Protein 1YRZ (pdb70)

Solvent-accessible surface area: 38774 Å² total; per-residue (Å²): 201,0,112,2,15,16,5,42,0,1,2,0,8,1,4,6,29,79,31,48,74,34,0,21,0,0,0,0,1,4,3,0,6,33,0,0,7,0,14,10,0,77,6,0,62,44,35,112,36,24,12,17,3,0,70,93,75,63,8,3,90,1,113,34,4,45,31,5,0,0,0,20,5,6,8,2,12,75,51,126,35,22,11,5,0,0,0,0,8,1,79,62,22,71,58,58,109,33,69,1,60,0,49,3,0,37,3,119,80,9,112,10,126,15,46,76,40,38,115,15,22,37,56,2,5,7,3,6,9,17,30,5,116,88,55,117,17,20,1,0,1,0,32,46,19,114,141,216,74,70,72,39,28,18,0,0,14,0,28,40,7,24,88,99,105,102,101,24,54,43,97,82,73,61,10,17,135,22,19,112,45,84,57,2,24,3,0,15,13,43,85,42,117,61,63,24,5,0,0,2,0,0,13,12,22,67,44,97,1,0,0,1,1,0,30,9,146,43,20,60,10,127,23,57,35,5,53,7,63,20,8,0,9,0,54,56,19,117,81,31,54,2,10,2,0,0,10,2,3,9,8,73,3,70,80,39,32,26,0,0,0,0,0,0,0,45,35,2,113,69,97,50,0,2,2,0,9,0,0,0,0,0,40,2,64,56,41,191,75,20,13,2,26,2,42,37,10,0,13,17,4,32,107,120,1,66,25,8,117,36,105,116,70,83,50,171,178,110,105,73,67,32,68,6,100,58,80,130,51,63,81,19,18,6,5,4,2,25,39,41,60,103,63,9,11,14,18,131,81,73,101,17,36,0,43,0,54,1,29,70,32,10,83,22,30,91,15,5,2,0,0,0,15,3,4,31,26,25,88,8,22,2,16,0,43,0,57,6,133,6,117,28,126,56,10,23,0,0,1,0,1,2,2,7,4,72,5,2,0,0,0,4,0,14,71,55,106,151,75,21,6,0,0,12,0,11,18,4,98,60,37,105,133,72,86,40,24,118,59,19,58,78,14,33,104,137,70,4,0,37,0,16,2,81,4,88,107,38,64,5,36,1,52,7,35,20,78,67,57,88,132,75,79,91,4,24,69,99,6,46,1,11,12,0,0,1,16,47,46,189,88,38,14,21,1,0,1,0,2,0,0,1,0,2,4,82,55,56,97,70,26,47,0,11,0,12,38,3,41,24,93,111,159,0,112,2,15,16,5,42,0,1,2,0,9,1,4,6,28,78,30,47,74,34,0,21,0,0,0,0,0,4,2,0,7,33,0,0,8,0,13,10,0,77,6,0,52,44,36,110,36,23,12,18,3,0,69,92,76,63,7,4,86,1,113,34,5,44,32,5,0,0,0,22,6,6,8,2,13,74,51,124,35,22,12,5,0,0,0,0,8,1,78,62,21,72,57,60,107,35,68,2,61,0,48,3,0,36,4,118,83,9,112,10,124,16,46,76,39,40,114,15,22,37,57,2,4,6,3,5,10,18,29,5,114,88,55,116,17,18,1,0,1,0,31,46,18,114,142,214,74,73,71,38,30,18,0,0,13,0,27,41,7,22,88,100,104,101,102,24,56,44,98,81,73,61,10,17,135,22,19,112,45,84,58,2,24,2,0,16,12,42,86,40,116,62,63,24,4,0,1,2,0,0,12,11,22,67,46,98,2,0,0,0,1,0,28,9,150,43,21,60,10,127,23,93,45,4,101,60,70,20,7,0,10,0,53,66,58,72,98,31,55,2,10,2,0,0,9,2,3,9,9,73,3,72,81,38,31,27,0,0,0,0,0,0,0,47,30,2,56,31,95,51,0,3,2,0,9,0,0,0,0,0,39,1,65,56,42,192,94,19,13,2,70,2,42,79,46,18,46,49,4,36,108,115,2,64,25,9,119,36,104,111,69,84,52,171,178,111,105,71,68,32,68,6,102,58,80,129,52,65,78,18,18,6,6,4,2,25,38,43,61,102,63,8,12,14,18,132,84,74,101,17,36,0,43,0,54,1,30,69,34,10,84,23,31,89,15,4,2,0,0,0,17,3,4,31,25,28,84,7,22,2,16,0,44,0,56,6,133,6,118,27,124,57,10,24,0,0,1,0,1,1,2,6,4,74,6,2,1,0,0,4,0,14,71,56,105,152,75,20,6,0,0,11,0,11,17,4,97,60,37,104,136,71,86,39,23,118,60,18,59,78,13,34,105,137,69,5,1,37,0,14,1,51,4,27,42,0,9,5,35,1,41,8,35,20,80,68,58,88,132,72,78,90,5,23,70,69,8,31,1,9,12,0,0,1,17,44,46,188,86,38,15,20,1,0,2,0,1,0,0,1,1,2,4,81,54,57,95,70,26,48,0,11,0,12,38,3,41,24,95,110

B-factor: mean 22.46, std 7.88, range [2.22, 65.57]

Sequence (1044 aa):
RIQNPILPGFHPDPSIVRVGDDYYIATSTFEWFPGVRIHHSRDLKHWRFVSSPLTRTSQLDMKGNMNSGGIWAPCLSYHDGTFYLIYTDVKQWHGAFKDAHNYLVTAQNIEGPWSDPIYLNSSGFDPSLFHDDDGRKWLVNMIWDYRKGNHPFAGIILQEYSEAEQKLVGPVKNIYKGTDIQLTEGPHLYKKDGYYYLLVAEGGTEYEHAATLARSQSIDGPYETDPSYPLVTSTGQPELALQKAGHGSLVETQNGEWYLAHLCGRPLKGKYCTLGRETAIQKVNWTEDGWLRIEDGGNHPLREVTAPDLPEHPFEKEPELDDFDAPQLHHQWNTLRIPADPSWCSLEERPGHLRLRGMESLTSVHSQSLVARRQQSFHCEVETKLEYQPESFQHMAGLVIYYDTEDHVYLHVTWHEEKGKCLQIIQTKGGNYDELLASPIPLAEEKAVYLKGRIHRETMHLYFKQEGEAEWQPVGPTIDVTHMSDDSAKQVRFTGTFVGMATQDLSGTKKPADFDYFRYKERIQNPILPGFHPDPSIVRVGDDYYIATSTFEWFPGVRIHHSRDLKHWRFVSSPLTRTSQLDMKGNMNSGGIWAPCLSYHDGTFYLIYTDVKQWHGAFKDAHNYLVTAQNIEGPWSDPIYLNSSGFDPSLFHDDDGRKWLVNMIWDYRKGNHPFAGIILQEYSEAEQKLVGPVKNIYKGTDIQLTEGPHLYKKDGYYYLLVAEGGTEYEHAATLARSQSIDGPYETDPSYPLVTSTGQP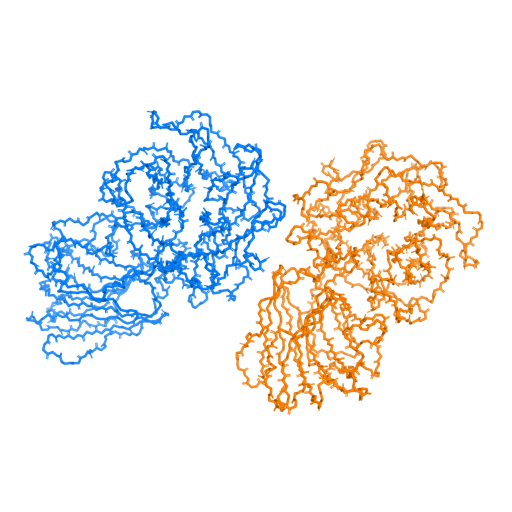ELALQKAGHGSLVETQNGEWYLAHLCGRPLKGKYCTLGRETAIQKVNWTEDGWLRIEDGGNHPLREVTAPDLPEHPFEKEPELDDFDAPQLHHQWNTLRIPADPSWCSLEERPGHLRLRGMESLTSVHSQSLVARRQQSFHCEVETKLEYQPESFQHMAGLVIYYDTEDHVYLHVTWHEEKGKCLQIIQTKGGNYDELLASPIPLAEEKAVYLKGRIHRETMHLYFKQEGEAEWQPVGPTIDVTHMSDDSAKQVRFTGTFVGMATQDLSGTKKPADFDYFRYKE

Foldseek 3Di:
DAFPPQFFFWFAQWAWEDDPQKIKTWGADAQWPPGIWMWIDRFNRAIDTDARQRFDVLAPFQFPAPFQFAWDRKHWYDDDQKIKIKTKGWRDDPALDTFIWIWIWMDSDPHHHIGGTQTEDGQADQWYWDQDPVRWIKIKWFGADSDDPDDGRQAIKMFTADPPVSYTDDDMARQGRDDPLAPWTNWDWDDDDQKIKIKIWGNDQFQSIFIWIWIANDPSDNIGTDPPDDQEACRPPLPDQWGSWTNWYWYAHPVRWIKIKTWTAGDDPSGFGQSFITIHMFTWDADPVGDIHGPVRDHYDDSDYDIDPGDDDHDDDDDQKDQLQDFDDDPQKIDGSDRDDCLAWGCPVDHSWTKGFAADDQLHSGDFRWIWGTQRDQWKKKKWKKDFQADAQLKWKAKKWDQGNQFIKGWIWYQDPVQGIFTWIWTHFRNRTDTQDPDTGHDDNPWIKMKMKTGHHQWIWIWIDTDVDDDIGTDGDIDGRSSRGQPNYPHGGGGHIIIGIGIHRNVPPRGMMIISMMGMGD/DAFPPQFFFWFAQWAWEDDPQKIKTWGADAQWPPGIWMWIDRFNRAIDTDARQRFDVLAPFQFPAPFQFAWDRKHWYDDDQKIKIKTKGWRDDPALDTFIWIWIWMDSDPHHHIGGTQTEDGQADQWYWDQDPVRWIKIKWFGADSDDPDDRRQAIKMFTADPPVSYTDDDMARQGRDDPLAPWTNWDWDDDDQKTKIKIWGNDQFQSIFIWIWIANDPSDNIGTDPPDDQEACRPPLPDQWGSWTNWYWYAHPVRWIKIKTWTAGDDPRGFGQSFITIHMFTWDADPVGDIHGPVRDHYDDSDYDIDPGDDDHDDDDDQKDQLQDFDDDPQKIDGSDRDDCLAWGCPVDHSWTKGFAADDQLHSGDFRWIWGTQRDQWKKKKWKKDFQADAQLKWKAKKWDQGNQFIKGWIWYQDPVQGIFTWIWTHFQNRTDTQDPDTHHDDNPWIKMKMKTGHHQWIWIWIDTDVDDDIGTDGDIDGRSSRGQPNYPHGGGGHIIIGIGIHRNVPPRGMMIISMMGMGD

Radius of gyration: 34.89 Å; Cα contacts (8 Å, |Δi|>4): 3072; chains: 2; bounding box: 74×73×111 Å

Structure (mmCIF, N/CA/C/O backbone):
data_1YRZ
#
_entry.id   1YRZ
#
_cell.length_a   54.063
_cell.length_b   125.817
_cell.length_c   97.131
_cell.angle_alpha   90.00
_cell.angle_beta   95.08
_cell.angle_gamma   90.00
#
_symmetry.space_group_name_H-M   'P 1 21 1'
#
loop_
_entity.id
_entity.type
_entity.pdbx_description
1 polymer 'xylan beta-1,4-xylosidase'
2 water water
#
loop_
_atom_site.group_PDB
_atom_site.id
_atom_site.type_symbol
_atom_site.label_atom_id
_atom_site.label_alt_id
_atom_site.label_comp_id
_atom_site.label_asym_id
_atom_site.label_entity_id
_atom_site.label_seq_id
_atom_site.pdbx_PDB_ins_code
_atom_site.Cartn_x
_atom_site.Cartn_y
_atom_site.Cartn_z
_atom_site.occupancy
_atom_site.B_iso_or_equiv
_atom_site.auth_seq_id
_atom_site.auth_comp_id
_atom_site.auth_asym_id
_atom_site.auth_atom_id
_atom_site.pdbx_PDB_model_num
ATOM 1 N N . ARG A 1 4 ? 17.758 13.516 29.750 1.00 36.21 1004 ARG A N 1
ATOM 2 C CA . ARG A 1 4 ? 17.364 13.663 28.322 1.00 34.83 1004 ARG A CA 1
ATOM 3 C C . ARG A 1 4 ? 17.249 15.128 27.925 1.00 30.78 1004 ARG A C 1
ATOM 4 O O . ARG A 1 4 ? 17.756 15.520 26.879 1.00 29.60 1004 ARG A O 1
ATOM 12 N N . ILE A 1 5 ? 16.577 15.938 28.742 1.00 26.64 1005 ILE A N 1
ATOM 13 C CA . ILE A 1 5 ? 16.463 17.359 28.424 1.00 21.57 1005 ILE A CA 1
ATOM 14 C C . ILE A 1 5 ? 17.822 18.010 28.666 1.00 21.23 1005 ILE A C 1
ATOM 15 O O . ILE A 1 5 ? 18.427 17.837 29.721 1.00 18.39 1005 ILE A O 1
ATOM 20 N N . GLN A 1 6 ? 18.303 18.757 27.683 1.00 21.55 1006 GLN A N 1
ATOM 21 C CA . GLN A 1 6 ? 19.587 19.423 27.813 1.00 24.10 1006 GLN A CA 1
ATOM 22 C C . GLN A 1 6 ? 19.421 20.931 27.987 1.00 22.90 1006 GLN A C 1
ATOM 23 O O . GLN A 1 6 ? 18.877 21.617 27.114 1.00 20.79 1006 GLN A O 1
ATOM 29 N N . ASN A 1 7 ? 19.887 21.443 29.122 1.00 19.12 1007 ASN A N 1
ATOM 30 C CA . ASN A 1 7 ? 19.797 22.870 29.401 1.00 18.52 1007 ASN A CA 1
ATOM 31 C C . ASN A 1 7 ? 21.030 23.613 28.890 1.00 19.10 1007 ASN A C 1
ATOM 32 O O . ASN A 1 7 ? 22.122 23.050 28.825 1.00 18.08 1007 ASN A O 1
ATOM 37 N N . PRO A 1 8 ? 20.867 24.892 28.520 1.00 17.87 1008 PRO A N 1
ATOM 38 C CA . PRO A 1 8 ? 19.586 25.601 28.572 1.00 18.94 1008 PRO A CA 1
ATOM 39 C C . PRO A 1 8 ? 18.680 25.205 27.408 1.00 19.19 1008 PRO A C 1
ATOM 40 O O . PRO A 1 8 ? 19.150 24.947 26.299 1.00 17.32 1008 PRO A O 1
ATOM 44 N N . ILE A 1 9 ? 17.381 25.149 27.679 1.00 17.40 1009 ILE A N 1
ATOM 45 C CA . ILE A 1 9 ? 16.396 24.791 26.672 1.00 18.83 1009 ILE A CA 1
ATOM 46 C C . ILE A 1 9 ? 16.174 25.933 25.679 1.00 17.22 1009 ILE A C 1
ATOM 47 O O . ILE A 1 9 ? 15.888 25.700 24.500 1.00 15.80 1009 ILE A O 1
ATOM 52 N N . LEU A 1 10 ? 16.301 27.168 26.157 1.00 14.82 1010 LEU A N 1
ATOM 53 C CA . LEU A 1 10 ? 16.171 28.337 25.293 1.00 13.81 1010 LEU A CA 1
ATOM 54 C C . LEU A 1 10 ? 17.478 29.118 25.454 1.00 13.96 1010 LEU A C 1
ATOM 55 O O . LEU A 1 10 ? 17.565 30.041 26.266 1.00 12.13 1010 LEU A O 1
ATOM 60 N N . PRO A 1 11 ? 18.516 28.733 24.690 1.00 14.41 1011 PRO A N 1
ATOM 61 C CA . PRO A 1 11 ? 19.838 29.371 24.717 1.00 14.07 1011 PRO A CA 1
ATOM 62 C C . PRO A 1 11 ? 19.799 30.802 24.191 1.00 14.47 1011 PRO A C 1
ATOM 63 O O . PRO A 1 11 ? 18.940 31.161 23.380 1.00 14.98 1011 PRO A O 1
ATOM 67 N N . GLY A 1 12 ? 20.731 31.622 24.651 1.00 12.77 1012 GLY A N 1
ATOM 68 C CA . GLY A 1 12 ? 20.743 33.006 24.230 1.00 12.27 1012 GLY A CA 1
ATOM 69 C C . GLY A 1 12 ? 19.747 33.781 25.071 1.00 14.27 1012 GLY A C 1
ATOM 70 O O . GLY A 1 12 ? 19.074 33.210 25.930 1.00 15.13 1012 GLY A O 1
ATOM 71 N N . PHE A 1 13 ? 19.654 35.082 24.809 1.00 14.05 1013 PHE A N 1
ATOM 72 C CA . PHE A 1 13 ? 18.772 36.010 25.520 1.00 13.90 1013 PHE A CA 1
ATOM 73 C C . PHE A 1 13 ? 17.298 35.566 25.639 1.00 15.32 1013 PHE A C 1
ATOM 74 O O . PHE A 1 13 ? 16.478 35.820 24.755 1.00 14.42 1013 PHE A O 1
ATOM 82 N N . HIS A 1 14 ? 16.986 34.894 26.748 1.00 13.92 1014 HIS A N 1
ATOM 83 C CA . HIS A 1 14 ? 15.640 34.399 27.053 1.00 14.29 1014 HIS A CA 1
ATOM 84 C C . HIS A 1 14 ? 15.442 34.357 28.567 1.00 12.50 1014 HIS A C 1
ATOM 85 O O . HIS A 1 14 ? 15.366 33.280 29.158 1.00 14.39 1014 HIS A O 1
ATOM 92 N N . PRO A 1 15 ? 15.339 35.530 29.211 1.00 10.57 1015 PRO A N 1
ATOM 93 C CA . PRO A 1 15 ? 15.155 35.636 30.663 1.00 11.04 1015 PRO A CA 1
ATOM 94 C C . PRO A 1 15 ? 13.714 35.499 31.148 1.00 12.68 1015 PRO A C 1
ATOM 95 O O . PRO A 1 15 ? 12.770 35.520 30.353 1.00 12.61 1015 PRO A O 1
ATOM 99 N N . ASP A 1 16 ? 13.572 35.370 32.465 1.00 12.84 1016 ASP A N 1
ATOM 100 C CA . ASP A 1 16 ? 12.276 35.289 33.136 1.00 15.62 1016 ASP A CA 1
ATOM 101 C C . ASP A 1 16 ? 11.236 34.403 32.459 1.00 14.80 1016 ASP A C 1
ATOM 102 O O . ASP A 1 16 ? 10.175 34.879 32.066 1.00 14.39 1016 ASP A O 1
ATOM 107 N N . PRO A 1 17 ? 11.513 33.099 32.340 1.00 13.72 1017 PRO A N 1
ATOM 108 C CA . PRO A 1 17 ? 10.543 32.218 31.693 1.00 14.16 1017 PRO A CA 1
ATOM 109 C C . PRO A 1 17 ? 9.213 32.080 32.439 1.00 14.42 1017 PRO A C 1
ATOM 110 O O . PRO A 1 17 ? 9.179 31.860 33.652 1.00 14.12 1017 PRO A O 1
ATOM 114 N N . SER A 1 18 ? 8.123 32.234 31.693 1.00 15.43 1018 SER A N 1
ATOM 115 C CA . SER A 1 18 ? 6.773 32.096 32.225 1.00 15.13 1018 SER A CA 1
ATOM 116 C C . SER A 1 18 ? 6.210 30.929 31.419 1.00 15.28 1018 SER A C 1
ATOM 117 O O . SER A 1 18 ? 5.888 31.076 30.247 1.00 15.12 1018 SER A O 1
ATOM 120 N N . ILE A 1 19 ? 6.118 29.766 32.048 1.00 15.55 1019 ILE A N 1
ATOM 121 C CA . ILE A 1 19 ? 5.641 28.567 31.375 1.00 15.88 1019 ILE A CA 1
ATOM 122 C C . ILE A 1 19 ? 4.175 28.258 31.681 1.00 16.31 1019 ILE A C 1
ATOM 123 O O . ILE A 1 19 ? 3.674 28.569 32.760 1.00 16.71 1019 ILE A O 1
ATOM 128 N N . VAL A 1 20 ? 3.495 27.650 30.716 1.00 17.96 1020 VAL A N 1
ATOM 129 C CA . VAL A 1 20 ? 2.087 27.285 30.866 1.00 20.69 1020 VAL A CA 1
ATOM 130 C C . VAL A 1 20 ? 1.729 26.132 29.940 1.00 18.54 1020 VAL A C 1
ATOM 131 O O . VAL A 1 20 ? 2.259 26.032 28.838 1.00 18.02 1020 VAL A O 1
ATOM 135 N N . ARG A 1 21 ? 0.835 25.260 30.397 1.00 18.40 1021 ARG A N 1
ATOM 136 C CA . ARG A 1 21 ? 0.391 24.139 29.578 1.00 19.31 1021 ARG A CA 1
ATOM 137 C C . ARG A 1 21 ? -1.076 24.299 29.204 1.00 19.83 1021 ARG A C 1
ATOM 138 O O . ARG A 1 21 ? -1.925 24.539 30.063 1.00 22.62 1021 ARG A O 1
ATOM 146 N N . VAL A 1 22 ? -1.358 24.179 27.913 1.00 19.87 1022 VAL A N 1
ATOM 147 C CA . VAL A 1 22 ? -2.721 24.264 27.401 1.00 20.35 1022 VAL A CA 1
ATOM 148 C C . VAL A 1 22 ? -2.940 22.939 26.673 1.00 19.93 1022 VAL A C 1
ATOM 149 O O . VAL A 1 22 ? -2.511 22.767 25.533 1.00 20.01 1022 VAL A O 1
ATOM 153 N N . GLY A 1 23 ? -3.586 21.996 27.349 1.00 20.91 1023 GLY A N 1
ATOM 154 C CA . GLY A 1 23 ? -3.811 20.693 26.751 1.00 22.99 1023 GLY A CA 1
ATOM 155 C C . GLY A 1 23 ? -2.492 19.950 26.610 1.00 23.31 1023 GLY A C 1
ATOM 156 O O . GLY A 1 23 ? -1.823 19.666 27.603 1.00 24.63 1023 GLY A O 1
ATOM 157 N N . ASP A 1 24 ? -2.110 19.641 25.376 1.00 24.71 1024 ASP A N 1
ATOM 158 C CA . ASP A 1 24 ? -0.861 18.934 25.119 1.00 25.71 1024 ASP A CA 1
ATOM 159 C C . ASP A 1 24 ? 0.242 19.886 24.655 1.00 25.80 1024 ASP A C 1
ATOM 160 O O . ASP A 1 24 ? 1.345 19.458 24.301 1.00 24.83 1024 ASP A O 1
ATOM 165 N N . ASP A 1 25 ? -0.056 21.179 24.659 1.00 24.22 1025 ASP A N 1
ATOM 166 C CA . ASP A 1 25 ? 0.924 22.168 24.234 1.00 22.97 1025 ASP A CA 1
ATOM 167 C C . ASP A 1 25 ? 1.494 22.939 25.417 1.00 21.65 1025 ASP A C 1
ATOM 168 O O . ASP A 1 25 ? 0.777 23.291 26.356 1.00 21.36 1025 ASP A O 1
ATOM 173 N N . TYR A 1 26 ? 2.796 23.188 25.354 1.00 20.61 1026 TYR A N 1
ATOM 174 C CA . TYR A 1 26 ? 3.509 23.920 26.394 1.00 19.57 1026 TYR A CA 1
ATOM 175 C C . TYR A 1 26 ? 4.063 25.197 25.779 1.00 17.27 1026 TYR A C 1
ATOM 176 O O . TYR A 1 26 ? 4.551 25.184 24.653 1.00 15.70 1026 TYR A O 1
ATOM 185 N N . TYR A 1 27 ? 3.988 26.297 26.520 1.00 16.61 1027 TYR A N 1
ATOM 186 C CA . TYR A 1 27 ? 4.502 27.575 26.031 1.00 17.37 1027 TYR A CA 1
ATOM 187 C C . TYR A 1 27 ? 5.337 28.264 27.105 1.00 16.34 1027 TYR A C 1
ATOM 188 O O . TYR A 1 27 ? 5.058 28.132 28.298 1.00 16.61 1027 TYR A O 1
ATOM 197 N N . ILE A 1 28 ? 6.364 28.990 26.671 1.00 14.42 1028 ILE A N 1
ATOM 198 C CA . ILE A 1 28 ? 7.215 29.742 27.584 1.00 13.61 1028 ILE A CA 1
ATOM 199 C C . ILE A 1 28 ? 7.398 31.150 27.041 1.00 11.98 1028 ILE A C 1
ATOM 200 O O . ILE A 1 28 ? 7.849 31.333 25.909 1.00 12.48 1028 ILE A O 1
ATOM 205 N N . ALA A 1 29 ? 7.040 32.145 27.846 1.00 12.66 1029 ALA A N 1
ATOM 206 C CA . ALA A 1 29 ? 7.201 33.532 27.443 1.00 12.82 1029 ALA A CA 1
ATOM 207 C C . ALA A 1 29 ? 8.428 34.075 28.174 1.00 13.17 1029 ALA A C 1
ATOM 208 O O . ALA A 1 29 ? 8.621 33.791 29.355 1.00 13.96 1029 ALA A O 1
ATOM 210 N N . THR A 1 30 ? 9.251 34.847 27.469 1.00 13.40 1030 THR A N 1
ATOM 211 C CA . THR A 1 30 ? 10.453 35.429 28.060 1.00 14.11 1030 THR A CA 1
ATOM 212 C C . THR A 1 30 ? 10.488 36.944 27.856 1.00 14.22 1030 THR A C 1
ATOM 213 O O . THR A 1 30 ? 9.828 37.468 26.954 1.00 14.48 1030 THR A O 1
ATOM 217 N N . SER A 1 31 ? 11.252 37.639 28.700 1.00 13.24 1031 SER A N 1
ATOM 218 C CA . SER A 1 31 ? 11.377 39.095 28.620 1.00 11.00 1031 SER A CA 1
ATOM 219 C C . SER A 1 31 ? 12.223 39.515 27.421 1.00 12.10 1031 SER A C 1
ATOM 220 O O . SER A 1 31 ? 13.116 38.782 26.992 1.00 13.22 1031 SER A O 1
ATOM 223 N N . THR A 1 32 ? 11.948 40.704 26.891 1.00 11.78 1032 THR A N 1
ATOM 224 C CA . THR A 1 32 ? 12.639 41.193 25.699 1.00 11.75 1032 THR A CA 1
ATOM 225 C C . THR A 1 32 ? 13.253 42.587 25.821 1.00 11.49 1032 THR A C 1
ATOM 226 O O . THR A 1 32 ? 13.995 43.025 24.939 1.00 12.38 1032 THR A O 1
ATOM 230 N N . PHE A 1 33 ? 12.933 43.278 26.908 1.00 9.91 1033 PHE A N 1
ATOM 231 C CA . PHE A 1 33 ? 13.465 44.608 27.174 1.00 10.85 1033 PHE A CA 1
ATOM 232 C C . PHE A 1 33 ? 13.328 45.599 26.014 1.00 11.36 1033 PHE A C 1
ATOM 233 O O . PHE A 1 33 ? 12.214 45.824 25.542 1.00 10.22 1033 PHE A O 1
ATOM 241 N N . GLU A 1 34 ? 14.421 46.202 25.550 1.00 10.37 1034 GLU A N 1
ATOM 242 C CA . GLU A 1 34 ? 14.304 47.168 24.459 1.00 12.09 1034 GLU A CA 1
ATOM 243 C C . GLU A 1 34 ? 14.169 46.573 23.057 1.00 12.55 1034 GLU A C 1
ATOM 244 O O . GLU A 1 34 ? 13.983 47.306 22.093 1.00 13.24 1034 GLU A O 1
ATOM 250 N N . TRP A 1 35 ? 14.261 45.252 22.935 1.00 11.80 1035 TRP A N 1
ATOM 251 C CA . TRP A 1 35 ? 14.152 44.632 21.617 1.00 12.46 1035 TRP A CA 1
ATOM 252 C C . TRP A 1 35 ? 12.706 44.412 21.154 1.00 12.08 1035 TRP A C 1
ATOM 253 O O . TRP A 1 35 ? 11.886 43.854 21.882 1.00 13.23 1035 TRP A O 1
ATOM 264 N N . PHE A 1 36 ? 12.429 44.832 19.921 1.00 12.88 1036 PHE A N 1
ATOM 265 C CA . PHE A 1 36 ? 11.100 44.741 19.316 1.00 13.67 1036 PHE A CA 1
ATOM 266 C C . PHE A 1 36 ? 11.043 43.631 18.257 1.00 13.52 1036 PHE A C 1
ATOM 267 O O . PHE A 1 36 ? 11.998 43.440 17.505 1.00 12.81 1036 PHE A O 1
ATOM 275 N N . PRO A 1 37 ? 9.927 42.878 18.183 1.00 14.58 1037 PRO A N 1
ATOM 276 C CA . PRO A 1 37 ? 8.688 42.930 18.969 1.00 15.10 1037 PRO A CA 1
ATOM 277 C C . PRO A 1 37 ? 8.866 42.463 20.415 1.00 16.56 1037 PRO A C 1
ATOM 278 O O . PRO A 1 37 ? 9.843 41.782 20.744 1.00 16.56 1037 PRO A O 1
ATOM 282 N N . GLY A 1 38 ? 7.903 42.816 21.264 1.00 16.73 1038 GLY A N 1
ATOM 283 C CA . GLY A 1 38 ? 7.968 42.463 22.672 1.00 14.54 1038 GLY A CA 1
ATOM 284 C C . GLY A 1 38 ? 7.394 41.118 23.084 1.00 16.29 1038 GLY A C 1
ATOM 285 O O . GLY A 1 38 ? 6.370 40.668 22.554 1.00 13.18 1038 GLY A O 1
ATOM 286 N N . VAL A 1 39 ? 8.065 40.502 24.061 1.00 14.23 1039 VAL A N 1
ATOM 287 C CA . VAL A 1 39 ? 7.710 39.198 24.610 1.00 14.24 1039 VAL A CA 1
ATOM 288 C C . VAL A 1 39 ? 7.914 38.107 23.572 1.00 16.94 1039 VAL A C 1
ATOM 289 O O . VAL A 1 39 ? 7.320 38.137 22.498 1.00 15.62 1039 VAL A O 1
ATOM 293 N N . ARG A 1 40 ? 8.776 37.149 23.897 1.00 16.75 1040 ARG A N 1
ATOM 294 C CA . ARG A 1 40 ? 9.064 36.054 22.987 1.00 19.49 1040 ARG A CA 1
ATOM 295 C C . ARG A 1 40 ? 8.414 34.792 23.536 1.00 17.94 1040 ARG A C 1
ATOM 296 O O . ARG A 1 40 ? 8.551 34.485 24.714 1.00 16.42 1040 ARG A O 1
ATOM 304 N N . ILE A 1 41 ? 7.684 34.075 22.687 1.00 16.04 1041 ILE A N 1
ATOM 305 C CA . ILE A 1 41 ? 7.012 32.853 23.124 1.00 15.60 1041 ILE A CA 1
ATOM 306 C C . ILE A 1 41 ? 7.480 31.642 22.324 1.00 15.09 1041 ILE A C 1
ATOM 307 O O . ILE A 1 41 ? 7.480 31.655 21.090 1.00 13.17 1041 ILE A O 1
ATOM 312 N N . HIS A 1 42 ? 7.881 30.602 23.050 1.00 14.83 1042 HIS A N 1
ATOM 313 C CA . HIS A 1 42 ? 8.349 29.360 22.455 1.00 15.02 1042 HIS A CA 1
ATOM 314 C C . HIS A 1 42 ? 7.373 28.238 22.797 1.00 15.33 1042 HIS A C 1
ATOM 315 O O . HIS A 1 42 ? 6.683 28.298 23.809 1.00 14.33 1042 HIS A O 1
ATOM 322 N N . HIS A 1 43 ? 7.335 27.213 21.951 1.00 17.27 1043 HIS A N 1
ATOM 323 C CA . HIS A 1 43 ? 6.406 26.102 22.123 1.00 18.53 1043 HIS A CA 1
ATOM 324 C C . HIS A 1 43 ? 7.068 24.733 22.121 1.00 17.49 1043 HIS A C 1
ATOM 325 O O . HIS A 1 43 ? 8.073 24.512 21.446 1.00 17.99 1043 HIS A O 1
ATOM 332 N N . SER A 1 44 ? 6.489 23.815 22.886 1.00 18.85 1044 SER A N 1
ATOM 333 C CA . SER A 1 44 ? 6.995 22.451 22.969 1.00 19.29 1044 SER A CA 1
ATOM 334 C C . SER A 1 44 ? 5.867 21.476 23.274 1.00 20.17 1044 SER A C 1
ATOM 335 O O . SER A 1 44 ? 4.832 21.850 23.830 1.00 20.35 1044 SER A O 1
ATOM 338 N N . ARG A 1 45 ? 6.082 20.217 22.919 1.00 21.84 1045 ARG A N 1
ATOM 339 C CA . ARG A 1 45 ? 5.091 19.186 23.168 1.00 24.22 1045 ARG A CA 1
ATOM 340 C C . ARG A 1 45 ? 5.686 18.083 24.046 1.00 22.18 1045 ARG A C 1
ATOM 341 O O . ARG A 1 45 ? 4.964 17.229 24.555 1.00 20.66 1045 ARG A O 1
ATOM 349 N N . ASP A 1 46 ? 7.003 18.122 24.240 1.00 20.88 1046 ASP A N 1
ATOM 350 C CA . ASP A 1 46 ? 7.686 17.122 25.061 1.00 21.42 1046 ASP A CA 1
ATOM 351 C C . ASP A 1 46 ? 8.638 17.730 26.099 1.00 21.17 1046 ASP A C 1
ATOM 352 O O . ASP A 1 46 ? 9.257 17.000 26.873 1.00 20.29 1046 ASP A O 1
ATOM 357 N N . LEU A 1 47 ? 8.745 19.057 26.103 1.00 19.80 1047 LEU A N 1
ATOM 358 C CA . LEU A 1 47 ? 9.620 19.800 27.017 1.00 20.59 1047 LEU A CA 1
ATOM 359 C C . LEU A 1 47 ? 11.100 19.641 26.689 1.00 21.02 1047 LEU A C 1
ATOM 36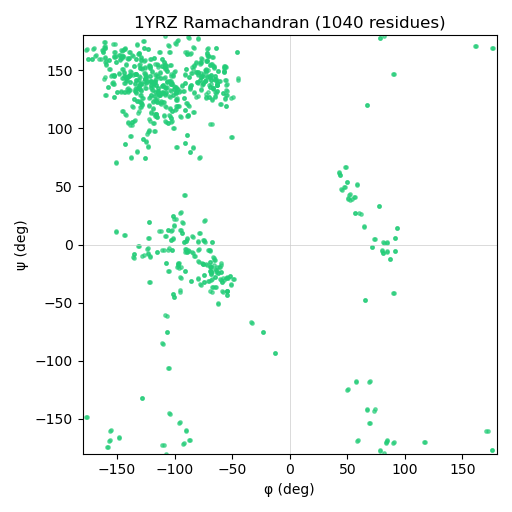0 O O . LEU A 1 47 ? 11.955 20.243 27.338 1.00 20.64 1047 LEU A O 1
ATOM 365 N N . LYS A 1 48 ? 11.400 18.845 25.672 1.00 23.32 1048 LYS A N 1
ATOM 366 C CA . LYS A 1 48 ? 12.780 18.620 25.269 1.00 24.65 1048 LYS A CA 1
ATOM 367 C C . LYS A 1 48 ? 13.104 19.458 24.039 1.00 23.38 1048 LYS A C 1
ATOM 368 O O . LYS A 1 48 ? 14.166 20.069 23.953 1.00 22.56 1048 LYS A O 1
ATOM 374 N N . HIS A 1 49 ? 12.173 19.496 23.094 1.00 21.18 1049 HIS A N 1
ATOM 375 C CA . HIS A 1 49 ? 12.367 20.253 21.868 1.00 20.23 1049 HIS A CA 1
ATOM 376 C C . HIS A 1 49 ? 11.490 21.489 21.887 1.00 19.79 1049 HIS A C 1
ATOM 377 O O . HIS A 1 49 ? 10.310 21.419 22.239 1.00 18.95 1049 HIS A O 1
ATOM 384 N N . TRP A 1 50 ? 12.074 22.619 21.503 1.00 20.05 1050 TRP A N 1
ATOM 385 C CA . TRP A 1 50 ? 11.359 23.888 21.501 1.00 19.03 1050 TRP A CA 1
ATOM 386 C C . TRP A 1 50 ? 11.481 24.642 20.192 1.00 19.38 1050 TRP A C 1
ATOM 387 O O . TRP A 1 50 ? 12.469 24.515 19.473 1.00 20.68 1050 TRP A O 1
ATOM 398 N N . ARG A 1 51 ? 10.462 25.438 19.894 1.00 20.65 1051 ARG A N 1
ATOM 399 C CA . ARG A 1 51 ? 10.458 26.247 18.686 1.00 20.32 1051 ARG A CA 1
ATOM 400 C C . ARG A 1 51 ? 9.808 27.585 19.008 1.00 19.58 1051 ARG A C 1
ATOM 401 O O . ARG A 1 51 ? 9.014 27.685 19.941 1.00 17.97 1051 ARG A O 1
ATOM 409 N N . PHE A 1 52 ? 10.155 28.609 18.236 1.00 19.53 1052 PHE A N 1
ATOM 410 C CA . PHE A 1 52 ? 9.568 29.928 18.413 1.00 20.39 1052 PHE A CA 1
ATOM 411 C C . PHE A 1 52 ? 8.154 29.848 17.836 1.00 21.05 1052 PHE A C 1
ATOM 412 O O . PHE A 1 52 ? 7.949 29.229 16.792 1.00 21.79 1052 PHE A O 1
ATOM 420 N N . VAL A 1 53 ? 7.179 30.456 18.502 1.00 20.96 1053 VAL A N 1
ATOM 421 C CA . VAL A 1 53 ? 5.831 30.444 17.962 1.00 21.75 1053 VAL A CA 1
ATOM 422 C C . VAL A 1 53 ? 5.284 31.842 17.739 1.00 20.71 1053 VAL A C 1
ATOM 423 O O . VAL A 1 53 ? 4.514 32.055 16.808 1.00 19.99 1053 VAL A O 1
ATOM 427 N N . SER A 1 54 ? 5.679 32.800 18.574 1.00 19.95 1054 SER A N 1
ATOM 428 C CA . SER A 1 54 ? 5.182 34.162 18.389 1.00 19.41 1054 SER A CA 1
ATOM 429 C C . SER A 1 54 ? 5.740 35.208 19.337 1.00 18.82 1054 SER A C 1
ATOM 430 O O . SER A 1 54 ? 6.380 34.898 20.342 1.00 17.33 1054 SER A O 1
ATOM 433 N N . SER A 1 55 ? 5.478 36.459 18.985 1.00 18.29 1055 SER A N 1
ATOM 434 C CA . SER A 1 55 ? 5.868 37.612 19.783 1.00 20.62 1055 SER A CA 1
ATOM 435 C C . SER A 1 55 ? 4.613 38.488 19.718 1.00 19.03 1055 SER A C 1
ATOM 436 O O . SER A 1 55 ? 4.344 39.131 18.707 1.00 19.29 1055 SER A O 1
ATOM 439 N N . PRO A 1 56 ? 3.825 38.499 20.798 1.00 18.49 1056 PRO A N 1
ATOM 440 C CA . PRO A 1 56 ? 2.569 39.248 20.945 1.00 20.11 1056 PRO A CA 1
ATOM 441 C C . PRO A 1 56 ? 2.534 40.750 20.698 1.00 19.20 1056 PRO A C 1
ATOM 442 O O . PRO A 1 56 ? 1.607 41.246 20.060 1.00 19.18 1056 PRO A O 1
ATOM 446 N N . LEU A 1 57 ? 3.529 41.470 21.205 1.00 17.06 1057 LEU A N 1
ATOM 447 C CA . LEU A 1 57 ? 3.555 42.922 21.082 1.00 15.67 1057 LEU A CA 1
ATOM 448 C C . LEU A 1 57 ? 4.245 43.397 19.808 1.00 16.83 1057 LEU A C 1
ATOM 449 O O . LEU A 1 57 ? 5.467 43.573 19.759 1.00 15.56 1057 LEU A O 1
ATOM 454 N N . THR A 1 58 ? 3.435 43.623 18.775 1.00 15.59 1058 THR A N 1
ATOM 455 C CA . THR A 1 58 ? 3.940 44.036 17.476 1.00 15.28 1058 THR A CA 1
ATOM 456 C C . THR A 1 58 ? 3.514 45.433 17.035 1.00 15.83 1058 THR A C 1
ATOM 457 O O . THR A 1 58 ? 3.991 45.925 16.016 1.00 16.47 1058 THR A O 1
ATOM 461 N N . ARG A 1 59 ? 2.631 46.068 17.799 1.00 15.51 1059 ARG A N 1
ATOM 462 C CA . ARG A 1 59 ? 2.153 47.406 17.457 1.00 17.35 1059 ARG A CA 1
ATOM 463 C C . ARG A 1 59 ? 2.551 48.429 18.514 1.00 17.70 1059 ARG A C 1
ATOM 464 O O . ARG A 1 59 ? 2.623 48.113 19.703 1.00 17.92 1059 ARG A O 1
ATOM 472 N N . THR A 1 60 ? 2.800 49.660 18.078 1.00 18.15 1060 THR A N 1
ATOM 473 C CA . THR A 1 60 ? 3.164 50.717 19.006 1.00 19.92 1060 THR A CA 1
ATOM 474 C C . THR A 1 60 ? 1.997 51.009 19.943 1.00 19.22 1060 THR A C 1
ATOM 475 O O . THR A 1 60 ? 2.191 51.550 21.029 1.00 18.54 1060 THR A O 1
ATOM 479 N N . SER A 1 61 ? 0.786 50.642 19.528 1.00 19.53 1061 SER A N 1
ATOM 480 C CA . SER A 1 61 ? -0.391 50.849 20.371 1.00 19.57 1061 SER A CA 1
ATOM 481 C C . SER A 1 61 ? -0.292 49.903 21.571 1.00 19.40 1061 SER A C 1
ATOM 482 O O . SER A 1 61 ? -0.887 50.142 22.619 1.00 19.38 1061 SER A O 1
ATOM 485 N N . GLN A 1 62 ? 0.467 48.825 21.408 1.00 19.84 1062 GLN A N 1
ATOM 486 C CA . GLN A 1 62 ? 0.664 47.857 22.484 1.00 17.36 1062 GLN A CA 1
ATOM 487 C C . GLN A 1 62 ? 1.953 48.176 23.238 1.00 18.53 1062 GLN A C 1
ATOM 488 O O . GLN A 1 62 ? 2.012 48.089 24.468 1.00 16.08 1062 GLN A O 1
ATOM 494 N N . LEU A 1 63 ? 2.987 48.541 22.482 1.00 17.27 1063 LEU A N 1
ATOM 495 C CA . LEU A 1 63 ? 4.292 48.819 23.060 1.00 16.96 1063 LEU A CA 1
ATOM 496 C C . LEU A 1 63 ? 5.019 49.951 22.340 1.00 16.94 1063 LEU A C 1
ATOM 497 O O . LEU A 1 63 ? 5.383 49.833 21.170 1.00 16.10 1063 LEU A O 1
ATOM 502 N N . ASP A 1 64 ? 5.223 51.051 23.058 1.00 16.71 1064 ASP A N 1
ATOM 503 C CA . ASP A 1 64 ? 5.896 52.222 22.517 1.00 16.75 1064 ASP A CA 1
ATOM 504 C C . ASP A 1 64 ? 7.183 52.442 23.312 1.00 16.15 1064 ASP A C 1
ATOM 505 O O . ASP A 1 64 ? 7.159 53.038 24.387 1.00 14.55 1064 ASP A O 1
ATOM 510 N N . MET A 1 65 ? 8.307 51.970 22.774 1.00 15.61 1065 MET A N 1
ATOM 511 C CA . MET A 1 65 ? 9.586 52.078 23.479 1.00 16.38 1065 MET A CA 1
ATOM 512 C C . MET A 1 65 ? 10.601 53.079 22.935 1.00 17.25 1065 MET A C 1
ATOM 513 O O . MET A 1 65 ? 11.742 53.123 23.398 1.00 15.89 1065 MET A O 1
ATOM 518 N N . LYS A 1 66 ? 10.207 53.885 21.959 1.00 19.98 1066 LYS A N 1
ATOM 519 C CA . LYS A 1 66 ? 11.141 54.866 21.423 1.00 20.75 1066 LYS A CA 1
ATOM 520 C C . LYS A 1 66 ? 11.632 55.720 22.591 1.00 20.07 1066 LYS A C 1
ATOM 521 O O . LYS A 1 66 ? 10.830 56.273 23.340 1.00 17.19 1066 LYS A O 1
ATOM 527 N N . GLY A 1 67 ? 12.948 55.805 22.767 1.00 18.45 1067 GLY A N 1
ATOM 528 C CA . GLY A 1 67 ? 13.486 56.600 23.858 1.00 17.80 1067 GLY A CA 1
ATOM 529 C C . GLY A 1 67 ? 13.730 55.859 25.165 1.00 16.95 1067 GLY A C 1
ATOM 530 O O . GLY A 1 67 ? 14.264 56.435 26.110 1.00 17.98 1067 GLY A O 1
ATOM 531 N N . ASN A 1 68 ? 13.337 54.591 25.235 1.00 15.44 1068 ASN A N 1
ATOM 532 C CA . ASN A 1 68 ? 13.546 53.790 26.443 1.00 13.92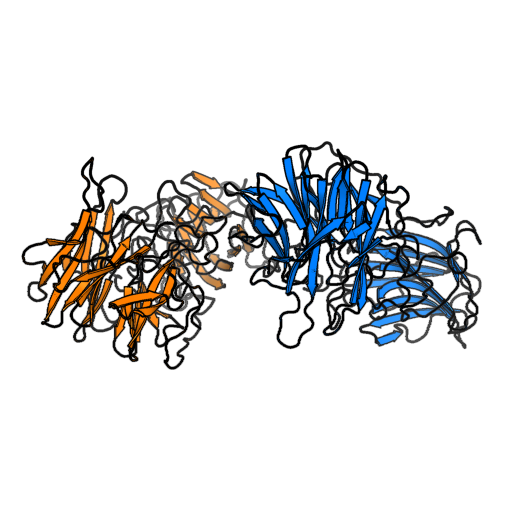 1068 ASN A CA 1
ATOM 533 C C . ASN A 1 68 ? 15.043 53.565 26.669 1.00 14.48 1068 ASN A C 1
ATOM 534 O O . ASN A 1 68 ? 15.772 53.216 25.735 1.00 14.19 1068 ASN A O 1
ATOM 539 N N . MET A 1 69 ? 15.507 53.755 27.901 1.00 13.94 1069 MET A N 1
ATOM 540 C CA . MET A 1 69 ? 16.924 53.537 28.185 1.00 15.92 1069 MET A CA 1
ATOM 541 C C . MET A 1 69 ? 17.253 52.053 28.030 1.00 14.89 1069 MET A C 1
ATOM 542 O O . MET A 1 69 ? 16.356 51.207 28.031 1.00 14.10 1069 MET A O 1
ATOM 547 N N . ASN A 1 70 ? 18.534 51.739 27.867 1.00 13.58 1070 ASN A N 1
ATOM 548 C CA . ASN A 1 70 ? 18.955 50.352 27.724 1.00 12.61 1070 ASN A CA 1
ATOM 549 C C . ASN A 1 70 ? 18.464 49.546 28.917 1.00 12.53 1070 ASN A C 1
ATOM 550 O O . ASN A 1 70 ? 18.479 50.033 30.043 1.00 12.58 1070 ASN A O 1
ATOM 555 N N . SER A 1 71 ? 18.045 48.313 28.654 1.00 11.74 1071 SER A N 1
ATOM 556 C CA . SER A 1 71 ? 17.534 47.403 29.677 1.00 13.03 1071 SER A CA 1
ATOM 557 C C . SER A 1 71 ? 16.239 47.849 30.347 1.00 13.65 1071 SER A C 1
ATOM 558 O O . SER A 1 71 ? 15.855 47.339 31.413 1.00 11.85 1071 SER A O 1
ATOM 561 N N . GLY A 1 72 ? 15.576 48.814 29.718 1.00 13.46 1072 GLY A N 1
ATOM 562 C CA . GLY A 1 72 ? 14.287 49.257 30.205 1.00 12.81 1072 GLY A CA 1
ATOM 563 C C . GLY A 1 72 ? 13.328 48.428 29.366 1.00 12.42 1072 GLY A C 1
ATOM 564 O O . GLY A 1 72 ? 13.691 47.334 28.932 1.00 13.37 1072 GLY A O 1
ATOM 565 N N . GLY A 1 73 ? 12.120 48.924 29.124 1.00 14.01 1073 GLY A N 1
ATOM 566 C CA . GLY A 1 73 ? 11.185 48.179 28.300 1.00 11.44 1073 GLY A CA 1
ATOM 567 C C . GLY A 1 73 ? 10.580 46.951 28.963 1.00 13.31 1073 GLY A C 1
ATOM 568 O O . GLY A 1 73 ? 10.304 46.953 30.163 1.00 12.24 1073 GLY A O 1
ATOM 569 N N . ILE A 1 74 ? 10.385 45.899 28.170 1.00 12.39 1074 ILE A N 1
ATOM 570 C CA . ILE A 1 74 ? 9.769 44.657 28.634 1.00 13.52 1074 ILE A CA 1
ATOM 571 C C . ILE A 1 74 ? 10.564 43.824 29.634 1.00 14.04 1074 ILE A C 1
ATOM 572 O O . ILE A 1 74 ? 11.519 43.127 29.275 1.00 13.59 1074 ILE A O 1
ATOM 577 N N . TRP A 1 75 ? 10.153 43.892 30.896 1.00 14.80 1075 TRP A N 1
ATOM 578 C CA . TRP A 1 75 ? 10.796 43.107 31.940 1.00 13.21 1075 TRP A CA 1
ATOM 579 C C . TRP A 1 75 ? 10.067 41.763 32.025 1.00 13.41 1075 TRP A C 1
ATOM 580 O O . TRP A 1 75 ? 9.399 41.370 31.073 1.00 13.86 1075 TRP A O 1
ATOM 591 N N . ALA A 1 76 ? 10.191 41.054 33.143 1.00 12.78 1076 ALA A N 1
ATOM 592 C CA . ALA A 1 76 ? 9.544 39.748 33.285 1.00 10.85 1076 ALA A CA 1
ATOM 593 C C . ALA A 1 76 ? 8.056 39.774 32.927 1.00 11.49 1076 ALA A C 1
ATOM 594 O O . ALA A 1 76 ? 7.298 40.582 33.461 1.00 12.57 1076 ALA A O 1
ATOM 596 N N . PRO A 1 77 ? 7.623 38.887 32.016 1.00 12.43 1077 PRO A N 1
ATOM 597 C CA . PRO A 1 77 ? 6.218 38.819 31.606 1.00 14.73 1077 PRO A CA 1
ATOM 598 C C . PRO A 1 77 ? 5.516 37.603 32.233 1.00 16.64 1077 PRO A C 1
ATOM 599 O O . PRO A 1 77 ? 6.160 36.740 32.841 1.00 14.85 1077 PRO A O 1
ATOM 603 N N . CYS A 1 78 ? 4.197 37.540 32.080 1.00 17.58 1078 CYS A N 1
ATOM 604 C CA . CYS A 1 78 ? 3.426 36.413 32.594 1.00 19.81 1078 CYS A CA 1
ATOM 605 C C . CYS A 1 78 ? 2.405 35.958 31.555 1.00 20.36 1078 CYS A C 1
ATOM 606 O O . CYS A 1 78 ? 1.526 36.725 31.160 1.00 19.08 1078 CYS A O 1
ATOM 609 N N . LEU A 1 79 ? 2.535 34.715 31.106 1.00 19.38 1079 LEU A N 1
ATOM 610 C CA . LEU A 1 79 ? 1.601 34.162 30.133 1.00 19.35 1079 LEU A CA 1
ATOM 611 C C . LEU A 1 79 ? 0.728 33.121 30.822 1.00 18.71 1079 LEU A C 1
ATOM 612 O O . LEU A 1 79 ? 1.242 32.171 31.399 1.00 18.49 1079 LEU A O 1
ATOM 617 N N . SER A 1 80 ? -0.588 33.308 30.776 1.00 18.84 1080 SER A N 1
ATOM 618 C CA . SER A 1 80 ? -1.508 32.353 31.392 1.00 17.89 1080 SER A CA 1
ATOM 619 C C . SER A 1 80 ? -2.625 32.017 30.408 1.00 19.76 1080 SER A C 1
ATOM 620 O O . SER A 1 80 ? -2.723 32.615 29.333 1.00 19.19 1080 SER A O 1
ATOM 623 N N . TYR A 1 81 ? -3.455 31.050 30.772 1.00 20.55 1081 TYR A N 1
ATOM 624 C CA . TYR A 1 81 ? -4.557 30.629 29.918 1.00 23.14 1081 TYR A CA 1
ATOM 625 C C . TYR A 1 81 ? -5.746 30.264 30.787 1.00 23.95 1081 TYR A C 1
ATOM 626 O O . TYR A 1 81 ? -5.585 29.636 31.830 1.00 24.44 1081 TYR A O 1
ATOM 635 N N . HIS A 1 82 ? -6.939 30.655 30.357 1.00 24.89 1082 HIS A N 1
ATOM 636 C CA . HIS A 1 82 ? -8.137 30.333 31.112 1.00 26.83 1082 HIS A CA 1
ATOM 637 C C . HIS A 1 82 ? -9.378 30.430 30.238 1.00 27.53 1082 HIS A C 1
ATOM 638 O O . HIS A 1 82 ? -9.600 31.432 29.562 1.00 25.20 1082 HIS A O 1
ATOM 645 N N . ASP A 1 83 ? -10.182 29.376 30.255 1.00 30.08 1083 ASP A N 1
ATOM 646 C CA . ASP A 1 83 ? -11.414 29.325 29.475 1.00 33.43 1083 ASP A CA 1
ATOM 647 C C . ASP A 1 83 ? -11.290 29.845 28.047 1.00 32.26 1083 ASP A C 1
ATOM 648 O O . ASP A 1 83 ? -11.964 30.802 27.667 1.00 33.73 1083 ASP A O 1
ATOM 653 N N . GLY A 1 84 ? -10.420 29.216 27.263 1.00 29.99 1084 GLY A N 1
ATOM 654 C CA . GLY A 1 84 ? -10.255 29.604 25.872 1.00 25.82 1084 GLY A CA 1
ATOM 655 C C . GLY A 1 84 ? -9.535 30.896 25.547 1.00 24.74 1084 GLY A C 1
ATOM 656 O O . GLY A 1 84 ? -9.465 31.287 24.380 1.00 23.62 1084 GLY A O 1
ATOM 657 N N . THR A 1 85 ? -8.991 31.573 26.550 1.00 24.33 1085 THR A N 1
ATOM 658 C CA . THR A 1 85 ? -8.289 32.812 26.266 1.00 25.93 1085 THR A CA 1
ATOM 659 C C . THR A 1 85 ? -6.917 32.910 26.928 1.00 23.16 1085 THR A C 1
ATOM 660 O O . THR A 1 85 ? -6.746 32.569 28.097 1.00 21.18 1085 THR A O 1
ATOM 664 N N . PHE A 1 86 ? -5.938 33.357 26.144 1.00 22.54 1086 PHE A N 1
ATOM 665 C CA . PHE A 1 86 ? -4.568 33.531 26.613 1.00 20.42 1086 PHE A CA 1
ATOM 666 C C . PHE A 1 86 ? -4.451 34.920 27.224 1.00 20.31 1086 PHE A C 1
ATOM 667 O O . PHE A 1 86 ? -4.931 35.892 26.651 1.00 18.28 1086 PHE A O 1
ATOM 675 N N . TYR A 1 87 ? -3.827 35.001 28.394 1.00 20.71 1087 TYR A N 1
ATOM 676 C CA . TYR A 1 87 ? -3.626 36.274 29.070 1.00 20.68 1087 TYR A CA 1
ATOM 677 C C . TYR A 1 87 ? -2.133 36.583 29.164 1.00 20.09 1087 TYR A C 1
ATOM 678 O O . TYR A 1 87 ? -1.357 35.774 29.672 1.00 19.37 1087 TYR A O 1
ATOM 687 N N . LEU A 1 88 ? -1.731 37.747 28.665 1.00 18.24 1088 LEU A N 1
ATOM 688 C CA . LEU A 1 88 ? -0.330 38.150 28.730 1.00 16.48 1088 LEU A CA 1
ATOM 689 C C . LEU A 1 88 ? -0.193 39.429 29.543 1.00 17.32 1088 LEU A C 1
ATOM 690 O O . LEU A 1 88 ? -0.748 40.476 29.185 1.00 16.44 1088 LEU A O 1
ATOM 695 N N . ILE A 1 89 ? 0.529 39.337 30.654 1.00 16.42 1089 ILE A N 1
ATOM 696 C CA . ILE A 1 89 ? 0.749 40.499 31.501 1.00 17.93 1089 ILE A CA 1
ATOM 697 C C . ILE A 1 89 ? 2.179 40.929 31.217 1.00 17.51 1089 ILE A C 1
ATOM 698 O O . ILE A 1 89 ? 3.090 40.094 31.187 1.00 17.44 1089 ILE A O 1
ATOM 703 N N . TYR A 1 90 ? 2.382 42.220 30.993 1.00 16.96 1090 TYR A N 1
ATOM 704 C CA . TYR A 1 90 ? 3.721 42.705 30.722 1.00 17.85 1090 TYR A CA 1
ATOM 705 C C . TYR A 1 90 ? 3.982 44.070 31.337 1.00 18.02 1090 TYR A C 1
ATOM 706 O O . TYR A 1 90 ? 3.066 44.748 31.811 1.00 17.10 1090 TYR A O 1
ATOM 715 N N . THR A 1 91 ? 5.247 44.462 31.322 1.00 15.51 1091 THR A N 1
ATOM 716 C CA . THR A 1 91 ? 5.665 45.712 31.919 1.00 13.42 1091 THR A CA 1
ATOM 717 C C . THR A 1 91 ? 6.537 46.535 30.987 1.00 12.26 1091 THR A C 1
ATOM 718 O O . THR A 1 91 ? 7.461 46.006 30.373 1.00 12.00 1091 THR A O 1
ATOM 722 N N . ASP A 1 92 ? 6.241 47.825 30.888 1.00 11.83 1092 ASP A N 1
ATOM 723 C CA . ASP A 1 92 ? 7.057 48.734 30.089 1.00 12.18 1092 ASP A CA 1
ATOM 724 C C . ASP A 1 92 ? 7.791 49.600 31.108 1.00 12.20 1092 ASP A C 1
ATOM 725 O O . ASP A 1 92 ? 7.192 50.465 31.758 1.00 11.73 1092 ASP A O 1
ATOM 730 N N . VAL A 1 93 ? 9.085 49.344 31.265 1.00 12.56 1093 VAL A N 1
ATOM 731 C CA . VAL A 1 93 ? 9.906 50.085 32.218 1.00 10.35 1093 VAL A CA 1
ATOM 732 C C . VAL A 1 93 ? 10.495 51.331 31.570 1.00 11.90 1093 VAL A C 1
ATOM 733 O O . VAL A 1 93 ? 11.237 51.247 30.588 1.00 12.20 1093 VAL A O 1
ATOM 737 N N . LYS A 1 94 ? 10.153 52.484 32.137 1.00 12.72 1094 LYS A N 1
ATOM 738 C CA . LYS A 1 94 ? 10.606 53.773 31.637 1.00 13.93 1094 LYS A CA 1
ATOM 739 C C . LYS A 1 94 ? 11.846 54.313 32.336 1.00 14.54 1094 LYS A C 1
ATOM 740 O O . LYS A 1 94 ? 12.615 55.075 31.746 1.00 13.95 1094 LYS A O 1
ATOM 746 N N . GLN A 1 95 ? 12.030 53.931 33.594 1.00 15.50 1095 GLN A N 1
ATOM 747 C CA . GLN A 1 95 ? 13.183 54.374 34.376 1.00 16.79 1095 GLN A CA 1
ATOM 748 C C . GLN A 1 95 ? 13.490 53.326 35.435 1.00 15.83 1095 GLN A C 1
ATOM 749 O O . GLN A 1 95 ? 12.603 52.927 36.192 1.00 16.26 1095 GLN A O 1
ATOM 755 N N . TRP A 1 96 ? 14.735 52.862 35.494 1.00 16.18 1096 TRP A N 1
ATOM 756 C CA . TRP A 1 96 ? 15.073 51.861 36.496 1.00 17.89 1096 TRP A CA 1
ATOM 757 C C . TRP A 1 96 ? 16.389 52.090 37.230 1.00 19.98 1096 TRP A C 1
ATOM 758 O O . TRP A 1 96 ? 16.675 51.414 38.221 1.00 17.96 1096 TRP A O 1
ATOM 769 N N . HIS A 1 97 ? 17.196 53.030 36.755 1.00 20.59 1097 HIS A N 1
ATOM 770 C CA . HIS A 1 97 ? 18.432 53.331 37.466 1.00 23.76 1097 HIS A CA 1
ATOM 771 C C . HIS A 1 97 ? 18.048 54.331 38.551 1.00 25.40 1097 HIS A C 1
ATOM 772 O O . HIS A 1 97 ? 17.069 55.068 38.409 1.00 26.44 1097 HIS A O 1
ATOM 779 N N . GLY A 1 98 ? 18.791 54.347 39.647 1.00 24.69 1098 GLY A N 1
ATOM 780 C CA . GLY A 1 98 ? 18.467 55.288 40.700 1.00 24.53 1098 GLY A CA 1
ATOM 781 C C . GLY A 1 98 ? 17.494 54.752 41.725 1.00 22.63 1098 GLY A C 1
ATOM 782 O O . GLY A 1 98 ? 17.156 53.571 41.722 1.00 23.24 1098 GLY A O 1
ATOM 783 N N . ALA A 1 99 ? 17.024 55.639 42.592 1.00 20.85 1099 ALA A N 1
ATOM 784 C CA . ALA A 1 99 ? 16.115 55.265 43.671 1.00 20.77 1099 ALA A CA 1
ATOM 785 C C . ALA A 1 99 ? 14.713 54.829 43.253 1.00 19.57 1099 ALA A C 1
ATOM 786 O O . ALA A 1 99 ? 14.062 54.070 43.974 1.00 17.43 1099 ALA A O 1
ATOM 788 N N . PHE A 1 100 ? 14.249 55.295 42.097 1.00 17.72 1100 PHE A N 1
ATOM 789 C CA . PHE A 1 100 ? 12.902 54.958 41.652 1.00 18.94 1100 PHE A CA 1
ATOM 790 C C . PHE A 1 100 ? 12.801 53.919 40.550 1.00 19.38 1100 PHE A C 1
ATOM 791 O O . PHE A 1 100 ? 13.779 53.589 39.878 1.00 20.78 1100 PHE A O 1
ATOM 799 N N . LYS A 1 101 ? 11.584 53.413 40.383 1.00 18.31 1101 LYS A N 1
ATOM 800 C CA . LYS A 1 101 ? 11.263 52.441 39.360 1.00 17.71 1101 LYS A CA 1
ATOM 801 C C . LYS A 1 101 ? 9.962 52.915 38.721 1.00 17.30 1101 LYS A C 1
ATOM 802 O O . LYS A 1 101 ? 8.901 52.854 39.340 1.00 17.42 1101 LYS A O 1
ATOM 808 N N . ASP A 1 102 ? 10.056 53.428 37.502 1.00 16.57 1102 ASP A N 1
ATOM 809 C CA . ASP A 1 102 ? 8.877 53.883 36.773 1.00 17.00 1102 ASP A CA 1
ATOM 810 C C . ASP A 1 102 ? 8.570 52.763 35.793 1.00 15.14 1102 ASP A C 1
ATOM 811 O O . ASP A 1 102 ? 9.219 52.632 34.757 1.00 15.31 1102 ASP A O 1
ATOM 816 N N . ALA A 1 103 ? 7.588 51.945 36.153 1.00 14.36 1103 ALA A N 1
ATOM 817 C CA . ALA A 1 103 ? 7.197 50.798 35.351 1.00 14.58 1103 ALA A CA 1
ATOM 818 C C . ALA A 1 103 ? 5.682 50.664 35.322 1.00 14.78 1103 ALA A C 1
ATOM 819 O O . ALA A 1 103 ? 5.017 50.735 36.363 1.00 16.08 1103 ALA A O 1
ATOM 821 N N . HIS A 1 104 ? 5.144 50.461 34.126 1.00 15.00 1104 HIS A N 1
ATOM 822 C CA . HIS A 1 104 ? 3.708 50.336 33.932 1.00 13.60 1104 HIS A CA 1
ATOM 823 C C . HIS A 1 104 ? 3.335 48.936 33.469 1.00 14.31 1104 HIS A C 1
ATOM 824 O O . HIS A 1 104 ? 3.919 48.406 32.528 1.00 13.75 1104 HIS A O 1
ATOM 831 N N . ASN A 1 105 ? 2.360 48.340 34.145 1.00 15.37 1105 ASN A N 1
ATOM 832 C CA . ASN A 1 105 ? 1.922 46.988 33.829 1.00 15.61 1105 ASN A CA 1
ATOM 833 C C . ASN A 1 105 ? 0.647 46.968 32.989 1.00 16.91 1105 ASN A C 1
ATOM 834 O O . ASN A 1 105 ? -0.299 47.711 33.263 1.00 15.45 1105 ASN A O 1
ATOM 839 N N . TYR A 1 106 ? 0.641 46.111 31.967 1.00 17.09 1106 TYR A N 1
ATOM 840 C CA . TYR A 1 106 ? -0.483 45.987 31.039 1.00 17.39 1106 TYR A CA 1
ATOM 841 C C . TYR A 1 106 ? -0.919 44.544 30.820 1.00 17.63 1106 TYR A C 1
ATOM 842 O O . TYR A 1 106 ? -0.193 43.604 31.137 1.00 15.29 1106 TYR A O 1
ATOM 851 N N . LEU A 1 107 ? -2.112 44.390 30.257 1.00 19.32 1107 LEU A N 1
ATOM 852 C CA . LEU A 1 107 ? -2.681 43.084 29.942 1.00 19.68 1107 LEU A CA 1
ATOM 853 C C . LEU A 1 107 ? -3.248 43.085 28.523 1.00 18.98 1107 LEU A C 1
ATOM 854 O O . LEU A 1 107 ? -3.961 44.015 28.137 1.00 17.24 1107 LEU A O 1
ATOM 859 N N . VAL A 1 108 ? -2.899 42.062 27.746 1.00 17.70 1108 VAL A N 1
ATOM 860 C CA . VAL A 1 108 ? -3.422 41.896 26.391 1.00 18.75 1108 VAL A CA 1
ATOM 861 C C . VAL A 1 108 ? -3.901 40.451 26.327 1.00 19.48 1108 VAL A C 1
ATOM 862 O O . VAL A 1 108 ? -3.422 39.603 27.085 1.00 18.32 1108 VAL A O 1
ATOM 866 N N . THR A 1 109 ? -4.857 40.174 25.444 1.00 19.55 1109 THR A N 1
ATOM 867 C CA . THR A 1 109 ? -5.413 38.829 25.323 1.00 20.56 1109 THR A CA 1
ATOM 868 C C . THR A 1 109 ? -5.474 38.329 23.888 1.00 20.67 1109 THR A C 1
ATOM 869 O O . THR A 1 109 ? -5.359 39.103 22.938 1.00 19.96 1109 THR A O 1
ATOM 873 N N . ALA A 1 110 ? -5.659 37.020 23.750 1.00 21.42 1110 ALA A N 1
ATOM 874 C CA . ALA A 1 110 ? -5.757 36.369 22.448 1.00 23.39 1110 ALA A CA 1
ATOM 875 C C . ALA A 1 110 ? -6.436 35.008 22.609 1.00 24.42 1110 ALA A C 1
ATOM 876 O O . ALA A 1 110 ? -6.441 34.435 23.698 1.00 24.60 1110 ALA A O 1
ATOM 878 N N . GLN A 1 111 ? -7.012 34.502 21.523 1.00 26.58 1111 GLN A N 1
ATOM 879 C CA . GLN A 1 111 ? -7.683 33.211 21.547 1.00 28.62 1111 GLN A CA 1
ATOM 880 C C . GLN A 1 111 ? -6.712 32.175 21.013 1.00 27.51 1111 GLN A C 1
ATOM 881 O O . GLN A 1 111 ? -6.884 30.978 21.227 1.00 27.12 1111 GLN A O 1
ATOM 887 N N . ASN A 1 112 ? -5.698 32.651 20.301 1.00 27.00 1112 ASN A N 1
ATOM 888 C CA . ASN A 1 112 ? -4.666 31.789 19.734 1.00 27.16 1112 ASN A CA 1
ATOM 889 C C . ASN A 1 112 ? -3.305 32.368 20.114 1.00 25.44 1112 ASN A C 1
ATOM 890 O O . ASN A 1 112 ? -3.098 33.581 20.044 1.00 20.80 1112 ASN A O 1
ATOM 895 N N . ILE A 1 113 ? -2.382 31.494 20.505 1.00 24.22 1113 ILE A N 1
ATOM 896 C CA . ILE A 1 113 ? -1.049 31.920 20.922 1.00 24.30 1113 ILE A CA 1
ATOM 897 C C . ILE A 1 113 ? -0.387 32.841 19.900 1.00 26.11 1113 ILE A C 1
ATOM 898 O O . ILE A 1 113 ? 0.366 33.749 20.261 1.00 22.53 1113 ILE A O 1
ATOM 903 N N . GLU A 1 114 ? -0.664 32.611 18.622 1.00 29.91 1114 GLU A N 1
ATOM 904 C CA . GLU A 1 114 ? -0.102 33.455 17.582 1.00 35.56 1114 GLU A CA 1
ATOM 905 C C . GLU A 1 114 ? -1.203 34.363 17.062 1.00 37.85 1114 GLU A C 1
ATOM 906 O O . GLU A 1 114 ? -0.928 35.425 16.504 1.00 36.76 1114 GLU A O 1
ATOM 912 N N . GLY A 1 115 ? -2.449 33.928 17.259 1.00 39.12 1115 GLY A N 1
ATOM 913 C CA . GLY A 1 115 ? -3.611 34.683 16.813 1.00 38.34 1115 GLY A CA 1
ATOM 914 C C . GLY A 1 115 ? -3.479 36.144 17.168 1.00 37.21 1115 GLY A C 1
ATOM 915 O O . GLY A 1 115 ? -2.633 36.494 17.992 1.00 40.01 1115 GLY A O 1
ATOM 916 N N . PRO A 1 116 ? -4.304 37.027 16.580 1.00 33.66 1116 PRO A N 1
ATOM 917 C CA . PRO A 1 116 ? -4.188 38.448 16.905 1.00 28.46 1116 PRO A CA 1
ATOM 918 C C . PRO A 1 116 ? -4.283 38.738 18.397 1.00 25.08 1116 PRO A C 1
ATOM 919 O O . PRO A 1 116 ? -5.094 38.138 19.115 1.00 20.61 1116 PRO A O 1
ATOM 923 N N . TRP A 1 117 ? -3.425 39.644 18.857 1.00 20.76 1117 TRP A N 1
ATOM 924 C CA . TRP A 1 117 ? -3.410 40.049 20.252 1.00 20.75 1117 TRP A CA 1
ATOM 925 C C . TRP A 1 117 ? -4.072 41.419 20.370 1.00 19.90 1117 TRP A C 1
ATOM 926 O O . TRP A 1 117 ? -3.893 42.287 19.517 1.00 21.17 1117 TRP A O 1
ATOM 937 N N . SER A 1 118 ? -4.843 41.598 21.433 1.00 20.51 1118 SER A N 1
ATOM 938 C CA . SER A 1 118 ? -5.564 42.841 21.680 1.00 20.61 1118 SER A CA 1
ATOM 939 C C . SER A 1 118 ? -4.662 43.999 22.079 1.00 21.69 1118 SER A C 1
ATOM 940 O O . SER A 1 118 ? -3.472 43.817 22.361 1.00 20.47 1118 SER A O 1
ATOM 943 N N . ASP A 1 119 ? -5.241 45.196 22.090 1.00 20.62 1119 ASP A N 1
ATOM 944 C CA . ASP A 1 119 ? -4.518 46.372 22.536 1.00 22.09 1119 ASP A CA 1
ATOM 945 C C . ASP A 1 119 ? -4.561 46.225 24.053 1.00 21.42 1119 ASP A C 1
ATOM 946 O O . ASP A 1 119 ? -5.441 45.551 24.594 1.00 20.15 1119 ASP A O 1
ATOM 951 N N . PRO A 1 120 ? -3.616 46.851 24.762 1.00 21.08 1120 PRO A N 1
ATOM 952 C CA . PRO A 1 120 ? -3.551 46.756 26.218 1.00 20.85 1120 PRO A CA 1
ATOM 953 C C . PRO A 1 120 ? -4.597 47.398 27.112 1.00 21.11 1120 PRO A C 1
ATOM 954 O O . PRO A 1 120 ? -5.257 48.374 26.758 1.00 19.28 1120 PRO A O 1
ATOM 958 N N . ILE A 1 121 ? -4.719 46.801 28.291 1.00 22.03 1121 ILE A N 1
ATOM 959 C CA . ILE A 1 121 ? -5.578 47.270 29.358 1.00 21.82 1121 ILE A CA 1
ATOM 960 C C . ILE A 1 121 ? -4.536 47.613 30.429 1.00 21.96 1121 ILE A C 1
ATOM 961 O O . ILE A 1 121 ? -3.708 46.770 30.784 1.00 20.47 1121 ILE A O 1
ATOM 966 N N . TYR A 1 122 ? -4.547 48.850 30.914 1.00 19.60 1122 TYR A N 1
ATOM 967 C CA . TYR A 1 122 ? -3.595 49.263 31.933 1.00 20.38 1122 TYR A CA 1
ATOM 968 C C . TYR A 1 122 ? -3.978 48.708 33.304 1.00 20.22 1122 TYR A C 1
ATOM 969 O O . TYR A 1 122 ? -5.145 48.718 33.678 1.00 21.22 1122 TYR A O 1
ATOM 978 N N . LEU A 1 123 ? -2.992 48.224 34.055 1.00 19.17 1123 LEU A N 1
ATOM 979 C CA . LEU A 1 123 ? -3.257 47.654 35.372 1.00 19.52 1123 LEU A CA 1
ATOM 980 C C . LEU A 1 123 ? -2.807 48.553 36.525 1.00 19.25 1123 LEU A C 1
ATOM 981 O O . LEU A 1 123 ? -3.638 49.179 37.185 1.00 19.37 1123 LEU A O 1
ATOM 986 N N . ASN A 1 124 ? -1.498 48.609 36.772 1.00 18.12 1124 ASN A N 1
ATOM 987 C CA . ASN A 1 124 ? -0.950 49.441 37.844 1.00 17.35 1124 ASN A CA 1
ATOM 988 C C . ASN A 1 124 ? 0.526 49.747 37.568 1.00 17.10 1124 ASN A C 1
ATOM 989 O O . ASN A 1 124 ? 1.044 49.391 36.505 1.00 16.96 1124 ASN A O 1
ATOM 994 N N . SER A 1 125 ? 1.195 50.404 38.515 1.00 16.11 1125 SER A N 1
ATOM 995 C CA . SER A 1 125 ? 2.610 50.762 38.356 1.00 17.43 1125 SER A CA 1
ATOM 996 C C . SER A 1 125 ? 3.401 50.661 39.656 1.00 17.33 1125 SER A C 1
ATOM 997 O O . SER A 1 125 ? 4.559 51.080 39.711 1.00 18.32 1125 SER A O 1
ATOM 1000 N N . SER A 1 126 ? 2.781 50.112 40.696 1.00 17.30 1126 SER A N 1
ATOM 1001 C CA . SER A 1 126 ? 3.409 50.001 42.011 1.00 16.72 1126 SER A CA 1
ATOM 1002 C C . SER A 1 126 ? 4.705 49.190 42.069 1.00 18.06 1126 SER A C 1
ATOM 1003 O O . SER A 1 126 ? 5.475 49.299 43.028 1.00 17.90 1126 SER A O 1
ATOM 1006 N N . GLY A 1 127 ? 4.944 48.381 41.045 1.00 17.36 1127 GLY A N 1
ATOM 1007 C CA . GLY A 1 127 ? 6.148 47.573 41.008 1.00 16.30 1127 GLY A CA 1
ATOM 1008 C C . GLY A 1 127 ? 6.127 46.685 39.785 1.00 16.52 1127 GLY A C 1
ATOM 1009 O O . GLY A 1 127 ? 5.098 46.569 39.119 1.00 17.63 1127 GLY A O 1
ATOM 1010 N N . PHE A 1 128 ? 7.257 46.054 39.484 1.00 16.61 1128 PHE A N 1
ATOM 1011 C CA . PHE A 1 128 ? 7.355 45.185 38.321 1.00 15.96 1128 PHE A CA 1
ATOM 1012 C C . PHE A 1 128 ? 7.035 43.737 38.655 1.00 15.49 1128 PHE A C 1
ATOM 1013 O O . PHE A 1 128 ? 6.569 43.437 39.757 1.00 16.43 1128 PHE A O 1
ATOM 1021 N N . ASP A 1 129 ? 7.282 42.849 37.693 1.00 15.16 1129 ASP A N 1
ATOM 1022 C CA . ASP A 1 129 ? 7.022 41.422 37.843 1.00 15.92 1129 ASP A CA 1
ATOM 1023 C C . ASP A 1 129 ? 5.554 41.108 38.156 1.00 16.61 1129 ASP A C 1
ATOM 1024 O O . ASP A 1 129 ? 5.245 40.386 39.107 1.00 16.73 1129 ASP A O 1
ATOM 1029 N N . PRO A 1 130 ? 4.626 41.651 37.353 1.00 15.99 1130 PRO A N 1
ATOM 1030 C CA . PRO A 1 130 ? 3.200 41.398 37.579 1.00 15.27 1130 PRO A CA 1
ATOM 1031 C C . PRO A 1 130 ? 2.809 39.994 37.117 1.00 15.38 1130 PRO A C 1
ATOM 1032 O O . PRO A 1 130 ? 3.362 39.467 36.152 1.00 12.68 1130 PRO A O 1
ATOM 1036 N N . SER A 1 131 ? 1.850 39.390 37.812 1.00 16.31 1131 SER A N 1
ATOM 1037 C CA . SER A 1 131 ? 1.400 38.047 37.465 1.00 17.28 1131 SER A CA 1
ATOM 1038 C C . SER A 1 131 ? -0.097 37.890 37.749 1.00 17.40 1131 SER A C 1
ATOM 1039 O O . SER A 1 131 ? -0.572 38.249 38.829 1.00 16.08 1131 SER A O 1
ATOM 1042 N N . LEU A 1 132 ? -0.829 37.351 36.779 1.00 18.12 1132 LEU A N 1
ATOM 1043 C CA . LEU A 1 132 ? -2.272 37.153 36.909 1.00 17.93 1132 LEU A CA 1
ATOM 1044 C C . LEU A 1 132 ? -2.614 35.718 37.306 1.00 18.87 1132 LEU A C 1
ATOM 1045 O O . LEU A 1 132 ? -2.223 34.768 36.633 1.00 18.44 1132 LEU A O 1
ATOM 1050 N N . PHE A 1 133 ? -3.359 35.576 38.396 1.00 19.68 1133 PHE A N 1
ATOM 1051 C CA . PHE A 1 133 ? -3.760 34.270 38.906 1.00 21.15 1133 PHE A CA 1
ATOM 1052 C C . PHE A 1 133 ? -5.261 34.054 38.703 1.00 21.84 1133 PHE A C 1
ATOM 1053 O O . PHE A 1 133 ? -6.068 34.927 39.026 1.00 21.85 1133 PHE A O 1
ATOM 1061 N N . HIS A 1 134 ? -5.627 32.896 38.158 1.00 21.73 1134 HIS A N 1
ATOM 1062 C CA . HIS A 1 134 ? -7.034 32.562 37.930 1.00 22.59 1134 HIS A CA 1
ATOM 1063 C C . HIS A 1 134 ? -7.451 31.532 38.973 1.00 22.90 1134 HIS A C 1
ATOM 1064 O O . HIS A 1 134 ? -7.090 30.358 38.868 1.00 22.39 1134 HIS A O 1
ATOM 1071 N N . ASP A 1 135 ? -8.202 31.965 39.982 1.00 22.92 1135 ASP A N 1
ATOM 1072 C CA . ASP A 1 135 ? -8.627 31.049 41.040 1.00 24.31 1135 ASP A CA 1
ATOM 1073 C C . ASP A 1 135 ? -9.773 30.161 40.553 1.00 25.55 1135 ASP A C 1
ATOM 1074 O O . ASP A 1 135 ? -10.451 30.501 39.586 1.00 23.97 1135 ASP A O 1
ATOM 1079 N N . ASP A 1 136 ? -9.988 29.027 41.218 1.00 27.90 1136 ASP A N 1
ATOM 1080 C CA . ASP A 1 136 ? -11.048 28.104 40.813 1.00 31.35 1136 ASP A CA 1
ATOM 1081 C C . ASP A 1 136 ? -12.464 28.574 41.136 1.00 31.51 1136 ASP A C 1
ATOM 1082 O O . ASP A 1 136 ? -13.430 27.860 40.873 1.00 33.28 1136 ASP A O 1
ATOM 1087 N N . ASP A 1 137 ? -12.593 29.769 41.702 1.00 31.33 1137 ASP A N 1
ATOM 1088 C CA . ASP A 1 137 ? -13.909 30.310 42.026 1.00 29.27 1137 ASP A CA 1
ATOM 1089 C C . ASP A 1 137 ? -14.314 31.356 40.991 1.00 28.55 1137 ASP A C 1
ATOM 1090 O O . ASP A 1 137 ? -15.269 32.104 41.191 1.00 29.19 1137 ASP A O 1
ATOM 1095 N N . GLY A 1 138 ? -13.573 31.408 39.891 1.00 27.70 1138 GLY A N 1
ATOM 1096 C CA . GLY A 1 138 ? -13.876 32.359 38.837 1.00 27.20 1138 GLY A CA 1
ATOM 1097 C C . GLY A 1 138 ? -13.248 33.731 39.007 1.00 27.90 1138 GLY A C 1
ATOM 1098 O O . GLY A 1 138 ? -13.253 34.531 38.075 1.00 28.92 1138 GLY A O 1
ATOM 1099 N N . ARG A 1 139 ? -12.708 34.015 40.188 1.00 27.58 1139 ARG A N 1
ATOM 1100 C CA . ARG A 1 139 ? -12.088 35.312 40.429 1.00 27.72 1139 ARG A CA 1
ATOM 1101 C C . ARG A 1 139 ? -10.647 35.348 39.926 1.00 27.27 1139 ARG A C 1
ATOM 1102 O O . ARG A 1 139 ? -9.983 34.314 39.828 1.00 25.16 1139 ARG A O 1
ATOM 1110 N N . LYS A 1 140 ? -10.174 36.546 39.593 1.00 26.45 1140 LYS A N 1
ATOM 1111 C CA . LYS A 1 140 ? -8.817 36.712 39.086 1.00 24.54 1140 LYS A CA 1
ATOM 1112 C C . LYS A 1 140 ? -8.055 37.702 39.952 1.00 23.04 1140 LYS A C 1
ATOM 1113 O O . LYS A 1 140 ? -8.604 38.719 40.385 1.00 20.99 1140 LYS A O 1
ATOM 1119 N N . TRP A 1 141 ? -6.787 37.391 40.208 1.00 21.48 1141 TRP A N 1
ATOM 1120 C CA . TRP A 1 141 ? -5.953 38.229 41.053 1.00 20.51 1141 TRP A CA 1
ATOM 1121 C C . TRP A 1 141 ? -4.602 38.572 40.438 1.00 21.20 1141 TRP A C 1
ATOM 1122 O O . TRP A 1 141 ? -3.987 37.753 39.747 1.00 19.85 1141 TRP A O 1
ATOM 1133 N N . LEU A 1 142 ? -4.140 39.789 40.712 1.00 19.38 1142 LEU A N 1
ATOM 1134 C CA . LEU A 1 142 ? -2.852 40.236 40.216 1.00 19.39 1142 LEU A CA 1
ATOM 1135 C C . LEU A 1 142 ? -1.891 40.421 41.373 1.00 18.66 1142 LEU A C 1
ATOM 1136 O O . LEU A 1 142 ? -2.222 41.079 42.365 1.00 19.40 1142 LEU A O 1
ATOM 1141 N N . VAL A 1 143 ? -0.712 39.822 41.255 1.00 17.51 1143 VAL A N 1
ATOM 1142 C CA . VAL A 1 143 ? 0.321 39.985 42.259 1.00 17.64 1143 VAL A CA 1
ATOM 1143 C C . VAL A 1 143 ? 1.517 40.604 41.544 1.00 18.20 1143 VAL A C 1
ATOM 1144 O O . VAL A 1 143 ? 1.722 40.385 40.349 1.00 18.98 1143 VAL A O 1
ATOM 1148 N N . ASN A 1 144 ? 2.281 41.407 42.270 1.00 16.81 1144 ASN A N 1
ATOM 1149 C CA . ASN A 1 144 ? 3.492 42.017 41.730 1.00 16.09 1144 ASN A CA 1
ATOM 1150 C C . ASN A 1 144 ? 4.319 42.476 42.924 1.00 17.75 1144 ASN A C 1
ATOM 1151 O O . ASN A 1 144 ? 3.822 42.497 44.052 1.00 17.50 1144 ASN A O 1
ATOM 1156 N N . MET A 1 145 ? 5.593 42.789 42.706 1.00 18.01 1145 MET A N 1
ATOM 1157 C CA . MET A 1 145 ? 6.412 43.265 43.811 1.00 17.28 1145 MET A CA 1
ATOM 1158 C C . MET A 1 145 ? 6.100 44.748 43.973 1.00 18.63 1145 MET A C 1
ATOM 1159 O O . MET A 1 145 ? 5.631 45.392 43.036 1.00 17.57 1145 MET A O 1
ATOM 1164 N N . ILE A 1 146 ? 6.329 45.282 45.167 1.00 18.89 1146 ILE A N 1
ATOM 1165 C CA . ILE A 1 146 ? 6.095 46.698 45.405 1.00 20.89 1146 ILE A CA 1
ATOM 1166 C C . ILE A 1 146 ? 7.445 47.332 45.683 1.00 19.19 1146 ILE A C 1
ATOM 1167 O O . ILE A 1 146 ? 8.226 46.815 46.478 1.00 15.97 1146 ILE A O 1
ATOM 1172 N N . TRP A 1 147 ? 7.707 48.449 45.015 1.00 17.83 1147 TRP A N 1
ATOM 1173 C CA . TRP A 1 147 ? 8.972 49.149 45.147 1.00 18.80 1147 TRP A CA 1
ATOM 1174 C C . TRP A 1 147 ? 8.914 50.331 46.106 1.00 19.16 1147 TRP A C 1
ATOM 1175 O O . TRP A 1 147 ? 8.087 51.232 45.945 1.00 20.29 1147 TRP A O 1
ATOM 1186 N N . ASP A 1 148 ? 9.797 50.312 47.102 1.00 18.55 1148 ASP A N 1
ATOM 1187 C CA . ASP A 1 148 ? 9.880 51.389 48.084 1.00 19.02 1148 ASP A CA 1
ATOM 1188 C C . ASP A 1 148 ? 11.175 52.161 47.825 1.00 19.92 1148 ASP A C 1
ATOM 1189 O O . ASP A 1 148 ? 12.272 51.657 48.061 1.00 19.47 1148 ASP A O 1
ATOM 1194 N N . TYR A 1 149 ? 11.031 53.390 47.348 1.00 19.88 1149 TYR A N 1
ATOM 1195 C CA . TYR A 1 149 ? 12.158 54.252 47.009 1.00 20.21 1149 TYR A CA 1
ATOM 1196 C C . TYR A 1 149 ? 12.743 55.031 48.186 1.00 21.03 1149 TYR A C 1
ATOM 1197 O O . TYR A 1 149 ? 13.770 55.694 48.034 1.00 19.04 1149 TYR A O 1
ATOM 1206 N N . ARG A 1 150 ? 12.096 54.961 49.346 1.00 20.73 1150 ARG A N 1
ATOM 1207 C CA . ARG A 1 150 ? 12.544 55.729 50.503 1.00 21.61 1150 ARG A CA 1
ATOM 1208 C C . ARG A 1 150 ? 13.921 55.402 51.080 1.00 23.51 1150 ARG A C 1
ATOM 1209 O O . ARG A 1 150 ? 14.340 54.248 51.159 1.00 21.96 1150 ARG A O 1
ATOM 1217 N N . LYS A 1 151 ? 14.602 56.466 51.487 1.00 25.46 1151 LYS A N 1
ATOM 1218 C CA . LYS A 1 151 ? 15.957 56.436 52.024 1.00 30.50 1151 LYS A CA 1
ATOM 1219 C C . LYS A 1 151 ? 16.438 55.231 52.835 1.00 33.38 1151 LYS A C 1
ATOM 1220 O O . LYS A 1 151 ? 17.325 54.499 52.390 1.00 37.04 1151 LYS A O 1
ATOM 1226 N N . GLY A 1 152 ? 15.877 55.017 54.016 1.00 34.56 1152 GLY A N 1
ATOM 1227 C CA . GLY A 1 152 ? 16.352 53.909 54.828 1.00 36.33 1152 GLY A CA 1
ATOM 1228 C C . GLY A 1 152 ? 15.631 52.578 54.749 1.00 37.02 1152 GLY A C 1
ATOM 1229 O O . GLY A 1 152 ? 15.648 51.817 55.719 1.00 37.83 1152 GLY A O 1
ATOM 1230 N N . ASN A 1 153 ? 15.014 52.271 53.611 1.00 34.60 1153 ASN A N 1
ATOM 1231 C CA . ASN A 1 153 ? 14.298 51.005 53.489 1.00 31.68 1153 ASN A CA 1
ATOM 1232 C C . ASN A 1 153 ? 14.789 50.138 52.343 1.00 29.55 1153 ASN A C 1
ATOM 1233 O O . ASN A 1 153 ? 15.341 50.637 51.366 1.00 28.27 1153 ASN A O 1
ATOM 1238 N N . HIS A 1 154 ? 14.593 48.831 52.474 1.00 27.10 1154 HIS A N 1
ATOM 1239 C CA . HIS A 1 154 ? 14.979 47.914 51.414 1.00 26.85 1154 HIS A CA 1
ATOM 1240 C C . HIS A 1 154 ? 13.928 48.178 50.338 1.00 24.46 1154 HIS A C 1
ATOM 1241 O O . HIS A 1 154 ? 12.730 48.146 50.618 1.00 23.10 1154 HIS A O 1
ATOM 1248 N N . PRO A 1 155 ? 14.360 48.472 49.100 1.00 23.80 1155 PRO A N 1
ATOM 1249 C CA . PRO A 1 155 ? 13.426 48.747 48.000 1.00 22.17 1155 PRO A CA 1
ATOM 1250 C C . PRO A 1 155 ? 12.437 47.633 47.651 1.00 20.55 1155 PRO A C 1
ATOM 1251 O O . PRO A 1 155 ? 11.319 47.912 47.220 1.00 18.30 1155 PRO A O 1
ATOM 1255 N N . PHE A 1 156 ? 12.843 46.379 47.827 1.00 20.33 1156 PHE A N 1
ATOM 1256 C CA . PHE A 1 156 ? 11.956 45.252 47.544 1.00 19.67 1156 PHE A CA 1
ATOM 1257 C C . PHE A 1 156 ? 11.103 45.045 48.794 1.00 20.85 1156 PHE A C 1
ATOM 1258 O O . PHE A 1 156 ? 11.415 44.212 49.647 1.00 21.98 1156 PHE A O 1
ATOM 1266 N N . ALA A 1 157 ? 10.022 45.815 48.883 1.00 20.56 1157 ALA A N 1
ATOM 1267 C CA . ALA A 1 157 ? 9.131 45.795 50.038 1.00 19.89 1157 ALA A CA 1
ATOM 1268 C C . ALA A 1 157 ? 8.127 44.652 50.122 1.00 19.63 1157 ALA A C 1
ATOM 1269 O O . ALA A 1 157 ? 7.226 44.685 50.960 1.00 20.09 1157 ALA A O 1
ATOM 1271 N N . GLY A 1 158 ? 8.269 43.649 49.261 1.00 18.86 1158 GLY A N 1
ATOM 1272 C CA . GLY A 1 158 ? 7.364 42.514 49.318 1.00 18.62 1158 GLY A CA 1
ATOM 1273 C C . GLY A 1 158 ? 6.478 42.258 48.117 1.00 17.93 1158 GLY A C 1
ATOM 1274 O O . GLY A 1 158 ? 6.641 42.860 47.050 1.00 17.06 1158 GLY A O 1
ATOM 1275 N N . ILE A 1 159 ? 5.528 41.349 48.310 1.00 16.72 1159 ILE A N 1
ATOM 1276 C CA . ILE A 1 159 ? 4.584 40.960 47.273 1.00 17.36 1159 ILE A CA 1
ATOM 1277 C C . ILE A 1 159 ? 3.207 41.517 47.595 1.00 18.63 1159 ILE A C 1
ATOM 1278 O O . ILE A 1 159 ? 2.690 41.347 48.704 1.00 19.05 1159 ILE A O 1
ATOM 1283 N N . ILE A 1 160 ? 2.614 42.177 46.612 1.00 18.33 1160 ILE A N 1
ATOM 1284 C CA . ILE A 1 160 ? 1.310 42.787 46.788 1.00 21.68 1160 ILE A CA 1
ATOM 1285 C C . ILE A 1 160 ? 0.241 42.017 46.030 1.00 20.50 1160 ILE A C 1
ATOM 1286 O O . ILE A 1 160 ? 0.535 41.359 45.030 1.00 16.91 1160 ILE A O 1
ATOM 1291 N N . LEU A 1 161 ? -0.997 42.107 46.518 1.00 19.09 1161 LEU A N 1
ATOM 1292 C CA . LEU A 1 161 ? -2.133 41.414 45.922 1.00 17.76 1161 LEU A CA 1
ATOM 1293 C C . LEU A 1 161 ? -3.360 42.313 45.756 1.00 18.71 1161 LEU A C 1
ATOM 1294 O O . LEU A 1 161 ? -3.723 43.056 46.661 1.00 19.03 1161 LEU A O 1
ATOM 1299 N N . GLN A 1 162 ? -3.990 42.245 44.591 1.00 19.74 1162 GLN A N 1
ATOM 1300 C CA . GLN A 1 162 ? -5.200 43.015 44.332 1.00 21.65 1162 GLN A CA 1
ATOM 1301 C C . GLN A 1 162 ? -6.023 42.281 43.284 1.00 22.22 1162 GLN A C 1
ATOM 1302 O O . GLN A 1 162 ? -5.482 41.758 42.308 1.00 21.93 1162 GLN A O 1
ATOM 1308 N N . GLU A 1 163 ? -7.333 42.238 43.492 1.00 22.48 1163 GLU A N 1
ATOM 1309 C CA . GLU A 1 163 ? -8.214 41.543 42.563 1.00 22.81 1163 GLU A CA 1
ATOM 1310 C C . GLU A 1 163 ? -8.377 42.273 41.241 1.00 22.57 1163 GLU A C 1
ATOM 1311 O O . GLU A 1 163 ? -8.376 43.506 41.187 1.00 23.41 1163 GLU A O 1
ATOM 1317 N N . TYR A 1 164 ? -8.496 41.497 40.171 1.00 21.34 1164 TYR A N 1
ATOM 1318 C CA . TYR A 1 164 ? -8.684 42.048 38.837 1.00 22.35 1164 TYR A CA 1
ATOM 1319 C C . TYR A 1 164 ? -10.094 41.734 38.362 1.00 23.12 1164 TYR A C 1
ATOM 1320 O O . TYR A 1 164 ? -10.541 40.588 38.441 1.00 23.90 1164 TYR A O 1
ATOM 1329 N N . SER A 1 165 ? -10.789 42.754 37.874 1.00 25.59 1165 SER A N 1
ATOM 1330 C CA . SER A 1 165 ? -12.149 42.592 37.369 1.00 27.09 1165 SER A CA 1
ATOM 1331 C C . SER A 1 165 ? -12.130 42.594 35.852 1.00 28.68 1165 SER A C 1
ATOM 1332 O O . SER A 1 165 ? -11.892 43.630 35.227 1.00 28.16 1165 SER A O 1
ATOM 1335 N N . GLU A 1 166 ? -12.366 41.431 35.257 1.00 31.54 1166 GLU A N 1
ATOM 1336 C CA . GLU A 1 166 ? -12.369 41.325 33.806 1.00 35.73 1166 GLU A CA 1
ATOM 1337 C C . GLU A 1 166 ? -13.562 42.093 33.248 1.00 36.31 1166 GLU A C 1
ATOM 1338 O O . GLU A 1 166 ? -13.515 42.623 32.140 1.00 36.40 1166 GLU A O 1
ATOM 1344 N N . ALA A 1 167 ? -14.627 42.153 34.036 1.00 37.15 1167 ALA A N 1
ATOM 1345 C CA . ALA A 1 167 ? -15.841 42.856 33.651 1.00 38.75 1167 ALA A CA 1
ATOM 1346 C C . ALA A 1 167 ? -15.555 44.339 33.460 1.00 39.11 1167 ALA A C 1
ATOM 1347 O O . ALA A 1 167 ? -15.894 44.928 32.433 1.00 40.40 1167 ALA A O 1
ATOM 1349 N N . GLU A 1 168 ? -14.928 44.937 34.467 1.00 39.23 1168 GLU A N 1
ATOM 1350 C CA . GLU A 1 168 ? -14.601 46.355 34.440 1.00 36.79 1168 GLU A CA 1
ATOM 1351 C C . GLU A 1 168 ? -13.227 46.637 33.843 1.00 34.67 1168 GLU A C 1
ATOM 1352 O O . GLU A 1 168 ? -12.835 47.794 33.688 1.00 32.08 1168 GLU A O 1
ATOM 1358 N N . GLN A 1 169 ? -12.502 45.575 33.508 1.00 31.98 1169 GLN A N 1
ATOM 1359 C CA . GLN A 1 169 ? -11.170 45.691 32.925 1.00 29.33 1169 GLN A CA 1
ATOM 1360 C C . GLN A 1 169 ? -10.269 46.636 33.715 1.00 27.16 1169 GLN A C 1
ATOM 1361 O O . GLN A 1 169 ? -9.691 47.576 33.165 1.00 24.00 1169 GLN A O 1
ATOM 1367 N N . LYS A 1 170 ? -10.157 46.376 35.012 1.00 25.62 1170 LYS A N 1
ATOM 1368 C CA . LYS A 1 170 ? -9.322 47.180 35.894 1.00 25.55 1170 LYS A CA 1
ATOM 1369 C C . LYS A 1 170 ? -9.183 46.468 37.225 1.00 22.89 1170 LYS A C 1
ATOM 1370 O O . LYS A 1 170 ? -9.963 45.568 37.539 1.00 22.75 1170 LYS A O 1
ATOM 1376 N N . LEU A 1 171 ? -8.188 46.871 38.006 1.00 22.76 1171 LEU A N 1
ATOM 1377 C CA . LEU A 1 171 ? -7.981 46.283 39.319 1.00 22.31 1171 LEU A CA 1
ATOM 1378 C C . LEU A 1 171 ? -9.044 46.889 40.230 1.00 24.18 1171 LEU A C 1
ATOM 1379 O O . LEU A 1 171 ? -9.407 48.053 40.079 1.00 24.08 1171 LEU A O 1
ATOM 1384 N N . VAL A 1 172 ? -9.543 46.104 41.173 1.00 25.09 1172 VAL A N 1
ATOM 1385 C CA . VAL A 1 172 ? -10.584 46.584 42.071 1.00 26.35 1172 VAL A CA 1
ATOM 1386 C C . VAL A 1 172 ? -10.348 46.081 43.490 1.00 25.76 1172 VAL A C 1
ATOM 1387 O O . VAL A 1 172 ? -9.625 45.112 43.702 1.00 25.33 1172 VAL A O 1
ATOM 1391 N N . GLY A 1 173 ? -10.954 46.757 44.459 1.00 25.65 1173 GLY A N 1
ATOM 1392 C CA . GLY A 1 173 ? -10.827 46.347 45.843 1.00 25.55 1173 GLY A CA 1
ATOM 1393 C C . GLY A 1 173 ? -9.533 46.739 46.527 1.00 26.47 1173 GLY A C 1
ATOM 1394 O O . GLY A 1 173 ? -8.677 47.397 45.934 1.00 26.55 1173 GLY A O 1
ATOM 1395 N N . PRO A 1 174 ? -9.365 46.334 47.792 1.00 25.73 1174 PRO A N 1
ATOM 1396 C CA . PRO A 1 174 ? -8.175 46.633 48.587 1.00 26.09 1174 PRO A CA 1
ATOM 1397 C C . PRO A 1 174 ? -6.916 45.928 48.089 1.00 26.70 1174 PRO A C 1
ATOM 1398 O O . PRO A 1 174 ? -6.984 44.893 47.424 1.00 25.51 1174 PRO A O 1
ATOM 1402 N N . VAL A 1 175 ? -5.769 46.513 48.412 1.00 26.08 1175 VAL A N 1
ATOM 1403 C CA . VAL A 1 175 ? -4.479 45.958 48.037 1.00 25.74 1175 VAL A CA 1
ATOM 1404 C C . VAL A 1 175 ? -3.862 45.478 49.340 1.00 26.46 1175 VAL A C 1
ATOM 1405 O O . VAL A 1 175 ? -3.954 46.167 50.355 1.00 25.85 1175 VAL A O 1
ATOM 1409 N N . LYS A 1 176 ? -3.247 44.300 49.323 1.00 26.55 1176 LYS A N 1
ATOM 1410 C CA . LYS A 1 176 ? -2.629 43.771 50.533 1.00 26.64 1176 LYS A CA 1
ATOM 1411 C C . LYS A 1 176 ? -1.230 43.241 50.263 1.00 24.63 1176 LYS A C 1
ATOM 1412 O O . LYS A 1 176 ? -0.976 42.631 49.225 1.00 23.78 1176 LYS A O 1
ATOM 1418 N N . ASN A 1 177 ? -0.325 43.472 51.204 1.00 22.61 1177 ASN A N 1
ATOM 1419 C CA . ASN A 1 177 ? 1.029 42.963 51.082 1.00 22.77 1177 ASN A CA 1
ATOM 1420 C C . ASN A 1 177 ? 0.923 41.582 51.724 1.00 23.80 1177 ASN A C 1
ATOM 1421 O O . ASN A 1 177 ? 0.724 41.472 52.936 1.00 24.78 1177 ASN A O 1
ATOM 1426 N N . ILE A 1 178 ? 1.053 40.532 50.918 1.00 22.16 1178 ILE A N 1
ATOM 1427 C CA . ILE A 1 178 ? 0.899 39.175 51.427 1.00 21.41 1178 ILE A CA 1
ATOM 1428 C C . ILE A 1 178 ? 2.162 38.404 51.803 1.00 21.53 1178 ILE A C 1
ATOM 1429 O O . ILE A 1 178 ? 2.082 37.390 52.500 1.00 20.90 1178 ILE A O 1
ATOM 1434 N N . TYR A 1 179 ? 3.321 38.873 51.358 1.00 20.18 1179 TYR A N 1
ATOM 1435 C CA . TYR A 1 179 ? 4.563 38.166 51.647 1.00 21.13 1179 TYR A CA 1
ATOM 1436 C C . TYR A 1 179 ? 5.763 39.102 51.544 1.00 20.63 1179 TYR A C 1
ATOM 1437 O O . TYR A 1 179 ? 5.871 39.880 50.598 1.00 19.19 1179 TYR A O 1
ATOM 1446 N N . LYS A 1 180 ? 6.667 39.014 52.514 1.00 20.97 1180 LYS A N 1
ATOM 1447 C CA . LYS A 1 180 ? 7.850 39.867 52.534 1.00 21.01 1180 LYS A CA 1
ATOM 1448 C C . LYS A 1 180 ? 9.136 39.178 52.081 1.00 21.80 1180 LYS A C 1
ATOM 1449 O O . LYS A 1 180 ? 10.187 39.818 51.984 1.00 21.74 1180 LYS A O 1
ATOM 1455 N N . GLY A 1 181 ? 9.060 37.879 51.811 1.00 20.87 1181 GLY A N 1
ATOM 1456 C CA . GLY A 1 181 ? 10.237 37.153 51.364 1.00 21.43 1181 GLY A CA 1
ATOM 1457 C C . GLY A 1 181 ? 11.140 36.689 52.492 1.00 21.69 1181 GLY A C 1
ATOM 1458 O O . GLY A 1 181 ? 10.780 36.798 53.666 1.00 20.10 1181 GLY A O 1
ATOM 1459 N N . THR A 1 182 ? 12.320 36.183 52.138 1.00 20.60 1182 THR A N 1
ATOM 1460 C CA . THR A 1 182 ? 13.269 35.682 53.130 1.00 21.84 1182 THR A CA 1
ATOM 1461 C C . THR A 1 182 ? 14.500 36.569 53.278 1.00 23.06 1182 THR A C 1
ATOM 1462 O O . THR A 1 182 ? 14.572 37.661 52.711 1.00 22.22 1182 THR A O 1
ATOM 1466 N N . ASP A 1 183 ? 15.472 36.082 54.044 1.00 23.64 1183 ASP A N 1
ATOM 1467 C CA . ASP A 1 183 ? 16.702 36.827 54.266 1.00 24.79 1183 ASP A CA 1
ATOM 1468 C C . ASP A 1 183 ? 17.562 36.903 53.010 1.00 23.54 1183 ASP A C 1
ATOM 1469 O O . ASP A 1 183 ? 18.590 37.576 52.997 1.00 22.67 1183 ASP A O 1
ATOM 1474 N N . ILE A 1 184 ? 17.145 36.217 51.950 1.00 22.51 1184 ILE A N 1
ATOM 1475 C CA . ILE A 1 184 ? 17.883 36.276 50.688 1.00 22.14 1184 ILE A CA 1
ATOM 1476 C C . ILE A 1 184 ? 17.565 37.643 50.074 1.00 21.85 1184 ILE A C 1
ATOM 1477 O O . ILE A 1 184 ? 18.357 38.204 49.313 1.00 21.82 1184 ILE A O 1
ATOM 1482 N N . GLN A 1 185 ? 16.393 38.164 50.434 1.00 21.22 1185 GLN A N 1
ATOM 1483 C CA . GLN A 1 185 ? 15.903 39.470 49.986 1.00 22.07 1185 GLN A CA 1
ATOM 1484 C C . GLN A 1 185 ? 15.747 39.686 48.480 1.00 19.81 1185 GLN A C 1
ATOM 1485 O O . GLN A 1 185 ? 15.826 38.740 47.696 1.00 19.76 1185 GLN A O 1
ATOM 1491 N N . LEU A 1 186 ? 15.530 40.942 48.088 1.00 17.84 1186 LEU A N 1
ATOM 1492 C CA . LEU A 1 186 ? 15.298 41.300 46.689 1.00 18.31 1186 LEU A CA 1
ATOM 1493 C C . LEU A 1 186 ? 14.185 40.403 46.143 1.00 18.44 1186 LEU A C 1
ATOM 1494 O O . LEU A 1 186 ? 14.265 39.892 45.027 1.00 19.56 1186 LEU A O 1
ATOM 1499 N N . THR A 1 187 ? 13.148 40.223 46.954 1.00 17.93 1187 THR A N 1
ATOM 1500 C CA . THR A 1 187 ? 12.009 39.379 46.611 1.00 18.98 1187 THR A CA 1
ATOM 1501 C C . THR A 1 187 ? 11.192 39.953 45.454 1.00 18.14 1187 THR A C 1
ATOM 1502 O O . THR A 1 187 ? 10.742 41.096 45.508 1.00 17.05 1187 THR A O 1
ATOM 1506 N N . GLU A 1 188 ? 11.007 39.149 44.409 1.00 17.61 1188 GLU A N 1
ATOM 1507 C CA . GLU A 1 188 ? 10.247 39.580 43.237 1.00 18.25 1188 GLU A CA 1
ATOM 1508 C C . GLU A 1 188 ? 9.691 38.361 42.500 1.00 17.15 1188 GLU A C 1
ATOM 1509 O O . GLU A 1 188 ? 9.589 37.286 43.077 1.00 17.09 1188 GLU A O 1
ATOM 1515 N N . GLY A 1 189 ? 9.329 38.536 41.231 1.00 16.98 1189 GLY A N 1
ATOM 1516 C CA . GLY A 1 189 ? 8.793 37.435 40.436 1.00 15.89 1189 GLY A CA 1
ATOM 1517 C C . GLY A 1 189 ? 7.731 36.554 41.083 1.00 15.13 1189 GLY A C 1
ATOM 1518 O O . GLY A 1 189 ? 7.817 35.326 40.988 1.00 14.55 1189 GLY A O 1
ATOM 1519 N N . PRO A 1 190 ? 6.704 37.139 41.723 1.00 14.86 1190 PRO A N 1
ATOM 1520 C CA . PRO A 1 190 ? 5.647 36.355 42.374 1.00 15.19 1190 PRO A CA 1
ATOM 1521 C C . PRO A 1 190 ? 4.725 35.600 41.421 1.00 17.00 1190 PRO A C 1
ATOM 1522 O O . PRO A 1 190 ? 4.286 36.142 40.404 1.00 15.95 1190 PRO A O 1
ATOM 1526 N N . HIS A 1 191 ? 4.442 34.346 41.761 1.00 15.92 1191 HIS A N 1
ATOM 1527 C CA . HIS A 1 191 ? 3.547 33.504 40.978 1.00 17.90 1191 HIS A CA 1
ATOM 1528 C C . HIS A 1 191 ? 2.695 32.679 41.937 1.00 18.16 1191 HIS A C 1
ATOM 1529 O O . HIS A 1 191 ? 3.213 32.069 42.867 1.00 16.89 1191 HIS A O 1
ATOM 1536 N N . LEU A 1 192 ? 1.388 32.660 41.694 1.00 18.31 1192 LEU A N 1
ATOM 1537 C CA . LEU A 1 192 ? 0.463 31.923 42.539 1.00 18.59 1192 LEU A CA 1
ATOM 1538 C C . LEU A 1 192 ? 0.026 30.621 41.887 1.00 18.69 1192 LEU A C 1
ATOM 1539 O O . LEU A 1 192 ? -0.233 30.575 40.678 1.00 17.26 1192 LEU A O 1
ATOM 1544 N N . TYR A 1 193 ? -0.050 29.568 42.698 1.00 18.26 1193 TYR A N 1
ATOM 1545 C CA . TYR A 1 193 ? -0.476 28.241 42.250 1.00 19.98 1193 TYR A CA 1
ATOM 1546 C C . TYR A 1 193 ? -1.359 27.664 43.349 1.00 21.84 1193 TYR A C 1
ATOM 1547 O O . TYR A 1 193 ? -1.123 27.902 44.534 1.00 23.38 1193 TYR A O 1
ATOM 1556 N N . LYS A 1 194 ? -2.380 26.912 42.968 1.00 22.58 1194 LYS A N 1
ATOM 1557 C CA . LYS A 1 194 ? -3.246 26.311 43.967 1.00 23.84 1194 LYS A CA 1
ATOM 1558 C C . LYS A 1 194 ? -3.103 24.797 43.874 1.00 23.36 1194 LYS A C 1
ATOM 1559 O O . LYS A 1 194 ? -3.316 24.212 42.813 1.00 21.93 1194 LYS A O 1
ATOM 1565 N N . LYS A 1 195 ? -2.720 24.168 44.982 1.00 22.96 1195 LYS A N 1
ATOM 1566 C CA . LYS A 1 195 ? -2.548 22.724 45.000 1.00 22.62 1195 LYS A CA 1
ATOM 1567 C C . LYS A 1 195 ? -2.813 22.103 46.361 1.00 21.88 1195 LYS A C 1
ATOM 1568 O O . LYS A 1 195 ? -2.310 22.566 47.389 1.00 20.07 1195 LYS A O 1
ATOM 1574 N N . ASP A 1 196 ? -3.615 21.044 46.349 1.00 21.83 1196 ASP A N 1
ATOM 1575 C CA . ASP A 1 196 ? -3.960 20.298 47.552 1.00 22.43 1196 ASP A CA 1
ATOM 1576 C C . ASP A 1 196 ? -4.385 21.170 48.728 1.00 23.49 1196 ASP A C 1
ATOM 1577 O O . ASP A 1 196 ? -3.883 21.021 49.838 1.00 23.86 1196 ASP A O 1
ATOM 1582 N N . GLY A 1 197 ? -5.311 22.086 48.478 1.00 23.81 1197 GLY A N 1
ATOM 1583 C CA . GLY A 1 197 ? -5.794 22.946 49.541 1.00 26.69 1197 GLY A CA 1
ATOM 1584 C C . GLY A 1 197 ? -4.933 24.145 49.899 1.00 28.93 1197 GLY A C 1
ATOM 1585 O O . GLY A 1 197 ? -5.350 24.987 50.699 1.00 29.55 1197 GLY A O 1
ATOM 1586 N N . TYR A 1 198 ? -3.738 24.232 49.323 1.00 28.15 1198 TYR A N 1
ATOM 1587 C CA . TYR A 1 198 ? -2.836 25.348 49.602 1.00 27.92 1198 TYR A CA 1
ATOM 1588 C C . TYR A 1 198 ? -2.688 26.311 48.438 1.00 26.33 1198 TYR A C 1
ATOM 1589 O O . TYR A 1 198 ? -2.837 25.936 47.273 1.00 26.32 1198 TYR A O 1
ATOM 1598 N N . TYR A 1 199 ? -2.385 27.556 48.784 1.00 25.06 1199 TYR A N 1
ATOM 1599 C CA . TYR A 1 199 ? -2.104 28.595 47.814 1.00 23.21 1199 TYR A CA 1
ATOM 1600 C C . TYR A 1 199 ? -0.584 28.641 47.908 1.00 23.12 1199 TYR A C 1
ATOM 1601 O O . TYR A 1 199 ? -0.035 28.961 48.966 1.00 20.52 1199 TYR A O 1
ATOM 1610 N N . TYR A 1 200 ? 0.091 28.278 46.824 1.00 22.04 1200 TYR A N 1
ATOM 1611 C CA . TYR A 1 200 ? 1.543 28.289 46.800 1.00 21.06 1200 TYR A CA 1
ATOM 1612 C C . TYR A 1 200 ? 2.034 29.559 46.119 1.00 19.97 1200 TYR A C 1
ATOM 1613 O O . TYR A 1 200 ? 1.565 29.919 45.038 1.00 18.49 1200 TYR A O 1
ATOM 1622 N N . LEU A 1 201 ? 2.972 30.240 46.766 1.00 18.53 1201 LEU A N 1
ATOM 1623 C CA . LEU A 1 201 ? 3.529 31.467 46.222 1.00 17.79 1201 LEU A CA 1
ATOM 1624 C C . LEU A 1 201 ? 5.001 31.263 45.918 1.00 17.63 1201 LEU A C 1
ATOM 1625 O O . LEU A 1 201 ? 5.818 31.123 46.831 1.00 17.57 1201 LEU A O 1
ATOM 1630 N N . LEU A 1 202 ? 5.323 31.222 44.629 1.00 16.81 1202 LEU A N 1
ATOM 1631 C CA . LEU A 1 202 ? 6.696 31.062 44.175 1.00 16.80 1202 LEU A CA 1
ATOM 1632 C C . LEU A 1 202 ? 7.232 32.471 43.951 1.00 17.71 1202 LEU A C 1
ATOM 1633 O O . LEU A 1 202 ? 6.548 33.330 43.387 1.00 14.31 1202 LEU A O 1
ATOM 1638 N N . VAL A 1 203 ? 8.460 32.708 44.381 1.00 16.16 1203 VAL A N 1
ATOM 1639 C CA . VAL A 1 203 ? 9.029 34.031 44.239 1.00 19.43 1203 VAL A CA 1
ATOM 1640 C C . VAL A 1 203 ? 10.508 33.927 43.857 1.00 17.73 1203 VAL A C 1
ATOM 1641 O O . VAL A 1 203 ? 11.123 32.867 44.020 1.00 15.55 1203 VAL A O 1
ATOM 1645 N N . ALA A 1 204 ? 11.054 35.010 43.307 1.00 15.59 1204 ALA A N 1
ATOM 1646 C CA . ALA A 1 204 ? 12.466 35.061 42.939 1.00 14.92 1204 ALA A CA 1
ATOM 1647 C C . ALA A 1 204 ? 13.134 35.897 44.024 1.00 14.88 1204 ALA A C 1
ATOM 1648 O O . ALA A 1 204 ? 12.517 36.812 44.562 1.00 14.66 1204 ALA A O 1
ATOM 1650 N N . GLU A 1 205 ? 14.384 35.586 44.353 1.00 14.61 1205 GLU A N 1
ATOM 1651 C CA . GLU A 1 205 ? 15.090 36.342 45.381 1.00 15.61 1205 GLU A CA 1
ATOM 1652 C C . GLU A 1 205 ? 16.588 36.446 45.093 1.00 15.38 1205 GLU A C 1
ATOM 1653 O O . GLU A 1 205 ? 17.111 35.757 44.218 1.00 14.74 1205 GLU A O 1
ATOM 1659 N N . GLY A 1 206 ? 17.262 37.326 45.830 1.00 16.41 1206 GLY A N 1
ATOM 1660 C CA . GLY A 1 206 ? 18.699 37.492 45.689 1.00 17.26 1206 GLY A CA 1
ATOM 1661 C C . GLY A 1 206 ? 19.221 38.330 44.537 1.00 17.76 1206 GLY A C 1
ATOM 1662 O O . GLY A 1 206 ? 20.423 38.580 44.460 1.00 17.32 1206 GLY A O 1
ATOM 1663 N N . GLY A 1 207 ? 18.337 38.784 43.653 1.00 15.04 1207 GLY A N 1
ATOM 1664 C CA . GLY A 1 207 ? 18.797 39.566 42.515 1.00 14.83 1207 GLY A CA 1
ATOM 1665 C C . GLY A 1 207 ? 19.095 38.614 41.373 1.00 14.13 1207 GLY A C 1
ATOM 1666 O O . GLY A 1 207 ? 19.536 37.482 41.608 1.00 12.41 1207 GLY A O 1
ATOM 1667 N N . THR A 1 208 ? 18.873 39.058 40.139 1.00 12.84 1208 THR A N 1
ATOM 1668 C CA . THR A 1 208 ? 19.083 38.194 38.985 1.00 13.70 1208 THR A CA 1
ATOM 1669 C C . THR A 1 208 ? 20.537 37.926 38.602 1.00 15.96 1208 THR A C 1
ATOM 1670 O O . THR A 1 208 ? 20.825 37.525 37.474 1.00 18.59 1208 THR A O 1
ATOM 1674 N N . GLU A 1 209 ? 21.455 38.129 39.541 1.00 16.77 1209 GLU A N 1
ATOM 1675 C CA . GLU A 1 209 ? 22.856 37.869 39.258 1.00 16.87 1209 GLU A CA 1
ATOM 1676 C C . GLU A 1 209 ? 23.289 36.561 39.923 1.00 16.51 1209 GLU A C 1
ATOM 1677 O O . GLU A 1 209 ? 22.490 35.631 40.028 1.00 14.95 1209 GLU A O 1
ATOM 1683 N N . TYR A 1 210 ? 24.533 36.483 40.384 1.00 16.98 1210 TYR A N 1
ATOM 1684 C CA . TYR A 1 210 ? 25.048 35.246 40.974 1.00 16.04 1210 TYR A CA 1
ATOM 1685 C C . TYR A 1 210 ? 24.453 34.737 42.285 1.00 16.82 1210 TYR A C 1
ATOM 1686 O O . TYR A 1 210 ? 24.704 33.593 42.680 1.00 14.23 1210 TYR A O 1
ATOM 1695 N N . GLU A 1 211 ? 23.656 35.568 42.950 1.00 17.94 1211 GLU A N 1
ATOM 1696 C CA . GLU A 1 211 ? 23.016 35.173 44.205 1.00 20.63 1211 GLU A CA 1
ATOM 1697 C C . GLU A 1 211 ? 21.530 34.900 43.980 1.00 18.25 1211 GLU A C 1
ATOM 1698 O O . GLU A 1 211 ? 20.763 34.773 44.927 1.00 16.14 1211 GLU A O 1
ATOM 1704 N N . HIS A 1 212 ? 21.139 34.811 42.713 1.00 17.79 1212 HIS A N 1
ATOM 1705 C CA . HIS A 1 212 ? 19.748 34.552 42.343 1.00 17.00 1212 HIS A CA 1
ATOM 1706 C C . HIS A 1 212 ? 19.227 33.254 42.956 1.00 17.62 1212 HIS A C 1
ATOM 1707 O O . HIS A 1 212 ? 19.994 32.315 43.200 1.00 15.72 1212 HIS A O 1
ATOM 1714 N N . ALA A 1 213 ? 17.918 33.205 43.189 1.00 16.08 1213 ALA A N 1
ATOM 1715 C CA . ALA A 1 213 ? 17.284 32.019 43.753 1.00 16.57 1213 ALA A CA 1
ATOM 1716 C C . ALA A 1 213 ? 15.777 32.026 43.526 1.00 16.06 1213 ALA A C 1
ATOM 1717 O O . ALA A 1 213 ? 15.193 33.038 43.131 1.00 16.54 1213 ALA A O 1
ATOM 1719 N N . ALA A 1 214 ? 15.162 30.877 43.773 1.00 16.08 1214 ALA A N 1
ATOM 1720 C CA . ALA A 1 214 ? 13.718 30.720 43.667 1.00 15.83 1214 ALA A CA 1
ATOM 1721 C C . ALA A 1 214 ? 13.298 30.105 44.999 1.00 15.99 1214 ALA A C 1
ATOM 1722 O O . ALA A 1 214 ? 13.849 29.089 45.409 1.00 14.89 1214 ALA A O 1
ATOM 1724 N N . THR A 1 215 ? 12.347 30.728 45.685 1.00 17.07 1215 THR A N 1
ATOM 1725 C CA . THR A 1 215 ? 11.886 30.203 46.966 1.00 20.30 1215 THR A CA 1
ATOM 1726 C C . THR A 1 215 ? 10.373 30.016 46.941 1.00 19.95 1215 THR A C 1
ATOM 1727 O O . THR A 1 215 ? 9.649 30.821 46.352 1.00 17.59 1215 THR A O 1
ATOM 1731 N N . LEU A 1 216 ? 9.907 28.950 47.583 1.00 19.53 1216 LEU A N 1
ATOM 1732 C CA . LEU A 1 216 ? 8.483 28.632 47.621 1.00 21.90 1216 LEU A CA 1
ATOM 1733 C C . LEU A 1 216 ? 7.911 28.874 49.010 1.00 21.84 1216 LEU A C 1
ATOM 1734 O O . LEU A 1 216 ? 8.574 28.614 50.019 1.00 21.25 1216 LEU A O 1
ATOM 1739 N N . ALA A 1 217 ? 6.674 29.363 49.044 1.00 18.70 1217 ALA A N 1
ATOM 1740 C CA . ALA A 1 217 ? 5.958 29.635 50.288 1.00 17.86 1217 ALA A CA 1
ATOM 1741 C C . ALA A 1 217 ? 4.519 29.159 50.068 1.00 17.73 1217 ALA A C 1
ATOM 1742 O O . ALA A 1 217 ? 4.123 28.907 48.932 1.00 16.62 1217 ALA A O 1
ATOM 1744 N N . ARG A 1 218 ? 3.741 29.029 51.140 1.00 18.42 1218 ARG A N 1
ATOM 1745 C CA . ARG A 1 218 ? 2.358 28.577 51.002 1.00 18.33 1218 ARG A CA 1
ATOM 1746 C C . ARG A 1 218 ? 1.463 29.111 52.116 1.00 19.04 1218 ARG A C 1
ATOM 1747 O O . ARG A 1 218 ? 1.937 29.536 53.170 1.00 18.99 1218 ARG A O 1
ATOM 1755 N N . SER A 1 219 ? 0.160 29.076 51.869 1.00 19.57 1219 SER A N 1
ATOM 1756 C CA . SER A 1 219 ? -0.824 29.535 52.835 1.00 21.82 1219 SER A CA 1
ATOM 1757 C C . SER A 1 219 ? -2.179 28.937 52.504 1.00 22.70 1219 SER A C 1
ATOM 1758 O O . SER A 1 219 ? -2.449 28.591 51.352 1.00 22.54 1219 SER A O 1
ATOM 1761 N N . GLN A 1 220 ? -3.027 28.808 53.518 1.00 23.59 1220 GLN A N 1
ATOM 1762 C CA . GLN A 1 220 ? -4.361 28.273 53.308 1.00 24.99 1220 GLN A CA 1
ATOM 1763 C C . GLN A 1 220 ? -5.279 29.337 52.717 1.00 25.43 1220 GLN A C 1
ATOM 1764 O O . GLN A 1 220 ? -6.354 29.023 52.211 1.00 24.84 1220 GLN A O 1
ATOM 1770 N N . SER A 1 221 ? -4.853 30.595 52.781 1.00 25.65 1221 SER A N 1
ATOM 1771 C CA . SER A 1 221 ? -5.642 31.688 52.217 1.00 27.80 1221 SER A CA 1
ATOM 1772 C C . SER A 1 221 ? -4.783 32.466 51.214 1.00 26.24 1221 SER A C 1
ATOM 1773 O O . SER A 1 221 ? -3.574 32.611 51.399 1.00 25.24 1221 SER A O 1
ATOM 1776 N N . ILE A 1 222 ? -5.414 32.964 50.156 1.00 24.81 1222 ILE A N 1
ATOM 1777 C CA . ILE A 1 222 ? -4.695 33.686 49.112 1.00 24.41 1222 ILE A CA 1
ATOM 1778 C C . ILE A 1 222 ? -3.982 34.933 49.611 1.00 25.61 1222 ILE A C 1
ATOM 1779 O O . ILE A 1 222 ? -2.946 35.313 49.067 1.00 25.74 1222 ILE A O 1
ATOM 1784 N N . ASP A 1 223 ? -4.518 35.563 50.651 1.00 25.84 1223 ASP A N 1
ATOM 1785 C CA . ASP A 1 223 ? -3.898 36.772 51.176 1.00 27.67 1223 ASP A CA 1
ATOM 1786 C C . ASP A 1 223 ? -2.954 36.521 52.347 1.00 27.99 1223 ASP A C 1
ATOM 1787 O O . ASP A 1 223 ? -2.542 37.457 53.031 1.00 28.28 1223 ASP A O 1
ATOM 1792 N N . GLY A 1 224 ? -2.605 35.256 52.573 1.00 27.75 1224 GLY A N 1
ATOM 1793 C CA . GLY A 1 224 ? -1.680 34.926 53.645 1.00 29.08 1224 GLY A CA 1
ATOM 1794 C C . GLY A 1 224 ? -2.269 34.768 55.035 1.00 30.68 1224 GLY A C 1
ATOM 1795 O O . GLY A 1 224 ? -3.487 34.711 55.195 1.00 30.38 1224 GLY A O 1
ATOM 1796 N N . PRO A 1 225 ? -1.421 34.697 56.073 1.00 31.06 1225 PRO A N 1
ATOM 1797 C CA . PRO A 1 225 ? 0.042 34.762 56.008 1.00 31.58 1225 PRO A CA 1
ATOM 1798 C C . PRO A 1 225 ? 0.687 33.547 55.340 1.00 29.82 1225 PRO A C 1
ATOM 1799 O O . PRO A 1 225 ? 0.199 32.421 55.460 1.00 29.06 1225 PRO A O 1
ATOM 1803 N N . TYR A 1 226 ? 1.785 33.792 54.634 1.00 27.07 1226 TYR A N 1
ATOM 1804 C CA . TYR A 1 226 ? 2.503 32.732 53.943 1.00 26.37 1226 TYR A CA 1
ATOM 1805 C C . TYR A 1 226 ? 3.690 32.218 54.732 1.00 27.36 1226 TYR A C 1
ATOM 1806 O O . TYR A 1 226 ? 4.485 32.986 55.273 1.00 26.76 1226 TYR A O 1
ATOM 1815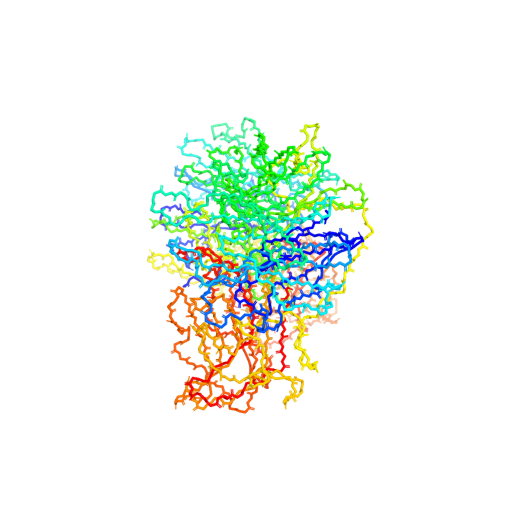 N N . GLU A 1 227 ? 3.793 30.899 54.787 1.00 27.16 1227 GLU A N 1
ATOM 1816 C CA . GLU A 1 227 ? 4.879 30.229 55.469 1.00 27.54 1227 GLU A CA 1
ATOM 1817 C C . GLU A 1 227 ? 5.876 29.843 54.380 1.00 25.91 1227 GLU A C 1
ATOM 1818 O O . GLU A 1 227 ? 5.490 29.349 53.323 1.00 22.63 1227 GLU A O 1
ATOM 1824 N N . THR A 1 228 ? 7.155 30.078 54.631 1.00 24.42 1228 THR A N 1
ATOM 1825 C CA . THR A 1 228 ? 8.180 29.745 53.656 1.00 25.24 1228 THR A CA 1
ATOM 1826 C C . THR A 1 228 ? 8.727 28.327 53.856 1.00 23.25 1228 THR A C 1
ATOM 1827 O O . THR A 1 228 ? 8.800 27.831 54.982 1.00 20.62 1228 THR A O 1
ATOM 1831 N N . ASP A 1 229 ? 9.084 27.674 52.752 1.00 20.63 1229 ASP A N 1
ATOM 1832 C CA . ASP A 1 229 ? 9.647 26.325 52.799 1.00 20.25 1229 ASP A CA 1
ATOM 1833 C C . ASP A 1 229 ? 10.866 26.368 53.714 1.00 21.34 1229 ASP A C 1
ATOM 1834 O O . ASP A 1 229 ? 11.824 27.089 53.438 1.00 20.54 1229 ASP A O 1
ATOM 1839 N N . PRO A 1 230 ? 10.847 25.600 54.817 1.00 21.14 1230 PRO A N 1
ATOM 1840 C CA . PRO A 1 230 ? 11.986 25.594 55.740 1.00 22.07 1230 PRO A CA 1
ATOM 1841 C C . PRO A 1 230 ? 13.311 25.296 55.036 1.00 21.39 1230 PRO A C 1
ATOM 1842 O O . PRO A 1 230 ? 14.370 25.751 55.461 1.00 20.28 1230 PRO A O 1
ATOM 1846 N N . SER A 1 231 ? 13.239 24.538 53.949 1.00 21.61 1231 SER A N 1
ATOM 1847 C CA . SER A 1 231 ? 14.432 24.160 53.203 1.00 22.47 1231 SER A CA 1
ATOM 1848 C C . SER A 1 231 ? 14.769 25.116 52.061 1.00 21.96 1231 SER A C 1
ATOM 1849 O O . SER A 1 231 ? 15.531 24.758 51.163 1.00 23.02 1231 SER A O 1
ATOM 1852 N N . TYR A 1 232 ? 14.216 26.326 52.093 1.00 20.94 1232 TYR A N 1
ATOM 1853 C CA . TYR A 1 232 ? 14.464 27.297 51.026 1.00 20.36 1232 TYR A CA 1
ATOM 1854 C C . TYR A 1 232 ? 15.963 27.552 50.830 1.00 19.69 1232 TYR A C 1
ATOM 1855 O O . TYR A 1 232 ? 16.751 27.424 51.765 1.00 19.72 1232 TYR A O 1
ATOM 1864 N N . PRO A 1 233 ? 16.374 27.928 49.608 1.00 18.22 1233 PRO A N 1
ATOM 1865 C CA . PRO A 1 233 ? 15.539 28.123 48.415 1.00 17.26 1233 PRO A CA 1
ATOM 1866 C C . PRO A 1 233 ? 15.330 26.837 47.622 1.00 18.17 1233 PRO A C 1
ATOM 1867 O O . PRO A 1 233 ? 16.059 25.865 47.808 1.00 17.92 1233 PRO A O 1
ATOM 1871 N N . LEU A 1 234 ? 14.333 26.846 46.738 1.00 17.97 1234 LEU A N 1
ATOM 1872 C CA . LEU A 1 234 ? 14.025 25.695 45.889 1.00 17.69 1234 LEU A CA 1
ATOM 1873 C C . LEU A 1 234 ? 15.155 25.469 44.888 1.00 17.93 1234 LEU A C 1
ATOM 1874 O O . LEU A 1 234 ? 15.532 24.333 44.610 1.00 18.05 1234 LEU A O 1
ATOM 1879 N N . VAL A 1 235 ? 15.683 26.554 44.326 1.00 17.87 1235 VAL A N 1
ATOM 1880 C CA . VAL A 1 235 ? 16.797 26.446 43.387 1.00 19.44 1235 VAL A CA 1
ATOM 1881 C C . VAL A 1 235 ? 17.685 27.675 43.505 1.00 16.39 1235 VAL A C 1
ATOM 1882 O O . VAL A 1 235 ? 17.200 28.770 43.791 1.00 16.56 1235 VAL A O 1
ATOM 1886 N N . THR A 1 236 ? 18.981 27.484 43.285 1.00 15.32 1236 THR A N 1
ATOM 1887 C CA . THR A 1 236 ? 19.967 28.566 43.353 1.00 15.48 1236 THR A CA 1
ATOM 1888 C C . THR A 1 236 ? 21.342 28.040 42.939 1.00 16.48 1236 THR A C 1
ATOM 1889 O O . THR A 1 236 ? 21.580 26.839 42.969 1.00 17.33 1236 THR A O 1
ATOM 1893 N N . SER A 1 237 ? 22.237 28.941 42.544 1.00 18.15 1237 SER A N 1
ATOM 1894 C CA . SER A 1 237 ? 23.595 28.556 42.147 1.00 20.88 1237 SER A CA 1
ATOM 1895 C C . SER A 1 237 ? 24.622 29.309 42.996 1.00 23.10 1237 SER A C 1
ATOM 1896 O O . SER A 1 237 ? 25.830 29.088 42.866 1.00 21.88 1237 SER A O 1
ATOM 1899 N N . THR A 1 238 ? 24.120 30.192 43.857 1.00 27.28 1238 THR A N 1
ATOM 1900 C CA . THR A 1 238 ? 24.929 31.063 44.710 1.00 34.88 1238 THR A CA 1
ATOM 1901 C C . THR A 1 238 ? 26.424 30.808 44.886 1.00 35.64 1238 THR A C 1
ATOM 1902 O O . THR A 1 238 ? 27.230 31.301 44.097 1.00 41.43 1238 THR A O 1
ATOM 1906 N N . GLY A 1 239 ? 26.806 30.062 45.914 1.00 35.93 1239 GLY A N 1
ATOM 1907 C CA . GLY A 1 239 ? 28.225 29.835 46.144 1.00 31.56 1239 GLY A CA 1
ATOM 1908 C C . GLY A 1 239 ? 28.800 28.594 45.493 1.00 28.79 1239 GLY A C 1
ATOM 1909 O O . GLY A 1 239 ? 29.605 27.893 46.097 1.00 28.03 1239 GLY A O 1
ATOM 1910 N N . GLN A 1 240 ? 28.415 28.337 44.248 1.00 26.02 1240 GLN A N 1
ATOM 1911 C CA . GLN A 1 240 ? 28.883 27.151 43.544 1.00 23.71 1240 GLN A CA 1
ATOM 1912 C C . GLN A 1 240 ? 29.374 27.449 42.133 1.00 23.54 1240 GLN A C 1
ATOM 1913 O O . GLN A 1 240 ? 28.664 27.221 41.153 1.00 22.18 1240 GLN A O 1
ATOM 1919 N N . PRO A 1 241 ? 30.609 27.951 42.013 1.00 23.77 1241 PRO A N 1
ATOM 1920 C CA . PRO A 1 241 ? 31.202 28.286 40.715 1.00 23.14 1241 PRO A CA 1
ATOM 1921 C C . PRO A 1 241 ? 31.296 27.094 39.770 1.00 21.98 1241 PRO A C 1
ATOM 1922 O O . PRO A 1 241 ? 31.354 27.271 38.555 1.00 20.10 1241 PRO A O 1
ATOM 1926 N N . GLU A 1 242 ? 31.318 25.883 40.327 1.00 20.84 1242 GLU A N 1
ATOM 1927 C CA . GLU A 1 242 ? 31.425 24.673 39.512 1.00 22.17 1242 GLU A CA 1
ATOM 1928 C C . GLU A 1 242 ? 30.187 24.394 38.663 1.00 20.23 1242 GLU A C 1
ATOM 1929 O O . GLU A 1 242 ? 30.267 23.699 37.657 1.00 20.34 1242 GLU A O 1
ATOM 1935 N N . LEU A 1 243 ? 29.041 24.924 39.067 1.00 18.36 1243 LEU A N 1
ATOM 1936 C CA . LEU A 1 243 ? 27.812 24.691 38.312 1.00 17.12 1243 LEU A CA 1
ATOM 1937 C C . LEU A 1 243 ? 27.857 25.273 36.904 1.00 16.72 1243 LEU A C 1
ATOM 1938 O O . LEU A 1 243 ? 28.240 26.424 36.706 1.00 17.11 1243 LEU A O 1
ATOM 1943 N N . ALA A 1 244 ? 27.466 24.466 35.926 1.00 17.41 1244 ALA A N 1
ATOM 1944 C CA . ALA A 1 244 ? 27.431 24.913 34.541 1.00 18.12 1244 ALA A CA 1
ATOM 1945 C C . ALA A 1 244 ? 26.397 26.031 34.427 1.00 18.34 1244 ALA A C 1
ATOM 1946 O O . ALA A 1 244 ? 26.588 26.996 33.689 1.00 19.81 1244 ALA A O 1
ATOM 1948 N N . LEU A 1 245 ? 25.304 25.896 35.171 1.00 16.89 1245 LEU A N 1
ATOM 1949 C CA . LEU A 1 245 ? 24.237 26.894 35.140 1.00 17.80 1245 LEU A CA 1
ATOM 1950 C C . LEU A 1 245 ? 24.265 27.763 36.388 1.00 16.19 1245 LEU A C 1
ATOM 1951 O O . LEU A 1 245 ? 23.977 27.296 37.489 1.00 15.07 1245 LEU A O 1
ATOM 1956 N N . GLN A 1 246 ? 24.617 29.031 36.203 1.00 15.88 1246 GLN A N 1
ATOM 1957 C CA . GLN A 1 246 ? 24.696 29.990 37.297 1.00 15.40 1246 GLN A CA 1
ATOM 1958 C C . GLN A 1 246 ? 23.431 30.835 37.313 1.00 14.79 1246 GLN A C 1
ATOM 1959 O O . GLN A 1 246 ? 22.600 30.721 36.415 1.00 15.05 1246 GLN A O 1
ATOM 1965 N N . LYS A 1 247 ? 23.283 31.668 38.340 1.00 13.36 1247 LYS A N 1
ATOM 1966 C CA . LYS A 1 247 ? 22.141 32.582 38.444 1.00 13.28 1247 LYS A CA 1
ATOM 1967 C C . LYS A 1 247 ? 20.756 31.927 38.404 1.00 14.84 1247 LYS A C 1
ATOM 1968 O O . LYS A 1 247 ? 19.782 32.568 37.984 1.00 12.94 1247 LYS A O 1
ATOM 1974 N N . ALA A 1 248 ? 20.652 30.670 38.834 1.00 15.45 1248 ALA A N 1
ATOM 1975 C CA . ALA A 1 248 ? 19.359 29.985 38.814 1.00 16.48 1248 ALA A CA 1
ATOM 1976 C C . ALA A 1 248 ? 18.320 30.709 39.680 1.00 16.81 1248 ALA A C 1
ATOM 1977 O O . ALA A 1 248 ? 18.506 30.882 40.884 1.00 15.90 1248 ALA A O 1
ATOM 1979 N N . GLY A 1 249 ? 17.223 31.124 39.050 1.00 17.21 1249 GLY A N 1
ATOM 1980 C CA . GLY A 1 249 ? 16.170 31.828 39.760 1.00 14.83 1249 GLY A CA 1
ATOM 1981 C C . GLY A 1 249 ? 15.064 32.304 38.829 1.00 14.96 1249 GLY A C 1
ATOM 1982 O O . GLY A 1 249 ? 15.102 32.050 37.627 1.00 13.05 1249 GLY A O 1
ATOM 1983 N N . HIS A 1 250 ? 14.094 33.017 39.394 1.00 14.06 1250 HIS A N 1
ATOM 1984 C CA . HIS A 1 250 ? 12.938 33.536 38.658 1.00 15.92 1250 HIS A CA 1
ATOM 1985 C C . HIS A 1 250 ? 12.301 32.461 37.790 1.00 15.43 1250 HIS A C 1
ATOM 1986 O O . HIS A 1 250 ? 12.339 32.535 36.568 1.00 16.15 1250 HIS A O 1
ATOM 1993 N N . GLY A 1 251 ? 11.725 31.452 38.426 1.00 16.80 1251 GLY A N 1
ATOM 1994 C CA . GLY A 1 251 ? 11.094 30.396 37.662 1.00 17.99 1251 GLY A CA 1
ATOM 1995 C C . GLY A 1 251 ? 9.577 30.436 37.723 1.00 17.83 1251 GLY A C 1
ATOM 1996 O O . GLY A 1 251 ? 8.983 31.318 38.342 1.00 18.16 1251 GLY A O 1
ATOM 1997 N N . SER A 1 252 ? 8.954 29.485 37.040 1.00 17.26 1252 SER A N 1
ATOM 1998 C CA . SER A 1 252 ? 7.507 29.338 37.034 1.00 17.70 1252 SER A CA 1
ATOM 1999 C C . SER A 1 252 ? 7.292 27.835 36.958 1.00 17.09 1252 SER A C 1
ATOM 2000 O O . SER A 1 252 ? 8.131 27.115 36.419 1.00 17.26 1252 SER A O 1
ATOM 2003 N N . LEU A 1 253 ? 6.179 27.363 37.510 1.00 17.51 1253 LEU A N 1
ATOM 2004 C CA . LEU A 1 253 ? 5.883 25.935 37.560 1.00 16.28 1253 LEU A CA 1
ATOM 2005 C C . LEU A 1 253 ? 4.808 25.455 36.600 1.00 18.40 1253 LEU A C 1
ATOM 2006 O O . LEU A 1 253 ? 3.878 26.188 36.280 1.00 16.62 1253 LEU A O 1
ATOM 2011 N N . VAL A 1 254 ? 4.940 24.208 36.157 1.00 18.30 1254 VAL A N 1
ATOM 2012 C CA . VAL A 1 254 ? 3.966 23.604 35.263 1.00 19.46 1254 VAL A CA 1
ATOM 2013 C C . VAL A 1 254 ? 3.825 22.129 35.621 1.00 20.42 1254 VAL A C 1
ATOM 2014 O O . VAL A 1 254 ? 4.796 21.479 36.038 1.00 18.61 1254 VAL A O 1
ATOM 2018 N N . GLU A 1 255 ? 2.608 21.614 35.485 1.00 20.35 1255 GLU A N 1
ATOM 2019 C CA . GLU A 1 255 ? 2.324 20.211 35.771 1.00 22.94 1255 GLU A CA 1
ATOM 2020 C C . GLU A 1 255 ? 1.928 19.565 34.453 1.00 22.70 1255 GLU A C 1
ATOM 2021 O O . GLU A 1 255 ? 1.099 20.102 33.717 1.00 24.63 1255 GLU A O 1
ATOM 2027 N N . THR A 1 256 ? 2.529 18.424 34.144 1.00 22.52 1256 THR A N 1
ATOM 2028 C CA . THR A 1 256 ? 2.230 17.740 32.892 1.00 22.93 1256 THR A CA 1
ATOM 2029 C C . THR A 1 256 ? 0.932 16.958 33.000 1.00 22.51 1256 THR A C 1
ATOM 2030 O O . THR A 1 256 ? 0.311 16.910 34.060 1.00 21.32 1256 THR A O 1
ATOM 2034 N N . GLN A 1 257 ? 0.543 16.337 31.893 1.00 24.41 1257 GLN A N 1
ATOM 2035 C CA . GLN A 1 257 ? -0.670 15.536 31.845 1.00 27.34 1257 GLN A CA 1
ATOM 2036 C C . GLN A 1 257 ? -0.559 14.331 32.786 1.00 29.07 1257 GLN A C 1
ATOM 2037 O O . GLN A 1 257 ? -1.571 13.795 33.232 1.00 31.71 1257 GLN A O 1
ATOM 2043 N N . ASN A 1 258 ? 0.671 13.916 33.088 1.00 29.51 1258 ASN A N 1
ATOM 2044 C CA . ASN A 1 258 ? 0.910 12.767 33.963 1.00 29.84 1258 ASN A CA 1
ATOM 2045 C C . ASN A 1 258 ? 1.025 13.125 35.438 1.00 28.40 1258 ASN A C 1
ATOM 2046 O O . ASN A 1 258 ? 1.122 12.241 36.287 1.00 28.12 1258 ASN A O 1
ATOM 2051 N N . GLY A 1 259 ? 1.022 14.415 35.749 1.00 27.23 1259 GLY A N 1
ATOM 2052 C CA . GLY A 1 259 ? 1.157 14.815 37.136 1.00 25.32 1259 GLY A CA 1
ATOM 2053 C C . GLY A 1 259 ? 2.612 15.079 37.491 1.00 24.72 1259 GLY A C 1
ATOM 2054 O O . GLY A 1 259 ? 2.970 15.165 38.664 1.00 23.59 1259 GLY A O 1
ATOM 2055 N N . GLU A 1 260 ? 3.458 15.197 36.473 1.00 24.18 1260 GLU A N 1
ATOM 2056 C CA . GLU A 1 260 ? 4.875 15.482 36.688 1.00 24.48 1260 GLU A CA 1
ATOM 2057 C C . GLU A 1 260 ? 5.000 16.997 36.801 1.00 24.15 1260 GLU A C 1
ATOM 2058 O O . GLU A 1 260 ? 4.240 17.732 36.173 1.00 25.25 1260 GLU A O 1
ATOM 2064 N N . TRP A 1 261 ? 5.948 17.467 37.602 1.00 22.40 1261 TRP A N 1
ATOM 2065 C CA . TRP A 1 261 ? 6.144 18.904 37.762 1.00 20.35 1261 TRP A CA 1
ATOM 2066 C C . TRP A 1 261 ? 7.522 19.354 37.304 1.00 18.89 1261 TRP A C 1
ATOM 2067 O O . TRP A 1 261 ? 8.528 18.680 37.554 1.00 16.56 1261 TRP A O 1
ATOM 2078 N N . TYR A 1 262 ? 7.552 20.505 36.638 1.00 18.16 1262 TYR A N 1
ATOM 2079 C CA . TYR A 1 262 ? 8.788 21.079 36.133 1.00 17.44 1262 TYR A CA 1
ATOM 2080 C C . TYR A 1 262 ? 8.885 22.560 36.468 1.00 18.60 1262 TYR A C 1
ATOM 2081 O O . TYR A 1 262 ? 7.877 23.270 36.522 1.00 16.89 1262 TYR A O 1
ATOM 2090 N N . LEU A 1 263 ? 10.114 23.011 36.695 1.00 18.38 1263 LEU A N 1
ATOM 2091 C CA . LEU A 1 263 ? 10.386 24.401 37.015 1.00 16.89 1263 LEU A CA 1
ATOM 2092 C C . LEU A 1 263 ? 11.243 25.031 35.932 1.00 15.91 1263 LEU A C 1
ATOM 2093 O O . LEU A 1 263 ? 12.413 24.674 35.784 1.00 14.25 1263 LEU A O 1
ATOM 2098 N N . ALA A 1 264 ? 10.657 25.952 35.171 1.00 14.11 1264 ALA A N 1
ATOM 2099 C CA . ALA A 1 264 ? 11.393 26.667 34.137 1.00 13.78 1264 ALA A CA 1
ATOM 2100 C C . ALA A 1 264 ? 11.997 27.844 34.894 1.00 13.68 1264 ALA A C 1
ATOM 2101 O O . ALA A 1 264 ? 11.316 28.477 35.696 1.00 14.52 1264 ALA A O 1
ATOM 2103 N N . HIS A 1 265 ? 13.273 28.127 34.663 1.00 14.12 1265 HIS A N 1
ATOM 2104 C CA . HIS A 1 265 ? 13.936 29.225 35.361 1.00 13.02 1265 HIS A CA 1
ATOM 2105 C C . HIS A 1 265 ? 15.048 29.787 34.490 1.00 12.26 1265 HIS A C 1
ATOM 2106 O O . HIS A 1 265 ? 15.476 29.140 33.541 1.00 12.76 1265 HIS A O 1
ATOM 2113 N N . LEU A 1 266 ? 15.509 30.992 34.805 1.00 11.60 1266 LEU A N 1
ATOM 2114 C CA . LEU A 1 266 ? 16.584 31.587 34.020 1.00 10.61 1266 LEU A CA 1
ATOM 2115 C C . LEU A 1 266 ? 17.926 31.171 34.617 1.00 12.94 1266 LEU A C 1
ATOM 2116 O O . LEU A 1 266 ? 17.997 30.666 35.743 1.00 12.50 1266 LEU A O 1
ATOM 2121 N N . CYS A 1 267 ? 18.986 31.352 33.844 1.00 13.80 1267 CYS A N 1
ATOM 2122 C CA . CYS A 1 267 ? 20.324 31.013 34.300 1.00 15.64 1267 CYS A CA 1
ATOM 2123 C C . CYS A 1 267 ? 21.327 31.756 33.431 1.00 15.32 1267 CYS A C 1
ATOM 2124 O O . CYS A 1 267 ? 20.949 32.423 32.464 1.00 14.06 1267 CYS A O 1
ATOM 2127 N N . GLY A 1 268 ? 22.601 31.651 33.797 1.00 15.32 1268 GLY A N 1
ATOM 2128 C CA . GLY A 1 268 ? 23.658 32.296 33.043 1.00 13.68 1268 GLY A CA 1
ATOM 2129 C C . GLY A 1 268 ? 24.847 31.355 32.912 1.00 15.14 1268 GLY A C 1
ATOM 2130 O O . GLY A 1 268 ? 25.085 30.522 33.790 1.00 11.87 1268 GLY A O 1
ATOM 2131 N N . ARG A 1 269 ? 25.571 31.472 31.802 1.00 12.64 1269 ARG A N 1
ATOM 2132 C CA . ARG A 1 269 ? 26.751 30.651 31.548 1.00 15.42 1269 ARG A CA 1
ATOM 2133 C C . ARG A 1 269 ? 27.874 31.642 31.287 1.00 15.38 1269 ARG A C 1
ATOM 2134 O O . ARG A 1 269 ? 28.103 32.044 30.151 1.00 16.61 1269 ARG A O 1
ATOM 2142 N N . PRO A 1 270 ? 28.577 32.060 32.354 1.00 17.35 1270 PRO A N 1
ATOM 2143 C CA . PRO A 1 270 ? 29.682 33.020 32.291 1.00 18.25 1270 PRO A CA 1
ATOM 2144 C C . PRO A 1 270 ? 30.973 32.561 31.636 1.00 19.11 1270 PRO A C 1
ATOM 2145 O O . PRO A 1 270 ? 31.368 31.400 31.735 1.00 19.58 1270 PRO A O 1
ATOM 2149 N N . LEU A 1 271 ? 31.616 33.500 30.954 1.00 19.43 1271 LEU A N 1
ATOM 2150 C CA . LEU A 1 271 ? 32.900 33.257 30.318 1.00 21.25 1271 LEU A CA 1
ATOM 2151 C C . LEU A 1 271 ? 33.901 34.028 31.172 1.00 22.24 1271 LEU A C 1
ATOM 2152 O O . LEU A 1 271 ? 33.546 35.035 31.786 1.00 21.19 1271 LEU A O 1
ATOM 2157 N N . LYS A 1 272 ? 35.141 33.551 31.219 1.00 25.38 1272 LYS A N 1
ATOM 2158 C CA . LYS A 1 272 ? 36.189 34.198 32.004 1.00 28.04 1272 LYS A CA 1
ATOM 2159 C C . LYS A 1 272 ? 35.735 34.466 33.430 1.00 28.44 1272 LYS A C 1
ATOM 2160 O O . LYS A 1 272 ? 36.023 35.521 34.000 1.00 30.90 1272 LYS A O 1
ATOM 2166 N N . GLY A 1 273 ? 35.006 33.511 33.995 1.00 26.58 1273 GLY A N 1
ATOM 2167 C CA . GLY A 1 273 ? 34.539 33.653 35.358 1.00 25.47 1273 GLY A CA 1
ATOM 2168 C C . GLY A 1 273 ? 33.200 34.323 35.616 1.00 24.64 1273 GLY A C 1
ATOM 2169 O O . GLY A 1 273 ? 32.439 33.841 36.454 1.00 22.54 1273 GLY A O 1
ATOM 2170 N N . LYS A 1 274 ? 32.888 35.415 34.921 1.00 23.06 1274 LYS A N 1
ATOM 2171 C CA . LYS A 1 274 ? 31.622 36.095 35.196 1.00 23.37 1274 LYS A CA 1
ATOM 2172 C C . LYS A 1 274 ? 30.944 36.854 34.054 1.00 21.37 1274 LYS A C 1
ATOM 2173 O O . LYS A 1 274 ? 29.994 37.597 34.306 1.00 19.74 1274 LYS A O 1
ATOM 2179 N N . TYR A 1 275 ? 31.398 36.670 32.818 1.00 19.83 1275 TYR A N 1
ATOM 2180 C CA . TYR A 1 275 ? 30.807 37.405 31.698 1.00 20.23 1275 TYR A CA 1
ATOM 2181 C C . TYR A 1 275 ? 29.858 36.601 30.832 1.00 18.19 1275 TYR A C 1
ATOM 2182 O O . TYR A 1 275 ? 30.279 35.772 30.030 1.00 17.16 1275 TYR A O 1
ATOM 2191 N N . CYS A 1 276 ? 28.569 36.870 30.991 1.00 17.75 1276 CYS A N 1
ATOM 2192 C CA . CYS A 1 276 ? 27.548 36.173 30.226 1.00 16.26 1276 CYS A CA 1
ATOM 2193 C C . CYS A 1 276 ? 27.223 36.901 28.928 1.00 14.36 1276 CYS A C 1
ATOM 2194 O O . CYS A 1 276 ? 26.311 37.730 28.862 1.00 14.10 1276 CYS A O 1
ATOM 2197 N N . THR A 1 277 ? 27.986 36.578 27.894 1.00 15.52 1277 THR A N 1
ATOM 2198 C CA . THR A 1 277 ? 27.807 37.184 26.583 1.00 14.69 1277 THR A CA 1
ATOM 2199 C C . THR A 1 277 ? 26.453 36.797 25.984 1.00 14.17 1277 THR A C 1
ATOM 2200 O O . THR A 1 277 ? 25.875 37.546 25.203 1.00 15.87 1277 THR A O 1
ATOM 2204 N N . LEU A 1 278 ? 25.944 35.630 26.365 1.00 14.67 1278 LEU A N 1
ATOM 2205 C CA . LEU A 1 278 ? 24.659 35.165 25.852 1.00 15.66 1278 LEU A CA 1
ATOM 2206 C C . LEU A 1 278 ? 23.475 35.638 26.704 1.00 15.09 1278 LEU A C 1
ATOM 2207 O O . LEU A 1 278 ? 22.329 35.256 26.453 1.00 15.48 1278 LEU A O 1
ATOM 2212 N N . GLY A 1 279 ? 23.757 36.475 27.699 1.00 13.58 1279 GLY A N 1
ATOM 2213 C CA . GLY A 1 279 ? 22.712 36.984 28.574 1.00 13.38 1279 GLY A CA 1
ATOM 2214 C C . GLY A 1 279 ? 22.137 35.901 29.461 1.00 14.45 1279 GLY A C 1
ATOM 2215 O O . GLY A 1 279 ? 22.817 34.929 29.770 1.00 16.86 1279 GLY A O 1
ATOM 2216 N N . ARG A 1 280 ? 20.889 36.065 29.886 1.00 14.10 1280 ARG A N 1
ATOM 2217 C CA . ARG A 1 280 ? 20.237 35.062 30.722 1.00 13.74 1280 ARG A CA 1
ATOM 2218 C C . ARG A 1 280 ? 19.419 34.154 29.819 1.00 15.09 1280 ARG A C 1
ATOM 2219 O O . ARG A 1 280 ? 18.658 34.621 28.967 1.00 16.33 1280 ARG A O 1
ATOM 2227 N N . GLU A 1 281 ? 19.577 32.855 30.023 1.00 15.29 1281 GLU A N 1
ATOM 2228 C CA . GLU A 1 281 ? 18.908 31.849 29.215 1.00 16.03 1281 GLU A CA 1
ATOM 2229 C C . GLU A 1 281 ? 17.880 31.057 30.020 1.00 15.59 1281 GLU A C 1
ATOM 2230 O O . GLU A 1 281 ? 17.866 31.107 31.249 1.00 14.24 1281 GLU A O 1
ATOM 2236 N N . THR A 1 282 ? 17.022 30.322 29.322 1.00 14.55 1282 THR A N 1
ATOM 2237 C CA . THR A 1 282 ? 16.000 29.524 29.990 1.00 14.06 1282 THR A CA 1
ATOM 2238 C C . THR A 1 282 ? 16.390 28.060 30.129 1.00 11.65 1282 THR A C 1
ATOM 2239 O O . THR A 1 282 ? 16.807 27.423 29.166 1.00 11.23 1282 THR A O 1
ATOM 2243 N N . ALA A 1 283 ? 16.246 27.543 31.342 1.00 11.90 1283 ALA A N 1
ATOM 2244 C CA . ALA A 1 283 ? 16.534 26.150 31.646 1.00 11.78 1283 ALA A CA 1
ATOM 2245 C C . ALA A 1 283 ? 15.285 25.583 32.324 1.00 13.16 1283 ALA A C 1
ATOM 2246 O O . ALA A 1 283 ? 14.372 26.326 32.691 1.00 12.71 1283 ALA A O 1
ATOM 2248 N N . ILE A 1 284 ? 15.234 24.270 32.485 1.00 13.92 1284 ILE A N 1
ATOM 2249 C CA . ILE A 1 284 ? 14.084 23.664 33.130 1.00 16.17 1284 ILE A CA 1
ATOM 2250 C C . ILE A 1 284 ? 14.559 22.516 34.000 1.00 15.98 1284 ILE A C 1
ATOM 2251 O O . ILE A 1 284 ? 15.501 21.801 33.643 1.00 16.17 1284 ILE A O 1
ATOM 2256 N N . GLN A 1 285 ? 13.911 22.352 35.148 1.00 16.24 1285 GLN A N 1
ATOM 2257 C CA . GLN A 1 285 ? 14.273 21.297 36.087 1.00 17.09 1285 GLN A CA 1
ATOM 2258 C C . GLN A 1 285 ? 13.045 20.474 36.405 1.00 17.09 1285 GLN A C 1
ATOM 2259 O O . GLN A 1 285 ? 11.923 20.975 36.345 1.00 16.32 1285 GLN A O 1
ATOM 2265 N N . LYS A 1 286 ? 13.258 19.207 36.740 1.00 17.10 1286 LYS A N 1
ATOM 2266 C CA . LYS A 1 286 ? 12.146 18.358 37.132 1.00 18.61 1286 LYS A CA 1
ATOM 2267 C C . LYS A 1 286 ? 12.090 18.509 38.646 1.00 18.17 1286 LYS A C 1
ATOM 2268 O O . LYS A 1 286 ? 13.118 18.435 39.323 1.00 17.56 1286 LYS A O 1
ATOM 2274 N N . VAL A 1 287 ? 10.901 18.745 39.180 1.00 18.21 1287 VAL A N 1
ATOM 2275 C CA . VAL A 1 287 ? 10.766 18.911 40.617 1.00 18.89 1287 VAL A CA 1
ATOM 2276 C C . VAL A 1 287 ? 9.719 17.945 41.154 1.00 19.36 1287 VAL A C 1
ATOM 2277 O O . VAL A 1 287 ? 8.720 17.673 40.489 1.00 18.88 1287 VAL A O 1
ATOM 2281 N N . ASN A 1 288 ? 9.966 17.408 42.345 1.00 18.56 1288 ASN A N 1
ATOM 2282 C CA . ASN A 1 288 ? 9.043 16.461 42.957 1.00 19.58 1288 ASN A CA 1
ATOM 2283 C C . ASN A 1 288 ? 8.457 17.037 44.235 1.00 20.16 1288 ASN A C 1
ATOM 2284 O O . ASN A 1 288 ? 9.134 17.761 44.965 1.00 18.93 1288 ASN A O 1
ATOM 2289 N N . TRP A 1 289 ? 7.198 16.716 44.504 1.00 19.47 1289 TRP A N 1
ATOM 2290 C CA . TRP A 1 289 ? 6.564 17.171 45.731 1.00 21.59 1289 TRP A CA 1
ATOM 2291 C C . TRP A 1 289 ? 7.021 16.255 46.862 1.00 21.17 1289 TRP A C 1
ATOM 2292 O O . TRP A 1 289 ? 7.133 15.046 46.681 1.00 21.67 1289 TRP A O 1
ATOM 2303 N N . THR A 1 290 ? 7.287 16.838 48.024 1.00 22.15 1290 THR A N 1
ATOM 2304 C CA . THR A 1 290 ? 7.753 16.079 49.181 1.00 23.25 1290 THR A CA 1
ATOM 2305 C C . THR A 1 290 ? 6.599 15.597 50.049 1.00 24.57 1290 THR A C 1
ATOM 2306 O O . THR A 1 290 ? 5.472 16.062 49.912 1.00 23.74 1290 THR A O 1
ATOM 2310 N N . GLU A 1 291 ? 6.897 14.665 50.948 1.00 24.80 1291 GLU A N 1
ATOM 2311 C CA . GLU A 1 291 ? 5.898 14.122 51.851 1.00 26.85 1291 GLU A CA 1
ATOM 2312 C C . GLU A 1 291 ? 5.237 15.227 52.666 1.00 28.46 1291 GLU A C 1
ATOM 2313 O O . GLU A 1 291 ? 4.066 15.119 53.036 1.00 29.60 1291 GLU A O 1
ATOM 2319 N N . ASP A 1 292 ? 5.978 16.297 52.942 1.00 28.20 1292 ASP A N 1
ATOM 2320 C CA . ASP A 1 292 ? 5.418 17.394 53.722 1.00 28.02 1292 ASP A CA 1
ATOM 2321 C C . ASP A 1 292 ? 4.922 18.600 52.915 1.00 25.52 1292 ASP A C 1
ATOM 2322 O O . ASP A 1 292 ? 4.815 19.710 53.440 1.00 23.90 1292 ASP A O 1
ATOM 2327 N N . GLY A 1 293 ? 4.623 18.380 51.638 1.00 22.07 1293 GLY A N 1
ATOM 2328 C CA . GLY A 1 293 ? 4.072 19.445 50.815 1.00 21.49 1293 GLY A CA 1
ATOM 2329 C C . GLY A 1 293 ? 4.936 20.559 50.247 1.00 20.42 1293 GLY A C 1
ATOM 2330 O O . GLY A 1 293 ? 4.461 21.692 50.108 1.00 19.08 1293 GLY A O 1
ATOM 2331 N N . TRP A 1 294 ? 6.188 20.257 49.919 1.00 19.58 1294 TRP A N 1
ATOM 2332 C CA . TRP A 1 294 ? 7.076 21.251 49.329 1.00 18.97 1294 TRP A CA 1
ATOM 2333 C C . TRP A 1 294 ? 7.646 20.669 48.041 1.00 18.43 1294 TRP A C 1
ATOM 2334 O O . TRP A 1 294 ? 7.381 19.516 47.707 1.00 17.75 1294 TRP A O 1
ATOM 2345 N N . LEU A 1 295 ? 8.411 21.470 47.309 1.00 18.79 1295 LEU A N 1
ATOM 2346 C CA . LEU A 1 295 ? 9.015 21.005 46.067 1.00 17.31 1295 LEU A CA 1
ATOM 2347 C C . LEU A 1 295 ? 10.524 20.894 46.219 1.00 18.48 1295 LEU A C 1
ATOM 2348 O O . LEU A 1 295 ? 11.131 21.605 47.022 1.00 16.66 1295 LEU A O 1
ATOM 2353 N N . ARG A 1 296 ? 11.126 20.009 45.432 1.00 19.21 1296 ARG A N 1
ATOM 2354 C CA . ARG A 1 296 ? 12.566 19.809 45.476 1.00 21.26 1296 ARG A CA 1
ATOM 2355 C C . ARG A 1 296 ? 13.065 19.322 44.123 1.00 20.31 1296 ARG A C 1
ATOM 2356 O O . ARG A 1 296 ? 12.365 18.589 43.424 1.00 20.30 1296 ARG A O 1
ATOM 2364 N N . ILE A 1 297 ? 14.271 19.737 43.750 1.00 19.43 1297 ILE A N 1
ATOM 2365 C CA . ILE A 1 297 ? 14.848 19.314 42.480 1.00 17.48 1297 ILE A CA 1
ATOM 2366 C C . ILE A 1 297 ? 14.882 17.793 42.510 1.00 18.18 1297 ILE A C 1
ATOM 2367 O O . ILE A 1 297 ? 15.025 17.195 43.580 1.00 17.95 1297 ILE A O 1
ATOM 2372 N N . GLU A 1 298 ? 14.756 17.175 41.342 1.00 18.96 1298 GLU A N 1
ATOM 2373 C CA . GLU A 1 298 ? 14.724 15.719 41.220 1.00 19.71 1298 GLU A CA 1
ATOM 2374 C C . GLU A 1 298 ? 15.848 14.908 41.873 1.00 21.77 1298 GLU A C 1
ATOM 2375 O O . GLU A 1 298 ? 15.636 13.746 42.226 1.00 22.05 1298 GLU A O 1
ATOM 2381 N N . ASP A 1 299 ? 17.036 15.486 42.032 1.00 20.89 1299 ASP A N 1
ATOM 2382 C CA . ASP A 1 299 ? 18.122 14.728 42.645 1.00 22.53 1299 ASP A CA 1
ATOM 2383 C C . ASP A 1 299 ? 18.225 14.955 44.149 1.00 22.75 1299 ASP A C 1
ATOM 2384 O O . ASP A 1 299 ? 19.191 14.528 44.784 1.00 23.22 1299 ASP A O 1
ATOM 2389 N N . GLY A 1 300 ? 17.221 15.621 44.713 1.00 22.87 1300 GLY A N 1
ATOM 2390 C CA . GLY A 1 300 ? 17.207 15.881 46.140 1.00 22.08 1300 GLY A CA 1
ATOM 2391 C C . GLY A 1 300 ? 17.984 17.122 46.521 1.00 22.12 1300 GLY A C 1
ATOM 2392 O O . GLY A 1 300 ? 17.969 17.544 47.680 1.00 22.97 1300 GLY A O 1
ATOM 2393 N N . GLY A 1 301 ? 18.660 17.713 45.540 1.00 19.52 1301 GLY A N 1
ATOM 2394 C CA . GLY A 1 301 ? 19.449 18.903 45.788 1.00 17.43 1301 GLY A CA 1
ATOM 2395 C C . GLY A 1 301 ? 18.713 20.229 45.690 1.00 19.65 1301 GLY A C 1
ATOM 2396 O O . GLY A 1 301 ? 17.484 20.281 45.596 1.00 17.11 1301 GLY A O 1
ATOM 2397 N N . ASN A 1 302 ? 19.500 21.302 45.685 1.00 18.02 1302 ASN A N 1
ATOM 2398 C CA . ASN A 1 302 ? 19.010 22.671 45.638 1.00 22.64 1302 ASN A CA 1
ATOM 2399 C C . ASN A 1 302 ? 19.577 23.426 44.424 1.00 20.04 1302 ASN A C 1
ATOM 2400 O O . ASN A 1 302 ? 19.361 24.631 44.267 1.00 20.39 1302 ASN A O 1
ATOM 2405 N N . HIS A 1 303 ? 20.303 22.714 43.572 1.00 19.78 1303 HIS A N 1
ATOM 2406 C CA . HIS A 1 303 ? 20.937 23.327 42.408 1.00 18.78 1303 HIS A CA 1
ATOM 2407 C C . HIS A 1 303 ? 20.338 22.923 41.070 1.00 17.40 1303 HIS A C 1
ATOM 2408 O O . HIS A 1 303 ? 19.674 21.894 40.950 1.00 14.60 1303 HIS A O 1
ATOM 2415 N N . PRO A 1 304 ? 20.582 23.734 40.033 1.00 17.23 1304 PRO A N 1
ATOM 2416 C CA . PRO A 1 304 ? 20.056 23.419 38.707 1.00 16.45 1304 PRO A CA 1
ATOM 2417 C C . PRO A 1 304 ? 20.921 22.343 38.062 1.00 16.66 1304 PRO A C 1
ATOM 2418 O O . PRO A 1 304 ? 22.147 22.347 38.215 1.00 16.59 1304 PRO A O 1
ATOM 2422 N N . LEU A 1 305 ? 20.288 21.416 37.354 1.00 16.37 1305 LEU A N 1
ATOM 2423 C CA . LEU A 1 305 ? 21.028 20.363 36.667 1.00 18.21 1305 LEU A CA 1
ATOM 2424 C C . LEU A 1 305 ? 21.108 20.743 35.191 1.00 20.42 1305 LEU A C 1
ATOM 2425 O O . LEU A 1 305 ? 20.177 21.348 34.649 1.00 18.23 1305 LEU A O 1
ATOM 2430 N N . ARG A 1 306 ? 22.215 20.397 34.541 1.00 20.87 1306 ARG A N 1
ATOM 2431 C CA . ARG A 1 306 ? 22.378 20.710 33.129 1.00 24.29 1306 ARG A CA 1
ATOM 2432 C C . ARG A 1 306 ? 21.580 19.731 32.273 1.00 22.76 1306 ARG A C 1
ATOM 2433 O O . ARG A 1 306 ? 21.070 20.090 31.213 1.00 21.58 1306 ARG A O 1
ATOM 2441 N N . GLU A 1 307 ? 21.496 18.488 32.733 1.00 21.60 1307 GLU A N 1
ATOM 2442 C CA . GLU A 1 307 ? 20.743 17.458 32.034 1.00 22.34 1307 GLU A CA 1
ATOM 2443 C C . GLU A 1 307 ? 19.632 17.028 32.975 1.00 20.81 1307 GLU A C 1
ATOM 2444 O O . GLU A 1 307 ? 19.883 16.683 34.130 1.00 17.76 1307 GLU A O 1
ATOM 2450 N N . VAL A 1 308 ? 18.404 17.051 32.467 1.00 19.28 1308 VAL A N 1
ATOM 2451 C CA . VAL A 1 308 ? 17.225 16.739 33.261 1.00 20.30 1308 VAL A CA 1
ATOM 2452 C C . VAL A 1 308 ? 16.364 15.626 32.676 1.00 20.83 1308 VAL A C 1
ATOM 2453 O O . VAL A 1 308 ? 16.219 15.508 31.461 1.00 20.42 1308 VAL A O 1
ATOM 2457 N N . THR A 1 309 ? 15.788 14.811 33.552 1.00 22.31 1309 THR A N 1
ATOM 2458 C CA . THR A 1 309 ? 14.946 13.714 33.112 1.00 22.96 1309 THR A CA 1
ATOM 2459 C C . THR A 1 309 ? 13.706 14.282 32.421 1.00 22.19 1309 THR A C 1
ATOM 2460 O O . THR A 1 309 ? 13.004 15.133 32.970 1.00 19.98 1309 THR A O 1
ATOM 2464 N N . ALA A 1 310 ? 13.454 13.815 31.203 1.00 22.13 1310 ALA A N 1
ATOM 2465 C CA . ALA A 1 310 ? 12.317 14.278 30.419 1.00 22.87 1310 ALA A CA 1
ATOM 2466 C C . ALA A 1 310 ? 10.997 13.662 30.869 1.00 23.74 1310 ALA A C 1
ATOM 2467 O O . ALA A 1 310 ? 10.969 12.582 31.464 1.00 23.74 1310 ALA A O 1
ATOM 2469 N N . PRO A 1 311 ? 9.879 14.345 30.588 1.00 23.43 1311 PRO A N 1
ATOM 2470 C CA . PRO A 1 311 ? 8.569 13.824 30.982 1.00 24.15 1311 PRO A CA 1
ATOM 2471 C C . PRO A 1 311 ? 8.183 12.638 30.103 1.00 25.91 1311 PRO A C 1
ATOM 2472 O O . PRO A 1 311 ? 8.692 12.486 28.992 1.00 24.18 1311 PRO A O 1
ATOM 2476 N N . ASP A 1 312 ? 7.282 11.803 30.603 1.00 27.69 1312 ASP A N 1
ATOM 2477 C CA . ASP A 1 312 ? 6.839 10.639 29.854 1.00 30.66 1312 ASP A CA 1
ATOM 2478 C C . ASP A 1 312 ? 5.830 11.042 28.780 1.00 29.87 1312 ASP A C 1
ATOM 2479 O O . ASP A 1 312 ? 4.626 10.822 28.920 1.00 30.47 1312 ASP A O 1
ATOM 2484 N N . LEU A 1 313 ? 6.339 11.642 27.709 1.00 28.61 1313 LEU A N 1
ATOM 2485 C CA . LEU A 1 313 ? 5.513 12.096 26.595 1.00 28.40 1313 LEU A CA 1
ATOM 2486 C C . LEU A 1 313 ? 6.179 11.694 25.289 1.00 28.51 1313 LEU A C 1
ATOM 2487 O O . LEU A 1 313 ? 7.396 11.528 25.233 1.00 29.49 1313 LEU A O 1
ATOM 2492 N N . PRO A 1 314 ? 5.391 11.527 24.218 1.00 28.99 1314 PRO A N 1
ATOM 2493 C CA . PRO A 1 314 ? 6.002 11.145 22.943 1.00 29.90 1314 PRO A CA 1
ATOM 2494 C C . PRO A 1 314 ? 6.944 12.242 22.458 1.00 30.34 1314 PRO A C 1
ATOM 2495 O O . PRO A 1 314 ? 6.625 13.428 22.548 1.00 29.30 1314 PRO A O 1
ATOM 2499 N N . GLU A 1 315 ? 8.108 11.848 21.956 1.00 31.30 1315 GLU A N 1
ATOM 2500 C CA . GLU A 1 315 ? 9.075 12.825 21.482 1.00 33.66 1315 GLU A CA 1
ATOM 2501 C C . GLU A 1 315 ? 8.482 13.587 20.306 1.00 31.55 1315 GLU A C 1
ATOM 2502 O O . GLU A 1 315 ? 7.847 12.998 19.436 1.00 30.79 1315 GLU A O 1
ATOM 2508 N N . HIS A 1 316 ? 8.681 14.900 20.291 1.00 30.17 1316 HIS A N 1
ATOM 2509 C CA . HIS A 1 316 ? 8.138 15.732 19.225 1.00 28.73 1316 HIS A CA 1
ATOM 2510 C C . HIS A 1 316 ? 9.137 16.789 18.762 1.00 27.65 1316 HIS A C 1
ATOM 2511 O O . HIS A 1 316 ? 9.008 17.972 19.096 1.00 25.86 1316 HIS A O 1
ATOM 2518 N N . PRO A 1 317 ? 10.155 16.377 17.993 1.00 26.87 1317 PRO A N 1
ATOM 2519 C CA . PRO A 1 317 ? 11.149 17.340 17.508 1.00 26.97 1317 PRO A CA 1
ATOM 2520 C C . PRO A 1 317 ? 10.555 18.238 16.425 1.00 26.52 1317 PRO A C 1
ATOM 2521 O O . PRO A 1 317 ? 9.511 17.921 15.851 1.00 25.75 1317 PRO A O 1
ATOM 2525 N N . PHE A 1 318 ? 11.220 19.357 16.160 1.00 25.67 1318 PHE A N 1
ATOM 2526 C CA . PHE A 1 318 ? 10.774 20.316 15.153 1.00 26.06 1318 PHE A CA 1
ATOM 2527 C C . PHE A 1 318 ? 11.816 20.442 14.046 1.00 27.91 1318 PHE A C 1
ATOM 2528 O O . PHE A 1 318 ? 12.980 20.098 14.234 1.00 26.92 1318 PHE A O 1
ATOM 2536 N N . GLU A 1 319 ? 11.390 20.943 12.894 1.00 30.45 1319 GLU A N 1
ATOM 2537 C CA . GLU A 1 319 ? 12.287 21.133 11.764 1.00 33.91 1319 GLU A CA 1
ATOM 2538 C C . GLU A 1 319 ? 13.295 22.212 12.142 1.00 34.02 1319 GLU A C 1
ATOM 2539 O O . GLU A 1 319 ? 12.921 23.241 12.706 1.00 33.25 1319 GLU A O 1
ATOM 2545 N N . LYS A 1 320 ? 14.571 21.977 11.847 1.00 35.14 1320 LYS A N 1
ATOM 2546 C CA . LYS A 1 320 ? 15.607 22.952 12.172 1.00 35.68 1320 LYS A CA 1
ATOM 2547 C C . LYS A 1 320 ? 15.487 24.212 11.327 1.00 33.17 1320 LYS A C 1
ATOM 2548 O O . LYS A 1 320 ? 15.171 24.152 10.145 1.00 30.62 1320 LYS A O 1
ATOM 2554 N N . GLU A 1 321 ? 15.735 25.357 11.955 1.00 33.31 1321 GLU A N 1
ATOM 2555 C CA . GLU A 1 321 ? 15.654 26.647 11.278 1.00 33.73 1321 GLU A CA 1
ATOM 2556 C C . GLU A 1 321 ? 16.787 26.762 10.268 1.00 29.84 1321 GLU A C 1
ATOM 2557 O O . GLU A 1 321 ? 17.887 26.282 10.514 1.00 26.33 1321 GLU A O 1
ATOM 2563 N N . PRO A 1 322 ? 16.525 27.396 9.114 1.00 28.20 1322 PRO A N 1
ATOM 2564 C CA . PRO A 1 322 ? 17.55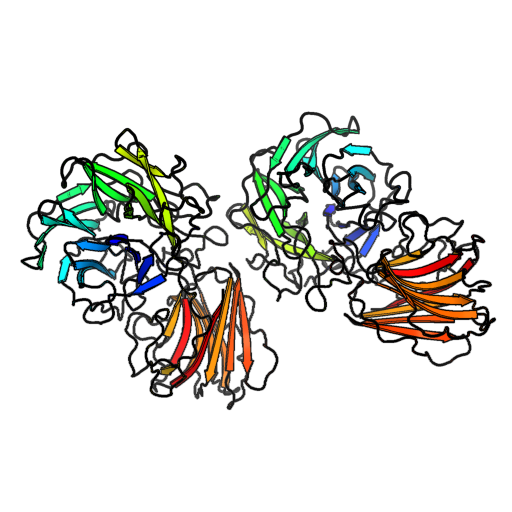5 27.554 8.085 1.00 26.79 1322 PRO A CA 1
ATOM 2565 C C . PRO A 1 322 ? 18.744 28.380 8.569 1.00 25.22 1322 PRO A C 1
ATOM 2566 O O . PRO A 1 322 ? 18.611 29.269 9.402 1.00 21.83 1322 PRO A O 1
ATOM 2570 N N . GLU A 1 323 ? 19.908 28.069 8.027 1.00 24.43 1323 GLU A N 1
ATOM 2571 C CA . GLU A 1 323 ? 21.148 28.744 8.373 1.00 24.75 1323 GLU A CA 1
ATOM 2572 C C . GLU A 1 323 ? 21.255 30.079 7.633 1.00 22.73 1323 GLU A C 1
ATOM 2573 O O . GLU A 1 323 ? 21.850 31.040 8.131 1.00 20.59 1323 GLU A O 1
ATOM 2579 N N . LEU A 1 324 ? 20.647 30.138 6.454 1.00 20.71 1324 LEU A N 1
ATOM 2580 C CA . LEU A 1 324 ? 20.700 31.334 5.620 1.00 21.28 1324 LEU A CA 1
ATOM 2581 C C . LEU A 1 324 ? 19.342 31.992 5.406 1.00 20.31 1324 LEU A C 1
ATOM 2582 O O . LEU A 1 324 ? 18.326 31.308 5.283 1.00 18.90 1324 LEU A O 1
ATOM 2587 N N . ASP A 1 325 ? 19.334 33.322 5.384 1.00 19.54 1325 ASP A N 1
ATOM 2588 C CA . ASP A 1 325 ? 18.120 34.084 5.105 1.00 19.70 1325 ASP A CA 1
ATOM 2589 C C . ASP A 1 325 ? 18.470 34.835 3.826 1.00 20.82 1325 ASP A C 1
ATOM 2590 O O . ASP A 1 325 ? 19.336 35.711 3.835 1.00 19.07 1325 ASP A O 1
ATOM 2595 N N . ASP A 1 326 ? 17.807 34.479 2.729 1.00 22.65 1326 ASP A N 1
ATOM 2596 C CA . ASP A 1 326 ? 18.071 35.102 1.438 1.00 25.32 1326 ASP A CA 1
ATOM 2597 C C . ASP A 1 326 ? 17.168 36.309 1.189 1.00 24.15 1326 ASP A C 1
ATOM 2598 O O . ASP A 1 326 ? 17.233 36.928 0.128 1.00 24.46 1326 ASP A O 1
ATOM 2603 N N . PHE A 1 327 ? 16.338 36.633 2.179 1.00 23.40 1327 PHE A N 1
ATOM 2604 C CA . PHE A 1 327 ? 15.416 37.768 2.112 1.00 23.20 1327 PHE A CA 1
ATOM 2605 C C . PHE A 1 327 ? 14.476 37.756 0.913 1.00 26.40 1327 PHE A C 1
ATOM 2606 O O . PHE A 1 327 ? 14.215 38.798 0.309 1.00 26.50 1327 PHE A O 1
ATOM 2614 N N . ASP A 1 328 ? 13.951 36.582 0.579 1.00 29.77 1328 ASP A N 1
ATOM 2615 C CA . ASP A 1 328 ? 13.034 36.459 -0.546 1.00 33.95 1328 ASP A CA 1
ATOM 2616 C C . ASP A 1 328 ? 11.578 36.624 -0.123 1.00 34.30 1328 ASP A C 1
ATOM 2617 O O . ASP A 1 328 ? 10.723 36.963 -0.940 1.00 37.45 1328 ASP A O 1
ATOM 2622 N N . ALA A 1 329 ? 11.296 36.382 1.151 1.00 33.67 1329 ALA A N 1
ATOM 2623 C CA . ALA A 1 329 ? 9.937 36.522 1.665 1.00 32.70 1329 ALA A CA 1
ATOM 2624 C C . ALA A 1 329 ? 9.626 37.996 1.934 1.00 30.99 1329 ALA A C 1
ATOM 2625 O O . ALA A 1 329 ? 10.509 38.766 2.318 1.00 28.51 1329 ALA A O 1
ATOM 2627 N N . PRO A 1 330 ? 8.362 38.405 1.732 1.00 30.68 1330 PRO A N 1
ATOM 2628 C CA . PRO A 1 330 ? 7.936 39.789 1.951 1.00 31.40 1330 PRO A CA 1
ATOM 2629 C C . PRO A 1 330 ? 7.953 40.220 3.421 1.00 30.87 1330 PRO A C 1
ATOM 2630 O O . PRO A 1 330 ? 7.964 41.412 3.720 1.00 31.30 1330 PRO A O 1
ATOM 2634 N N . GLN A 1 331 ? 7.942 39.251 4.331 1.00 31.75 1331 GLN A N 1
ATOM 2635 C CA . GLN A 1 331 ? 7.982 39.542 5.767 1.00 31.98 1331 GLN A CA 1
ATOM 2636 C C . GLN A 1 331 ? 9.302 39.073 6.374 1.00 27.37 1331 GLN A C 1
ATOM 2637 O O . GLN A 1 331 ? 9.832 38.032 5.990 1.00 25.47 1331 GLN A O 1
ATOM 2643 N N . LEU A 1 332 ? 9.826 39.839 7.325 1.00 25.01 1332 LEU A N 1
ATOM 2644 C CA . LEU A 1 332 ? 11.077 39.483 7.995 1.00 21.86 1332 LEU A CA 1
ATOM 2645 C C . LEU A 1 332 ? 10.924 38.181 8.758 1.00 21.44 1332 LEU A C 1
ATOM 2646 O O . LEU A 1 332 ? 9.905 37.951 9.402 1.00 20.99 1332 LEU A O 1
ATOM 2651 N N . HIS A 1 333 ? 11.944 37.334 8.690 1.00 23.37 1333 HIS A N 1
ATOM 2652 C CA . HIS A 1 333 ? 11.940 36.068 9.407 1.00 23.68 1333 HIS A CA 1
ATOM 2653 C C . HIS A 1 333 ? 11.747 36.407 10.885 1.00 22.59 1333 HIS A C 1
ATOM 2654 O O . HIS A 1 333 ? 12.213 37.442 11.350 1.00 19.94 1333 HIS A O 1
ATOM 2661 N N . HIS A 1 334 ? 11.088 35.519 11.622 1.00 22.97 1334 HIS A N 1
ATOM 2662 C CA . HIS A 1 334 ? 10.796 35.747 13.033 1.00 24.30 1334 HIS A CA 1
ATOM 2663 C C . HIS A 1 334 ? 11.996 35.924 13.962 1.00 23.32 1334 HIS A C 1
ATOM 2664 O O . HIS A 1 334 ? 11.854 36.471 15.054 1.00 21.56 1334 HIS A O 1
ATOM 2671 N N . GLN A 1 335 ? 13.177 35.483 13.543 1.00 22.92 1335 GLN A N 1
ATOM 2672 C CA . GLN A 1 335 ? 14.352 35.624 14.398 1.00 23.29 1335 GLN A CA 1
ATOM 2673 C C . GLN A 1 335 ? 14.878 37.057 14.438 1.00 19.42 1335 GLN A C 1
ATOM 2674 O O . GLN A 1 335 ? 15.637 37.414 15.335 1.00 15.41 1335 GLN A O 1
ATOM 2680 N N . TRP A 1 336 ? 14.465 37.877 13.474 1.00 16.52 1336 TRP A N 1
ATOM 2681 C CA . TRP A 1 336 ? 14.914 39.263 13.410 1.00 14.34 1336 TRP A CA 1
ATOM 2682 C C . TRP A 1 336 ? 14.159 40.183 14.366 1.00 15.09 1336 TRP A C 1
ATOM 2683 O O . TRP A 1 336 ? 12.944 40.066 14.535 1.00 12.74 1336 TRP A O 1
ATOM 2694 N N . ASN A 1 337 ? 14.899 41.093 14.994 1.00 12.25 1337 ASN A N 1
ATOM 2695 C CA . ASN A 1 337 ? 14.330 42.069 15.919 1.00 13.35 1337 ASN A CA 1
ATOM 2696 C C . ASN A 1 337 ? 14.911 43.436 15.581 1.00 12.79 1337 ASN A C 1
ATOM 2697 O O . ASN A 1 337 ? 15.963 43.542 14.938 1.00 11.89 1337 ASN A O 1
ATOM 2702 N N . THR A 1 338 ? 14.225 44.484 16.016 1.00 12.47 1338 THR A N 1
ATOM 2703 C CA . THR A 1 338 ? 14.701 45.841 15.800 1.00 10.24 1338 THR A CA 1
ATOM 2704 C C . THR A 1 338 ? 14.805 46.459 17.182 1.00 10.57 1338 THR A C 1
ATOM 2705 O O . THR A 1 338 ? 14.317 45.884 18.157 1.00 11.36 1338 THR A O 1
ATOM 2709 N N . LEU A 1 339 ? 15.452 47.615 17.275 1.00 11.42 1339 LEU A N 1
ATOM 2710 C CA . LEU A 1 339 ? 15.600 48.281 18.557 1.00 13.00 1339 LEU A CA 1
ATOM 2711 C C . LEU A 1 339 ? 14.483 49.264 18.858 1.00 13.30 1339 LEU A C 1
ATOM 2712 O O . LEU A 1 339 ? 14.317 50.263 18.154 1.00 13.22 1339 LEU A O 1
ATOM 2717 N N . ARG A 1 340 ? 13.717 48.952 19.901 1.00 13.91 1340 ARG A N 1
ATOM 2718 C CA . ARG A 1 340 ? 12.642 49.802 20.399 1.00 15.30 1340 ARG A CA 1
ATOM 2719 C C . ARG A 1 340 ? 11.426 50.045 19.515 1.00 15.85 1340 ARG A C 1
ATOM 2720 O O . ARG A 1 340 ? 10.292 49.932 19.983 1.00 14.69 1340 ARG A O 1
ATOM 2728 N N . ILE A 1 341 ? 11.654 50.374 18.249 1.00 16.10 1341 ILE A N 1
ATOM 2729 C CA . ILE A 1 341 ? 10.556 50.661 17.335 1.00 15.81 1341 ILE A CA 1
ATOM 2730 C C . ILE A 1 341 ? 10.334 49.572 16.291 1.00 16.86 1341 ILE A C 1
ATOM 2731 O O . ILE A 1 341 ? 11.247 48.822 15.949 1.00 15.57 1341 ILE A O 1
ATOM 2736 N N . PRO A 1 342 ? 9.102 49.466 15.774 1.00 16.21 1342 PRO A N 1
ATOM 2737 C CA . PRO A 1 342 ? 8.823 48.447 14.759 1.00 16.02 1342 PRO A CA 1
ATOM 2738 C C . PRO A 1 342 ? 9.495 48.814 13.440 1.00 16.71 1342 PRO A C 1
ATOM 2739 O O . PRO A 1 342 ? 9.702 49.992 13.144 1.00 16.34 1342 PRO A O 1
ATOM 2743 N N . ALA A 1 343 ? 9.858 47.810 12.652 1.00 15.99 1343 ALA A N 1
ATOM 2744 C CA . ALA A 1 343 ? 10.465 48.082 11.358 1.00 17.21 1343 ALA A CA 1
ATOM 2745 C C . ALA A 1 343 ? 9.370 48.764 10.543 1.00 18.69 1343 ALA A C 1
ATOM 2746 O O . ALA A 1 343 ? 8.199 48.407 10.654 1.00 17.69 1343 ALA A O 1
ATOM 2748 N N . ASP A 1 344 ? 9.751 49.749 9.739 1.00 20.22 1344 ASP A N 1
ATOM 2749 C CA . ASP A 1 344 ? 8.799 50.485 8.920 1.00 21.92 1344 ASP A CA 1
ATOM 2750 C C . ASP A 1 344 ? 9.347 50.565 7.499 1.00 22.02 1344 ASP A C 1
ATOM 2751 O O . ASP A 1 344 ? 10.548 50.743 7.305 1.00 20.46 1344 ASP A O 1
ATOM 2756 N N . PRO A 1 345 ? 8.475 50.439 6.487 1.00 23.79 1345 PRO A N 1
ATOM 2757 C CA . PRO A 1 345 ? 8.883 50.494 5.077 1.00 23.36 1345 PRO A CA 1
ATOM 2758 C C . PRO A 1 345 ? 9.782 51.675 4.727 1.00 22.71 1345 PRO A C 1
ATOM 2759 O O . PRO A 1 345 ? 10.605 51.587 3.819 1.00 23.99 1345 PRO A O 1
ATOM 2763 N N . SER A 1 346 ? 9.628 52.779 5.446 1.00 21.42 1346 SER A N 1
ATOM 2764 C CA . SER A 1 346 ? 10.434 53.967 5.190 1.00 21.61 1346 SER A CA 1
ATOM 2765 C C . SER A 1 346 ? 11.932 53.748 5.408 1.00 20.20 1346 SER A C 1
ATOM 2766 O O . SER A 1 346 ? 12.750 54.458 4.827 1.00 19.57 1346 SER A O 1
ATOM 2769 N N . TRP A 1 347 ? 12.299 52.776 6.240 1.00 18.41 1347 TRP A N 1
ATOM 2770 C CA . TRP A 1 347 ? 13.721 52.525 6.487 1.00 18.79 1347 TRP A CA 1
ATOM 2771 C C . TRP A 1 347 ? 14.120 51.057 6.461 1.00 18.88 1347 TRP A C 1
ATOM 2772 O O . TRP A 1 347 ? 15.309 50.730 6.504 1.00 20.43 1347 TRP A O 1
ATOM 2783 N N . CYS A 1 348 ? 13.130 50.176 6.383 1.00 18.52 1348 CYS A N 1
ATOM 2784 C CA . CYS A 1 348 ? 13.371 48.740 6.356 1.00 18.71 1348 CYS A CA 1
ATOM 2785 C C . CYS A 1 348 ? 12.390 48.120 5.369 1.00 19.46 1348 CYS A C 1
ATOM 2786 O O . CYS A 1 348 ? 11.203 47.976 5.668 1.00 18.83 1348 CYS A O 1
ATOM 2789 N N . SER A 1 349 ? 12.886 47.747 4.195 1.00 20.20 1349 SER A N 1
ATOM 2790 C CA . SER A 1 349 ? 12.014 47.188 3.168 1.00 21.50 1349 SER A CA 1
ATOM 2791 C C . SER A 1 349 ? 12.514 45.939 2.461 1.00 20.52 1349 SER A C 1
ATOM 2792 O O . SER A 1 349 ? 13.686 45.837 2.093 1.00 19.05 1349 SER A O 1
ATOM 2795 N N . LEU A 1 350 ? 11.597 44.999 2.262 1.00 21.48 1350 LEU A N 1
ATOM 2796 C CA . LEU A 1 350 ? 11.878 43.750 1.567 1.00 23.12 1350 LEU A CA 1
ATOM 2797 C C . LEU A 1 350 ? 11.179 43.753 0.205 1.00 26.59 1350 LEU A C 1
ATOM 2798 O O . LEU A 1 350 ? 11.353 42.829 -0.592 1.00 27.88 1350 LEU A O 1
ATOM 2803 N N . GLU A 1 351 ? 10.390 44.790 -0.062 1.00 30.50 1351 GLU A N 1
ATOM 2804 C CA . GLU A 1 351 ? 9.667 44.876 -1.327 1.00 33.88 1351 GLU A CA 1
ATOM 2805 C C . GLU A 1 351 ? 10.202 45.909 -2.316 1.00 33.48 1351 GLU A C 1
ATOM 2806 O O . GLU A 1 351 ? 9.873 45.861 -3.500 1.00 34.25 1351 GLU A O 1
ATOM 2812 N N . GLU A 1 352 ? 11.027 46.836 -1.843 1.00 31.89 1352 GLU A N 1
ATOM 2813 C CA . GLU A 1 352 ? 11.587 47.858 -2.722 1.00 30.96 1352 GLU A CA 1
ATOM 2814 C C . GLU A 1 352 ? 12.535 47.192 -3.721 1.00 30.58 1352 GLU A C 1
ATOM 2815 O O . GLU A 1 352 ? 12.618 47.589 -4.887 1.00 29.53 1352 GLU A O 1
ATOM 2821 N N . ARG A 1 353 ? 13.251 46.180 -3.244 1.00 27.21 1353 ARG A N 1
ATOM 2822 C CA . ARG A 1 353 ? 14.183 45.428 -4.070 1.00 26.67 1353 ARG A CA 1
ATOM 2823 C C . ARG A 1 353 ? 14.086 43.973 -3.622 1.00 26.50 1353 ARG A C 1
ATOM 2824 O O . ARG A 1 353 ? 14.837 43.520 -2.755 1.00 23.09 1353 ARG A O 1
ATOM 2832 N N . PRO A 1 354 ? 13.134 43.227 -4.195 1.00 26.41 1354 PRO A N 1
ATOM 2833 C CA . PRO A 1 354 ? 12.924 41.816 -3.861 1.00 27.09 1354 PRO A CA 1
ATOM 2834 C C . PRO A 1 354 ? 14.217 41.008 -3.781 1.00 26.34 1354 PRO A C 1
ATOM 2835 O O . PRO A 1 354 ? 15.143 41.214 -4.569 1.00 25.18 1354 PRO A O 1
ATOM 2839 N N . GLY A 1 355 ? 14.268 40.093 -2.818 1.00 25.51 1355 GLY A N 1
ATOM 2840 C CA . GLY A 1 355 ? 15.445 39.264 -2.635 1.00 25.14 1355 GLY A CA 1
ATOM 2841 C C . GLY A 1 355 ? 16.529 39.964 -1.839 1.00 24.67 1355 GLY A C 1
ATOM 2842 O O . GLY A 1 355 ? 17.603 39.404 -1.618 1.00 24.63 1355 GLY A O 1
ATOM 2843 N N . HIS A 1 356 ? 16.247 41.190 -1.403 1.00 22.15 1356 HIS A N 1
ATOM 2844 C CA . HIS A 1 356 ? 17.214 41.968 -0.640 1.00 19.91 1356 HIS A CA 1
ATOM 2845 C C . HIS A 1 356 ? 16.556 42.723 0.508 1.00 19.79 1356 HIS A C 1
ATOM 2846 O O . HIS A 1 356 ? 15.418 43.170 0.392 1.00 17.49 1356 HIS A O 1
ATOM 2853 N N . LEU A 1 357 ? 17.273 42.860 1.621 1.00 17.08 1357 LEU A N 1
ATOM 2854 C CA . LEU A 1 357 ? 16.749 43.638 2.737 1.00 16.67 1357 LEU A CA 1
ATOM 2855 C C . LEU A 1 357 ? 17.330 45.034 2.564 1.00 15.61 1357 LEU A C 1
ATOM 2856 O O . LEU A 1 357 ? 18.538 45.235 2.712 1.00 16.44 1357 LEU A O 1
ATOM 2861 N N . ARG A 1 358 ? 16.483 45.996 2.225 1.00 15.48 1358 ARG A N 1
ATOM 2862 C CA . ARG A 1 358 ? 16.958 47.360 2.051 1.00 17.60 1358 ARG A CA 1
ATOM 2863 C C . ARG A 1 358 ? 16.722 48.174 3.316 1.00 17.09 1358 ARG A C 1
ATOM 2864 O O . ARG A 1 358 ? 15.587 48.330 3.769 1.00 17.29 1358 ARG A O 1
ATOM 2872 N N . LEU A 1 359 ? 17.807 48.669 3.895 1.00 16.71 1359 LEU A N 1
ATOM 2873 C CA . LEU A 1 359 ? 17.726 49.489 5.097 1.00 16.91 1359 LEU A CA 1
ATOM 2874 C C . LEU A 1 359 ? 18.197 50.894 4.738 1.00 17.12 1359 LEU A C 1
ATOM 2875 O O . LEU A 1 359 ? 19.199 51.059 4.046 1.00 17.88 1359 LEU A O 1
ATOM 2880 N N . ARG A 1 360 ? 17.463 51.904 5.186 1.00 16.58 1360 ARG A N 1
ATOM 2881 C CA . ARG A 1 360 ? 17.853 53.280 4.906 1.00 16.93 1360 ARG A CA 1
ATOM 2882 C C . ARG A 1 360 ? 18.435 53.856 6.183 1.00 15.50 1360 ARG A C 1
ATOM 2883 O O . ARG A 1 360 ? 17.818 53.784 7.244 1.00 14.28 1360 ARG A O 1
ATOM 2891 N N . GLY A 1 361 ? 19.633 54.413 6.069 1.00 15.19 1361 GLY A N 1
ATOM 2892 C CA . GLY A 1 361 ? 20.323 54.958 7.222 1.00 15.13 1361 GLY A CA 1
ATOM 2893 C C . GLY A 1 361 ? 19.616 55.999 8.067 1.00 14.97 1361 GLY A C 1
ATOM 2894 O O . GLY A 1 361 ? 19.027 56.947 7.547 1.00 14.30 1361 GLY A O 1
ATOM 2895 N N . MET A 1 362 ? 19.664 55.801 9.384 1.00 14.59 1362 MET A N 1
ATOM 2896 C CA . MET A 1 362 ? 19.085 56.753 10.322 1.00 13.09 1362 MET A CA 1
ATOM 2897 C C . MET A 1 362 ? 20.146 57.101 11.376 1.00 13.99 1362 MET A C 1
ATOM 2898 O O . MET A 1 362 ? 21.294 57.374 11.014 1.00 14.72 1362 MET A O 1
ATOM 2903 N N . GLU A 1 363 ? 19.790 57.060 12.657 1.00 12.71 1363 GLU A N 1
ATOM 2904 C CA . GLU A 1 363 ? 20.711 57.444 13.738 1.00 13.84 1363 GLU A CA 1
ATOM 2905 C C . GLU A 1 363 ? 21.877 56.508 14.077 1.00 13.81 1363 GLU A C 1
ATOM 2906 O O . GLU A 1 363 ? 21.902 55.345 13.676 1.00 14.13 1363 GLU A O 1
ATOM 2912 N N . SER A 1 364 ? 22.844 57.036 14.825 1.00 13.21 1364 SER A N 1
ATOM 2913 C CA . SER A 1 364 ? 24.039 56.285 15.217 1.00 12.79 1364 SER A CA 1
ATOM 2914 C C . SER A 1 364 ? 23.737 55.092 16.114 1.00 12.83 1364 SER A C 1
ATOM 2915 O O . SER A 1 364 ? 22.628 54.946 16.627 1.00 11.53 1364 SER A O 1
ATOM 2918 N N . LEU A 1 365 ? 24.752 54.257 16.313 1.00 12.27 1365 LEU A N 1
ATOM 2919 C CA . LEU A 1 365 ? 24.640 53.077 17.160 1.00 12.45 1365 LEU A CA 1
ATOM 2920 C C . LEU A 1 365 ? 24.529 53.453 18.631 1.00 13.32 1365 LEU A C 1
ATOM 2921 O O . LEU A 1 365 ? 24.339 52.587 19.481 1.00 13.80 1365 LEU A O 1
ATOM 2926 N N . THR A 1 366 ? 24.644 54.743 18.936 1.00 12.73 1366 THR A N 1
ATOM 2927 C CA . THR A 1 366 ? 24.553 55.193 20.324 1.00 15.19 1366 THR A CA 1
ATOM 2928 C C . THR A 1 366 ? 23.199 55.822 20.637 1.00 14.87 1366 THR A C 1
ATOM 2929 O O . THR A 1 366 ? 22.976 56.309 21.742 1.00 14.27 1366 THR A O 1
ATOM 2933 N N . SER A 1 367 ? 22.289 55.794 19.670 1.00 13.69 1367 SER A N 1
ATOM 2934 C CA . SER A 1 367 ? 20.975 56.389 19.876 1.00 14.26 1367 SER A CA 1
ATOM 2935 C C . SER A 1 367 ? 19.933 55.426 20.422 1.00 13.99 1367 SER A C 1
ATOM 2936 O O . SER A 1 367 ? 19.840 54.279 20.001 1.00 14.40 1367 SER A O 1
ATOM 2939 N N . VAL A 1 368 ? 19.133 55.931 21.351 1.00 13.56 1368 VAL A N 1
ATOM 2940 C CA . VAL A 1 368 ? 18.078 55.155 21.980 1.00 14.78 1368 VAL A CA 1
ATOM 2941 C C . VAL A 1 368 ? 16.723 55.500 21.342 1.00 14.64 1368 VAL A C 1
ATOM 2942 O O . VAL A 1 368 ? 15.657 55.183 21.874 1.00 14.03 1368 VAL A O 1
ATOM 2946 N N . HIS A 1 369 ? 16.766 56.135 20.177 1.00 14.91 1369 HIS A N 1
ATOM 2947 C CA . HIS A 1 369 ? 15.533 56.486 19.496 1.00 14.98 1369 HIS A CA 1
ATOM 2948 C C . HIS A 1 369 ? 15.277 55.693 18.222 1.00 14.17 1369 HIS A C 1
ATOM 2949 O O . HIS A 1 369 ? 14.609 54.666 18.271 1.00 14.11 1369 HIS A O 1
ATOM 2956 N N . SER A 1 370 ? 15.827 56.143 17.096 1.00 14.40 1370 SER A N 1
ATOM 2957 C CA . SER A 1 370 ? 15.596 55.471 15.820 1.00 13.83 1370 SER A CA 1
ATOM 2958 C C . SER A 1 370 ? 16.845 55.008 15.078 1.00 12.12 1370 SER A C 1
ATOM 2959 O O . SER A 1 370 ? 17.473 55.788 14.359 1.00 12.28 1370 SER A O 1
ATOM 2962 N N . GLN A 1 371 ? 17.192 53.736 15.255 1.00 11.84 1371 GLN A N 1
ATOM 2963 C CA . GLN A 1 371 ? 18.347 53.139 14.585 1.00 12.88 1371 GLN A CA 1
ATOM 2964 C C . GLN A 1 371 ? 17.893 52.163 13.506 1.00 10.26 1371 GLN A C 1
ATOM 2965 O O . GLN A 1 371 ? 17.005 51.347 13.739 1.00 11.07 1371 GLN A O 1
ATOM 2971 N N . SER A 1 372 ? 18.513 52.232 12.335 1.00 11.91 1372 SER A N 1
ATOM 2972 C CA . SER A 1 372 ? 18.183 51.295 11.267 1.00 14.67 1372 SER A CA 1
ATOM 2973 C C . SER A 1 372 ? 19.069 50.083 11.509 1.00 13.92 1372 SER A C 1
ATOM 2974 O O . SER A 1 372 ? 20.111 49.920 10.871 1.00 15.03 1372 SER A O 1
ATOM 2977 N N . LEU A 1 373 ? 18.650 49.248 12.453 1.00 14.08 1373 LEU A N 1
ATOM 2978 C CA . LEU A 1 373 ? 19.386 48.053 12.827 1.00 14.31 1373 LEU A CA 1
ATOM 2979 C C . LEU A 1 373 ? 18.433 46.866 12.940 1.00 14.64 1373 LEU A C 1
ATOM 2980 O O . LEU A 1 373 ? 17.370 46.969 13.549 1.00 13.57 1373 LEU A O 1
ATOM 2985 N N . VAL A 1 374 ? 18.818 45.751 12.324 1.00 13.75 1374 VAL A N 1
ATOM 2986 C CA . VAL A 1 374 ? 18.030 44.527 12.344 1.00 13.60 1374 VAL A CA 1
ATOM 2987 C C . VAL A 1 374 ? 18.965 43.398 12.767 1.00 14.72 1374 VAL A C 1
ATOM 2988 O O . VAL A 1 374 ? 19.939 43.097 12.074 1.00 13.92 1374 VAL A O 1
ATOM 2992 N N . ALA A 1 375 ? 18.657 42.760 13.891 1.00 13.54 1375 ALA A N 1
ATOM 2993 C CA . ALA A 1 375 ? 19.526 41.706 14.400 1.00 14.68 1375 ALA A CA 1
ATOM 2994 C C . ALA A 1 375 ? 18.802 40.557 15.085 1.00 14.58 1375 ALA A C 1
ATOM 2995 O O . ALA A 1 375 ? 17.614 40.639 15.397 1.00 14.65 1375 ALA A O 1
ATOM 2997 N N . ARG A 1 376 ? 19.540 39.481 15.319 1.00 15.73 1376 ARG A N 1
ATOM 2998 C CA . ARG A 1 376 ? 18.990 38.300 15.975 1.00 15.90 1376 ARG A CA 1
ATOM 2999 C C . ARG A 1 376 ? 19.890 37.896 17.138 1.00 15.03 1376 ARG A C 1
ATOM 3000 O O . ARG A 1 376 ? 21.052 38.300 17.210 1.00 14.24 1376 ARG A O 1
ATOM 3008 N N . ARG A 1 377 ? 19.347 37.098 18.048 1.00 15.29 1377 ARG A N 1
ATOM 3009 C CA . ARG A 1 377 ? 20.082 36.654 19.226 1.00 13.69 1377 ARG A CA 1
ATOM 3010 C C . ARG A 1 377 ? 21.207 35.670 18.928 1.00 13.46 1377 ARG A C 1
ATOM 3011 O O . ARG A 1 377 ? 21.043 34.755 18.123 1.00 12.28 1377 ARG A O 1
ATOM 3019 N N . GLN A 1 378 ? 22.353 35.861 19.577 1.00 13.80 1378 GLN A N 1
ATOM 3020 C CA . GLN A 1 378 ? 23.452 34.914 19.440 1.00 12.93 1378 GLN A CA 1
ATOM 3021 C C . GLN A 1 378 ? 22.994 33.815 20.403 1.00 13.90 1378 GLN A C 1
ATOM 3022 O O . GLN A 1 378 ? 22.682 34.106 21.560 1.00 14.56 1378 GLN A O 1
ATOM 3028 N N . GLN A 1 379 ? 22.945 32.568 19.953 1.00 14.14 1379 GLN A N 1
ATOM 3029 C CA . GLN A 1 379 ? 22.465 31.503 20.828 1.00 14.76 1379 GLN A CA 1
ATOM 3030 C C . GLN A 1 379 ? 23.437 30.345 21.065 1.00 16.49 1379 GLN A C 1
ATOM 3031 O O . GLN A 1 379 ? 23.043 29.262 21.497 1.00 15.49 1379 GLN A O 1
ATOM 3037 N N . SER A 1 380 ? 24.715 30.596 20.795 1.00 15.65 1380 SER A N 1
ATOM 3038 C CA . SER A 1 380 ? 25.771 29.608 21.016 1.00 15.48 1380 SER A CA 1
ATOM 3039 C C . SER A 1 380 ? 27.074 30.374 21.176 1.00 15.30 1380 SER A C 1
ATOM 3040 O O . SER A 1 380 ? 27.220 31.466 20.620 1.00 12.11 1380 SER A O 1
ATOM 3043 N N . PHE A 1 381 ? 28.012 29.810 21.934 1.00 14.77 1381 PHE A N 1
ATOM 3044 C CA . PHE A 1 381 ? 29.309 30.456 22.130 1.00 16.47 1381 PHE A CA 1
ATOM 3045 C C . PHE A 1 381 ? 30.177 30.291 20.887 1.00 17.69 1381 PHE A C 1
ATOM 3046 O O . PHE A 1 381 ? 31.178 30.987 20.719 1.00 18.79 1381 PHE A O 1
ATOM 3054 N N . HIS A 1 382 ? 29.796 29.362 20.019 1.00 17.78 1382 HIS A N 1
ATOM 3055 C CA . HIS A 1 382 ? 30.556 29.122 18.800 1.00 18.49 1382 HIS A CA 1
ATOM 3056 C C . HIS A 1 382 ? 29.660 29.318 17.595 1.00 18.33 1382 HIS A C 1
ATOM 3057 O O . HIS A 1 382 ? 28.795 28.490 17.313 1.00 18.48 1382 HIS A O 1
ATOM 3064 N N . CYS A 1 383 ? 29.876 30.409 16.873 1.00 17.85 1383 CYS A N 1
ATOM 3065 C CA . CYS A 1 383 ? 29.048 30.681 15.713 1.00 18.91 1383 CYS A CA 1
ATOM 3066 C C . CYS A 1 383 ? 29.748 31.514 14.657 1.00 19.12 1383 CYS A C 1
ATOM 3067 O O . CYS A 1 383 ? 30.796 32.117 14.894 1.00 18.44 1383 CYS A O 1
ATOM 3070 N N . GLU A 1 384 ? 29.142 31.532 13.479 1.00 20.24 1384 GLU A N 1
ATOM 3071 C CA . GLU A 1 384 ? 29.660 32.271 12.345 1.00 20.72 1384 GLU A CA 1
ATOM 3072 C C . GLU A 1 384 ? 28.532 33.127 11.790 1.00 19.81 1384 GLU A C 1
ATOM 3073 O O . GLU A 1 384 ? 27.391 32.679 11.690 1.00 17.57 1384 GLU A O 1
ATOM 3079 N N . VAL A 1 385 ? 28.864 34.361 11.433 1.00 19.27 1385 VAL A N 1
ATOM 3080 C CA . VAL A 1 385 ? 27.896 35.291 10.884 1.00 20.52 1385 VAL A CA 1
ATOM 3081 C C . VAL A 1 385 ? 28.459 35.898 9.603 1.00 19.81 1385 VAL A C 1
ATOM 3082 O O . VAL A 1 385 ? 29.640 36.235 9.534 1.00 18.13 1385 VAL A O 1
ATOM 3086 N N . GLU A 1 386 ? 27.614 36.031 8.586 1.00 17.80 1386 GLU A N 1
ATOM 3087 C CA . GLU A 1 386 ? 28.065 36.562 7.309 1.00 18.03 1386 GLU A CA 1
ATOM 3088 C C . GLU A 1 386 ? 26.952 37.248 6.536 1.00 17.15 1386 GLU A C 1
ATOM 3089 O O . GLU A 1 386 ? 25.799 36.822 6.579 1.00 17.13 1386 GLU A O 1
ATOM 3095 N N . THR A 1 387 ? 27.303 38.313 5.825 1.00 16.86 1387 THR A N 1
ATOM 3096 C CA . THR A 1 387 ? 26.326 39.022 5.016 1.00 16.85 1387 THR A CA 1
ATOM 3097 C C . THR A 1 387 ? 27.025 39.588 3.783 1.00 18.09 1387 THR A C 1
ATOM 3098 O O . THR A 1 387 ? 28.249 39.718 3.759 1.00 19.03 1387 THR A O 1
ATOM 3102 N N . LYS A 1 388 ? 26.242 39.891 2.754 1.00 17.74 1388 LYS A N 1
ATOM 3103 C CA . LYS A 1 388 ? 26.758 40.453 1.511 1.00 18.76 1388 LYS A CA 1
ATOM 3104 C C . LYS A 1 388 ? 26.077 41.810 1.374 1.00 18.28 1388 LYS A C 1
ATOM 3105 O O . LYS A 1 388 ? 24.851 41.893 1.357 1.00 17.72 1388 LYS A O 1
ATOM 3111 N N . LEU A 1 389 ? 26.877 42.865 1.268 1.00 17.06 1389 LEU A N 1
ATOM 3112 C CA . LEU A 1 389 ? 26.356 44.224 1.203 1.00 18.33 1389 LEU A CA 1
ATOM 3113 C C . LEU A 1 389 ? 26.680 45.051 -0.038 1.00 19.37 1389 LEU A C 1
ATOM 3114 O O . LEU A 1 389 ? 27.797 45.018 -0.551 1.00 18.37 1389 LEU A O 1
ATOM 3119 N N . GLU A 1 390 ? 25.685 45.802 -0.499 1.00 19.99 1390 GLU A N 1
ATOM 3120 C CA . GLU A 1 390 ? 25.846 46.704 -1.631 1.00 22.96 1390 GLU A CA 1
ATOM 3121 C C . GLU A 1 390 ? 25.511 48.081 -1.060 1.00 21.91 1390 GLU A C 1
ATOM 3122 O O . GLU A 1 390 ? 24.375 48.346 -0.664 1.00 20.55 1390 GLU A O 1
ATOM 3128 N N . TYR A 1 391 ? 26.522 48.941 -0.994 1.00 20.37 1391 TYR A N 1
ATOM 3129 C CA . TYR A 1 391 ? 26.374 50.278 -0.426 1.00 20.07 1391 TYR A CA 1
ATOM 3130 C C . TYR A 1 391 ? 27.255 51.238 -1.215 1.00 20.70 1391 TYR A C 1
ATOM 3131 O O . TYR A 1 391 ? 28.359 50.872 -1.627 1.00 18.91 1391 TYR A O 1
ATOM 3140 N N . GLN A 1 392 ? 26.771 52.460 -1.420 1.00 22.11 1392 GLN A N 1
ATOM 3141 C CA . GLN A 1 392 ? 27.530 53.472 -2.147 1.00 23.96 1392 GLN A CA 1
ATOM 3142 C C . GLN A 1 392 ? 27.659 54.742 -1.302 1.00 22.83 1392 GLN A C 1
ATOM 3143 O O . GLN A 1 392 ? 27.006 55.751 -1.571 1.00 20.96 1392 GLN A O 1
ATOM 3149 N N . PRO A 1 393 ? 28.513 54.704 -0.267 1.00 22.00 1393 PRO A N 1
ATOM 3150 C CA . PRO A 1 393 ? 28.722 55.854 0.615 1.00 21.75 1393 PRO A CA 1
ATOM 3151 C C . PRO A 1 393 ? 29.347 57.029 -0.130 1.00 23.61 1393 PRO A C 1
ATOM 3152 O O . PRO A 1 393 ? 30.168 56.839 -1.029 1.00 22.25 1393 PRO A O 1
ATOM 3156 N N . GLU A 1 394 ? 28.954 58.241 0.248 1.00 24.71 1394 GLU A N 1
ATOM 3157 C CA . GLU A 1 394 ? 29.474 59.447 -0.387 1.00 27.27 1394 GLU A CA 1
ATOM 3158 C C . GLU A 1 394 ? 30.112 60.374 0.637 1.00 26.71 1394 GLU A C 1
ATOM 3159 O O . GLU A 1 394 ? 30.739 61.370 0.279 1.00 27.75 1394 GLU A O 1
ATOM 3165 N N . SER A 1 395 ? 29.952 60.036 1.911 1.00 24.93 1395 SER A N 1
ATOM 3166 C CA . SER A 1 395 ? 30.488 60.840 3.003 1.00 22.60 1395 SER A CA 1
ATOM 3167 C C . SER A 1 395 ? 30.881 59.943 4.170 1.00 20.97 1395 SER A C 1
ATOM 3168 O O . SER A 1 395 ? 30.460 58.788 4.234 1.00 18.95 1395 SER A O 1
ATOM 3171 N N . PHE A 1 396 ? 31.688 60.467 5.088 1.00 19.92 1396 PHE A N 1
ATOM 3172 C CA . PHE A 1 396 ? 32.088 59.685 6.256 1.00 18.58 1396 PHE A CA 1
ATOM 3173 C C . PHE A 1 396 ? 30.855 59.509 7.139 1.00 17.59 1396 PHE A C 1
ATOM 3174 O O . PHE A 1 396 ? 30.836 58.671 8.038 1.00 16.49 1396 PHE A O 1
ATOM 3182 N N . GLN A 1 397 ? 29.820 60.305 6.872 1.00 17.49 1397 GLN A N 1
ATOM 3183 C CA . GLN A 1 397 ? 28.577 60.216 7.637 1.00 19.65 1397 GLN A CA 1
ATOM 3184 C C . GLN A 1 397 ? 27.710 59.048 7.160 1.00 20.04 1397 GLN A C 1
ATOM 3185 O O . GLN A 1 397 ? 26.601 58.846 7.652 1.00 19.63 1397 GLN A O 1
ATOM 3191 N N . HIS A 1 398 ? 28.229 58.283 6.205 1.00 19.38 1398 HIS A N 1
ATOM 3192 C CA . HIS A 1 398 ? 27.526 57.132 5.650 1.00 20.02 1398 HIS A CA 1
ATOM 3193 C C . HIS A 1 398 ? 28.257 55.853 6.046 1.00 20.12 1398 HIS A C 1
ATOM 3194 O O . HIS A 1 398 ? 29.436 55.697 5.731 1.00 19.94 1398 HIS A O 1
ATOM 3201 N N . MET A 1 399 ? 27.559 54.953 6.737 1.00 16.71 1399 MET A N 1
ATOM 3202 C CA . MET A 1 399 ? 28.130 53.678 7.170 1.00 15.93 1399 MET A CA 1
ATOM 3203 C C . MET A 1 399 ? 27.086 52.570 7.051 1.00 15.57 1399 MET A C 1
ATOM 3204 O O . MET A 1 399 ? 25.905 52.798 7.306 1.00 15.40 1399 MET A O 1
ATOM 3209 N N . ALA A 1 400 ? 27.525 51.369 6.678 1.00 15.18 1400 ALA A N 1
ATOM 3210 C CA . ALA A 1 400 ? 26.630 50.217 6.571 1.00 15.13 1400 ALA A CA 1
ATOM 3211 C C . ALA A 1 400 ? 27.463 48.959 6.775 1.00 15.23 1400 ALA A C 1
ATOM 3212 O O . ALA A 1 400 ? 28.594 48.876 6.292 1.00 14.84 1400 ALA A O 1
ATOM 3214 N N . GLY A 1 401 ? 26.922 47.979 7.492 1.00 14.72 1401 GLY A N 1
ATOM 3215 C CA . GLY A 1 401 ? 27.699 46.774 7.707 1.00 13.23 1401 GLY A CA 1
ATOM 3216 C C . GLY A 1 401 ? 27.175 45.755 8.697 1.00 16.10 1401 GLY A C 1
ATOM 3217 O O . GLY A 1 401 ? 25.988 45.727 9.047 1.00 14.19 1401 GLY A O 1
ATOM 3218 N N . LEU A 1 402 ? 28.102 44.916 9.146 1.00 15.80 1402 LEU A N 1
ATOM 3219 C CA . LEU A 1 402 ? 27.843 43.828 10.079 1.00 14.56 1402 LEU A CA 1
ATOM 3220 C C . LEU A 1 402 ? 28.049 44.280 11.523 1.00 15.95 1402 LEU A C 1
ATOM 3221 O O . LEU A 1 402 ? 29.115 44.789 11.879 1.00 14.59 1402 LEU A O 1
ATOM 3226 N N . VAL A 1 403 ? 27.035 44.076 12.359 1.00 15.68 1403 VAL A N 1
ATOM 3227 C CA . VAL A 1 403 ? 27.130 44.491 13.754 1.00 16.30 1403 VAL A CA 1
ATOM 3228 C C . VAL A 1 403 ? 26.968 43.364 14.765 1.00 15.88 1403 VAL A C 1
ATOM 3229 O O . VAL A 1 403 ? 26.150 42.464 14.579 1.00 14.21 1403 VAL A O 1
ATOM 3233 N N . ILE A 1 404 ? 27.770 43.432 15.828 1.00 16.15 1404 ILE A N 1
ATOM 3234 C CA . ILE A 1 404 ? 27.722 42.496 16.956 1.00 16.00 1404 ILE A CA 1
ATOM 3235 C C . ILE A 1 404 ? 27.329 43.532 17.998 1.00 14.91 1404 ILE A C 1
ATOM 3236 O O . ILE A 1 404 ? 28.119 44.416 18.330 1.00 17.02 1404 ILE A O 1
ATOM 3241 N N . TYR A 1 405 ? 26.115 43.422 18.516 1.00 13.94 1405 TYR A N 1
ATOM 3242 C CA . TYR A 1 405 ? 25.586 44.464 19.388 1.00 13.27 1405 TYR A CA 1
ATOM 3243 C C . TYR A 1 405 ? 24.996 44.047 20.726 1.00 12.78 1405 TYR A C 1
ATOM 3244 O O . TYR A 1 405 ? 24.221 43.100 20.799 1.00 13.91 1405 TYR A O 1
ATOM 3253 N N . TYR A 1 406 ? 25.376 44.746 21.791 1.00 13.00 1406 TYR A N 1
ATOM 3254 C CA . TYR A 1 406 ? 24.783 44.473 23.097 1.00 13.82 1406 TYR A CA 1
ATOM 3255 C C . TYR A 1 406 ? 23.882 45.689 23.356 1.00 13.53 1406 TYR A C 1
ATOM 3256 O O . TYR A 1 406 ? 22.676 45.556 23.514 1.00 12.52 1406 TYR A O 1
ATOM 3265 N N . ASP A 1 407 ? 24.480 46.875 23.411 1.00 14.74 1407 ASP A N 1
ATOM 3266 C CA . ASP A 1 407 ? 23.715 48.109 23.583 1.00 14.77 1407 ASP A CA 1
ATOM 3267 C C . ASP A 1 407 ? 24.516 49.289 23.046 1.00 14.95 1407 ASP A C 1
ATOM 3268 O O . ASP A 1 407 ? 25.526 49.104 22.363 1.00 15.90 1407 ASP A O 1
ATOM 3273 N N . THR A 1 408 ? 24.066 50.500 23.347 1.00 15.48 1408 THR A N 1
ATOM 3274 C CA . THR A 1 408 ? 24.740 51.703 22.864 1.00 16.39 1408 THR A CA 1
ATOM 3275 C C . THR A 1 408 ? 26.140 51.893 23.438 1.00 17.30 1408 THR A C 1
ATOM 3276 O O . THR A 1 408 ? 26.935 52.653 22.890 1.00 16.61 1408 THR A O 1
ATOM 3280 N N . GLU A 1 409 ? 26.436 51.199 24.535 1.00 16.17 1409 GLU A N 1
ATOM 3281 C CA . GLU A 1 409 ? 27.736 51.318 25.197 1.00 17.74 1409 GLU A CA 1
ATOM 3282 C C . GLU A 1 409 ? 28.736 50.239 24.795 1.00 16.92 1409 GLU A C 1
ATOM 3283 O O . GLU A 1 409 ? 29.947 50.406 24.971 1.00 16.74 1409 GLU A O 1
ATOM 3289 N N . ASP A 1 410 ? 28.233 49.132 24.260 1.00 16.03 1410 ASP A N 1
ATOM 3290 C CA . ASP A 1 410 ? 29.101 48.035 23.863 1.00 14.61 1410 ASP A CA 1
ATOM 3291 C C . ASP A 1 410 ? 28.653 47.358 22.578 1.00 14.57 1410 ASP A C 1
ATOM 3292 O O . ASP A 1 410 ? 27.610 46.706 22.533 1.00 13.89 1410 ASP A O 1
ATOM 3297 N N . HIS A 1 411 ? 29.454 47.530 21.534 1.00 13.22 1411 HIS A N 1
ATOM 3298 C CA . HIS A 1 411 ? 29.177 46.924 20.240 1.00 14.16 1411 HIS A CA 1
ATOM 3299 C C . HIS A 1 411 ? 30.401 46.944 19.334 1.00 13.27 1411 HIS A C 1
ATOM 3300 O O . HIS A 1 411 ? 31.343 47.711 19.558 1.00 13.01 1411 HIS A O 1
ATOM 3307 N N . VAL A 1 412 ? 30.384 46.075 18.328 1.00 14.93 1412 VAL A N 1
ATOM 3308 C CA . VAL A 1 412 ? 31.457 45.964 17.344 1.00 15.39 1412 VAL A CA 1
ATOM 3309 C C . VAL A 1 412 ? 30.783 46.116 15.982 1.00 16.40 1412 VAL A C 1
ATOM 3310 O O . VAL A 1 412 ? 29.753 45.487 15.713 1.00 14.10 1412 VAL A O 1
ATOM 3314 N N . TYR A 1 413 ? 31.380 46.925 15.110 1.00 15.03 1413 TYR A N 1
ATOM 3315 C CA . TYR A 1 413 ? 30.769 47.201 13.814 1.00 15.03 1413 TYR A CA 1
ATOM 3316 C C . TYR A 1 413 ? 31.728 47.192 12.617 1.00 14.90 1413 TYR A C 1
ATOM 3317 O O . TYR A 1 413 ? 32.498 48.129 12.436 1.00 15.88 1413 TYR A O 1
ATOM 3326 N N . LEU A 1 414 ? 31.677 46.135 11.808 1.00 13.62 1414 LEU A N 1
ATOM 3327 C CA . LEU A 1 414 ? 32.513 46.032 10.609 1.00 15.17 1414 LEU A CA 1
ATOM 3328 C C . LEU A 1 414 ? 31.682 46.702 9.513 1.00 15.21 1414 LEU A C 1
ATOM 3329 O O . LEU A 1 414 ? 30.657 46.168 9.093 1.00 15.30 1414 LEU A O 1
ATOM 3334 N N . HIS A 1 415 ? 32.118 47.871 9.050 1.00 16.11 1415 HIS A N 1
ATOM 3335 C CA . HIS A 1 415 ? 31.324 48.602 8.069 1.00 17.21 1415 HIS A CA 1
ATOM 3336 C C . HIS A 1 415 ? 32.028 49.231 6.873 1.00 17.53 1415 HIS A C 1
ATOM 3337 O O . HIS A 1 415 ? 33.244 49.444 6.866 1.00 18.19 1415 HIS A O 1
ATOM 3344 N N . VAL A 1 416 ? 31.215 49.544 5.870 1.00 16.85 1416 VAL A N 1
ATOM 3345 C CA . VAL A 1 416 ? 31.664 50.191 4.647 1.00 17.33 1416 VAL A CA 1
ATOM 3346 C C . VAL A 1 416 ? 31.313 51.670 4.790 1.00 19.25 1416 VAL A C 1
ATOM 3347 O O . VAL A 1 416 ? 30.203 52.015 5.205 1.00 19.08 1416 VAL A O 1
ATOM 3351 N N . THR A 1 417 ? 32.258 52.544 4.464 1.00 18.47 1417 THR A N 1
ATOM 3352 C CA . THR A 1 417 ? 32.015 53.970 4.559 1.00 17.80 1417 THR A CA 1
ATOM 3353 C C . THR A 1 417 ? 32.816 54.683 3.470 1.00 18.29 1417 THR A C 1
ATOM 3354 O O . THR A 1 417 ? 33.299 54.052 2.532 1.00 17.39 1417 THR A O 1
ATOM 3358 N N . TRP A 1 418 ? 32.947 55.995 3.589 1.00 18.72 1418 TRP A N 1
ATOM 3359 C CA . TRP A 1 418 ? 33.671 56.782 2.594 1.00 20.92 1418 TRP A CA 1
ATOM 3360 C C . TRP A 1 418 ? 34.739 57.610 3.291 1.00 21.40 1418 TRP A C 1
ATOM 3361 O O . TRP A 1 418 ? 34.507 58.137 4.382 1.00 20.06 1418 TRP A O 1
ATOM 3372 N N . HIS A 1 419 ? 35.901 57.715 2.655 1.00 23.52 1419 HIS A N 1
ATOM 3373 C CA . HIS A 1 419 ? 37.035 58.466 3.189 1.00 26.48 1419 HIS A CA 1
ATOM 3374 C C . HIS A 1 419 ? 37.463 59.488 2.134 1.00 27.27 1419 HIS A C 1
ATOM 3375 O O . HIS A 1 419 ? 37.505 59.176 0.945 1.00 27.61 1419 HIS A O 1
ATOM 3382 N N . GLU A 1 420 ? 37.788 60.700 2.567 1.00 29.01 1420 GLU A N 1
ATOM 3383 C CA . GLU A 1 420 ? 38.174 61.758 1.639 1.00 32.64 1420 GLU A CA 1
ATOM 3384 C C . GLU A 1 420 ? 39.329 61.395 0.716 1.00 35.71 1420 GLU A C 1
ATOM 3385 O O . GLU A 1 420 ? 39.413 61.899 -0.404 1.00 36.01 1420 GLU A O 1
ATOM 3391 N N . GLU A 1 421 ? 40.212 60.518 1.178 1.00 39.52 1421 GLU A N 1
ATOM 3392 C CA . GLU A 1 421 ? 41.358 60.115 0.376 1.00 43.68 1421 GLU A CA 1
ATOM 3393 C C . GLU A 1 421 ? 41.160 58.764 -0.304 1.00 42.24 1421 GLU A C 1
ATOM 3394 O O . GLU A 1 421 ? 41.446 58.607 -1.489 1.00 42.27 1421 GLU A O 1
ATOM 3400 N N . LYS A 1 422 ? 40.650 57.797 0.448 1.00 40.39 1422 LYS A N 1
ATOM 3401 C CA . LYS A 1 422 ? 40.460 56.449 -0.072 1.00 38.45 1422 LYS A CA 1
ATOM 3402 C C . LYS A 1 422 ? 39.131 56.144 -0.754 1.00 35.29 1422 LYS A C 1
ATOM 3403 O O . LYS A 1 422 ? 38.967 55.069 -1.332 1.00 36.62 1422 LYS A O 1
ATOM 3409 N N . GLY A 1 423 ? 38.189 57.081 -0.713 1.00 32.14 1423 GLY A N 1
ATOM 3410 C CA . GLY A 1 423 ? 36.898 56.820 -1.326 1.00 27.35 1423 GLY A CA 1
ATOM 3411 C C . GLY A 1 423 ? 36.225 55.720 -0.522 1.00 25.63 1423 GLY A C 1
ATOM 3412 O O . GLY A 1 423 ? 36.355 55.691 0.704 1.00 24.77 1423 GLY A O 1
ATOM 3413 N N . LYS A 1 424 ? 35.521 54.816 -1.198 1.00 24.80 1424 LYS A N 1
ATOM 3414 C CA . LYS A 1 424 ? 34.842 53.709 -0.528 1.00 25.17 1424 LYS A CA 1
ATOM 3415 C C . LYS A 1 424 ? 35.866 52.902 0.260 1.00 24.23 1424 LYS A C 1
ATOM 3416 O O . LYS A 1 424 ? 36.911 52.528 -0.270 1.00 24.58 1424 LYS A O 1
ATOM 3422 N N . CYS A 1 425 ? 35.570 52.628 1.525 1.00 22.20 1425 CYS A N 1
ATOM 3423 C CA . CYS A 1 425 ? 36.511 51.888 2.353 1.00 21.62 1425 CYS A CA 1
ATOM 3424 C C . CYS A 1 425 ? 35.849 51.107 3.481 1.00 21.02 1425 CYS A C 1
ATOM 3425 O O . CYS A 1 425 ? 34.650 51.247 3.738 1.00 18.63 1425 CYS A O 1
ATOM 3428 N N . LEU A 1 426 ? 36.661 50.298 4.155 1.00 19.75 1426 LEU A N 1
ATOM 3429 C CA . LEU A 1 426 ? 36.208 49.434 5.236 1.00 19.43 1426 LEU A CA 1
ATOM 3430 C C . LEU A 1 426 ? 36.848 49.827 6.561 1.00 20.01 1426 LEU A C 1
ATOM 3431 O O . LEU A 1 426 ? 38.048 50.100 6.623 1.00 20.68 1426 LEU A O 1
ATOM 3436 N N . GLN A 1 427 ? 36.048 49.837 7.624 1.00 18.82 1427 GLN A N 1
ATOM 3437 C CA . GLN A 1 427 ? 36.544 50.201 8.948 1.00 19.46 1427 GLN A CA 1
ATOM 3438 C C . GLN A 1 427 ? 35.822 49.400 10.028 1.00 19.80 1427 GLN A C 1
ATOM 3439 O O . GLN A 1 427 ? 34.746 48.840 9.793 1.00 17.26 1427 GLN A O 1
ATOM 3445 N N . ILE A 1 428 ? 36.429 49.331 11.206 1.00 18.79 1428 ILE A N 1
ATOM 3446 C CA . ILE A 1 428 ? 35.826 48.623 12.324 1.00 19.92 1428 ILE A CA 1
ATOM 3447 C C . ILE A 1 428 ? 35.658 49.578 13.489 1.00 20.32 1428 ILE A C 1
ATOM 3448 O O . ILE A 1 428 ? 36.629 50.154 13.980 1.00 19.21 1428 ILE A O 1
ATOM 3453 N N . ILE A 1 429 ? 34.420 49.763 13.919 1.00 19.45 1429 ILE A N 1
ATOM 3454 C CA . ILE A 1 429 ? 34.169 50.612 15.067 1.00 19.67 1429 ILE A CA 1
ATOM 3455 C C . ILE A 1 429 ? 33.901 49.703 16.252 1.00 17.70 1429 ILE A C 1
ATOM 3456 O O . ILE A 1 429 ? 33.231 48.678 16.120 1.00 17.11 1429 ILE A O 1
ATOM 3461 N N . GLN A 1 430 ? 34.462 50.055 17.400 1.00 17.61 1430 GLN A N 1
ATOM 3462 C CA . GLN A 1 430 ? 34.205 49.304 18.614 1.00 18.13 1430 GLN A CA 1
ATOM 3463 C C . GLN A 1 430 ? 33.944 50.303 19.719 1.00 18.79 1430 GLN A C 1
ATOM 3464 O O . GLN A 1 430 ? 34.750 51.207 19.959 1.00 17.92 1430 GLN A O 1
ATOM 3470 N N . THR A 1 431 ? 32.798 50.159 20.373 1.00 17.35 1431 THR A N 1
ATOM 3471 C CA . THR A 1 431 ? 32.455 51.024 21.483 1.00 16.95 1431 THR A CA 1
ATOM 3472 C C . THR A 1 431 ? 32.503 50.095 22.684 1.00 18.84 1431 THR A C 1
ATOM 3473 O O . THR A 1 431 ? 31.829 49.060 22.716 1.00 17.82 1431 THR A O 1
ATOM 3477 N N . LYS A 1 432 ? 33.323 50.461 23.661 1.00 19.26 1432 LYS A N 1
ATOM 3478 C CA . LYS A 1 432 ? 33.505 49.642 24.847 1.00 21.65 1432 LYS A CA 1
ATOM 3479 C C . LYS A 1 432 ? 33.329 50.531 26.072 1.00 21.17 1432 LYS A C 1
ATOM 3480 O O . LYS A 1 432 ? 34.016 51.541 26.221 1.00 19.95 1432 LYS A O 1
ATOM 3486 N N . GLY A 1 433 ? 32.392 50.165 26.941 1.00 20.33 1433 GLY A N 1
ATOM 3487 C CA . GLY A 1 433 ? 32.145 50.970 28.122 1.00 20.45 1433 GLY A CA 1
ATOM 3488 C C . GLY A 1 433 ? 31.729 52.386 27.749 1.00 20.97 1433 GLY A C 1
ATOM 3489 O O . GLY A 1 433 ? 31.947 53.333 28.511 1.00 20.41 1433 GLY A O 1
ATOM 3490 N N . GLY A 1 434 ? 31.128 52.538 26.572 1.00 19.18 1434 GLY A N 1
ATOM 3491 C CA . GLY A 1 434 ? 30.699 53.855 26.132 1.00 18.46 1434 GLY A CA 1
ATOM 3492 C C . GLY A 1 434 ? 31.805 54.654 25.459 1.00 19.47 1434 GLY A C 1
ATOM 3493 O O . GLY A 1 434 ? 31.600 55.800 25.061 1.00 18.56 1434 GLY A O 1
ATOM 3494 N N . ASN A 1 435 ? 32.982 54.051 25.329 1.00 19.70 1435 ASN A N 1
ATOM 3495 C CA . ASN A 1 435 ? 34.110 54.726 24.697 1.00 19.53 1435 ASN A CA 1
ATOM 3496 C C . ASN A 1 435 ? 34.260 54.316 23.241 1.00 17.64 1435 ASN A C 1
ATOM 3497 O O . ASN A 1 435 ? 34.474 53.149 22.928 1.00 16.64 1435 ASN A O 1
ATOM 3502 N N . TYR A 1 436 ? 34.147 55.298 22.358 1.00 17.76 1436 TYR A N 1
ATOM 3503 C CA . TYR A 1 436 ? 34.265 55.085 20.924 1.00 19.24 1436 TYR A CA 1
ATOM 3504 C C . TYR A 1 436 ? 35.703 54.822 20.504 1.00 20.53 1436 TYR A C 1
ATOM 3505 O O . TYR A 1 436 ? 36.632 55.434 21.024 1.00 21.25 1436 TYR A O 1
ATOM 3514 N N . ASP A 1 437 ? 35.878 53.911 19.553 1.00 21.74 1437 ASP A N 1
ATOM 3515 C CA . ASP A 1 437 ? 37.203 53.591 19.055 1.00 22.20 1437 ASP A CA 1
ATOM 3516 C C . ASP A 1 437 ? 37.117 52.999 17.653 1.00 22.24 1437 ASP A C 1
ATOM 3517 O O . ASP A 1 437 ? 36.064 52.515 17.234 1.00 20.35 1437 ASP A O 1
ATOM 3522 N N . GLU A 1 438 ? 38.232 53.065 16.930 1.00 20.52 1438 GLU A N 1
ATOM 3523 C CA . GLU A 1 438 ? 38.337 52.526 15.584 1.00 21.23 1438 GLU A CA 1
ATOM 3524 C C . GLU A 1 438 ? 39.484 51.523 15.663 1.00 21.60 1438 GLU A C 1
ATOM 3525 O O . GLU A 1 438 ? 40.581 51.873 16.100 1.00 20.39 1438 GLU A O 1
ATOM 3531 N N . LEU A 1 439 ? 39.236 50.283 15.249 1.00 20.97 1439 LEU A N 1
ATOM 3532 C CA . LEU A 1 439 ? 40.263 49.254 15.344 1.00 23.03 1439 LEU A CA 1
ATOM 3533 C C . LEU A 1 439 ? 41.302 49.210 14.225 1.00 23.95 1439 LEU A C 1
ATOM 3534 O O . LEU A 1 439 ? 42.291 48.486 14.331 1.00 25.06 1439 LEU A O 1
ATOM 3539 N N . LEU A 1 440 ? 41.083 49.975 13.160 1.00 23.60 1440 LEU A N 1
ATOM 3540 C CA . LEU A 1 440 ? 42.038 50.030 12.058 1.00 25.65 1440 LEU A CA 1
ATOM 3541 C C . LEU A 1 440 ? 42.638 51.435 12.018 1.00 26.64 1440 LEU A C 1
ATOM 3542 O O . LEU A 1 440 ? 41.909 52.428 12.023 1.00 26.12 1440 LEU A O 1
ATOM 3547 N N . ALA A 1 441 ? 43.966 51.513 11.988 1.00 26.87 1441 ALA A N 1
ATOM 3548 C CA . ALA A 1 441 ? 44.658 52.796 11.949 1.00 27.29 1441 ALA A CA 1
ATOM 3549 C C . ALA A 1 441 ? 44.137 53.609 10.770 1.00 27.87 1441 ALA A C 1
ATOM 3550 O O . ALA A 1 441 ? 43.938 54.817 10.874 1.00 25.51 1441 ALA A O 1
ATOM 3552 N N . SER A 1 442 ? 43.915 52.930 9.651 1.00 29.06 1442 SER A N 1
ATOM 3553 C CA . SER A 1 442 ? 43.400 53.570 8.445 1.00 31.18 1442 SER A CA 1
ATOM 3554 C C . SER A 1 442 ? 42.423 52.615 7.777 1.00 29.80 1442 SER A C 1
ATOM 3555 O O . SER A 1 442 ? 42.645 51.405 7.759 1.00 29.09 1442 SER A O 1
ATOM 3558 N N . PRO A 1 443 ? 41.322 53.143 7.230 1.00 27.98 1443 PRO A N 1
ATOM 3559 C CA . PRO A 1 443 ? 40.364 52.254 6.575 1.00 28.01 1443 PRO A CA 1
ATOM 3560 C C . PRO A 1 443 ? 40.959 51.615 5.330 1.00 27.30 1443 PRO A C 1
ATOM 3561 O O . PRO A 1 443 ? 41.841 52.184 4.687 1.00 26.41 1443 PRO A O 1
ATOM 3565 N N . ILE A 1 444 ? 40.467 50.428 5.003 1.00 26.67 1444 ILE A N 1
ATOM 3566 C CA . ILE A 1 444 ? 40.929 49.685 3.840 1.00 25.98 1444 ILE A CA 1
ATOM 3567 C C . ILE A 1 444 ? 40.100 50.069 2.622 1.00 26.35 1444 ILE A C 1
ATOM 3568 O O . ILE A 1 444 ? 38.878 49.927 2.620 1.00 25.62 1444 ILE A O 1
ATOM 3573 N N . PRO A 1 445 ? 40.754 50.571 1.565 1.00 27.44 1445 PRO A N 1
ATOM 3574 C CA . PRO A 1 445 ? 40.026 50.963 0.358 1.00 26.31 1445 PRO A CA 1
ATOM 3575 C C . PRO A 1 445 ? 39.291 49.798 -0.299 1.00 24.92 1445 PRO A C 1
ATOM 3576 O O . PRO A 1 445 ? 39.799 48.680 -0.351 1.00 23.42 1445 PRO A O 1
ATOM 3580 N N . LEU A 1 446 ? 38.088 50.071 -0.794 1.00 23.28 1446 LEU A N 1
ATOM 3581 C CA . LEU A 1 446 ? 37.279 49.052 -1.447 1.00 24.25 1446 LEU A CA 1
ATOM 3582 C C . LEU A 1 446 ? 36.957 49.482 -2.872 1.00 25.47 1446 LEU A C 1
ATOM 3583 O O . LEU A 1 446 ? 36.931 50.677 -3.174 1.00 25.66 1446 LEU A O 1
ATOM 3588 N N . ALA A 1 447 ? 36.717 48.505 -3.742 1.00 26.17 1447 ALA A N 1
ATOM 3589 C CA . ALA A 1 447 ? 36.383 48.784 -5.131 1.00 29.50 1447 ALA A CA 1
ATOM 3590 C C . ALA A 1 447 ? 34.987 49.388 -5.163 1.00 31.41 1447 ALA A C 1
ATOM 3591 O O . ALA A 1 447 ? 34.032 48.820 -4.625 1.00 30.35 1447 ALA A O 1
ATOM 3593 N N . GLU A 1 448 ? 34.882 50.539 -5.810 1.00 34.18 1448 GLU A N 1
ATOM 3594 C CA . GLU A 1 448 ? 33.628 51.270 -5.905 1.00 38.78 1448 GLU A CA 1
ATOM 3595 C C . GLU A 1 448 ? 32.446 50.482 -6.462 1.00 38.73 1448 GLU A C 1
ATOM 3596 O O . GLU A 1 448 ? 31.328 50.611 -5.968 1.00 39.75 1448 GLU A O 1
ATOM 3602 N N . GLU A 1 449 ? 32.683 49.666 -7.480 1.00 38.06 1449 GLU A N 1
ATOM 3603 C CA . GLU A 1 449 ? 31.597 48.913 -8.093 1.00 39.32 1449 GLU A CA 1
ATOM 3604 C C . GLU A 1 449 ? 31.450 47.444 -7.707 1.00 36.73 1449 GLU A C 1
ATOM 3605 O O . GLU A 1 449 ? 30.880 46.659 -8.468 1.00 37.45 1449 GLU A O 1
ATOM 3611 N N . LYS A 1 450 ? 31.940 47.065 -6.533 1.00 33.18 1450 LYS A N 1
ATOM 3612 C CA . LYS A 1 450 ? 31.826 45.674 -6.106 1.00 29.30 1450 LYS A CA 1
ATOM 3613 C C . LYS A 1 450 ? 31.075 45.518 -4.790 1.00 27.73 1450 LYS A C 1
ATOM 3614 O O . LYS A 1 450 ? 31.164 46.368 -3.905 1.00 26.44 1450 LYS A O 1
ATOM 3620 N N . ALA A 1 451 ? 30.322 44.429 -4.676 1.00 25.60 1451 ALA A N 1
ATOM 3621 C CA . ALA A 1 451 ? 29.588 44.147 -3.452 1.00 23.95 1451 ALA A CA 1
ATOM 3622 C C . ALA A 1 451 ? 30.644 43.737 -2.430 1.00 24.21 1451 ALA A C 1
ATOM 3623 O O . ALA A 1 451 ? 31.745 43.326 -2.804 1.00 22.95 1451 ALA A O 1
ATOM 3625 N N . VAL A 1 452 ? 30.320 43.854 -1.147 1.00 22.34 1452 VAL A N 1
ATOM 3626 C CA . VAL A 1 452 ? 31.274 43.494 -0.109 1.00 21.40 1452 VAL A CA 1
ATOM 3627 C C . VAL A 1 452 ? 30.732 42.387 0.785 1.00 19.86 1452 VAL A C 1
ATOM 3628 O O . VAL A 1 452 ? 29.575 42.423 1.204 1.00 17.74 1452 VAL A O 1
ATOM 3632 N N . TYR A 1 453 ? 31.580 41.406 1.070 1.00 18.03 1453 TYR A N 1
ATOM 3633 C CA . TYR A 1 453 ? 31.214 40.289 1.930 1.00 18.89 1453 TYR A CA 1
ATOM 3634 C C . TYR A 1 453 ? 31.825 40.549 3.300 1.00 19.00 1453 TYR A C 1
ATOM 3635 O O . TYR A 1 453 ? 33.014 40.831 3.410 1.00 21.85 1453 TYR A O 1
ATOM 3644 N N . LEU A 1 454 ? 31.001 40.460 4.337 1.00 18.74 1454 LEU A N 1
ATOM 3645 C CA . LEU A 1 454 ? 31.442 40.698 5.705 1.00 19.44 1454 LEU A CA 1
ATOM 3646 C C . LEU A 1 454 ? 31.177 39.437 6.514 1.00 19.87 1454 LEU A C 1
ATOM 3647 O O . LEU A 1 454 ? 30.112 38.828 6.397 1.00 18.95 1454 LEU A O 1
ATOM 3652 N N . LYS A 1 455 ? 32.133 39.055 7.350 1.00 19.46 1455 LYS A N 1
ATOM 3653 C CA . LYS A 1 455 ? 31.990 37.833 8.125 1.00 20.77 1455 LYS A CA 1
ATOM 3654 C C . LYS A 1 455 ? 32.592 37.946 9.519 1.00 18.96 1455 LYS A C 1
ATOM 3655 O O . LYS A 1 455 ? 33.576 38.652 9.726 1.00 17.99 1455 LYS A O 1
ATOM 3661 N N . GLY A 1 456 ? 31.990 37.238 10.468 1.00 17.76 1456 GLY A N 1
ATOM 3662 C CA . GLY A 1 456 ? 32.487 37.235 11.826 1.00 16.32 1456 GLY A CA 1
ATOM 3663 C C . GLY A 1 456 ? 32.409 35.822 12.376 1.00 17.72 1456 GLY A C 1
ATOM 3664 O O . GLY A 1 456 ? 31.446 35.102 12.108 1.00 17.21 1456 GLY A O 1
ATOM 3665 N N . ARG A 1 457 ? 33.426 35.416 13.126 1.00 19.31 1457 ARG A N 1
ATOM 3666 C CA . ARG A 1 457 ? 33.452 34.086 13.727 1.00 21.99 1457 ARG A CA 1
ATOM 3667 C C . ARG A 1 457 ? 33.738 34.251 15.213 1.00 20.18 1457 ARG A C 1
ATOM 3668 O O . ARG A 1 457 ? 34.767 34.811 15.596 1.00 18.90 1457 ARG A O 1
ATOM 3676 N N . ILE A 1 458 ? 32.817 33.769 16.041 1.00 19.41 1458 ILE A N 1
ATOM 3677 C CA . ILE A 1 458 ? 32.938 33.880 17.490 1.00 18.67 1458 ILE A CA 1
ATOM 3678 C C . ILE A 1 458 ? 33.171 32.531 18.158 1.00 19.28 1458 ILE A C 1
ATOM 3679 O O . ILE A 1 458 ? 32.536 31.542 17.816 1.00 17.89 1458 ILE A O 1
ATOM 3684 N N . HIS A 1 459 ? 34.097 32.509 19.112 1.00 20.72 1459 HIS A N 1
ATOM 3685 C CA . HIS A 1 459 ? 34.416 31.305 19.868 1.00 21.52 1459 HIS A CA 1
ATOM 3686 C C . HIS A 1 459 ? 34.592 31.710 21.317 1.00 21.18 1459 HIS A C 1
ATOM 3687 O O . HIS A 1 459 ? 35.680 32.108 21.735 1.00 21.03 1459 HIS A O 1
ATOM 3694 N N . ARG A 1 460 ? 33.510 31.618 22.079 1.00 21.40 1460 ARG A N 1
ATOM 3695 C CA . ARG A 1 460 ? 33.525 31.986 23.487 1.00 22.13 1460 ARG A CA 1
ATOM 3696 C C . ARG A 1 460 ? 33.960 33.436 23.704 1.00 22.44 1460 ARG A C 1
ATOM 3697 O O . ARG A 1 460 ? 33.311 34.361 23.224 1.00 21.08 1460 ARG A O 1
ATOM 3705 N N . GLU A 1 461 ? 35.066 33.631 24.413 1.00 22.44 1461 GLU A N 1
ATOM 3706 C CA . GLU A 1 461 ? 35.563 34.967 24.732 1.00 24.35 1461 GLU A CA 1
ATOM 3707 C C . GLU A 1 461 ? 36.115 35.824 23.589 1.00 22.60 1461 GLU A C 1
ATOM 3708 O O . GLU A 1 461 ? 36.224 37.041 23.734 1.00 22.74 1461 GLU A O 1
ATOM 3714 N N . THR A 1 462 ? 36.472 35.218 22.464 1.00 21.71 1462 THR A N 1
ATOM 3715 C CA . THR A 1 462 ? 37.047 35.996 21.366 1.00 23.46 1462 THR A CA 1
ATOM 3716 C C . THR A 1 462 ? 36.411 35.790 19.989 1.00 22.26 1462 THR A C 1
ATOM 3717 O O . THR A 1 462 ? 35.768 34.775 19.728 1.00 22.13 1462 THR A O 1
ATOM 3721 N N . MET A 1 463 ? 36.609 36.769 19.108 1.00 20.65 1463 MET A N 1
ATOM 3722 C CA . MET A 1 463 ? 36.080 36.692 17.754 1.00 20.12 1463 MET A CA 1
ATOM 3723 C C . MET A 1 463 ? 37.042 37.365 16.782 1.00 19.76 1463 MET A C 1
ATOM 3724 O O . MET A 1 463 ? 37.911 38.142 17.178 1.00 19.32 1463 MET A O 1
ATOM 3729 N N . HIS A 1 464 ? 36.896 37.045 15.506 1.00 20.48 1464 HIS A N 1
ATOM 3730 C CA . HIS A 1 464 ? 37.717 37.672 14.488 1.00 21.75 1464 HIS A CA 1
ATOM 3731 C C . HIS A 1 464 ? 36.823 37.983 13.295 1.00 19.77 1464 HIS A C 1
ATOM 3732 O O . HIS A 1 464 ? 35.886 37.238 12.999 1.00 17.91 1464 HIS A O 1
ATOM 3739 N N . LEU A 1 465 ? 37.125 39.085 12.617 1.00 18.62 1465 LEU A N 1
ATOM 3740 C CA . LEU A 1 465 ? 36.361 39.522 11.462 1.00 17.77 1465 LEU A CA 1
ATOM 3741 C C . LEU A 1 465 ? 37.097 39.225 10.158 1.00 18.77 1465 LEU A C 1
ATOM 3742 O O . LEU A 1 465 ? 38.324 39.142 10.130 1.00 16.44 1465 LEU A O 1
ATOM 3747 N N . TYR A 1 466 ? 36.332 39.077 9.079 1.00 18.42 1466 TYR A N 1
ATOM 3748 C CA . TYR A 1 466 ? 36.882 38.791 7.762 1.00 18.82 1466 TYR A CA 1
ATOM 3749 C C . TYR A 1 466 ? 36.045 39.504 6.713 1.00 21.09 1466 TYR A C 1
ATOM 3750 O O . TYR A 1 466 ? 34.909 39.909 6.980 1.00 19.83 1466 TYR A O 1
ATOM 3759 N N . PHE A 1 467 ? 36.609 39.648 5.517 1.00 20.94 1467 PHE A N 1
ATOM 3760 C CA . PHE A 1 467 ? 35.909 40.280 4.413 1.00 20.95 1467 PHE A CA 1
ATOM 3761 C C . PHE A 1 467 ? 36.554 39.896 3.084 1.00 20.95 1467 PHE A C 1
ATOM 3762 O O . PHE A 1 467 ? 37.643 39.323 3.042 1.00 20.21 1467 PHE A O 1
ATOM 3770 N N . LYS A 1 468 ? 35.860 40.226 2.005 1.00 21.88 1468 LYS A N 1
ATOM 3771 C CA . LYS A 1 468 ? 36.341 40.001 0.653 1.00 22.51 1468 LYS A CA 1
ATOM 3772 C C . LYS A 1 468 ? 35.359 40.706 -0.261 1.00 23.32 1468 LYS A C 1
ATOM 3773 O O . LYS A 1 468 ? 34.230 40.997 0.142 1.00 22.50 1468 LYS A O 1
ATOM 3779 N N . GLN A 1 469 ? 35.791 41.002 -1.480 1.00 24.38 1469 GLN A N 1
ATOM 3780 C CA . GLN A 1 469 ? 34.929 41.667 -2.447 1.00 27.50 1469 GLN A CA 1
ATOM 3781 C C . GLN A 1 469 ? 34.549 40.671 -3.540 1.00 30.02 1469 GLN A C 1
ATOM 3782 O O . GLN A 1 469 ? 35.249 39.680 -3.753 1.00 28.45 1469 GLN A O 1
ATOM 3788 N N . GLU A 1 470 ? 33.441 40.942 -4.221 1.00 32.52 1470 GLU A N 1
ATOM 3789 C CA . GLU A 1 470 ? 32.905 40.074 -5.269 1.00 39.29 1470 GLU A CA 1
ATOM 3790 C C . GLU A 1 470 ? 33.809 39.092 -6.022 1.00 41.12 1470 GLU A C 1
ATOM 3791 O O . GLU A 1 470 ? 33.754 37.884 -5.776 1.00 45.58 1470 GLU A O 1
ATOM 3797 N N . GLY A 1 471 ? 34.624 39.591 -6.943 1.00 41.01 1471 GLY A N 1
ATOM 3798 C CA . GLY A 1 471 ? 35.474 38.700 -7.719 1.00 36.49 1471 GLY A CA 1
ATOM 3799 C C . GLY A 1 471 ? 36.588 37.977 -6.982 1.00 35.11 1471 GLY A C 1
ATOM 3800 O O . GLY A 1 471 ? 37.361 37.234 -7.591 1.00 34.13 1471 GLY A O 1
ATOM 3801 N N . GLU A 1 472 ? 36.675 38.170 -5.673 1.00 32.90 1472 GLU A N 1
ATOM 3802 C CA . GLU A 1 472 ? 37.733 37.536 -4.895 1.00 33.17 1472 GLU A CA 1
ATOM 3803 C C . GLU A 1 472 ? 37.406 36.117 -4.438 1.00 33.26 1472 GLU A C 1
ATOM 3804 O O . GLU A 1 472 ? 36.297 35.826 -3.986 1.00 34.23 1472 GLU A O 1
ATOM 3810 N N . ALA A 1 473 ? 38.394 35.237 -4.555 1.00 33.18 1473 ALA A N 1
ATOM 3811 C CA . ALA A 1 473 ? 38.228 33.836 -4.195 1.00 34.66 1473 ALA A CA 1
ATOM 3812 C C . ALA A 1 473 ? 38.450 33.504 -2.724 1.00 34.46 1473 ALA A C 1
ATOM 3813 O O . ALA A 1 473 ? 37.828 32.586 -2.200 1.00 37.02 1473 ALA A O 1
ATOM 3815 N N . GLU A 1 474 ? 39.330 34.247 -2.060 1.00 35.17 1474 GLU A N 1
ATOM 3816 C CA . GLU A 1 474 ? 39.640 33.990 -0.654 1.00 34.01 1474 GLU A CA 1
ATOM 3817 C C . GLU A 1 474 ? 39.186 35.089 0.307 1.00 32.24 1474 GLU A C 1
ATOM 3818 O O . GLU A 1 474 ? 39.164 36.271 -0.041 1.00 29.32 1474 GLU A O 1
ATOM 3824 N N . TRP A 1 475 ? 38.828 34.684 1.521 1.00 29.29 1475 TRP A N 1
ATOM 3825 C CA . TRP A 1 475 ? 38.422 35.624 2.553 1.00 28.58 1475 TRP A CA 1
ATOM 3826 C C . TRP A 1 475 ? 39.695 36.213 3.138 1.00 28.90 1475 TRP A C 1
ATOM 3827 O O . TRP A 1 475 ? 40.726 35.542 3.198 1.00 28.50 1475 TRP A O 1
ATOM 3838 N N . GLN A 1 476 ? 39.617 37.464 3.574 1.00 28.87 1476 GLN A N 1
ATOM 3839 C CA . GLN A 1 476 ? 40.759 38.143 4.171 1.00 30.35 1476 GLN A CA 1
ATOM 3840 C C . GLN A 1 476 ? 40.430 38.541 5.599 1.00 28.66 1476 GLN A C 1
ATOM 3841 O O . GLN A 1 476 ? 39.356 39.083 5.866 1.00 26.98 1476 GLN A O 1
ATOM 3847 N N . PRO A 1 477 ? 41.342 38.265 6.541 1.00 27.51 1477 PRO A N 1
ATOM 3848 C CA . PRO A 1 477 ? 41.074 38.641 7.931 1.00 26.43 1477 PRO A CA 1
ATOM 3849 C C . PRO A 1 477 ? 41.206 40.158 8.049 1.00 25.69 1477 PRO A C 1
ATOM 3850 O O . PRO A 1 477 ? 41.976 40.775 7.317 1.00 24.47 1477 PRO A O 1
ATOM 3854 N N . VAL A 1 478 ? 40.448 40.765 8.951 1.00 23.80 1478 VAL A N 1
ATOM 3855 C CA . VAL A 1 478 ? 40.526 42.210 9.122 1.00 22.87 1478 VAL A CA 1
ATOM 3856 C C . VAL A 1 478 ? 40.425 42.579 10.598 1.00 23.64 1478 VAL A C 1
ATOM 3857 O O . VAL A 1 478 ? 39.582 42.052 11.330 1.00 22.93 1478 VAL A O 1
ATOM 3861 N N . GLY A 1 479 ? 41.311 43.468 11.036 1.00 22.23 1479 GLY A N 1
ATOM 3862 C CA . GLY A 1 479 ? 41.320 43.879 12.425 1.00 23.00 1479 GLY A CA 1
ATOM 3863 C C . GLY A 1 479 ? 41.988 42.833 13.299 1.00 22.61 1479 GLY A C 1
ATOM 3864 O O . GLY A 1 479 ? 42.407 41.787 12.805 1.00 22.27 1479 GLY A O 1
ATOM 3865 N N . PRO A 1 480 ? 42.114 43.087 14.609 1.00 22.47 1480 PRO A N 1
ATOM 3866 C CA . PRO A 1 480 ? 42.745 42.131 15.525 1.00 23.29 1480 PRO A CA 1
ATOM 3867 C C . PRO A 1 480 ? 41.714 41.146 16.061 1.00 25.23 1480 PRO A C 1
ATOM 3868 O O . PRO A 1 480 ? 40.528 41.238 15.731 1.00 24.48 1480 PRO A O 1
ATOM 3872 N N . THR A 1 481 ? 42.162 40.198 16.878 1.00 26.42 1481 THR A N 1
ATOM 3873 C CA . THR A 1 481 ? 41.224 39.264 17.483 1.00 28.15 1481 THR A CA 1
ATOM 3874 C C . THR A 1 481 ? 40.555 40.142 18.532 1.00 26.78 1481 THR A C 1
ATOM 3875 O O . THR A 1 481 ? 41.214 40.966 19.174 1.00 24.88 1481 THR A O 1
ATOM 3879 N N . ILE A 1 482 ? 39.250 39.984 18.701 1.00 24.41 1482 ILE A N 1
ATOM 3880 C CA . ILE A 1 482 ? 38.522 40.826 19.637 1.00 23.49 1482 ILE A CA 1
ATOM 3881 C C . ILE A 1 482 ? 37.902 40.069 20.796 1.00 21.60 1482 ILE A C 1
ATOM 3882 O O . ILE A 1 482 ? 37.237 39.049 20.595 1.00 18.85 1482 ILE A O 1
ATOM 3887 N N . ASP A 1 483 ? 38.136 40.573 22.005 1.00 20.63 1483 ASP A N 1
ATOM 3888 C CA . ASP A 1 483 ? 37.578 39.983 23.213 1.00 21.52 1483 ASP A CA 1
ATOM 3889 C C . ASP A 1 483 ? 36.170 40.560 23.316 1.00 21.46 1483 ASP A C 1
ATOM 3890 O O . ASP A 1 483 ? 35.991 41.759 23.512 1.00 21.77 1483 ASP A O 1
ATOM 3895 N N . VAL A 1 484 ? 35.180 39.689 23.186 1.00 20.99 1484 VAL A N 1
ATOM 3896 C CA . VAL A 1 484 ? 33.776 40.078 23.195 1.00 21.25 1484 VAL A CA 1
ATOM 3897 C C . VAL A 1 484 ? 33.089 40.092 24.561 1.00 19.76 1484 VAL A C 1
ATOM 3898 O O . VAL A 1 484 ? 31.893 40.393 24.654 1.00 15.66 1484 VAL A O 1
ATOM 3902 N N . THR A 1 485 ? 33.830 39.804 25.629 1.00 16.70 1485 THR A N 1
ATOM 3903 C CA . THR A 1 485 ? 33.208 39.789 26.946 1.00 15.38 1485 THR A CA 1
ATOM 3904 C C . THR A 1 485 ? 32.696 41.147 27.411 1.00 14.01 1485 THR A C 1
ATOM 3905 O O . THR A 1 485 ? 31.941 41.212 28.380 1.00 15.00 1485 THR A O 1
ATOM 3909 N N . HIS A 1 486 ? 33.090 42.231 26.738 1.00 12.95 1486 HIS A N 1
ATOM 3910 C CA . HIS A 1 486 ? 32.588 43.543 27.137 1.00 13.76 1486 HIS A CA 1
ATOM 3911 C C . HIS A 1 486 ? 31.113 43.665 26.727 1.00 14.03 1486 HIS A C 1
ATOM 3912 O O . HIS A 1 486 ? 30.391 44.535 27.210 1.00 14.49 1486 HIS A O 1
ATOM 3919 N N . MET A 1 487 ? 30.676 42.788 25.830 1.00 14.18 1487 MET A N 1
ATOM 3920 C CA . MET A 1 487 ? 29.278 42.761 25.410 1.00 13.86 1487 MET A CA 1
ATOM 3921 C C . MET A 1 487 ? 28.647 41.632 26.225 1.00 14.14 1487 MET A C 1
ATOM 3922 O O . MET A 1 487 ? 28.572 40.493 25.768 1.00 13.22 1487 MET A O 1
ATOM 3927 N N . SER A 1 488 ? 28.236 41.949 27.453 1.00 13.80 1488 SER A N 1
ATOM 3928 C CA . SER A 1 488 ? 27.624 40.957 28.331 1.00 14.67 1488 SER A CA 1
ATOM 3929 C C . SER A 1 488 ? 26.825 41.621 29.445 1.00 12.52 1488 SER A C 1
ATOM 3930 O O . SER A 1 488 ? 26.898 42.830 29.636 1.00 12.19 1488 SER A O 1
ATOM 3933 N N . ASP A 1 489 ? 26.069 40.817 30.186 1.00 12.71 1489 ASP A N 1
ATOM 3934 C CA . ASP A 1 489 ? 25.246 41.322 31.295 1.00 14.14 1489 ASP A CA 1
ATOM 3935 C C . ASP A 1 489 ? 26.066 41.819 32.483 1.00 15.02 1489 ASP A C 1
ATOM 3936 O O . ASP A 1 489 ? 25.590 42.628 33.279 1.00 16.97 1489 ASP A O 1
ATOM 3941 N N . ASP A 1 490 ? 27.296 41.332 32.592 1.00 16.42 1490 ASP A N 1
ATOM 3942 C CA . ASP A 1 490 ? 28.133 41.612 33.754 1.00 19.03 1490 ASP A CA 1
ATOM 3943 C C . ASP A 1 490 ? 29.302 42.593 33.672 1.00 20.07 1490 ASP A C 1
ATOM 3944 O O . ASP A 1 490 ? 29.928 42.874 34.696 1.00 20.46 1490 ASP A O 1
ATOM 3949 N N . SER A 1 491 ? 29.591 43.120 32.488 1.00 20.27 1491 SER A N 1
ATOM 3950 C CA . SER A 1 491 ? 30.734 44.012 32.321 1.00 21.38 1491 SER A CA 1
ATOM 3951 C C . SER A 1 491 ? 30.551 45.511 32.572 1.00 22.57 1491 SER A C 1
ATOM 3952 O O . SER A 1 491 ? 31.536 46.259 32.548 1.00 21.75 1491 SER A O 1
ATOM 3955 N N . ALA A 1 492 ? 29.323 45.959 32.817 1.00 20.79 1492 ALA A N 1
ATOM 3956 C CA . ALA A 1 492 ? 29.085 47.383 33.047 1.00 20.98 1492 ALA A CA 1
ATOM 3957 C C . ALA A 1 492 ? 29.033 47.731 34.532 1.00 21.46 1492 ALA A C 1
ATOM 3958 O O . ALA A 1 492 ? 29.107 46.850 35.392 1.00 18.11 1492 ALA A O 1
ATOM 3960 N N . LYS A 1 493 ? 28.907 49.022 34.826 1.00 22.42 1493 LYS A N 1
ATOM 3961 C CA . LYS A 1 493 ? 28.859 49.495 36.204 1.00 24.90 1493 LYS A CA 1
ATOM 3962 C C . LYS A 1 493 ? 27.699 48.849 36.941 1.00 24.95 1493 LYS A C 1
ATOM 3963 O O . LYS A 1 493 ? 27.809 48.481 38.108 1.00 24.06 1493 LYS A O 1
ATOM 3969 N N . GLN A 1 494 ? 26.576 48.723 36.246 1.00 24.28 1494 GLN A N 1
ATOM 3970 C CA . GLN A 1 494 ? 25.387 48.108 36.808 1.00 22.69 1494 GLN A CA 1
ATOM 3971 C C . GLN A 1 494 ? 25.002 46.920 35.933 1.00 19.93 1494 GLN A C 1
ATOM 3972 O O . GLN A 1 494 ? 25.417 46.828 34.785 1.00 19.11 1494 GLN A O 1
ATOM 3978 N N . VAL A 1 495 ? 24.219 46.009 36.493 1.00 18.72 1495 VAL A N 1
ATOM 3979 C CA . VAL A 1 495 ? 23.753 44.828 35.774 1.00 19.02 1495 VAL A CA 1
ATOM 3980 C C . VAL A 1 495 ? 23.016 45.260 34.518 1.00 14.38 1495 VAL A C 1
ATOM 3981 O O . VAL A 1 495 ? 22.461 46.357 34.474 1.00 13.56 1495 VAL A O 1
ATOM 3985 N N . ARG A 1 496 ? 23.012 44.393 33.511 1.00 15.78 1496 ARG A N 1
ATOM 3986 C CA . ARG A 1 496 ? 22.311 44.638 32.254 1.00 16.56 1496 ARG A CA 1
ATOM 3987 C C . ARG A 1 496 ? 21.457 43.396 32.046 1.00 15.96 1496 ARG A C 1
ATOM 3988 O O . ARG A 1 496 ? 21.834 42.310 32.482 1.00 15.76 1496 ARG A O 1
ATOM 3996 N N . PHE A 1 497 ? 20.337 43.543 31.346 1.00 16.39 1497 PHE A N 1
ATOM 3997 C CA . PHE A 1 497 ? 19.401 42.438 31.190 1.00 14.06 1497 PHE A CA 1
ATOM 3998 C C . PHE A 1 497 ? 19.154 41.791 29.832 1.00 14.98 1497 PHE A C 1
ATOM 3999 O O . PHE A 1 497 ? 18.211 41.003 29.697 1.00 14.77 1497 PHE A O 1
ATOM 4007 N N . THR A 1 498 ? 19.972 42.082 28.831 1.00 14.89 1498 THR A N 1
ATOM 4008 C CA . THR A 1 498 ? 19.713 41.493 27.531 1.00 14.45 1498 THR A CA 1
ATOM 4009 C C . THR A 1 498 ? 20.633 40.361 27.097 1.00 15.41 1498 THR A C 1
ATOM 4010 O O . THR A 1 498 ? 20.524 39.240 27.602 1.00 13.99 1498 THR A O 1
ATOM 4014 N N . GLY A 1 499 ? 21.522 40.652 26.152 1.00 14.69 1499 GLY A N 1
ATOM 4015 C CA . GLY A 1 499 ? 22.424 39.636 25.637 1.00 14.74 1499 GLY A CA 1
ATOM 4016 C C . GLY A 1 499 ? 22.972 40.093 24.298 1.00 15.14 1499 GLY A C 1
ATOM 4017 O O . GLY A 1 499 ? 22.506 41.086 23.736 1.00 13.73 1499 GLY A O 1
ATOM 4018 N N . THR A 1 500 ? 23.961 39.378 23.775 1.00 13.56 1500 THR A N 1
ATOM 4019 C CA . THR A 1 500 ? 24.557 39.769 22.505 1.00 13.73 1500 THR A CA 1
ATOM 4020 C C . THR A 1 500 ? 23.698 39.402 21.300 1.00 12.88 1500 THR A C 1
ATOM 4021 O O . THR A 1 500 ? 23.163 38.296 21.215 1.00 12.62 1500 THR A O 1
ATOM 4025 N N . PHE A 1 501 ? 23.552 40.363 20.391 1.00 13.34 1501 PHE A N 1
ATOM 4026 C CA . PHE A 1 501 ? 22.784 40.190 19.160 1.00 14.03 1501 PHE A CA 1
ATOM 4027 C C . PHE A 1 501 ? 23.750 40.334 17.996 1.00 14.10 1501 PHE A C 1
ATOM 4028 O O . PHE A 1 501 ? 24.784 40.986 18.117 1.00 14.11 1501 PHE A O 1
ATOM 4036 N N . VAL A 1 502 ? 23.408 39.731 16.867 1.00 15.05 1502 VAL A N 1
ATOM 4037 C CA . VAL A 1 502 ? 24.240 39.820 15.678 1.00 16.08 1502 VAL A CA 1
ATOM 4038 C C . VAL A 1 502 ? 23.332 40.196 14.509 1.00 16.53 1502 VAL A C 1
ATOM 4039 O O . VAL A 1 502 ? 22.233 39.652 14.371 1.00 13.53 1502 VAL A O 1
ATOM 4043 N N . GLY A 1 503 ? 23.774 41.137 13.678 1.00 15.48 1503 GLY A N 1
ATOM 4044 C CA . GLY A 1 503 ? 22.931 41.532 12.570 1.00 14.12 1503 GLY A CA 1
ATOM 4045 C C . GLY A 1 503 ? 23.483 42.542 11.588 1.00 15.06 1503 GLY A C 1
ATOM 4046 O O . GLY A 1 503 ? 24.691 42.617 11.341 1.00 13.18 1503 GLY A O 1
ATOM 4047 N N . MET A 1 504 ? 22.570 43.332 11.036 1.00 13.69 1504 MET A N 1
ATOM 4048 C CA . MET A 1 504 ? 22.898 44.332 10.031 1.00 14.24 1504 MET A CA 1
ATOM 4049 C C . MET A 1 504 ? 22.488 45.718 10.506 1.00 14.59 1504 MET A C 1
ATOM 4050 O O . MET A 1 504 ? 21.550 45.863 11.285 1.00 15.41 1504 MET A O 1
ATOM 4055 N N . ALA A 1 505 ? 23.194 46.739 10.036 1.00 14.85 1505 ALA A N 1
ATOM 4056 C CA . ALA A 1 505 ? 22.856 48.106 10.404 1.00 15.00 1505 ALA A CA 1
ATOM 4057 C C . ALA A 1 505 ? 23.447 49.086 9.420 1.00 15.34 1505 ALA A C 1
ATOM 4058 O O . ALA A 1 505 ? 24.359 48.763 8.662 1.00 15.37 1505 ALA A O 1
ATOM 4060 N N . THR A 1 506 ? 22.903 50.291 9.424 1.00 14.63 1506 THR A N 1
ATOM 4061 C CA . THR A 1 506 ? 23.401 51.341 8.563 1.00 15.39 1506 THR A CA 1
ATOM 4062 C C . THR A 1 506 ? 22.913 52.651 9.115 1.00 14.87 1506 THR A C 1
ATOM 4063 O O . THR A 1 506 ? 21.809 52.744 9.652 1.00 15.19 1506 THR A O 1
ATOM 4067 N N . GLN A 1 507 ? 23.758 53.660 9.032 1.00 15.76 1507 GLN A N 1
ATOM 4068 C CA . GLN A 1 507 ? 23.347 54.962 9.480 1.00 16.92 1507 GLN A CA 1
ATOM 4069 C C . GLN A 1 507 ? 23.752 55.994 8.456 1.00 17.21 1507 GLN A C 1
ATOM 4070 O O . GLN A 1 507 ? 24.746 55.836 7.738 1.00 15.11 1507 GLN A O 1
ATOM 4076 N N . ASP A 1 508 ? 22.921 57.019 8.340 1.00 16.59 1508 ASP A N 1
ATOM 4077 C CA . ASP A 1 508 ? 23.175 58.112 7.420 1.00 15.69 1508 ASP A CA 1
ATOM 4078 C C . ASP A 1 508 ? 23.056 59.325 8.319 1.00 15.12 1508 ASP A C 1
ATOM 4079 O O . ASP A 1 508 ? 21.970 59.862 8.516 1.00 14.29 1508 ASP A O 1
ATOM 4084 N N . LEU A 1 509 ? 24.188 59.726 8.879 1.00 15.14 1509 LEU A N 1
ATOM 4085 C CA . LEU A 1 509 ? 24.249 60.848 9.794 1.00 16.51 1509 LEU A CA 1
ATOM 4086 C C . LEU A 1 509 ? 24.139 62.191 9.088 1.00 17.01 1509 LEU A C 1
ATOM 4087 O O . LEU A 1 509 ? 24.243 63.241 9.725 1.00 17.57 1509 LEU A O 1
ATOM 4092 N N . SER A 1 510 ? 23.926 62.162 7.774 1.00 17.97 1510 SER A N 1
ATOM 4093 C CA . SER A 1 510 ? 23.772 63.401 7.019 1.00 18.32 1510 SER A CA 1
ATOM 4094 C C . SER A 1 510 ? 22.273 63.648 6.869 1.00 18.49 1510 SER A C 1
ATOM 4095 O O . SER A 1 510 ? 21.835 64.760 6.552 1.00 19.12 1510 SER A O 1
ATOM 4098 N N . GLY A 1 511 ? 21.495 62.591 7.099 1.00 18.32 1511 GLY A N 1
ATOM 4099 C CA . GLY A 1 511 ? 20.046 62.672 7.016 1.00 18.01 1511 GLY A CA 1
ATOM 4100 C C . GLY A 1 511 ? 19.413 62.351 5.673 1.00 19.72 1511 GLY A C 1
ATOM 4101 O O . GLY A 1 511 ? 18.200 62.489 5.524 1.00 19.79 1511 GLY A O 1
ATOM 4102 N N . THR A 1 512 ? 20.208 61.907 4.700 1.00 18.73 1512 THR A N 1
ATOM 4103 C CA . THR A 1 512 ? 19.678 61.612 3.368 1.00 19.04 1512 THR A CA 1
ATOM 4104 C C . THR A 1 512 ? 19.064 60.227 3.166 1.00 19.48 1512 THR A C 1
ATOM 4105 O O . THR A 1 512 ? 18.725 59.849 2.039 1.00 17.63 1512 THR A O 1
ATOM 4109 N N . LYS A 1 513 ? 18.919 59.469 4.247 1.00 19.13 1513 LYS A N 1
ATOM 4110 C CA . LYS A 1 513 ? 18.305 58.143 4.162 1.00 20.84 1513 LYS A CA 1
ATOM 4111 C C . LYS A 1 513 ? 18.943 57.243 3.103 1.00 19.83 1513 LYS A C 1
ATOM 4112 O O . LYS A 1 513 ? 18.243 56.504 2.415 1.00 18.06 1513 LYS A O 1
ATOM 4118 N N . LYS A 1 514 ? 20.264 57.313 2.968 1.00 19.90 1514 LYS A N 1
ATOM 4119 C CA . LYS A 1 514 ? 20.986 56.492 1.998 1.00 22.21 1514 LYS A CA 1
ATOM 4120 C C . LYS A 1 514 ? 20.656 55.009 2.215 1.00 20.96 1514 LYS A C 1
ATOM 4121 O O . LYS A 1 514 ? 20.750 54.501 3.327 1.00 20.87 1514 LYS A O 1
ATOM 4127 N N . PRO A 1 515 ? 20.255 54.300 1.148 1.00 21.40 1515 PRO A N 1
ATOM 4128 C CA . PRO A 1 515 ? 19.920 52.879 1.276 1.00 19.71 1515 PRO A CA 1
ATOM 4129 C C . PRO A 1 515 ? 21.129 51.950 1.259 1.00 19.62 1515 PRO A C 1
ATOM 4130 O O . PRO A 1 515 ? 22.146 52.239 0.626 1.00 18.43 1515 PRO A O 1
ATOM 4134 N N . ALA A 1 516 ? 21.001 50.838 1.975 1.00 17.71 1516 ALA A N 1
ATOM 4135 C CA . ALA A 1 516 ? 22.036 49.819 2.049 1.00 18.05 1516 ALA A CA 1
ATOM 4136 C C . ALA A 1 516 ? 21.302 48.511 1.768 1.00 18.56 1516 ALA A C 1
ATOM 4137 O O . ALA A 1 516 ? 20.335 48.182 2.458 1.00 15.94 1516 ALA A O 1
ATOM 4139 N N . ASP A 1 517 ? 21.749 47.776 0.752 1.00 18.49 1517 ASP A N 1
ATOM 4140 C CA . ASP A 1 517 ? 21.105 46.517 0.407 1.00 19.45 1517 ASP A CA 1
ATOM 4141 C C . ASP A 1 517 ? 21.893 45.298 0.851 1.00 19.04 1517 ASP A C 1
ATOM 4142 O O . ASP A 1 517 ? 23.016 45.072 0.399 1.00 17.71 1517 ASP A O 1
ATOM 4147 N N . PHE A 1 518 ? 21.289 44.517 1.741 1.00 17.39 1518 PHE A N 1
ATOM 4148 C CA . PHE A 1 518 ? 21.905 43.288 2.228 1.00 18.32 1518 PHE A CA 1
ATOM 4149 C C . PHE A 1 518 ? 21.273 42.146 1.442 1.00 18.88 1518 PHE A C 1
ATOM 4150 O O . PHE A 1 518 ? 20.067 41.906 1.540 1.00 17.11 1518 PHE A O 1
ATOM 4158 N N . ASP A 1 519 ? 22.089 41.457 0.653 1.00 20.87 1519 ASP A N 1
ATOM 4159 C CA . ASP A 1 519 ? 21.606 40.371 -0.187 1.00 23.21 1519 ASP A CA 1
ATOM 4160 C C . ASP A 1 519 ? 21.193 39.136 0.602 1.00 22.37 1519 ASP A C 1
ATOM 4161 O O . ASP A 1 519 ? 20.281 38.413 0.208 1.00 23.61 1519 ASP A O 1
ATOM 4166 N N . TYR A 1 520 ? 21.857 38.896 1.724 1.00 19.37 1520 TYR A N 1
ATOM 4167 C CA . TYR A 1 520 ? 21.517 37.756 2.559 1.00 18.54 1520 TYR A CA 1
ATOM 4168 C C . TYR A 1 520 ? 22.260 37.862 3.876 1.00 16.81 1520 TYR A C 1
ATOM 4169 O O . TYR A 1 520 ? 23.144 38.703 4.037 1.00 18.13 1520 TYR A O 1
ATOM 4178 N N . PHE A 1 521 ? 21.876 37.017 4.823 1.00 16.52 1521 PHE A N 1
ATOM 4179 C CA . PHE A 1 521 ? 22.533 36.972 6.118 1.00 15.84 1521 PHE A CA 1
ATOM 4180 C C . PHE A 1 521 ? 22.560 35.523 6.568 1.00 16.98 1521 PHE A C 1
ATOM 4181 O O . PHE A 1 521 ? 21.536 34.835 6.535 1.00 15.02 1521 PHE A O 1
ATOM 4189 N N . ARG A 1 522 ? 23.729 35.059 6.994 1.00 16.91 1522 ARG A N 1
ATOM 4190 C CA . ARG A 1 522 ? 23.856 33.684 7.448 1.00 18.91 1522 ARG A CA 1
ATOM 4191 C C . ARG A 1 522 ? 24.271 33.639 8.915 1.00 17.38 1522 ARG A C 1
ATOM 4192 O O . ARG A 1 522 ? 25.109 34.425 9.358 1.00 19.07 1522 ARG A O 1
ATOM 4200 N N . TYR A 1 523 ? 23.648 32.739 9.667 1.00 16.87 1523 TYR A N 1
ATOM 4201 C CA . TYR A 1 523 ? 23.958 32.536 11.079 1.00 16.11 1523 TYR A CA 1
ATOM 4202 C C . TYR A 1 523 ? 24.114 31.028 11.260 1.00 17.13 1523 TYR A C 1
ATOM 4203 O O . TYR A 1 523 ? 23.155 30.270 11.117 1.00 15.91 1523 TYR A O 1
ATOM 4212 N N . LYS A 1 524 ? 25.335 30.592 11.557 1.00 17.40 1524 LYS A N 1
ATOM 4213 C CA . LYS A 1 524 ? 25.614 29.174 11.718 1.00 17.75 1524 LYS A CA 1
ATOM 4214 C C . LYS A 1 524 ? 26.338 28.898 13.018 1.00 17.98 1524 LYS A C 1
ATOM 4215 O O . LYS A 1 524 ? 27.347 29.538 13.322 1.00 18.73 1524 LYS A O 1
ATOM 4221 N N . GLU A 1 525 ? 25.828 27.950 13.792 1.00 17.86 1525 GLU A N 1
ATOM 4222 C CA . GLU A 1 525 ? 26.472 27.618 15.050 1.00 19.19 1525 GLU A CA 1
ATOM 4223 C C . GLU A 1 525 ? 27.416 26.447 14.786 1.00 21.37 1525 GLU A C 1
ATOM 4224 O O . GLU A 1 525 ? 27.105 25.638 13.886 1.00 19.82 1525 GLU A O 1
ATOM 4230 N N . ARG B 1 4 ? 24.090 39.864 67.562 1.00 36.87 2004 ARG B N 1
ATOM 4231 C CA . ARG B 1 4 ? 25.418 39.718 68.228 1.00 37.66 2004 ARG B CA 1
ATOM 4232 C C . ARG B 1 4 ? 25.937 38.296 68.051 1.00 34.06 2004 ARG B C 1
ATOM 4233 O O . ARG B 1 4 ? 26.623 37.989 67.080 1.00 34.64 2004 ARG B O 1
ATOM 4241 N N . ILE B 1 5 ? 25.601 37.431 68.997 1.00 30.52 2005 ILE B N 1
ATOM 4242 C CA . ILE B 1 5 ? 26.015 36.033 68.952 1.00 28.23 2005 ILE B CA 1
ATOM 4243 C C . ILE B 1 5 ? 25.249 35.314 67.849 1.00 27.40 2005 ILE B C 1
ATOM 4244 O O . ILE B 1 5 ? 24.027 35.426 67.755 1.00 26.93 2005 ILE B O 1
ATOM 4249 N N . GLN B 1 6 ? 25.964 34.575 67.016 1.00 28.59 2006 GLN B N 1
ATOM 4250 C CA . GLN B 1 6 ? 25.326 33.851 65.932 1.00 30.83 2006 GLN B CA 1
ATOM 4251 C C . GLN B 1 6 ? 25.310 32.351 66.201 1.00 28.03 2006 GLN B C 1
ATOM 4252 O O . GLN B 1 6 ? 26.361 31.725 66.350 1.00 26.98 2006 GLN B O 1
ATOM 4258 N N . ASN B 1 7 ? 24.110 31.782 66.279 1.00 25.23 2007 ASN B N 1
ATOM 4259 C CA . ASN B 1 7 ? 23.966 30.348 66.525 1.00 23.81 2007 ASN B CA 1
ATOM 4260 C C . ASN B 1 7 ? 23.936 29.563 65.217 1.00 21.83 2007 ASN B C 1
ATOM 4261 O O . ASN B 1 7 ? 23.509 30.076 64.189 1.00 21.24 2007 ASN B O 1
ATOM 4266 N N . PRO B 1 8 ? 24.397 28.303 65.242 1.00 22.30 2008 PRO B N 1
ATOM 4267 C CA . PRO B 1 8 ? 24.931 27.647 66.438 1.00 21.94 2008 PRO B CA 1
ATOM 4268 C C . PRO B 1 8 ? 26.349 28.119 66.741 1.00 21.99 2008 PRO B C 1
ATOM 4269 O O . PRO B 1 8 ? 27.133 28.393 65.832 1.00 19.91 2008 PRO B O 1
ATOM 4273 N N . ILE B 1 9 ? 26.660 28.224 68.025 1.00 20.46 2009 ILE B N 1
ATOM 4274 C CA . ILE B 1 9 ? 27.973 28.656 68.472 1.00 21.66 2009 ILE B CA 1
ATOM 4275 C C . ILE B 1 9 ? 29.015 27.546 68.280 1.00 21.40 2009 ILE B C 1
ATOM 4276 O O . ILE B 1 9 ? 30.191 27.819 68.028 1.00 21.01 2009 ILE B O 1
ATOM 4281 N N . LEU B 1 10 ? 28.579 26.296 68.405 1.00 18.86 2010 LEU B N 1
ATOM 4282 C CA . LEU B 1 10 ? 29.466 25.159 68.190 1.00 17.89 2010 LEU B CA 1
ATOM 4283 C C . LEU B 1 10 ? 28.801 24.317 67.100 1.00 18.18 2010 LEU B C 1
ATOM 4284 O O . LEU B 1 10 ? 28.073 23.365 67.390 1.00 16.73 2010 LEU B O 1
ATOM 4289 N N . PRO B 1 11 ? 29.023 24.685 65.826 1.00 17.42 2011 PRO B N 1
ATOM 4290 C CA . PRO B 1 11 ? 28.460 23.986 64.667 1.00 17.26 2011 PRO B CA 1
ATOM 4291 C C . PRO B 1 11 ? 29.012 22.571 64.519 1.00 17.12 2011 PRO B C 1
ATOM 4292 O O . PRO B 1 11 ? 30.123 22.275 64.954 1.00 17.46 2011 PRO B O 1
ATOM 4296 N N . GLY B 1 12 ? 28.233 21.697 63.894 1.00 17.65 2012 GLY B N 1
ATOM 4297 C CA . GLY B 1 12 ? 28.668 20.326 63.742 1.00 17.20 2012 GLY B CA 1
ATOM 4298 C C . GLY B 1 12 ? 28.368 19.571 65.026 1.00 17.57 2012 GLY B C 1
ATOM 4299 O O . GLY B 1 12 ? 27.843 20.142 65.983 1.00 17.28 2012 GLY B O 1
ATOM 4300 N N . PHE B 1 13 ? 28.718 18.291 65.038 1.00 17.86 2013 PHE B N 1
ATOM 4301 C CA . PHE B 1 13 ? 28.504 17.379 66.163 1.00 15.53 2013 PHE B CA 1
ATOM 4302 C C . PHE B 1 13 ? 29.006 17.884 67.531 1.00 16.25 2013 PHE B C 1
ATOM 4303 O O . PHE B 1 13 ? 30.166 17.683 67.896 1.00 15.28 2013 PHE B O 1
ATOM 4311 N N . HIS B 1 14 ? 28.107 18.536 68.273 1.00 15.20 2014 HIS B N 1
ATOM 4312 C CA . HIS B 1 14 ? 28.390 19.087 69.608 1.00 15.66 2014 HIS B CA 1
ATOM 4313 C C . HIS B 1 14 ? 27.102 19.100 70.431 1.00 15.47 2014 HIS B C 1
ATOM 4314 O O . HIS B 1 14 ? 26.541 20.163 70.706 1.00 14.23 2014 HIS B O 1
ATOM 4321 N N . PRO B 1 15 ? 26.618 17.916 70.837 1.00 15.49 2015 PRO B N 1
ATOM 4322 C CA . PRO B 1 15 ? 25.387 17.787 71.625 1.00 16.21 2015 PRO B CA 1
ATOM 4323 C C . PRO B 1 15 ? 25.559 17.971 73.135 1.00 15.38 2015 PRO B C 1
ATOM 4324 O O . PRO B 1 15 ? 26.677 18.027 73.649 1.00 16.01 2015 PRO B O 1
ATOM 4328 N N . ASP B 1 16 ? 24.425 18.064 73.824 1.00 15.14 2016 ASP B N 1
ATOM 4329 C CA . ASP B 1 16 ? 24.376 18.179 75.280 1.00 15.89 2016 ASP B CA 1
ATOM 4330 C C . ASP B 1 16 ? 25.392 19.128 75.904 1.00 15.96 2016 ASP B C 1
ATOM 4331 O O . ASP B 1 16 ? 26.223 18.708 76.711 1.00 16.82 2016 ASP B O 1
ATOM 4336 N N . PRO B 1 17 ? 25.329 20.421 75.561 1.00 15.25 2017 PRO B N 1
ATOM 4337 C CA . PRO B 1 17 ? 26.285 21.372 76.133 1.00 15.97 2017 PRO B CA 1
ATOM 4338 C C . PRO B 1 17 ? 26.172 21.557 77.649 1.00 15.51 2017 PRO B C 1
ATOM 4339 O O . PRO B 1 17 ? 25.084 21.764 78.187 1.00 16.72 2017 PRO B O 1
ATOM 4343 N N . SER B 1 18 ? 27.314 21.465 78.322 1.00 13.97 2018 SER B N 1
ATOM 4344 C CA . SER B 1 18 ? 27.408 21.649 79.763 1.00 14.38 2018 SER B CA 1
ATOM 4345 C C . SER B 1 18 ? 28.321 22.861 79.899 1.00 14.72 2018 SER B C 1
ATOM 4346 O O . SER B 1 18 ? 29.525 22.761 79.699 1.00 14.98 2018 SER B O 1
ATOM 4349 N N . ILE B 1 19 ? 27.738 24.009 80.219 1.00 15.58 2019 ILE B N 1
ATOM 4350 C CA . ILE B 1 19 ? 28.500 25.247 80.326 1.00 18.57 2019 ILE B CA 1
ATOM 4351 C C . ILE B 1 19 ? 28.836 25.623 81.768 1.00 20.29 2019 ILE B C 1
ATOM 4352 O O . ILE B 1 19 ? 28.079 25.323 82.692 1.00 18.80 2019 ILE B O 1
ATOM 4357 N N . VAL B 1 20 ? 29.982 26.278 81.949 1.00 21.68 2020 VAL B N 1
ATOM 4358 C CA . VAL B 1 20 ? 30.432 26.706 83.270 1.00 24.05 2020 VAL B CA 1
ATOM 4359 C C . VAL B 1 20 ? 31.367 27.901 83.163 1.00 22.94 2020 VAL B C 1
ATOM 4360 O O . VAL B 1 20 ? 32.124 28.022 82.201 1.00 23.77 2020 VAL B O 1
ATOM 4364 N N . ARG B 1 21 ? 31.300 28.792 84.144 1.00 23.12 2021 ARG B N 1
ATOM 4365 C CA . ARG B 1 21 ? 32.176 29.952 84.161 1.00 22.61 2021 ARG B CA 1
ATOM 4366 C C . ARG B 1 21 ? 33.146 29.866 85.326 1.00 22.89 2021 ARG B C 1
ATOM 4367 O O . ARG B 1 21 ? 32.741 29.636 86.466 1.00 23.47 2021 ARG B O 1
ATOM 4375 N N . VAL B 1 22 ? 34.428 30.030 85.027 1.00 24.09 2022 VAL B N 1
ATOM 4376 C CA . VAL B 1 22 ? 35.476 30.030 86.041 1.00 23.88 2022 VAL B CA 1
ATOM 4377 C C . VAL B 1 22 ? 36.168 31.389 85.889 1.00 24.69 2022 VAL B C 1
ATOM 4378 O O . VAL B 1 22 ? 37.015 31.572 85.011 1.00 25.16 2022 VAL B O 1
ATOM 4382 N N . GLY B 1 23 ? 35.783 32.346 86.728 1.00 24.12 2023 GLY B N 1
ATOM 4383 C CA . GLY B 1 23 ? 36.359 33.677 86.638 1.00 23.77 2023 GLY B CA 1
ATOM 4384 C C . GLY B 1 23 ? 35.891 34.366 85.367 1.00 22.93 2023 GLY B C 1
ATOM 4385 O O . GLY B 1 23 ? 34.694 34.593 85.180 1.00 22.20 2023 GLY B O 1
ATOM 4386 N N . ASP B 1 24 ? 36.828 34.690 84.482 1.00 23.55 2024 ASP B N 1
ATOM 4387 C CA . ASP B 1 24 ? 36.493 35.347 83.221 1.00 23.67 2024 ASP B CA 1
ATOM 4388 C C . ASP B 1 24 ? 36.491 34.354 82.059 1.00 22.74 2024 ASP B C 1
ATOM 4389 O O . ASP B 1 24 ? 36.332 34.740 80.899 1.00 23.49 2024 ASP B O 1
ATOM 4394 N N . ASP B 1 25 ? 36.670 33.076 82.370 1.00 21.60 2025 ASP B N 1
ATOM 4395 C CA . ASP B 1 25 ? 36.684 32.052 81.329 1.00 21.77 2025 ASP B CA 1
ATOM 4396 C C . ASP B 1 25 ? 35.414 31.222 81.341 1.00 21.12 2025 ASP B C 1
ATOM 4397 O O . ASP B 1 25 ? 34.895 30.872 82.405 1.00 19.91 2025 ASP B O 1
ATOM 4402 N N . TYR B 1 26 ? 34.919 30.921 80.144 1.00 22.23 2026 TYR B N 1
ATOM 4403 C CA . TYR B 1 26 ? 33.707 30.131 79.965 1.00 20.93 2026 TYR B CA 1
ATOM 4404 C C . TYR B 1 26 ? 34.081 28.846 79.232 1.00 20.41 2026 TYR B C 1
ATOM 4405 O O . TYR B 1 26 ? 34.885 28.873 78.308 1.00 18.46 2026 TYR B O 1
ATOM 4414 N N . TYR B 1 27 ? 33.489 27.730 79.641 1.00 19.39 2027 TYR B N 1
ATOM 4415 C CA . TYR B 1 27 ? 33.769 26.448 79.005 1.00 20.00 2027 TYR B CA 1
ATOM 4416 C C . TYR B 1 27 ? 32.474 25.693 78.743 1.00 18.50 2027 TYR B C 1
ATOM 4417 O O . TYR B 1 27 ? 31.516 25.808 79.507 1.00 18.48 2027 TYR B O 1
ATOM 4426 N N . ILE B 1 28 ? 32.453 24.930 77.657 1.00 16.86 2028 ILE B N 1
ATOM 4427 C CA . ILE B 1 28 ? 31.301 24.111 77.304 1.00 17.06 2028 ILE B CA 1
ATOM 4428 C C . ILE B 1 28 ? 31.782 22.712 76.939 1.00 17.60 2028 ILE B C 1
ATOM 4429 O O . ILE B 1 28 ? 32.613 22.551 76.046 1.00 16.87 2028 ILE B O 1
ATOM 4434 N N . ALA B 1 29 ? 31.262 21.706 77.634 1.00 17.56 2029 ALA B N 1
ATOM 4435 C CA . ALA B 1 29 ? 31.622 20.322 77.353 1.00 17.72 2029 ALA B CA 1
ATOM 4436 C C . ALA B 1 29 ? 30.461 19.706 76.583 1.00 18.02 2029 ALA B C 1
ATOM 4437 O O . ALA B 1 29 ? 29.298 19.947 76.913 1.00 19.45 2029 ALA B O 1
ATOM 4439 N N . THR B 1 30 ? 30.775 18.922 75.556 1.00 17.70 2030 THR B N 1
ATOM 4440 C CA . THR B 1 30 ? 29.750 18.272 74.744 1.00 17.53 2030 THR B CA 1
ATOM 4441 C C . THR B 1 30 ? 29.980 16.763 74.665 1.00 17.38 2030 THR B C 1
ATOM 4442 O O . THR B 1 30 ? 31.093 16.288 74.886 1.00 16.57 2030 THR B O 1
ATOM 4446 N N . SER B 1 31 ? 28.921 16.017 74.352 1.00 15.79 2031 SER B N 1
ATOM 4447 C CA . SER B 1 31 ? 29.007 14.559 74.253 1.00 15.49 2031 SER B CA 1
ATOM 4448 C C . SER B 1 31 ? 29.744 14.133 72.984 1.00 16.09 2031 SER B C 1
ATOM 4449 O O . SER B 1 31 ? 29.698 14.828 71.971 1.00 15.78 2031 SER B O 1
ATOM 4452 N N . THR B 1 32 ? 30.413 12.982 73.046 1.00 15.87 2032 THR B N 1
ATOM 4453 C CA . THR B 1 32 ? 31.210 12.488 71.927 1.00 15.30 2032 THR B CA 1
ATOM 4454 C C . THR B 1 32 ? 30.892 11.061 71.469 1.00 14.42 2032 THR B C 1
ATOM 4455 O O . THR B 1 32 ? 31.388 10.609 70.435 1.00 14.57 2032 THR B O 1
ATOM 4459 N N . PHE B 1 33 ? 30.073 10.357 72.242 1.00 12.40 2033 PHE B N 1
ATOM 4460 C CA . PHE B 1 33 ? 29.669 8.996 71.914 1.00 12.31 2033 PHE B CA 1
ATOM 4461 C C . PHE B 1 33 ? 30.825 8.052 71.567 1.00 13.30 2033 PHE B C 1
ATOM 4462 O O . PHE B 1 33 ? 31.750 7.913 72.368 1.00 12.15 2033 PHE B O 1
ATOM 4470 N N . GLU B 1 34 ? 30.798 7.400 70.405 1.00 12.90 2034 GLU B N 1
ATOM 4471 C CA . GLU B 1 34 ? 31.885 6.473 70.074 1.00 14.32 2034 GLU B CA 1
ATOM 4472 C C . GLU B 1 34 ? 33.185 7.115 69.577 1.00 14.35 2034 GLU B C 1
ATOM 4473 O O . GLU B 1 34 ? 34.177 6.423 69.351 1.00 13.49 2034 GLU B O 1
ATOM 4479 N N . TRP B 1 35 ? 33.196 8.430 69.413 1.00 15.50 2035 TRP B N 1
ATOM 4480 C CA . TRP B 1 35 ? 34.400 9.095 68.923 1.00 15.04 2035 TRP B CA 1
ATOM 4481 C C . TRP B 1 35 ? 35.429 9.395 70.016 1.00 14.95 2035 TRP B C 1
ATOM 4482 O O . TRP B 1 35 ? 35.106 9.976 71.053 1.00 13.46 2035 TRP B O 1
ATOM 4493 N N . PHE B 1 36 ? 36.675 9.006 69.753 1.00 15.40 2036 PHE B N 1
ATOM 4494 C CA . PHE B 1 36 ? 37.788 9.180 70.688 1.00 14.84 2036 PHE B CA 1
ATOM 4495 C C . PHE B 1 36 ? 38.712 10.321 70.245 1.00 15.76 2036 PHE B C 1
ATOM 4496 O O . PHE B 1 36 ? 38.981 10.471 69.056 1.00 16.92 2036 PHE B O 1
ATOM 4504 N N . PRO B 1 37 ? 39.223 11.135 71.193 1.00 18.56 2037 PRO B N 1
ATOM 4505 C CA . PRO B 1 37 ? 39.051 11.117 72.652 1.00 17.71 2037 PRO B CA 1
ATOM 4506 C C . PRO B 1 37 ? 37.650 11.531 73.103 1.00 18.31 2037 PRO B C 1
ATOM 4507 O O . PRO B 1 37 ? 36.904 12.147 72.346 1.00 16.74 2037 PRO B O 1
ATOM 4511 N N . GLY B 1 38 ? 37.314 11.198 74.347 1.00 17.48 2038 GLY B N 1
ATOM 4512 C CA . GLY B 1 38 ? 35.998 11.511 74.877 1.00 17.60 2038 GLY B CA 1
ATOM 4513 C C . GLY B 1 38 ? 35.816 12.872 75.531 1.00 16.61 2038 GLY B C 1
ATOM 4514 O O . GLY B 1 38 ? 36.711 13.381 76.206 1.00 15.20 2038 GLY B O 1
ATOM 4515 N N . VAL B 1 39 ? 34.624 13.428 75.333 1.00 16.48 2039 VAL B N 1
ATOM 4516 C CA . VAL B 1 39 ? 34.217 14.732 75.852 1.00 17.30 2039 VAL B CA 1
ATOM 4517 C C . VAL B 1 39 ? 35.016 15.840 75.192 1.00 18.86 2039 VAL B C 1
ATOM 4518 O O . VAL B 1 39 ? 36.242 15.876 75.273 1.00 18.62 2039 VAL B O 1
ATOM 4522 N N . ARG B 1 40 ? 34.309 16.742 74.524 1.00 19.41 2040 ARG B N 1
ATOM 4523 C CA . ARG B 1 40 ? 34.956 17.852 73.840 1.00 22.38 2040 ARG B CA 1
ATOM 4524 C C . ARG B 1 40 ? 34.678 19.127 74.624 1.00 20.79 2040 ARG B C 1
ATOM 4525 O O . ARG B 1 40 ? 33.538 19.397 74.991 1.00 20.12 2040 ARG B O 1
ATOM 4533 N N . ILE B 1 41 ? 35.723 19.897 74.905 1.00 19.81 2041 ILE B N 1
ATOM 4534 C CA . ILE B 1 41 ? 35.562 21.137 75.660 1.00 19.07 2041 ILE B CA 1
ATOM 4535 C C . ILE B 1 41 ? 36.031 22.350 74.863 1.00 20.45 2041 ILE B C 1
ATOM 4536 O O . ILE B 1 41 ? 37.150 22.374 74.340 1.00 18.43 2041 ILE B O 1
ATOM 4541 N N . HIS B 1 42 ? 35.157 23.350 74.785 1.00 21.67 2042 HIS B N 1
ATOM 4542 C CA . HIS B 1 42 ? 35.429 24.590 74.067 1.00 22.73 2042 HIS B CA 1
ATOM 4543 C C . HIS B 1 42 ? 35.487 25.748 75.060 1.00 22.21 2042 HIS B C 1
ATOM 4544 O O . HIS B 1 42 ? 34.860 25.702 76.118 1.00 19.94 2042 HIS B O 1
ATOM 4551 N N . HIS B 1 43 ? 36.238 26.784 74.707 1.00 21.71 2043 HIS B N 1
ATOM 4552 C CA . HIS B 1 43 ? 36.426 27.935 75.583 1.00 20.86 2043 HIS B CA 1
ATOM 4553 C C . HIS B 1 43 ? 36.081 29.268 74.938 1.00 20.48 2043 HIS B C 1
ATOM 4554 O O . HIS B 1 43 ? 36.246 29.450 73.726 1.00 19.86 2043 HIS B O 1
ATOM 4561 N N . SER B 1 44 ? 35.592 30.195 75.760 1.00 21.11 2044 SER B N 1
ATOM 4562 C CA . SER B 1 44 ? 35.236 31.535 75.304 1.00 20.97 2044 SER B CA 1
ATOM 4563 C C . SER B 1 44 ? 35.394 32.552 76.429 1.00 22.34 2044 SER B C 1
ATOM 4564 O O . SER B 1 44 ? 35.351 32.209 77.612 1.00 20.44 2044 SER B O 1
ATOM 4567 N N . ARG B 1 45 ? 35.563 33.810 76.049 1.00 23.09 2045 ARG B N 1
ATOM 4568 C CA . ARG B 1 45 ? 35.720 34.876 77.024 1.00 25.35 2045 ARG B CA 1
ATOM 4569 C C . ARG B 1 45 ? 34.626 35.928 76.827 1.00 24.34 2045 ARG B C 1
ATOM 4570 O O . ARG B 1 45 ? 34.443 36.810 77.666 1.00 24.97 2045 ARG B O 1
ATOM 4578 N N . ASP B 1 46 ? 33.886 35.814 75.726 1.00 23.73 2046 ASP B N 1
ATOM 4579 C CA . ASP B 1 46 ? 32.807 36.752 75.421 1.00 22.81 2046 ASP B CA 1
ATOM 4580 C C . ASP B 1 46 ? 31.492 36.073 75.020 1.00 21.41 2046 ASP B C 1
ATOM 4581 O O . ASP B 1 46 ? 30.491 36.746 74.777 1.00 19.56 2046 ASP B O 1
ATOM 4586 N N . LEU B 1 47 ? 31.503 34.743 74.967 1.00 20.82 2047 LEU B N 1
ATOM 4587 C CA . LEU B 1 47 ? 30.337 33.937 74.590 1.00 20.61 2047 LEU B CA 1
ATOM 4588 C C . LEU B 1 47 ? 29.991 34.036 73.108 1.00 22.58 2047 LEU B C 1
ATOM 4589 O O . LEU B 1 47 ? 29.064 33.375 72.632 1.00 21.87 2047 LEU B O 1
ATOM 4594 N N . LYS B 1 48 ? 30.741 34.853 72.379 1.00 24.93 2048 LYS B N 1
ATOM 4595 C CA . LYS B 1 48 ? 30.505 35.029 70.955 1.00 26.79 2048 LYS B CA 1
ATOM 4596 C C . LYS B 1 48 ? 31.520 34.215 70.160 1.00 26.21 2048 LYS B C 1
ATOM 4597 O O . LYS B 1 48 ? 31.176 33.563 69.173 1.00 25.19 2048 LYS B O 1
ATOM 4603 N N . HIS B 1 49 ? 32.774 34.257 70.595 1.00 25.00 2049 HIS B N 1
ATOM 4604 C CA . HIS B 1 49 ? 33.829 33.519 69.919 1.00 22.96 2049 HIS B CA 1
ATOM 4605 C C . HIS B 1 49 ? 34.240 32.320 70.754 1.00 21.85 2049 HIS B C 1
ATOM 4606 O O . HIS B 1 49 ? 34.420 32.432 71.968 1.00 20.07 2049 HIS B O 1
ATOM 4613 N N . TRP B 1 50 ? 34.392 31.176 70.093 1.00 20.58 2050 TRP B N 1
ATOM 4614 C CA . TRP B 1 50 ? 34.759 29.942 70.773 1.00 20.45 2050 TRP B CA 1
ATOM 4615 C C . TRP B 1 50 ? 35.922 29.215 70.124 1.00 20.31 2050 TRP B C 1
ATOM 4616 O O . TRP B 1 50 ? 36.142 29.313 68.918 1.00 20.72 2050 TRP B O 1
ATOM 4627 N N . ARG B 1 51 ? 36.662 28.476 70.941 1.00 20.85 2051 ARG B N 1
ATOM 4628 C CA . ARG B 1 51 ? 37.793 27.702 70.456 1.00 22.30 2051 ARG B CA 1
ATOM 4629 C C . ARG B 1 51 ? 37.846 26.387 71.215 1.00 21.04 2051 ARG B C 1
ATOM 4630 O O . ARG B 1 51 ? 37.351 26.288 72.335 1.00 21.46 2051 ARG B O 1
ATOM 4638 N N . PHE B 1 52 ? 38.441 25.374 70.600 1.00 21.43 2052 PHE B N 1
ATOM 4639 C CA . PHE B 1 52 ? 38.593 24.080 71.245 1.00 21.44 2052 PHE B CA 1
ATOM 4640 C C . PHE B 1 52 ? 39.712 24.241 72.269 1.00 22.83 2052 PHE B C 1
ATOM 4641 O O . PHE B 1 52 ? 40.714 24.900 71.992 1.00 21.53 2052 PHE B O 1
ATOM 4649 N N . VAL B 1 53 ? 39.549 23.663 73.454 1.00 21.18 2053 VAL B N 1
ATOM 4650 C CA . VAL B 1 53 ? 40.616 23.746 74.438 1.00 21.80 2053 VAL B CA 1
ATOM 4651 C C . VAL B 1 53 ? 41.116 22.386 74.880 1.00 20.96 2053 VAL B C 1
ATOM 4652 O O . VAL B 1 53 ? 42.300 22.238 75.183 1.00 21.38 2053 VAL B O 1
ATOM 4656 N N . SER B 1 54 ? 40.236 21.388 74.919 1.00 20.28 2054 SER B N 1
ATOM 4657 C CA . SER B 1 54 ? 40.676 20.059 75.323 1.00 19.76 2054 SER B CA 1
ATOM 4658 C C . SER B 1 54 ? 39.622 18.961 75.255 1.00 20.07 2054 SER B C 1
ATOM 4659 O O . SER B 1 54 ? 38.428 19.217 75.088 1.00 16.83 2054 SER B O 1
ATOM 4662 N N . SER B 1 55 ? 40.104 17.732 75.392 1.00 20.21 2055 SER B N 1
ATOM 4663 C CA . SER B 1 55 ? 39.274 16.538 75.405 1.00 22.68 2055 SER B CA 1
ATOM 4664 C C . SER B 1 55 ? 39.918 15.726 76.524 1.00 21.54 2055 SER B C 1
ATOM 4665 O O . SER B 1 55 ? 40.978 15.127 76.341 1.00 22.14 2055 SER B O 1
ATOM 4668 N N . PRO B 1 56 ? 39.285 15.713 77.706 1.00 21.29 2056 PRO B N 1
ATOM 4669 C CA . PRO B 1 56 ? 39.724 15.021 78.921 1.00 20.77 2056 PRO B CA 1
ATOM 4670 C C . PRO B 1 56 ? 40.023 13.525 78.889 1.00 20.62 2056 PRO B C 1
ATOM 4671 O O . PRO B 1 56 ? 41.018 13.083 79.467 1.00 20.67 2056 PRO B O 1
ATOM 4675 N N . LEU B 1 57 ? 39.168 12.749 78.230 1.00 17.70 2057 LEU B N 1
ATOM 4676 C CA . LEU B 1 57 ? 39.335 11.302 78.197 1.00 15.70 2057 LEU B CA 1
ATOM 4677 C C . LEU B 1 57 ? 40.210 10.830 77.041 1.00 16.60 2057 LEU B C 1
ATOM 4678 O O . LEU B 1 57 ? 39.734 10.603 75.930 1.00 15.32 2057 LEU B O 1
ATOM 4683 N N . THR B 1 58 ? 41.497 10.664 77.331 1.00 16.62 2058 THR B N 1
ATOM 4684 C CA . THR B 1 58 ? 42.474 10.263 76.330 1.00 17.68 2058 THR B CA 1
ATOM 4685 C C . THR B 1 58 ? 43.121 8.900 76.575 1.00 18.50 2058 THR B C 1
ATOM 4686 O O . THR B 1 58 ? 43.876 8.413 75.730 1.00 18.22 2058 THR B O 1
ATOM 4690 N N . ARG B 1 59 ? 42.833 8.290 77.721 1.00 18.30 2059 ARG B N 1
ATOM 4691 C CA . ARG B 1 59 ? 43.408 6.988 78.052 1.00 20.87 2059 ARG B CA 1
ATOM 4692 C C . ARG B 1 59 ? 42.336 5.916 78.182 1.00 20.41 2059 ARG B C 1
ATOM 4693 O O . ARG B 1 59 ? 41.228 6.188 78.643 1.00 19.94 2059 ARG B O 1
ATOM 4701 N N . THR B 1 60 ? 42.671 4.693 77.786 1.00 20.16 2060 THR B N 1
ATOM 4702 C CA . THR B 1 60 ? 41.724 3.594 77.885 1.00 20.07 2060 THR B CA 1
ATOM 4703 C C . THR B 1 60 ? 41.397 3.334 79.354 1.00 19.40 2060 THR B C 1
ATOM 4704 O O . THR B 1 60 ? 40.352 2.766 79.674 1.00 17.96 2060 THR B O 1
ATOM 4708 N N . SER B 1 61 ? 42.280 3.764 80.250 1.00 19.66 2061 SER B N 1
ATOM 4709 C CA . SER B 1 61 ? 42.037 3.592 81.682 1.00 19.36 2061 SER B CA 1
ATOM 4710 C C . SER B 1 61 ? 40.869 4.497 82.081 1.00 19.10 2061 SER B C 1
ATOM 4711 O O . SER B 1 61 ? 40.190 4.254 83.078 1.00 19.55 2061 SER B O 1
ATOM 4714 N N . GLN B 1 62 ? 40.639 5.544 81.294 1.00 17.85 2062 GLN B N 1
ATOM 4715 C CA . GLN B 1 62 ? 39.534 6.466 81.552 1.00 17.42 2062 GLN B CA 1
ATOM 4716 C C . GLN B 1 62 ? 38.317 6.076 80.717 1.00 17.73 2062 GLN B C 1
ATOM 4717 O O . GLN B 1 62 ? 37.181 6.154 81.180 1.00 17.49 2062 GLN B O 1
ATOM 4723 N N . LEU B 1 63 ? 38.570 5.670 79.477 1.00 16.38 2063 LEU B N 1
ATOM 4724 C CA . LEU B 1 63 ? 37.496 5.322 78.558 1.00 18.04 2063 LEU B CA 1
ATOM 4725 C C . LEU B 1 63 ? 37.891 4.177 77.624 1.00 18.07 2063 LEU B C 1
ATOM 4726 O O . LEU B 1 63 ? 38.788 4.314 76.788 1.00 17.01 2063 LEU B O 1
ATOM 4731 N N . ASP B 1 64 ? 37.203 3.051 77.774 1.00 17.80 2064 ASP B N 1
ATOM 4732 C CA . ASP B 1 64 ? 37.464 1.867 76.969 1.00 19.09 2064 ASP B CA 1
ATOM 4733 C C . ASP B 1 64 ? 36.205 1.562 76.166 1.00 17.88 2064 ASP B C 1
ATOM 4734 O O . ASP B 1 64 ? 35.279 0.933 76.676 1.00 15.16 2064 ASP B O 1
ATOM 4739 N N . MET B 1 65 ? 36.180 2.007 74.911 1.00 16.42 2065 MET B N 1
ATOM 4740 C CA . MET B 1 65 ? 35.007 1.820 74.059 1.00 17.60 2065 MET B CA 1
ATOM 4741 C C . MET B 1 65 ? 35.109 0.791 72.937 1.00 18.74 2065 MET B C 1
ATOM 4742 O O . MET B 1 65 ? 34.206 0.692 72.109 1.00 17.77 2065 MET B O 1
ATOM 4747 N N . LYS B 1 66 ? 36.192 0.026 72.895 1.00 19.95 2066 LYS B N 1
ATOM 4748 C CA . LYS B 1 66 ? 36.319 -0.978 71.841 1.00 22.98 2066 LYS B CA 1
ATOM 4749 C C . LYS B 1 66 ? 35.092 -1.887 71.923 1.00 19.00 2066 LYS B C 1
ATOM 4750 O O . LYS B 1 66 ? 34.779 -2.420 72.982 1.00 19.43 2066 LYS B O 1
ATOM 4756 N N . GLY B 1 67 ? 34.379 -2.040 70.813 1.00 17.16 2067 GLY B N 1
ATOM 4757 C CA . GLY B 1 67 ? 33.198 -2.887 70.820 1.00 17.39 2067 GLY B CA 1
ATOM 4758 C C . GLY B 1 67 ? 31.886 -2.190 71.145 1.00 16.85 2067 GLY B C 1
ATOM 4759 O O . GLY B 1 67 ? 30.826 -2.814 71.085 1.00 18.69 2067 GLY B O 1
ATOM 4760 N N . ASN B 1 68 ? 31.940 -0.910 71.500 1.00 16.01 2068 ASN B N 1
ATOM 4761 C CA . ASN B 1 68 ? 30.719 -0.155 71.810 1.00 15.93 2068 ASN B CA 1
ATOM 4762 C C . ASN B 1 68 ? 29.867 -0.004 70.551 1.00 16.04 2068 ASN B C 1
ATOM 4763 O O . ASN B 1 68 ? 30.392 0.334 69.487 1.00 15.15 2068 ASN B O 1
ATOM 4768 N N . MET B 1 69 ? 28.563 -0.241 70.662 1.00 15.87 2069 MET B N 1
ATOM 4769 C CA . MET B 1 69 ? 27.690 -0.103 69.498 1.00 16.93 2069 MET B CA 1
ATOM 4770 C C . MET B 1 69 ? 27.620 1.370 69.089 1.00 17.20 2069 MET B C 1
ATOM 4771 O O . MET B 1 69 ? 27.963 2.261 69.872 1.00 15.88 2069 MET B O 1
ATOM 4776 N N . ASN B 1 70 ? 27.204 1.625 67.854 1.00 16.27 2070 ASN B N 1
ATOM 4777 C CA . ASN B 1 70 ? 27.096 2.993 67.370 1.00 14.79 2070 ASN B CA 1
ATOM 4778 C C . ASN B 1 70 ? 26.187 3.789 68.300 1.00 14.53 2070 ASN B C 1
ATOM 4779 O O . ASN B 1 70 ? 25.189 3.269 68.789 1.00 13.76 2070 ASN B O 1
ATOM 4784 N N . SER B 1 71 ? 26.547 5.049 68.529 1.00 12.81 2071 SER B N 1
ATOM 4785 C CA . SER B 1 71 ? 25.798 5.956 69.399 1.00 14.58 2071 SER B CA 1
ATOM 4786 C C . SER B 1 71 ? 25.767 5.548 70.865 1.00 14.39 2071 SER B C 1
ATOM 4787 O O . SER B 1 71 ? 24.941 6.024 71.645 1.00 14.15 2071 SER B O 1
ATOM 4790 N N . GLY B 1 72 ? 26.672 4.645 71.225 1.00 16.61 2072 GLY B N 1
ATOM 4791 C CA . GLY B 1 72 ? 26.801 4.236 72.606 1.00 16.65 2072 GLY B CA 1
ATOM 4792 C C . GLY B 1 72 ? 27.937 5.124 73.084 1.00 16.91 2072 GLY B C 1
ATOM 4793 O O . GLY B 1 72 ? 28.137 6.206 72.531 1.00 15.74 2072 GLY B O 1
ATOM 4794 N N . GLY B 1 73 ? 28.685 4.690 74.091 1.00 16.98 2073 GLY B N 1
ATOM 4795 C CA . GLY B 1 73 ? 29.795 5.497 74.566 1.00 15.22 2073 GLY B CA 1
ATOM 4796 C C . GLY B 1 73 ? 29.408 6.725 75.374 1.00 15.21 2073 GLY B C 1
ATOM 4797 O O . GLY B 1 73 ? 28.457 6.692 76.160 1.00 14.62 2073 GLY B O 1
ATOM 4798 N N . ILE B 1 74 ? 30.147 7.812 75.164 1.00 14.23 2074 ILE B N 1
ATOM 4799 C CA . ILE B 1 74 ? 29.939 9.066 75.886 1.00 14.13 2074 ILE B CA 1
ATOM 4800 C C . ILE B 1 74 ? 28.663 9.836 75.573 1.00 14.90 2074 ILE B C 1
ATOM 4801 O O . ILE B 1 74 ? 28.557 10.503 74.543 1.00 17.98 2074 ILE B O 1
ATOM 4806 N N . TRP B 1 75 ? 27.701 9.754 76.482 1.00 15.75 2075 TRP B N 1
ATOM 4807 C CA . TRP B 1 75 ? 26.445 10.473 76.327 1.00 15.67 2075 TRP B CA 1
ATOM 4808 C C . TRP B 1 75 ? 26.623 11.848 76.983 1.00 14.84 2075 TRP B C 1
ATOM 4809 O O . TRP B 1 75 ? 27.752 12.291 77.173 1.00 15.56 2075 TRP B O 1
ATOM 4820 N N . ALA B 1 76 ? 25.530 12.524 77.318 1.00 15.39 2076 ALA B N 1
ATOM 4821 C CA . ALA B 1 76 ? 25.621 13.850 77.937 1.00 14.64 2076 ALA B CA 1
ATOM 4822 C C . ALA B 1 76 ? 26.586 13.893 79.127 1.00 16.24 2076 ALA B C 1
ATOM 4823 O O . ALA B 1 76 ? 26.481 13.085 80.055 1.00 15.46 2076 ALA B O 1
ATOM 4825 N N . PRO B 1 77 ? 27.546 14.833 79.108 1.00 15.46 2077 PRO B N 1
ATOM 4826 C CA . PRO B 1 77 ? 28.517 14.973 80.197 1.00 16.56 2077 PRO B CA 1
ATOM 4827 C C . PRO B 1 77 ? 28.195 16.200 81.066 1.00 17.05 2077 PRO B C 1
ATOM 4828 O O . PRO B 1 77 ? 27.320 17.006 80.732 1.00 15.59 2077 PRO B O 1
ATOM 4832 N N . CYS B 1 78 ? 28.905 16.334 82.180 1.00 17.14 2078 CYS B N 1
ATOM 4833 C CA . CYS B 1 78 ? 28.713 17.480 83.066 1.00 19.74 2078 CYS B CA 1
ATOM 4834 C C . CYS B 1 78 ? 30.063 18.006 83.531 1.00 18.82 2078 CYS B C 1
ATOM 4835 O O . CYS B 1 78 ? 30.824 17.284 84.170 1.00 21.59 2078 CYS B O 1
ATOM 4838 N N . LEU B 1 79 ? 30.356 19.261 83.199 1.00 19.24 2079 LEU B N 1
ATOM 4839 C CA . LEU B 1 79 ? 31.609 19.888 83.602 1.00 19.25 2079 LEU B CA 1
ATOM 4840 C C . LEU B 1 79 ? 31.309 20.956 84.650 1.00 20.21 2079 LEU B C 1
ATOM 4841 O O . LEU B 1 79 ? 30.522 21.865 84.402 1.00 19.45 2079 LEU B O 1
ATOM 4846 N N . SER B 1 80 ? 31.919 20.834 85.824 1.00 18.34 2080 SER B N 1
ATOM 4847 C CA . SER B 1 80 ? 31.719 21.802 86.890 1.00 18.39 2080 SER B CA 1
ATOM 4848 C C . SER B 1 80 ? 33.075 22.203 87.467 1.00 20.25 2080 SER B C 1
ATOM 4849 O O . SER B 1 80 ? 34.108 21.626 87.120 1.00 18.33 2080 SER B O 1
ATOM 4852 N N . TYR B 1 81 ? 33.063 23.203 88.336 1.00 20.08 2081 TYR B N 1
ATOM 4853 C CA . TYR B 1 81 ? 34.284 23.699 88.954 1.00 21.51 2081 TYR B CA 1
ATOM 4854 C C . TYR B 1 81 ? 33.994 24.085 90.394 1.00 21.94 2081 TYR B C 1
ATOM 4855 O O . TYR B 1 81 ? 32.954 24.669 90.686 1.00 19.54 2081 TYR B O 1
ATOM 4864 N N . HIS B 1 82 ? 34.913 23.757 91.294 1.00 22.84 2082 HIS B N 1
ATOM 4865 C CA . HIS B 1 82 ? 34.729 24.112 92.690 1.00 25.34 2082 HIS B CA 1
ATOM 4866 C C . HIS B 1 82 ? 36.051 24.096 93.438 1.00 26.18 2082 HIS B C 1
ATOM 4867 O O . HIS B 1 82 ? 36.803 23.121 93.379 1.00 23.03 2082 HIS B O 1
ATOM 4874 N N . ASP B 1 83 ? 36.330 25.191 94.136 1.00 27.81 2083 ASP B N 1
ATOM 4875 C CA . ASP B 1 83 ? 37.557 25.322 94.912 1.00 30.31 2083 ASP B CA 1
ATOM 4876 C C . ASP B 1 83 ? 38.818 24.840 94.201 1.00 28.46 2083 ASP B C 1
ATOM 4877 O O . ASP B 1 83 ? 39.495 23.925 94.672 1.00 29.36 2083 ASP B O 1
ATOM 4882 N N . GLY B 1 84 ? 39.122 25.448 93.061 1.00 27.98 2084 GLY B N 1
ATOM 4883 C CA . GLY B 1 84 ? 40.328 25.098 92.327 1.00 26.94 2084 GLY B CA 1
ATOM 4884 C C . GLY B 1 84 ? 40.374 23.783 91.573 1.00 28.24 2084 GLY B C 1
ATOM 4885 O O . GLY B 1 84 ? 41.416 23.423 91.025 1.00 26.43 2084 GLY B O 1
ATOM 4886 N N . THR B 1 85 ? 39.267 23.053 91.531 1.00 28.16 2085 THR B N 1
ATOM 4887 C CA . THR B 1 85 ? 39.278 21.794 90.811 1.00 28.80 2085 THR B CA 1
ATOM 4888 C C . THR B 1 85 ? 38.101 21.618 89.856 1.00 26.02 2085 THR B C 1
ATOM 4889 O O . THR B 1 85 ? 36.954 21.919 90.188 1.00 24.44 2085 THR B O 1
ATOM 4893 N N . PHE B 1 86 ? 38.412 21.151 88.649 1.00 23.72 2086 PHE B N 1
ATOM 4894 C CA . PHE B 1 86 ? 37.403 20.899 87.623 1.00 22.18 2086 PHE B CA 1
ATOM 4895 C C . PHE B 1 86 ? 36.861 19.493 87.829 1.00 20.84 2086 PHE B C 1
ATOM 4896 O O . PHE B 1 86 ? 37.626 18.563 88.061 1.00 21.03 2086 PHE B O 1
ATOM 4904 N N . TYR B 1 87 ? 35.543 19.349 87.758 1.00 18.50 2087 TYR B N 1
ATOM 4905 C CA . TYR B 1 87 ? 34.903 18.047 87.912 1.00 18.78 2087 TYR B CA 1
ATOM 4906 C C . TYR B 1 87 ? 34.187 17.664 86.619 1.00 18.47 2087 TYR B C 1
ATOM 4907 O O . TYR B 1 87 ? 33.350 18.419 86.117 1.00 18.09 2087 TYR B O 1
ATOM 4916 N N . LEU B 1 88 ? 34.518 16.498 86.077 1.00 18.11 2088 LEU B N 1
ATOM 4917 C CA . LEU B 1 88 ? 33.879 16.033 84.853 1.00 17.98 2088 LEU B CA 1
ATOM 4918 C C . LEU B 1 88 ? 33.146 14.725 85.110 1.00 18.52 2088 LEU B C 1
ATOM 4919 O O . LEU B 1 88 ? 33.758 13.717 85.467 1.00 17.38 2088 LEU B O 1
ATOM 4924 N N . ILE B 1 89 ? 31.828 14.754 84.946 1.00 18.16 2089 ILE B N 1
ATOM 4925 C CA . ILE B 1 89 ? 31.021 13.561 85.136 1.00 18.57 2089 ILE B CA 1
ATOM 4926 C C . ILE B 1 89 ? 30.687 13.073 83.734 1.00 17.83 2089 ILE B C 1
ATOM 4927 O O . ILE B 1 89 ? 30.289 13.865 82.877 1.00 17.44 2089 ILE B O 1
ATOM 4932 N N . TYR B 1 90 ? 30.870 11.781 83.490 1.00 16.55 2090 TYR B N 1
ATOM 4933 C CA . TYR B 1 90 ? 30.560 11.241 82.179 1.00 17.08 2090 TYR B CA 1
ATOM 4934 C C . TYR B 1 90 ? 29.957 9.851 82.255 1.00 17.05 2090 TYR B C 1
ATOM 4935 O O . TYR B 1 90 ? 29.962 9.204 83.307 1.00 16.48 2090 TYR B O 1
ATOM 4944 N N . THR B 1 91 ? 29.436 9.400 81.120 1.00 16.30 2091 THR B N 1
ATOM 4945 C CA . THR B 1 91 ? 28.779 8.113 81.034 1.00 14.52 2091 THR B CA 1
ATOM 4946 C C . THR B 1 91 ? 29.284 7.280 79.869 1.00 15.29 2091 THR B C 1
ATOM 4947 O O . THR B 1 91 ? 29.418 7.784 78.755 1.00 14.11 2091 THR B O 1
ATOM 4951 N N . ASP B 1 92 ? 29.566 6.008 80.132 1.00 16.67 2092 ASP B N 1
ATOM 4952 C CA . ASP B 1 92 ? 29.977 5.086 79.077 1.00 16.37 2092 ASP B CA 1
ATOM 4953 C C . ASP B 1 92 ? 28.781 4.155 78.868 1.00 16.03 2092 ASP B C 1
ATOM 4954 O O . ASP B 1 92 ? 28.500 3.286 79.701 1.00 14.34 2092 ASP B O 1
ATOM 4959 N N . VAL B 1 93 ? 28.065 4.364 77.768 1.00 15.36 2093 VAL B N 1
ATOM 4960 C CA . VAL B 1 93 ? 26.889 3.556 77.454 1.00 13.81 2093 VAL B CA 1
ATOM 4961 C C . VAL B 1 93 ? 27.280 2.303 76.686 1.00 13.66 2093 VAL B C 1
ATOM 4962 O O . VAL B 1 93 ? 27.841 2.382 75.591 1.00 12.87 2093 VAL B O 1
ATOM 4966 N N . LYS B 1 94 ? 26.980 1.151 77.279 1.00 13.42 2094 LYS B N 1
ATOM 4967 C CA . LYS B 1 94 ? 27.292 -0.149 76.689 1.00 15.79 2094 LYS B CA 1
ATOM 4968 C C . LYS B 1 94 ? 26.147 -0.757 75.885 1.00 16.22 2094 LYS B C 1
ATOM 4969 O O . LYS B 1 94 ? 26.376 -1.527 74.953 1.00 17.69 2094 LYS B O 1
ATOM 4975 N N . GLN B 1 95 ? 24.917 -0.423 76.254 1.00 16.20 2095 GLN B N 1
ATOM 4976 C CA . GLN B 1 95 ? 23.743 -0.940 75.554 1.00 17.06 2095 GLN B CA 1
ATOM 4977 C C . GLN B 1 95 ? 22.611 0.060 75.701 1.00 16.33 2095 GLN B C 1
ATOM 4978 O O . GLN B 1 95 ? 22.287 0.469 76.817 1.00 16.44 2095 GLN B O 1
ATOM 4984 N N . TRP B 1 96 ? 22.009 0.470 74.590 1.00 15.22 2096 TRP B N 1
ATOM 4985 C CA . TRP B 1 96 ? 20.905 1.417 74.691 1.00 16.79 2096 TRP B CA 1
ATOM 4986 C C . TRP B 1 96 ? 19.682 1.099 73.831 1.00 18.29 2096 TRP B C 1
ATOM 4987 O O . TRP B 1 96 ? 18.631 1.717 73.995 1.00 18.34 2096 TRP B O 1
ATOM 4998 N N . HIS B 1 97 ? 19.809 0.151 72.909 1.00 20.73 2097 HIS B N 1
ATOM 4999 C CA . HIS B 1 97 ? 18.653 -0.235 72.113 1.00 24.53 2097 HIS B CA 1
ATOM 5000 C C . HIS B 1 97 ? 17.882 -1.249 72.955 1.00 24.59 2097 HIS B C 1
ATOM 5001 O O . HIS B 1 97 ? 18.466 -1.946 73.791 1.00 26.58 2097 HIS B O 1
ATOM 5008 N N . GLY B 1 98 ? 16.573 -1.318 72.765 1.00 24.42 2098 GLY B N 1
ATOM 5009 C CA . GLY B 1 98 ? 15.792 -2.273 73.526 1.00 23.70 2098 GLY B CA 1
ATOM 5010 C C . GLY B 1 98 ? 15.256 -1.725 74.834 1.00 22.92 2098 GLY B C 1
ATOM 5011 O O . GLY B 1 98 ? 15.350 -0.533 75.106 1.00 23.40 2098 GLY B O 1
ATOM 5012 N N . ALA B 1 99 ? 14.713 -2.614 75.658 1.00 20.84 2099 ALA B N 1
ATOM 5013 C CA . ALA B 1 99 ? 14.118 -2.231 76.934 1.00 19.05 2099 ALA B CA 1
ATOM 5014 C C . ALA B 1 99 ? 15.078 -1.720 78.006 1.00 18.70 2099 ALA B C 1
ATOM 5015 O O . ALA B 1 99 ? 14.669 -0.958 78.882 1.00 16.68 2099 ALA B O 1
ATOM 5017 N N . PHE B 1 100 ? 16.343 -2.126 77.941 1.00 17.20 2100 PHE B N 1
ATOM 5018 C CA . PHE B 1 100 ? 17.308 -1.715 78.954 1.00 18.42 2100 PHE B CA 1
ATOM 5019 C C . PHE B 1 100 ? 18.304 -0.642 78.545 1.00 20.42 2100 PHE B C 1
ATOM 5020 O O . PHE B 1 100 ? 18.481 -0.340 77.367 1.00 18.84 2100 PHE B O 1
ATOM 5028 N N . LYS B 1 101 ? 18.956 -0.081 79.558 1.00 20.07 2101 LYS B N 1
ATOM 5029 C CA . LYS B 1 101 ? 19.979 0.934 79.377 1.00 20.29 2101 LYS B CA 1
ATOM 5030 C C . LYS B 1 101 ? 21.130 0.547 80.287 1.00 19.84 2101 LYS B C 1
ATOM 5031 O O . LYS B 1 101 ? 21.025 0.653 81.507 1.00 19.53 2101 LYS B O 1
ATOM 5037 N N . ASP B 1 102 ? 22.210 0.058 79.692 1.00 18.42 2102 ASP B N 1
ATOM 5038 C CA . ASP B 1 102 ? 23.393 -0.325 80.449 1.00 17.90 2102 ASP B CA 1
ATOM 5039 C C . ASP B 1 102 ? 24.359 0.833 80.280 1.00 18.12 2102 ASP B C 1
ATOM 5040 O O . ASP B 1 102 ? 25.011 0.975 79.241 1.00 16.69 2102 ASP B O 1
ATOM 5045 N N . ALA B 1 103 ? 24.418 1.678 81.304 1.00 17.41 2103 ALA B N 1
ATOM 5046 C CA . ALA B 1 103 ? 25.263 2.864 81.276 1.00 16.62 2103 ALA B CA 1
ATOM 5047 C C . ALA B 1 103 ? 25.936 3.074 82.617 1.00 17.04 2103 ALA B C 1
ATOM 5048 O O . ALA B 1 103 ? 25.289 3.021 83.661 1.00 18.20 2103 ALA B O 1
ATOM 5050 N N . HIS B 1 104 ? 27.239 3.326 82.579 1.00 16.83 2104 HIS B N 1
ATOM 5051 C CA . HIS B 1 104 ? 28.017 3.528 83.793 1.00 16.30 2104 HIS B CA 1
ATOM 5052 C C . HIS B 1 104 ? 28.532 4.959 83.881 1.00 15.36 2104 HIS B C 1
ATOM 5053 O O . HIS B 1 104 ? 29.102 5.481 82.927 1.00 15.53 2104 HIS B O 1
ATOM 5060 N N . ASN B 1 105 ? 28.322 5.583 85.036 1.00 15.79 2105 ASN B N 1
ATOM 5061 C CA . ASN B 1 105 ? 28.729 6.965 85.260 1.00 16.05 2105 ASN B CA 1
ATOM 5062 C C . ASN B 1 105 ? 30.026 7.060 86.050 1.00 16.67 2105 ASN B C 1
ATOM 5063 O O . ASN B 1 105 ? 30.217 6.351 87.043 1.00 17.37 2105 ASN B O 1
ATOM 5068 N N . TYR B 1 106 ? 30.910 7.948 85.595 1.00 17.11 2106 TYR B N 1
ATOM 5069 C CA . TYR B 1 106 ? 32.222 8.144 86.210 1.00 16.91 2106 TYR B CA 1
ATOM 5070 C C . TYR B 1 106 ? 32.539 9.610 86.471 1.00 17.40 2106 TYR B C 1
ATOM 5071 O O . TYR B 1 106 ? 31.893 10.505 85.929 1.00 16.00 2106 TYR B O 1
ATOM 5080 N N . LEU B 1 107 ? 33.561 9.835 87.295 1.00 17.91 2107 LEU B N 1
ATOM 5081 C CA . LEU B 1 107 ? 34.027 11.171 87.639 1.00 19.28 2107 LEU B CA 1
ATOM 5082 C C . LEU B 1 107 ? 35.550 11.245 87.543 1.00 18.48 2107 LEU B C 1
ATOM 5083 O O . LEU B 1 107 ? 36.249 10.378 88.063 1.00 17.46 2107 LEU B O 1
ATOM 5088 N N . VAL B 1 108 ? 36.051 12.265 86.853 1.00 18.93 2108 VAL B N 1
ATOM 5089 C CA . VAL B 1 108 ? 37.489 12.494 86.740 1.00 18.22 2108 VAL B CA 1
ATOM 5090 C C . VAL B 1 108 ? 37.683 13.958 87.106 1.00 18.44 2108 VAL B C 1
ATOM 5091 O O . VAL B 1 108 ? 36.754 14.755 86.977 1.00 19.15 2108 VAL B O 1
ATOM 5095 N N . THR B 1 109 ? 38.875 14.307 87.578 1.00 18.11 2109 THR B N 1
ATOM 5096 C CA . THR B 1 109 ? 39.163 15.677 87.989 1.00 19.86 2109 THR B CA 1
ATOM 5097 C C . THR B 1 109 ? 40.471 16.222 87.419 1.00 19.77 2109 THR B C 1
ATOM 5098 O O . THR B 1 109 ? 41.325 15.471 86.951 1.00 17.53 2109 THR B O 1
ATOM 5102 N N . ALA B 1 110 ? 40.610 17.542 87.478 1.00 21.73 2110 ALA B N 1
ATOM 5103 C CA . ALA B 1 110 ? 41.799 18.229 86.995 1.00 25.22 2110 ALA B CA 1
ATOM 5104 C C . ALA B 1 110 ? 41.882 19.608 87.643 1.00 26.60 2110 ALA B C 1
ATOM 5105 O O . ALA B 1 110 ? 40.874 20.149 88.100 1.00 27.36 2110 ALA B O 1
ATOM 5107 N N . GLN B 1 111 ? 43.086 20.169 87.683 1.00 28.56 2111 GLN B N 1
ATOM 5108 C CA . GLN B 1 111 ? 43.294 21.493 88.257 1.00 30.57 2111 GLN B CA 1
ATOM 5109 C C . GLN B 1 111 ? 43.312 22.504 87.119 1.00 30.54 2111 GLN B C 1
ATOM 5110 O O . GLN B 1 111 ? 43.135 23.702 87.329 1.00 31.22 2111 GLN B O 1
ATOM 5116 N N . ASN B 1 112 ? 43.535 22.003 85.909 1.00 30.90 2112 ASN B N 1
ATOM 5117 C CA . ASN B 1 112 ? 43.574 22.835 84.711 1.00 30.90 2112 ASN B CA 1
ATOM 5118 C C . ASN B 1 112 ? 42.680 22.187 83.666 1.00 29.49 2112 ASN B C 1
ATOM 5119 O O . ASN B 1 112 ? 42.719 20.969 83.486 1.00 28.38 2112 ASN B O 1
ATOM 5124 N N . ILE B 1 113 ? 41.887 23.003 82.978 1.00 27.69 2113 ILE B N 1
ATOM 5125 C CA . ILE B 1 113 ? 40.960 22.500 81.967 1.00 28.83 2113 ILE B CA 1
ATOM 5126 C C . ILE B 1 113 ? 41.644 21.573 80.963 1.00 29.92 2113 ILE B C 1
ATOM 5127 O O . ILE B 1 113 ? 41.043 20.608 80.481 1.00 28.67 2113 ILE B O 1
ATOM 5132 N N . GLU B 1 114 ? 42.899 21.862 80.644 1.00 32.02 2114 GLU B N 1
ATOM 5133 C CA . GLU B 1 114 ? 43.639 21.020 79.717 1.00 36.14 2114 GLU B CA 1
ATOM 5134 C C . GLU B 1 114 ? 44.622 20.179 80.515 1.00 37.50 2114 GLU B C 1
ATOM 5135 O O . GLU B 1 114 ? 45.058 19.119 80.063 1.00 36.24 2114 GLU B O 1
ATOM 5141 N N . GLY B 1 115 ? 44.956 20.667 81.711 1.00 38.86 2115 GLY B N 1
ATOM 5142 C CA . GLY B 1 115 ? 45.888 19.976 82.590 1.00 38.64 2115 GLY B CA 1
ATOM 5143 C C . GLY B 1 115 ? 45.578 18.499 82.666 1.00 37.21 2115 GLY B C 1
ATOM 5144 O O . GLY B 1 115 ? 44.490 18.085 82.264 1.00 39.36 2115 GLY B O 1
ATOM 5145 N N . PRO B 1 116 ? 46.500 17.675 83.189 1.00 34.87 2116 PRO B N 1
ATOM 5146 C CA . PRO B 1 116 ? 46.225 16.238 83.267 1.00 31.08 2116 PRO B CA 1
ATOM 5147 C C . PRO B 1 116 ? 44.934 15.904 84.008 1.00 28.22 2116 PRO B C 1
ATOM 5148 O O . PRO B 1 116 ? 44.616 16.508 85.037 1.00 25.00 2116 PRO B O 1
ATOM 5152 N N . TRP B 1 117 ? 44.185 14.958 83.451 1.00 23.79 2117 TRP B N 1
ATOM 5153 C CA . TRP B 1 117 ? 42.941 14.513 84.046 1.00 21.80 2117 TRP B CA 1
ATOM 5154 C C . TRP B 1 117 ? 43.177 13.170 84.729 1.00 20.81 2117 TRP B C 1
ATOM 5155 O O . TRP B 1 117 ? 43.906 12.318 84.222 1.00 20.94 2117 TRP B O 1
ATOM 5166 N N . SER B 1 118 ? 42.553 12.993 85.886 1.00 20.23 2118 SER B N 1
ATOM 5167 C CA . SER B 1 118 ? 42.697 11.781 86.679 1.00 19.64 2118 SER B CA 1
ATOM 5168 C C . SER B 1 118 ? 42.002 10.571 86.068 1.00 20.27 2118 SER B C 1
ATOM 5169 O O . SER B 1 118 ? 41.229 10.695 85.116 1.00 17.88 2118 SER B O 1
ATOM 5172 N N . ASP B 1 119 ? 42.297 9.398 86.623 1.00 20.47 2119 ASP B N 1
ATOM 5173 C CA . ASP B 1 119 ? 41.635 8.179 86.201 1.00 20.90 2119 ASP B CA 1
ATOM 5174 C C . ASP B 1 119 ? 40.278 8.290 86.888 1.00 21.41 2119 ASP B C 1
ATOM 5175 O O . ASP B 1 119 ? 40.138 8.987 87.896 1.00 20.27 2119 ASP B O 1
ATOM 5180 N N . PRO B 1 120 ? 39.263 7.602 86.362 1.00 20.47 2120 PRO B N 1
ATOM 5181 C CA . PRO B 1 120 ? 37.916 7.660 86.928 1.00 20.25 2120 PRO B CA 1
ATOM 5182 C C . PRO B 1 120 ? 37.583 7.048 88.279 1.00 20.55 2120 PRO B C 1
ATOM 5183 O O . PRO B 1 120 ? 38.222 6.114 88.752 1.00 20.89 2120 PRO B O 1
ATOM 5187 N N . ILE B 1 121 ? 36.544 7.618 88.879 1.00 20.54 2121 ILE B N 1
ATOM 5188 C CA . ILE B 1 121 ? 35.973 7.152 90.129 1.00 21.21 2121 ILE B CA 1
ATOM 5189 C C . ILE B 1 121 ? 34.575 6.733 89.668 1.00 21.44 2121 ILE B C 1
ATOM 5190 O O . ILE B 1 121 ? 33.856 7.535 89.065 1.00 20.55 2121 ILE B O 1
ATOM 5195 N N . TYR B 1 122 ? 34.206 5.480 89.911 1.00 21.33 2122 TYR B N 1
ATOM 5196 C CA . TYR B 1 122 ? 32.894 4.997 89.500 1.00 21.99 2122 TYR B CA 1
ATOM 5197 C C . TYR B 1 122 ? 31.803 5.535 90.423 1.00 21.54 2122 TYR B C 1
ATOM 5198 O O . TYR B 1 122 ? 31.974 5.570 91.638 1.00 22.39 2122 TYR B O 1
ATOM 5207 N N . LEU B 1 123 ? 30.681 5.949 89.842 1.00 20.33 2123 LEU B N 1
ATOM 5208 C CA . LEU B 1 123 ? 29.575 6.491 90.624 1.00 19.89 2123 LEU B CA 1
ATOM 5209 C C . LEU B 1 123 ? 28.381 5.539 90.743 1.00 19.20 2123 LEU B C 1
ATOM 5210 O O . LEU B 1 123 ? 28.167 4.946 91.802 1.00 19.27 2123 LEU B O 1
ATOM 5215 N N . ASN B 1 124 ? 27.602 5.404 89.672 1.00 17.61 2124 ASN B N 1
ATOM 5216 C CA . ASN B 1 124 ? 26.437 4.516 89.663 1.00 17.61 2124 ASN B CA 1
ATOM 5217 C C . ASN B 1 124 ? 26.078 4.156 88.219 1.00 17.42 2124 ASN B C 1
ATOM 5218 O O . ASN B 1 124 ? 26.810 4.520 87.297 1.00 17.74 2124 ASN B O 1
ATOM 5223 N N . SER B 1 125 ? 24.966 3.444 88.027 1.00 18.15 2125 SER B N 1
ATOM 5224 C CA . SER B 1 125 ? 24.519 3.033 86.692 1.00 17.69 2125 SER B CA 1
ATOM 5225 C C . SER B 1 125 ? 22.998 3.056 86.545 1.00 17.24 2125 SER B C 1
ATOM 5226 O O . SER B 1 125 ? 22.469 2.591 85.541 1.00 17.05 2125 SER B O 1
ATOM 5229 N N . SER B 1 126 ? 22.303 3.597 87.541 1.00 15.61 2126 SER B N 1
ATOM 5230 C CA . SER B 1 126 ? 20.842 3.641 87.534 1.00 16.50 2126 SER B CA 1
ATOM 5231 C C . SER B 1 126 ? 20.197 4.401 86.369 1.00 17.05 2126 SER B C 1
ATOM 5232 O O . SER B 1 126 ? 19.000 4.250 86.106 1.00 18.20 2126 SER B O 1
ATOM 5235 N N . GLY B 1 127 ? 20.986 5.212 85.677 1.00 15.99 2127 GLY B N 1
ATOM 5236 C CA . GLY B 1 127 ? 20.462 5.973 84.557 1.00 15.38 2127 GLY B CA 1
ATOM 5237 C C . GLY B 1 127 ? 21.531 6.896 84.016 1.00 16.29 2127 GLY B C 1
ATOM 5238 O O . GLY B 1 127 ? 22.569 7.073 84.650 1.00 17.61 2127 GLY B O 1
ATOM 5239 N N . PHE B 1 128 ? 21.283 7.488 82.854 1.00 14.56 2128 PHE B N 1
ATOM 5240 C CA . PHE B 1 128 ? 22.251 8.384 82.240 1.00 15.31 2128 PHE B CA 1
ATOM 5241 C C . PHE B 1 128 ? 22.020 9.841 82.623 1.00 13.95 2128 PHE B C 1
ATOM 5242 O O . PHE B 1 128 ? 21.210 10.139 83.505 1.00 16.33 2128 PHE B O 1
ATOM 5250 N N . ASP B 1 129 ? 22.749 10.738 81.970 1.00 14.97 2129 ASP B N 1
ATOM 5251 C CA . ASP B 1 129 ? 22.660 12.174 82.227 1.00 15.87 2129 ASP B CA 1
ATOM 5252 C C . ASP B 1 129 ? 22.984 12.539 83.681 1.00 18.35 2129 ASP B C 1
ATOM 5253 O O . ASP B 1 129 ? 22.209 13.233 84.354 1.00 17.76 2129 ASP B O 1
ATOM 5258 N N . PRO B 1 130 ? 24.139 12.077 84.184 1.00 17.20 2130 PRO B N 1
ATOM 5259 C CA . PRO B 1 130 ? 24.531 12.379 85.561 1.00 17.16 2130 PRO B CA 1
ATOM 5260 C C . PRO B 1 130 ? 25.051 13.810 85.665 1.00 19.04 2130 PRO B C 1
ATOM 5261 O O . PRO B 1 130 ? 25.659 14.331 84.723 1.00 17.59 2130 PRO B O 1
ATOM 5265 N N . SER B 1 131 ? 24.814 14.437 86.810 1.00 16.57 2131 SER B N 1
ATOM 5266 C CA . SER B 1 131 ? 25.251 15.806 87.029 1.00 17.82 2131 SER B CA 1
ATOM 5267 C C . SER B 1 131 ? 25.624 16.016 88.500 1.00 17.42 2131 SER B C 1
ATOM 5268 O O . SER B 1 131 ? 24.865 15.645 89.400 1.00 16.26 2131 SER B O 1
ATOM 5271 N N . LEU B 1 132 ? 26.791 16.612 88.730 1.00 17.25 2132 LEU B N 1
ATOM 5272 C CA . LEU B 1 132 ? 27.286 16.871 90.082 1.00 18.14 2132 LEU B CA 1
ATOM 5273 C C . LEU B 1 132 ? 27.000 18.311 90.511 1.00 17.68 2132 LEU B C 1
ATOM 5274 O O . LEU B 1 132 ? 27.363 19.257 89.817 1.00 18.23 2132 LEU B O 1
ATOM 5279 N N . PHE B 1 133 ? 26.355 18.461 91.662 1.00 19.00 2133 PHE B N 1
ATOM 5280 C CA . PHE B 1 133 ? 25.999 19.769 92.206 1.00 18.98 2133 PHE B CA 1
ATOM 5281 C C . PHE B 1 133 ? 26.813 20.063 93.463 1.00 19.78 2133 PHE B C 1
ATOM 5282 O O . PHE B 1 133 ? 26.916 19.221 94.351 1.00 19.66 2133 PHE B O 1
ATOM 5290 N N . HIS B 1 134 ? 27.404 21.254 93.526 1.00 21.49 2134 HIS B N 1
ATOM 5291 C CA . HIS B 1 134 ? 28.197 21.659 94.689 1.00 22.23 2134 HIS B CA 1
ATOM 5292 C C . HIS B 1 134 ? 27.381 22.675 95.481 1.00 22.65 2134 HIS B C 1
ATOM 5293 O O . HIS B 1 134 ? 27.256 23.826 95.072 1.00 21.99 2134 HIS B O 1
ATOM 5300 N N . ASP B 1 135 ? 26.816 22.252 96.608 1.00 23.67 2135 ASP B N 1
ATOM 5301 C CA . ASP B 1 135 ? 26.000 23.156 97.416 1.00 24.13 2135 ASP B CA 1
ATOM 5302 C C . ASP B 1 135 ? 26.892 24.111 98.208 1.00 25.41 2135 ASP B C 1
ATOM 5303 O O . ASP B 1 135 ? 28.077 23.840 98.400 1.00 24.88 2135 ASP B O 1
ATOM 5308 N N . ASP B 1 136 ? 26.328 25.226 98.664 1.00 27.20 2136 ASP B N 1
ATOM 5309 C CA . ASP B 1 136 ? 27.108 26.208 99.418 1.00 29.98 2136 ASP B CA 1
ATOM 5310 C C . ASP B 1 136 ? 27.441 25.795 100.850 1.00 29.99 2136 ASP B C 1
ATOM 5311 O O . ASP B 1 136 ? 28.055 26.563 101.592 1.00 30.39 2136 ASP B O 1
ATOM 5316 N N . ASP B 1 137 ? 27.044 24.588 101.240 1.00 30.07 2137 ASP B N 1
ATOM 5317 C CA . ASP B 1 137 ? 27.340 24.103 102.586 1.00 29.95 2137 ASP B CA 1
ATOM 5318 C C . ASP B 1 137 ? 28.497 23.114 102.542 1.00 29.86 2137 ASP B C 1
ATOM 5319 O O . ASP B 1 137 ? 28.761 22.412 103.518 1.00 29.81 2137 ASP B O 1
ATOM 5324 N N . GLY B 1 138 ? 29.170 23.050 101.396 1.00 29.14 2138 GLY B N 1
ATOM 5325 C CA . GLY B 1 138 ? 30.297 22.148 101.247 1.00 29.76 2138 GLY B CA 1
ATOM 5326 C C . GLY B 1 138 ? 29.939 20.743 100.796 1.00 28.91 2138 GLY B C 1
ATOM 5327 O O . GLY B 1 138 ? 30.819 19.975 100.428 1.00 29.92 2138 GLY B O 1
ATOM 5328 N N . ARG B 1 139 ? 28.655 20.399 100.823 1.00 28.88 2139 ARG B N 1
ATOM 5329 C CA . ARG B 1 139 ? 28.231 19.067 100.404 1.00 27.54 2139 ARG B CA 1
ATOM 5330 C C . ARG B 1 139 ? 28.072 18.986 98.886 1.00 25.29 2139 ARG B C 1
ATOM 5331 O O . ARG B 1 139 ? 27.843 19.998 98.217 1.00 21.92 2139 ARG B O 1
ATOM 5339 N N . LYS B 1 140 ? 28.212 17.779 98.347 1.00 23.02 2140 LYS B N 1
ATOM 5340 C CA . LYS B 1 140 ? 28.102 17.569 96.909 1.00 21.67 2140 LYS B CA 1
ATOM 5341 C C . LYS B 1 140 ? 27.038 16.523 96.623 1.00 20.77 2140 LYS B C 1
ATOM 5342 O O . LYS B 1 140 ? 26.918 15.534 97.346 1.00 20.81 2140 LYS B O 1
ATOM 5348 N N . TRP B 1 141 ? 26.260 16.756 95.571 1.00 18.77 2141 TRP B N 1
ATOM 5349 C CA . TRP B 1 141 ? 25.175 15.856 95.213 1.00 18.78 2141 TRP B CA 1
ATOM 5350 C C . TRP B 1 141 ? 25.166 15.470 93.743 1.00 18.54 2141 TRP B C 1
ATOM 5351 O O . TRP B 1 141 ? 25.496 16.276 92.868 1.00 18.31 2141 TRP B O 1
ATOM 5362 N N . LEU B 1 142 ? 24.773 14.231 93.478 1.00 17.62 2142 LEU B N 1
ATOM 5363 C CA . LEU B 1 142 ? 24.696 13.748 92.115 1.00 17.54 2142 LEU B CA 1
ATOM 5364 C C . LEU B 1 142 ? 23.248 13.486 91.758 1.00 18.01 2142 LEU B C 1
ATOM 5365 O O . LEU B 1 142 ? 22.531 12.815 92.506 1.00 18.09 2142 LEU B O 1
ATOM 5370 N N . VAL B 1 143 ? 22.819 14.033 90.628 1.00 16.08 2143 VAL B N 1
ATOM 5371 C CA . VAL B 1 143 ? 21.474 13.788 90.129 1.00 17.42 2143 VAL B CA 1
ATOM 5372 C C . VAL B 1 143 ? 21.638 13.131 88.761 1.00 17.95 2143 VAL B C 1
ATOM 5373 O O . VAL B 1 143 ? 22.627 13.367 88.063 1.00 18.34 2143 VAL B O 1
ATOM 5377 N N . ASN B 1 144 ? 20.689 12.279 88.404 1.00 17.28 2144 ASN B N 1
ATOM 5378 C CA . ASN B 1 144 ? 20.689 11.624 87.102 1.00 18.26 2144 ASN B CA 1
ATOM 5379 C C . ASN B 1 144 ? 19.282 11.097 86.882 1.00 17.29 2144 ASN B C 1
ATOM 5380 O O . ASN B 1 144 ? 18.480 11.079 87.819 1.00 15.11 2144 ASN B O 1
ATOM 5385 N N . MET B 1 145 ? 18.950 10.725 85.649 1.00 16.03 2145 MET B N 1
ATOM 5386 C CA . MET B 1 145 ? 17.618 10.187 85.398 1.00 16.52 2145 MET B CA 1
ATOM 5387 C C . MET B 1 145 ? 17.664 8.715 85.796 1.00 17.58 2145 MET B C 1
ATOM 5388 O O . MET B 1 145 ? 18.739 8.117 85.845 1.00 16.00 2145 MET B O 1
ATOM 5393 N N . ILE B 1 146 ? 16.511 8.140 86.111 1.00 17.42 2146 ILE B N 1
ATOM 5394 C CA . ILE B 1 146 ? 16.463 6.729 86.462 1.00 20.02 2146 ILE B CA 1
ATOM 5395 C C . ILE B 1 146 ? 15.672 6.022 85.381 1.00 18.68 2146 ILE B C 1
ATOM 5396 O O . ILE B 1 146 ? 14.597 6.483 84.981 1.00 16.83 2146 ILE B O 1
ATOM 5401 N N . TRP B 1 147 ? 16.219 4.914 84.899 1.00 16.97 2147 TRP B N 1
ATOM 5402 C CA . TRP B 1 147 ? 15.588 4.149 83.832 1.00 17.09 2147 TRP B CA 1
ATOM 5403 C C . TRP B 1 147 ? 14.793 2.949 84.334 1.00 17.60 2147 TRP B C 1
ATOM 5404 O O . TRP B 1 147 ? 15.323 2.096 85.046 1.00 16.16 2147 TRP B O 1
ATOM 5415 N N . ASP B 1 148 ? 13.516 2.901 83.962 1.00 17.92 2148 ASP B N 1
ATOM 5416 C CA . ASP B 1 148 ? 12.646 1.798 84.342 1.00 19.84 2148 ASP B CA 1
ATOM 5417 C C . ASP B 1 148 ? 12.367 0.982 83.079 1.00 19.32 2148 ASP B C 1
ATOM 5418 O O . ASP B 1 148 ? 11.676 1.443 82.170 1.00 20.69 2148 ASP B O 1
ATOM 5423 N N . TYR B 1 149 ? 12.902 -0.232 83.043 1.00 18.78 2149 TYR B N 1
ATOM 5424 C CA . TYR B 1 149 ? 12.765 -1.138 81.902 1.00 20.58 2149 TYR B CA 1
ATOM 5425 C C . TYR B 1 149 ? 11.483 -1.978 81.911 1.00 20.70 2149 TYR B C 1
ATOM 5426 O O . TYR B 1 149 ? 11.203 -2.690 80.947 1.00 20.43 2149 TYR B O 1
ATOM 5435 N N . ARG B 1 150 ? 10.713 -1.905 82.992 1.00 21.22 2150 ARG B N 1
ATOM 5436 C CA . ARG B 1 150 ? 9.513 -2.731 83.105 1.00 22.74 2150 ARG B CA 1
ATOM 5437 C C . ARG B 1 150 ? 8.396 -2.478 82.094 1.00 25.06 2150 ARG B C 1
ATOM 5438 O O . ARG B 1 150 ? 8.117 -1.342 81.703 1.00 22.81 2150 ARG B O 1
ATOM 5446 N N . LYS B 1 151 ? 7.772 -3.582 81.692 1.00 28.04 2151 LYS B N 1
ATOM 5447 C CA . LYS B 1 151 ? 6.710 -3.631 80.695 1.00 33.67 2151 LYS B CA 1
ATOM 5448 C C . LYS B 1 151 ? 5.719 -2.476 80.567 1.00 36.03 2151 LYS B C 1
ATOM 5449 O O . LYS B 1 151 ? 5.702 -1.786 79.546 1.00 39.35 2151 LYS B O 1
ATOM 5455 N N . GLY B 1 152 ? 4.889 -2.262 81.579 1.00 36.87 2152 GLY B N 1
ATOM 5456 C CA . GLY B 1 152 ? 3.896 -1.205 81.471 1.00 36.49 2152 GLY B CA 1
ATOM 5457 C C . GLY B 1 152 ? 4.216 0.162 82.045 1.00 36.01 2152 GLY B C 1
ATOM 5458 O O . GLY B 1 152 ? 3.302 0.901 82.416 1.00 36.61 2152 GLY B O 1
ATOM 5459 N N . ASN B 1 153 ? 5.492 0.526 82.109 1.00 34.02 2153 ASN B N 1
ATOM 5460 C CA . ASN B 1 153 ? 5.853 1.824 82.665 1.00 31.03 2153 ASN B CA 1
ATOM 5461 C C . ASN B 1 153 ? 6.644 2.697 81.705 1.00 29.18 2153 ASN B C 1
ATOM 5462 O O . ASN B 1 153 ? 7.317 2.197 80.805 1.00 26.73 2153 ASN B O 1
ATOM 5467 N N . HIS B 1 154 ? 6.548 4.010 81.892 1.00 28.00 2154 HIS B N 1
ATOM 5468 C CA . HIS B 1 154 ? 7.298 4.940 81.061 1.00 28.87 2154 HIS B CA 1
ATOM 5469 C C . HIS B 1 154 ? 8.730 4.759 81.559 1.00 26.61 2154 HIS B C 1
ATOM 5470 O O . HIS B 1 154 ? 8.985 4.848 82.761 1.00 26.76 2154 HIS B O 1
ATOM 5477 N N . PRO B 1 155 ? 9.677 4.474 80.649 1.00 25.62 2155 PRO B N 1
ATOM 5478 C CA . PRO B 1 155 ? 11.082 4.271 81.027 1.00 23.23 2155 PRO B CA 1
ATOM 5479 C C . PRO B 1 155 ? 11.763 5.437 81.738 1.00 22.81 2155 PRO B C 1
ATOM 5480 O O . PRO B 1 155 ? 12.640 5.224 82.578 1.00 21.78 2155 PRO B O 1
ATOM 5484 N N . PHE B 1 156 ? 11.373 6.665 81.406 1.00 22.86 2156 PHE B N 1
ATOM 5485 C CA . PHE B 1 156 ? 11.955 7.844 82.051 1.00 22.88 2156 PHE B CA 1
ATOM 5486 C C . PHE B 1 156 ? 11.189 8.058 83.355 1.00 22.95 2156 PHE B C 1
ATOM 5487 O O . PHE B 1 156 ? 10.257 8.857 83.422 1.00 24.60 2156 PHE B O 1
ATOM 5495 N N . ALA B 1 157 ? 11.603 7.328 84.384 1.00 22.47 2157 ALA B N 1
ATOM 5496 C CA . ALA B 1 157 ? 10.952 7.351 85.689 1.00 20.75 2157 ALA B CA 1
ATOM 5497 C C . ALA B 1 157 ? 11.255 8.536 86.601 1.00 20.17 2157 ALA B C 1
ATOM 5498 O O . ALA B 1 157 ? 10.886 8.517 87.775 1.00 21.32 2157 ALA B O 1
ATOM 5500 N N . GLY B 1 158 ? 11.928 9.556 86.080 1.00 18.38 2158 GLY B N 1
ATOM 5501 C CA . GLY B 1 158 ? 12.207 10.724 86.891 1.00 17.47 2158 GLY B CA 1
ATOM 5502 C C . GLY B 1 158 ? 13.661 11.059 87.159 1.00 18.70 2158 GLY B C 1
ATOM 5503 O O . GLY B 1 158 ? 14.578 10.480 86.568 1.00 17.19 2158 GLY B O 1
ATOM 5504 N N . ILE B 1 159 ? 13.855 12.006 88.072 1.00 16.68 2159 ILE B N 1
ATOM 5505 C CA . ILE B 1 159 ? 15.175 12.474 88.460 1.00 15.66 2159 ILE B CA 1
ATOM 5506 C C . ILE B 1 159 ? 15.500 11.982 89.861 1.00 17.70 2159 ILE B C 1
ATOM 5507 O O . ILE B 1 159 ? 14.723 12.172 90.802 1.00 17.34 2159 ILE B O 1
ATOM 5512 N N . ILE B 1 160 ? 16.663 11.361 89.992 1.00 18.20 2160 ILE B N 1
ATOM 5513 C CA . ILE B 1 160 ? 17.094 10.810 91.262 1.00 22.59 2160 ILE B CA 1
ATOM 5514 C C . ILE B 1 160 ? 18.199 11.650 91.882 1.00 21.10 2160 ILE B C 1
ATOM 5515 O O . ILE B 1 160 ? 18.949 12.326 91.175 1.00 17.71 2160 ILE B O 1
ATOM 5520 N N . LEU B 1 161 ? 18.295 11.592 93.208 1.00 20.41 2161 LEU B N 1
ATOM 5521 C CA . LEU B 1 161 ? 19.289 12.361 93.956 1.00 18.91 2161 LEU B CA 1
ATOM 5522 C C . LEU B 1 161 ? 20.002 11.532 95.023 1.00 19.45 2161 LEU B C 1
ATOM 5523 O O . LEU B 1 161 ? 19.365 10.808 95.779 1.00 16.92 2161 LEU B O 1
ATOM 5528 N N . GLN B 1 162 ? 21.324 11.653 95.085 1.00 19.57 2162 GLN B N 1
ATOM 5529 C CA . GLN B 1 162 ? 22.114 10.950 96.092 1.00 20.49 2162 GLN B CA 1
ATOM 5530 C C . GLN B 1 162 ? 23.381 11.748 96.357 1.00 21.06 2162 GLN B C 1
ATOM 5531 O O . GLN B 1 162 ? 24.013 12.258 95.432 1.00 18.42 2162 GLN B O 1
ATOM 5537 N N . GLU B 1 163 ? 23.753 11.854 97.625 1.00 21.10 2163 GLU B N 1
ATOM 5538 C CA . GLU B 1 163 ? 24.935 12.612 98.000 1.00 20.87 2163 GLU B CA 1
ATOM 5539 C C . GLU B 1 163 ? 26.231 11.921 97.609 1.00 21.05 2163 GLU B C 1
ATOM 5540 O O . GLU B 1 163 ? 26.336 10.693 97.630 1.00 20.35 2163 GLU B O 1
ATOM 5546 N N . TYR B 1 164 ? 27.211 12.729 97.225 1.00 20.44 2164 TYR B N 1
ATOM 5547 C CA . TYR B 1 164 ? 28.516 12.226 96.842 1.00 21.01 2164 TYR B CA 1
ATOM 5548 C C . TYR B 1 164 ? 29.535 12.622 97.907 1.00 22.25 2164 TYR B C 1
ATOM 5549 O O . TYR B 1 164 ? 29.602 13.784 98.311 1.00 19.52 2164 TYR B O 1
ATOM 5558 N N . SER B 1 165 ? 30.320 11.649 98.357 1.00 23.26 2165 SER B N 1
ATOM 5559 C CA . SER B 1 165 ? 31.345 11.890 99.363 1.00 25.22 2165 SER B CA 1
ATOM 5560 C C . SER B 1 165 ? 32.710 11.937 98.696 1.00 26.06 2165 SER B C 1
ATOM 5561 O O . SER B 1 165 ? 33.225 10.912 98.254 1.00 27.28 2165 SER B O 1
ATOM 5564 N N . GLU B 1 166 ? 33.295 13.125 98.622 1.00 28.63 2166 GLU B N 1
ATOM 5565 C CA . GLU B 1 166 ? 34.602 13.274 97.996 1.00 31.36 2166 GLU B CA 1
ATOM 5566 C C . GLU B 1 166 ? 35.650 12.581 98.853 1.00 31.56 2166 GLU B C 1
ATOM 5567 O O . GLU B 1 166 ? 36.651 12.073 98.347 1.00 31.35 2166 GLU B O 1
ATOM 5573 N N . ALA B 1 167 ? 35.400 12.552 100.157 1.00 32.07 2167 ALA B N 1
ATOM 5574 C CA . ALA B 1 167 ? 36.304 11.913 101.102 1.00 32.42 2167 ALA B CA 1
ATOM 5575 C C . ALA B 1 167 ? 36.413 10.422 100.812 1.00 31.44 2167 ALA B C 1
ATOM 5576 O O . ALA B 1 167 ? 37.510 9.878 100.703 1.00 31.10 2167 ALA B O 1
ATOM 5578 N N . GLU B 1 168 ? 35.262 9.768 100.690 1.00 31.96 2168 GLU B N 1
ATOM 5579 C CA . GLU B 1 168 ? 35.211 8.336 100.427 1.00 31.55 2168 GLU B CA 1
ATOM 5580 C C . GLU B 1 168 ? 35.176 8.009 98.938 1.00 30.40 2168 GLU B C 1
ATOM 5581 O O . GLU B 1 168 ? 35.201 6.839 98.552 1.00 28.62 2168 GLU B O 1
ATOM 5587 N N . GLN B 1 169 ? 35.120 9.048 98.111 1.00 28.48 2169 GLN B N 1
ATOM 5588 C CA . GLN B 1 169 ? 35.082 8.886 96.658 1.00 28.96 2169 GLN B CA 1
ATOM 5589 C C . GLN B 1 169 ? 34.027 7.875 96.214 1.00 26.22 2169 GLN B C 1
ATOM 5590 O O . GLN B 1 169 ? 34.325 6.925 95.492 1.00 25.13 2169 GLN B O 1
ATOM 5596 N N . LYS B 1 170 ? 32.795 8.094 96.658 1.00 24.50 2170 LYS B N 1
ATOM 5597 C CA . LYS B 1 170 ? 31.676 7.225 96.311 1.00 24.01 2170 LYS B CA 1
ATOM 5598 C C . LYS B 1 170 ? 30.381 7.891 96.738 1.00 22.70 2170 LYS B C 1
ATOM 5599 O O . LYS B 1 170 ? 30.389 8.817 97.559 1.00 22.13 2170 LYS B O 1
ATOM 5605 N N . LEU B 1 171 ? 29.269 7.428 96.177 1.00 21.55 2171 LEU B N 1
ATOM 5606 C CA . LEU B 1 171 ? 27.970 7.966 96.536 1.00 20.69 2171 LEU B CA 1
ATOM 5607 C C . LEU B 1 171 ? 27.638 7.381 97.907 1.00 21.61 2171 LEU B C 1
ATOM 5608 O O . LEU B 1 171 ? 28.000 6.243 98.206 1.00 19.70 2171 LEU B O 1
ATOM 5613 N N . VAL B 1 172 ? 26.966 8.163 98.740 1.00 21.50 2172 VAL B N 1
ATOM 5614 C CA . VAL B 1 172 ? 26.621 7.708 100.080 1.00 24.43 2172 VAL B CA 1
ATOM 5615 C C . VAL B 1 172 ? 25.213 8.149 100.461 1.00 22.87 2172 VAL B C 1
ATOM 5616 O O . VAL B 1 172 ? 24.660 9.068 99.862 1.00 22.78 2172 VAL B O 1
ATOM 5620 N N . GLY B 1 173 ? 24.635 7.477 101.452 1.00 23.46 2173 GLY B N 1
ATOM 5621 C CA . GLY B 1 173 ? 23.310 7.834 101.920 1.00 22.21 2173 GLY B CA 1
ATOM 5622 C C . GLY B 1 173 ? 22.157 7.363 101.056 1.00 23.11 2173 GLY B C 1
ATOM 5623 O O . GLY B 1 173 ? 22.354 6.682 100.053 1.00 22.62 2173 GLY B O 1
ATOM 5624 N N . PRO B 1 174 ? 20.926 7.730 101.431 1.00 22.70 2174 PRO B N 1
ATOM 5625 C CA . PRO B 1 174 ? 19.712 7.356 100.706 1.00 23.42 2174 PRO B CA 1
ATOM 5626 C C . PRO B 1 174 ? 19.588 8.014 99.334 1.00 23.45 2174 PRO B C 1
ATOM 5627 O O . PRO B 1 174 ? 20.168 9.068 99.075 1.00 21.99 2174 PRO B O 1
ATOM 5631 N N . VAL B 1 175 ? 18.833 7.365 98.457 1.00 23.92 2175 VAL B N 1
ATOM 5632 C CA . VAL B 1 175 ? 18.589 7.875 97.117 1.00 24.99 2175 VAL B CA 1
ATOM 5633 C C . VAL B 1 175 ? 17.123 8.291 97.107 1.00 25.19 2175 VAL B C 1
ATOM 5634 O O . VAL B 1 175 ? 16.272 7.583 97.645 1.00 23.47 2175 VAL B O 1
ATOM 5638 N N . LYS B 1 176 ? 16.825 9.439 96.512 1.00 22.93 2176 LYS B N 1
ATOM 5639 C CA . LYS B 1 176 ? 15.444 9.901 96.458 1.00 24.86 2176 LYS B CA 1
ATOM 5640 C C . LYS B 1 176 ? 15.066 10.377 95.064 1.00 22.43 2176 LYS B C 1
ATOM 5641 O O . LYS B 1 176 ? 15.868 11.009 94.375 1.00 20.92 2176 LYS B O 1
ATOM 5647 N N . ASN B 1 177 ? 13.842 10.071 94.653 1.00 21.86 2177 ASN B N 1
ATOM 5648 C CA . ASN B 1 177 ? 13.345 10.525 93.366 1.00 22.13 2177 ASN B CA 1
ATOM 5649 C C . ASN B 1 177 ? 12.749 11.890 93.705 1.00 22.87 2177 ASN B C 1
ATOM 5650 O O . ASN B 1 177 ? 11.739 11.974 94.405 1.00 22.32 2177 ASN B O 1
ATOM 5655 N N . ILE B 1 178 ? 13.374 12.956 93.216 1.00 21.99 2178 ILE B N 1
ATOM 5656 C CA . ILE B 1 178 ? 12.920 14.304 93.531 1.00 20.53 2178 ILE B CA 1
ATOM 5657 C C . ILE B 1 178 ? 12.005 15.000 92.530 1.00 20.85 2178 ILE B C 1
ATOM 5658 O O . ILE B 1 178 ? 11.364 15.992 92.875 1.00 20.72 2178 ILE B O 1
ATOM 5663 N N . TYR B 1 179 ? 11.929 14.493 91.304 1.00 21.19 2179 TYR B N 1
ATOM 5664 C CA . TYR B 1 179 ? 11.103 15.137 90.284 1.00 21.33 2179 TYR B CA 1
ATOM 5665 C C . TYR B 1 179 ? 10.728 14.151 89.177 1.00 20.73 2179 TYR B C 1
ATOM 5666 O O . TYR B 1 179 ? 11.572 13.397 88.687 1.00 18.76 2179 TYR B O 1
ATOM 5675 N N . LYS B 1 180 ? 9.461 14.167 88.778 1.00 20.18 2180 LYS B N 1
ATOM 5676 C CA . LYS B 1 180 ? 8.976 13.261 87.741 1.00 20.72 2180 LYS B CA 1
ATOM 5677 C C . LYS B 1 180 ? 8.804 13.907 86.369 1.00 20.33 2180 LYS B C 1
ATOM 5678 O O . LYS B 1 180 ? 8.465 13.225 85.402 1.00 21.38 2180 LYS B O 1
ATOM 5684 N N . GLY B 1 181 ? 9.020 15.216 86.284 1.00 20.39 2181 GLY B N 1
ATOM 5685 C CA . GLY B 1 181 ? 8.882 15.900 85.010 1.00 20.38 2181 GLY B CA 1
ATOM 5686 C C . GLY B 1 181 ? 7.457 16.300 84.666 1.00 22.14 2181 GLY B C 1
ATOM 5687 O O . GLY B 1 181 ? 6.558 16.202 85.503 1.00 20.64 2181 GLY B O 1
ATOM 5688 N N . THR B 1 182 ? 7.244 16.741 83.428 1.00 21.03 2182 THR B N 1
ATOM 5689 C CA . THR B 1 182 ? 5.922 17.176 82.988 1.00 23.41 2182 THR B CA 1
ATOM 5690 C C . THR B 1 182 ? 5.310 16.230 81.965 1.00 24.35 2182 THR B C 1
ATOM 5691 O O . THR B 1 182 ? 5.855 15.158 81.682 1.00 22.95 2182 THR B O 1
ATOM 5695 N N . ASP B 1 183 ? 4.174 16.643 81.406 1.00 24.94 2183 ASP B N 1
ATOM 5696 C CA . ASP B 1 183 ? 3.479 15.841 80.411 1.00 24.89 2183 ASP B CA 1
ATOM 5697 C C . ASP B 1 183 ? 4.248 15.764 79.096 1.00 23.86 2183 ASP B C 1
ATOM 5698 O O . ASP B 1 183 ? 3.847 15.051 78.182 1.00 23.81 2183 ASP B O 1
ATOM 5703 N N . ILE B 1 184 ? 5.351 16.500 78.994 1.00 23.36 2184 ILE B N 1
ATOM 5704 C CA . ILE B 1 184 ? 6.173 16.444 77.787 1.00 21.84 2184 ILE B CA 1
ATOM 5705 C C . ILE B 1 184 ? 6.922 15.106 77.847 1.00 22.38 2184 ILE B C 1
ATOM 5706 O O . ILE B 1 184 ? 7.291 14.533 76.820 1.00 22.43 2184 ILE B O 1
ATOM 5711 N N . GLN B 1 185 ? 7.124 14.626 79.073 1.00 22.00 2185 GLN B N 1
ATOM 5712 C CA . GLN B 1 185 ? 7.798 13.359 79.366 1.00 22.41 2185 GLN B CA 1
ATOM 5713 C C . GLN B 1 185 ? 9.236 13.195 78.859 1.00 21.01 2185 GLN B C 1
ATOM 5714 O O . GLN B 1 185 ? 9.855 14.155 78.406 1.00 17.95 2185 GLN B O 1
ATOM 5720 N N . LEU B 1 186 ? 9.745 11.964 78.931 1.00 18.09 2186 LEU B N 1
ATOM 5721 C CA . LEU B 1 186 ? 11.125 11.657 78.548 1.00 18.97 2186 LEU B CA 1
ATOM 5722 C C . LEU B 1 186 ? 12.048 12.621 79.296 1.00 18.40 2186 LEU B C 1
ATOM 5723 O O . LEU B 1 186 ? 12.993 13.171 78.732 1.00 17.47 2186 LEU B O 1
ATOM 5728 N N . THR B 1 187 ? 11.752 12.815 80.579 1.00 17.47 2187 THR B N 1
ATOM 5729 C CA . THR B 1 187 ? 12.514 13.720 81.436 1.00 18.49 2187 THR B CA 1
ATOM 5730 C C . THR B 1 187 ? 13.937 13.221 81.693 1.00 17.09 2187 THR B C 1
ATOM 5731 O O . THR B 1 187 ? 14.139 12.106 82.176 1.00 18.01 2187 THR B O 1
ATOM 5735 N N . GLU B 1 188 ? 14.920 14.055 81.375 1.00 17.77 2188 GLU B N 1
ATOM 5736 C CA . GLU B 1 188 ? 16.325 13.697 81.573 1.00 18.03 2188 GLU B CA 1
ATOM 5737 C C . GLU B 1 188 ? 17.170 14.961 81.730 1.00 17.11 2188 GLU B C 1
ATOM 5738 O O . GLU B 1 188 ? 16.643 16.016 82.055 1.00 17.14 2188 GLU B O 1
ATOM 5744 N N . GLY B 1 189 ? 18.477 14.847 81.507 1.00 17.85 2189 GLY B N 1
ATOM 5745 C CA . GLY B 1 189 ? 19.378 15.991 81.626 1.00 17.43 2189 GLY B CA 1
ATOM 5746 C C . GLY B 1 189 ? 19.201 16.901 82.838 1.00 17.60 2189 GLY B C 1
ATOM 5747 O O . GLY B 1 189 ? 19.173 18.125 82.686 1.00 18.21 2189 GLY B O 1
ATOM 5748 N N . PRO B 1 190 ? 19.096 16.346 84.058 1.00 17.38 2190 PRO B N 1
ATOM 5749 C CA . PRO B 1 190 ? 18.923 17.161 85.267 1.00 16.86 2190 PRO B CA 1
ATOM 5750 C C . PRO B 1 190 ? 20.143 17.988 85.670 1.00 17.63 2190 PRO B C 1
ATOM 5751 O O . PRO B 1 190 ? 21.271 17.500 85.657 1.00 16.26 2190 PRO B O 1
ATOM 5755 N N . HIS B 1 191 ? 19.899 19.244 86.030 1.00 17.23 2191 HIS B N 1
ATOM 5756 C CA . HIS B 1 191 ? 20.951 20.148 86.476 1.00 20.24 2191 HIS B CA 1
ATOM 5757 C C . HIS B 1 191 ? 20.414 20.983 87.630 1.00 20.58 2191 HIS B C 1
ATOM 5758 O O . HIS B 1 191 ? 19.321 21.553 87.542 1.00 19.74 2191 HIS B O 1
ATOM 5765 N N . LEU B 1 192 ? 21.189 21.058 88.707 1.00 20.87 2192 LEU B N 1
ATOM 5766 C CA . LEU B 1 192 ? 20.791 21.816 89.884 1.00 20.81 2192 LEU B CA 1
ATOM 5767 C C . LEU B 1 192 ? 21.509 23.156 89.952 1.00 20.88 2192 LEU B C 1
ATOM 5768 O O . LEU B 1 192 ? 22.705 23.246 89.659 1.00 18.74 2192 LEU B O 1
ATOM 5773 N N . TYR B 1 193 ? 20.763 24.188 90.341 1.00 19.09 2193 TYR B N 1
ATOM 5774 C CA . TYR B 1 193 ? 21.285 25.545 90.489 1.00 21.14 2193 TYR B CA 1
ATOM 5775 C C . TYR B 1 193 ? 20.650 26.134 91.740 1.00 21.75 2193 TYR B C 1
ATOM 5776 O O . TYR B 1 193 ? 19.486 25.863 92.038 1.00 24.44 2193 TYR B O 1
ATOM 5785 N N . LYS B 1 194 ? 21.401 26.934 92.480 1.00 23.47 2194 LYS B N 1
ATOM 5786 C CA . LYS B 1 194 ? 20.840 27.547 93.676 1.00 24.59 2194 LYS B CA 1
ATOM 5787 C C . LYS B 1 194 ? 20.800 29.052 93.458 1.00 24.08 2194 LYS B C 1
ATOM 5788 O O . LYS B 1 194 ? 21.826 29.668 93.182 1.00 23.60 2194 LYS B O 1
ATOM 5794 N N . LYS B 1 195 ? 19.611 29.637 93.558 1.00 24.14 2195 LYS B N 1
ATOM 5795 C CA . LYS B 1 195 ? 19.461 31.071 93.367 1.00 25.08 2195 LYS B CA 1
ATOM 5796 C C . LYS B 1 195 ? 18.321 31.675 94.170 1.00 24.66 2195 LYS B C 1
ATOM 5797 O O . LYS B 1 195 ? 17.199 31.171 94.162 1.00 25.28 2195 LYS B O 1
ATOM 5803 N N . ASP B 1 196 ? 18.630 32.768 94.858 1.00 25.93 2196 ASP B N 1
ATOM 5804 C CA . ASP B 1 196 ? 17.656 33.488 95.662 1.00 25.64 2196 ASP B CA 1
ATOM 5805 C C . ASP B 1 196 ? 16.816 32.602 96.579 1.00 24.60 2196 ASP B C 1
ATOM 5806 O O . ASP B 1 196 ? 15.588 32.702 96.597 1.00 25.09 2196 ASP B O 1
ATOM 5811 N N . GLY B 1 197 ? 17.477 31.731 97.335 1.00 23.86 2197 GLY B N 1
ATOM 5812 C CA . GLY B 1 197 ? 16.761 30.870 98.260 1.00 24.65 2197 GLY B CA 1
ATOM 5813 C C . GLY B 1 197 ? 16.125 29.622 97.678 1.00 25.81 2197 GLY B C 1
ATOM 5814 O O . GLY B 1 197 ? 15.621 28.774 98.422 1.00 25.14 2197 GLY B O 1
ATOM 5815 N N . TYR B 1 198 ? 16.139 29.499 96.355 1.00 24.52 2198 TYR B N 1
ATOM 5816 C CA . TYR B 1 198 ? 15.555 28.336 95.696 1.00 24.60 2198 TYR B CA 1
ATOM 5817 C C . TYR B 1 198 ? 16.583 27.394 95.093 1.00 24.75 2198 TYR B C 1
ATOM 5818 O O . TYR B 1 198 ? 17.693 27.797 94.722 1.00 21.99 2198 TYR B O 1
ATOM 5827 N N . TYR B 1 199 ? 16.187 26.131 95.004 1.00 22.58 2199 TYR B N 1
ATOM 5828 C CA . TYR B 1 199 ? 16.988 25.104 94.368 1.00 22.16 2199 TYR B CA 1
ATOM 5829 C C . TYR B 1 199 ? 16.261 24.992 93.036 1.00 20.90 2199 TYR B C 1
ATOM 5830 O O . TYR B 1 199 ? 15.090 24.621 92.999 1.00 22.64 2199 TYR B O 1
ATOM 5839 N N . TYR B 1 200 ? 16.935 25.356 91.952 1.00 19.90 2200 TYR B N 1
ATOM 5840 C CA . TYR B 1 200 ? 16.332 25.280 90.634 1.00 19.90 2200 TYR B CA 1
ATOM 5841 C C . TYR B 1 200 ? 16.783 24.003 89.928 1.00 19.58 2200 TYR B C 1
ATOM 5842 O O . TYR B 1 200 ? 17.973 23.682 89.891 1.00 18.49 2200 TYR B O 1
ATOM 5851 N N . LEU B 1 201 ? 15.822 23.268 89.385 1.00 17.91 2201 LEU B N 1
ATOM 5852 C CA . LEU B 1 201 ? 16.128 22.031 88.684 1.00 18.12 2201 LEU B CA 1
ATOM 5853 C C . LEU B 1 201 ? 15.768 22.171 87.217 1.00 17.95 2201 LEU B C 1
ATOM 5854 O O . LEU B 1 201 ? 14.591 22.235 86.861 1.00 17.82 2201 LEU B O 1
ATOM 5859 N N . LEU B 1 202 ? 16.792 22.235 86.374 1.00 17.74 2202 LEU B N 1
ATOM 5860 C CA . LEU B 1 202 ? 16.606 22.346 84.933 1.00 18.16 2202 LEU B CA 1
ATOM 5861 C C . LEU B 1 202 ? 16.644 20.926 84.392 1.00 17.96 2202 LEU B C 1
ATOM 5862 O O . LEU B 1 202 ? 17.495 20.125 84.778 1.00 15.99 2202 LEU B O 1
ATOM 5867 N N . VAL B 1 203 ? 15.728 20.613 83.492 1.00 18.09 2203 VAL B N 1
ATOM 5868 C CA . VAL B 1 203 ? 15.679 19.275 82.947 1.00 19.30 2203 VAL B CA 1
ATOM 5869 C C . VAL B 1 203 ? 15.394 19.322 81.442 1.00 18.92 2203 VAL B C 1
ATOM 5870 O O . VAL B 1 203 ? 14.939 20.345 80.921 1.00 16.31 2203 VAL B O 1
ATOM 5874 N N . ALA B 1 204 ? 15.705 18.228 80.748 1.00 18.22 2204 ALA B N 1
ATOM 5875 C CA . ALA B 1 204 ? 15.441 18.107 79.321 1.00 19.08 2204 ALA B CA 1
ATOM 5876 C C . ALA B 1 204 ? 14.210 17.210 79.205 1.00 20.16 2204 ALA B C 1
ATOM 5877 O O . ALA B 1 204 ? 14.034 16.291 80.010 1.00 18.58 2204 ALA B O 1
ATOM 5879 N N . GLU B 1 205 ? 13.360 17.469 78.217 1.00 20.28 2205 GLU B N 1
ATOM 5880 C CA . GLU B 1 205 ? 12.163 16.656 78.034 1.00 19.84 2205 GLU B CA 1
ATOM 5881 C C . GLU B 1 205 ? 11.778 16.493 76.564 1.00 19.75 2205 GLU B C 1
ATOM 5882 O O . GLU B 1 205 ? 12.290 17.195 75.694 1.00 18.63 2205 GLU B O 1
ATOM 5888 N N . GLY B 1 206 ? 10.872 15.552 76.304 1.00 18.47 2206 GLY B N 1
ATOM 5889 C CA . GLY B 1 206 ? 10.385 15.319 74.953 1.00 19.41 2206 GLY B CA 1
ATOM 5890 C C . GLY B 1 206 ? 11.241 14.501 74.003 1.00 19.32 2206 GLY B C 1
ATOM 5891 O O . GLY B 1 206 ? 10.802 14.200 72.890 1.00 19.90 2206 GLY B O 1
ATOM 5892 N N . GLY B 1 207 ? 12.443 14.122 74.424 1.00 17.89 2207 GLY B N 1
ATOM 5893 C CA . GLY B 1 207 ? 13.310 13.354 73.540 1.00 17.15 2207 GLY B CA 1
ATOM 5894 C C . GLY B 1 207 ? 14.175 14.319 72.751 1.00 17.44 2207 GLY B C 1
ATOM 5895 O O . GLY B 1 207 ? 13.722 15.409 72.402 1.00 15.47 2207 GLY B O 1
ATOM 5896 N N . THR B 1 208 ? 15.408 13.922 72.446 1.00 16.30 2208 THR B N 1
ATOM 5897 C CA . THR B 1 208 ? 16.322 14.802 71.734 1.00 16.76 2208 THR B CA 1
ATOM 5898 C C . THR B 1 208 ? 16.039 15.002 70.246 1.00 17.27 2208 THR B C 1
ATOM 5899 O O . THR B 1 208 ? 16.929 15.394 69.488 1.00 15.66 2208 THR B O 1
ATOM 5903 N N . GLU B 1 209 ? 14.804 14.741 69.826 1.00 17.43 2209 GLU B N 1
ATOM 5904 C CA . GLU B 1 209 ? 14.442 14.938 68.433 1.00 18.16 2209 GLU B CA 1
ATOM 5905 C C . GLU B 1 209 ? 13.596 16.204 68.291 1.00 17.52 2209 GLU B C 1
ATOM 5906 O O . GLU B 1 209 ? 13.808 17.158 69.035 1.00 17.30 2209 GLU B O 1
ATOM 5912 N N . TYR B 1 210 ? 12.634 16.212 67.374 1.00 18.20 2210 TYR B N 1
ATOM 5913 C CA . TYR B 1 210 ? 11.827 17.407 67.125 1.00 20.22 2210 TYR B CA 1
ATOM 5914 C C . TYR B 1 210 ? 10.872 17.904 68.209 1.00 21.31 2210 TYR B C 1
ATOM 5915 O O . TYR B 1 210 ? 10.352 19.017 68.118 1.00 22.31 2210 TYR B O 1
ATOM 5924 N N . GLU B 1 211 ? 10.655 17.096 69.241 1.00 22.68 2211 GLU B N 1
ATOM 5925 C CA . GLU B 1 211 ? 9.782 17.489 70.343 1.00 24.25 2211 GLU B CA 1
ATOM 5926 C C . GLU B 1 211 ? 10.606 17.839 71.579 1.00 22.69 2211 GLU B C 1
ATOM 5927 O O . GLU B 1 211 ? 10.068 17.974 72.677 1.00 20.12 2211 GLU B O 1
ATOM 5933 N N . HIS B 1 212 ? 11.915 17.980 71.386 1.00 22.00 2212 HIS B N 1
ATOM 5934 C CA . HIS B 1 212 ? 12.833 18.311 72.472 1.00 20.80 2212 HIS B CA 1
ATOM 5935 C C . HIS B 1 212 ? 12.438 19.610 73.174 1.00 22.05 2212 HIS B C 1
ATOM 5936 O O . HIS B 1 212 ? 11.828 20.498 72.567 1.00 20.17 2212 HIS B O 1
ATOM 5943 N N . ALA B 1 213 ? 12.801 19.717 74.450 1.00 20.29 2213 ALA B N 1
ATOM 5944 C CA . ALA B 1 213 ? 12.505 20.915 75.231 1.00 19.59 2213 ALA B CA 1
ATOM 5945 C C . ALA B 1 213 ? 13.348 20.975 76.494 1.00 18.68 2213 ALA B C 1
ATOM 5946 O O . ALA B 1 213 ? 13.986 19.997 76.883 1.00 17.49 2213 ALA B O 1
ATOM 5948 N N . ALA B 1 214 ? 13.345 22.144 77.121 1.00 19.62 2214 ALA B N 1
ATOM 5949 C CA . ALA B 1 214 ? 14.049 22.371 78.371 1.00 19.81 2214 ALA B CA 1
ATOM 5950 C C . ALA B 1 214 ? 12.995 22.966 79.304 1.00 21.00 2214 ALA B C 1
ATOM 5951 O O . ALA B 1 214 ? 12.336 23.945 78.953 1.00 21.27 2214 ALA B O 1
ATOM 5953 N N . THR B 1 215 ? 12.814 22.368 80.477 1.00 21.11 2215 THR B N 1
ATOM 5954 C CA . THR B 1 215 ? 11.830 22.882 81.426 1.00 21.94 2215 THR B CA 1
ATOM 5955 C C . THR B 1 215 ? 12.490 23.137 82.774 1.00 21.04 2215 THR B C 1
ATOM 5956 O O . THR B 1 215 ? 13.361 22.379 83.199 1.00 18.40 2215 THR B O 1
ATOM 5960 N N . LEU B 1 216 ? 12.068 24.209 83.439 1.00 19.80 2216 LEU B N 1
ATOM 5961 C CA . LEU B 1 216 ? 12.626 24.591 84.732 1.00 20.60 2216 LEU B CA 1
ATOM 5962 C C . LEU B 1 216 ? 11.622 24.331 85.849 1.00 19.04 2216 LEU B C 1
ATOM 5963 O O . LEU B 1 216 ? 10.419 24.513 85.667 1.00 17.96 2216 LEU B O 1
ATOM 5968 N N . ALA B 1 217 ? 12.140 23.915 87.001 1.00 17.66 2217 ALA B N 1
ATOM 5969 C CA . ALA B 1 217 ? 11.338 23.644 88.190 1.00 18.06 2217 ALA B CA 1
ATOM 5970 C C . ALA B 1 217 ? 12.135 24.184 89.379 1.00 17.60 2217 ALA B C 1
ATOM 5971 O O . ALA B 1 217 ? 13.320 24.493 89.241 1.00 18.35 2217 ALA B O 1
ATOM 5973 N N . ARG B 1 218 ? 11.495 24.315 90.537 1.00 19.14 2218 ARG B N 1
ATOM 5974 C CA . ARG B 1 218 ? 12.189 24.835 91.716 1.00 19.73 2218 ARG B CA 1
ATOM 5975 C C . ARG B 1 218 ? 11.594 24.317 93.018 1.00 19.26 2218 ARG B C 1
ATOM 5976 O O . ARG B 1 218 ? 10.456 23.850 93.059 1.00 19.36 2218 ARG B O 1
ATOM 5984 N N . SER B 1 219 ? 12.376 24.416 94.085 1.00 18.85 2219 SER B N 1
ATOM 5985 C CA . SER B 1 219 ? 11.940 23.978 95.399 1.00 19.31 2219 SER B CA 1
ATOM 5986 C C . SER B 1 219 ? 12.796 24.646 96.463 1.00 20.20 2219 SER B C 1
ATOM 5987 O O . SER B 1 219 ? 13.930 25.049 96.196 1.00 17.55 2219 SER B O 1
ATOM 5990 N N . GLN B 1 220 ? 12.249 24.764 97.668 1.00 21.05 2220 GLN B N 1
ATOM 5991 C CA . GLN B 1 220 ? 12.982 25.369 98.767 1.00 22.13 2220 GLN B CA 1
ATOM 5992 C C . GLN B 1 220 ? 13.955 24.365 99.374 1.00 22.73 2220 GLN B C 1
ATOM 5993 O O . GLN B 1 220 ? 14.851 24.733 100.127 1.00 22.18 2220 GLN B O 1
ATOM 5999 N N . SER B 1 221 ? 13.783 23.092 99.035 1.00 23.20 2221 SER B N 1
ATOM 6000 C CA . SER B 1 221 ? 14.677 22.057 99.542 1.00 24.67 2221 SER B CA 1
ATOM 6001 C C . SER B 1 221 ? 15.240 21.271 98.357 1.00 23.95 2221 SER B C 1
ATOM 6002 O O . SER B 1 221 ? 14.556 21.068 97.350 1.00 22.94 2221 SER B O 1
ATOM 6005 N N . ILE B 1 222 ? 16.488 20.832 98.480 1.00 22.59 2222 ILE B N 1
ATOM 6006 C CA . ILE B 1 222 ? 17.152 20.104 97.408 1.00 21.92 2222 ILE B CA 1
ATOM 6007 C C . ILE B 1 222 ? 16.450 18.809 97.016 1.00 21.74 2222 ILE B C 1
ATOM 6008 O O . ILE B 1 222 ? 16.509 18.391 95.862 1.00 21.25 2222 ILE B O 1
ATOM 6013 N N . ASP B 1 223 ? 15.781 18.172 97.966 1.00 22.01 2223 ASP B N 1
ATOM 6014 C CA . ASP B 1 223 ? 15.096 16.924 97.668 1.00 22.95 2223 ASP B CA 1
ATOM 6015 C C . ASP B 1 223 ? 13.622 17.098 97.312 1.00 22.60 2223 ASP B C 1
ATOM 6016 O O . ASP B 1 223 ? 12.872 16.123 97.264 1.00 21.53 2223 ASP B O 1
ATOM 6021 N N . GLY B 1 224 ? 13.209 18.337 97.058 1.00 22.69 2224 GLY B N 1
ATOM 6022 C CA . GLY B 1 224 ? 11.827 18.594 96.673 1.00 23.42 2224 GLY B CA 1
ATOM 6023 C C . GLY B 1 224 ? 10.820 18.744 97.799 1.00 24.59 2224 GLY B C 1
ATOM 6024 O O . GLY B 1 224 ? 11.199 18.862 98.960 1.00 23.17 2224 GLY B O 1
ATOM 6025 N N . PRO B 1 225 ? 9.516 18.750 97.483 1.00 26.45 2225 PRO B N 1
ATOM 6026 C CA . PRO B 1 225 ? 8.952 18.621 96.136 1.00 27.54 2225 PRO B CA 1
ATOM 6027 C C . PRO B 1 225 ? 9.221 19.823 95.233 1.00 26.85 2225 PRO B C 1
ATOM 6028 O O . PRO B 1 225 ? 9.259 20.966 95.694 1.00 27.82 2225 PRO B O 1
ATOM 6032 N N . TYR B 1 226 ? 9.406 19.550 93.945 1.00 24.80 2226 TYR B N 1
ATOM 6033 C CA . TYR B 1 226 ? 9.670 20.596 92.968 1.00 23.89 2226 TYR B CA 1
ATOM 6034 C C . TYR B 1 226 ? 8.427 21.036 92.219 1.00 25.19 2226 TYR B C 1
ATOM 6035 O O . TYR B 1 226 ? 7.640 20.222 91.744 1.00 26.05 2226 TYR B O 1
ATOM 6044 N N . GLU B 1 227 ? 8.270 22.345 92.120 1.00 24.99 2227 GLU B N 1
ATOM 6045 C CA . GLU B 1 227 ? 7.157 22.945 91.413 1.00 26.76 2227 GLU B CA 1
ATOM 6046 C C . GLU B 1 227 ? 7.686 23.322 90.032 1.00 25.80 2227 GLU B C 1
ATOM 6047 O O . GLU B 1 227 ? 8.776 23.882 89.912 1.00 22.66 2227 GLU B O 1
ATOM 6053 N N . THR B 1 228 ? 6.920 23.014 88.993 1.00 25.14 2228 THR B N 1
ATOM 6054 C CA . THR B 1 228 ? 7.349 23.326 87.636 1.00 28.24 2228 THR B CA 1
ATOM 6055 C C . THR B 1 228 ? 6.873 24.705 87.183 1.00 27.55 2228 THR B C 1
ATOM 6056 O O . THR B 1 228 ? 5.799 25.170 87.581 1.00 26.12 2228 THR B O 1
ATOM 6060 N N . ASP B 1 229 ? 7.691 25.367 86.370 1.00 27.03 2229 ASP B N 1
ATOM 6061 C CA . ASP B 1 229 ? 7.349 26.680 85.841 1.00 27.44 2229 ASP B CA 1
ATOM 6062 C C . ASP B 1 229 ? 5.999 26.560 85.147 1.00 27.25 2229 ASP B C 1
ATOM 6063 O O . ASP B 1 229 ? 5.851 25.786 84.201 1.00 27.95 2229 ASP B O 1
ATOM 6068 N N . PRO B 1 230 ? 4.990 27.313 85.611 1.00 27.63 2230 PRO B N 1
ATOM 6069 C CA . PRO B 1 230 ? 3.664 27.245 84.985 1.00 28.09 2230 PRO B CA 1
ATOM 6070 C C . PRO B 1 230 ? 3.708 27.507 83.480 1.00 27.41 2230 PRO B C 1
ATOM 6071 O O . PRO B 1 230 ? 2.868 27.013 82.730 1.00 26.87 2230 PRO B O 1
ATOM 6075 N N . SER B 1 231 ? 4.695 28.288 83.048 1.00 27.36 2231 SER B N 1
ATOM 6076 C CA . SER B 1 231 ? 4.839 28.629 81.641 1.00 28.31 2231 SER B CA 1
ATOM 6077 C C . SER B 1 231 ? 5.778 27.698 80.880 1.00 27.26 2231 SER B C 1
ATOM 6078 O O . SER B 1 231 ? 6.256 28.054 79.802 1.00 26.43 2231 SER B O 1
ATOM 6081 N N . TYR B 1 232 ? 6.036 26.512 81.427 1.00 26.64 2232 TYR B N 1
ATOM 6082 C CA . TYR B 1 232 ? 6.936 25.558 80.771 1.00 25.35 2232 TYR B CA 1
ATOM 6083 C C . TYR B 1 232 ? 6.475 25.243 79.346 1.00 25.38 2232 TYR B C 1
ATOM 6084 O O . TYR B 1 232 ? 5.286 25.320 79.039 1.00 24.05 2232 TYR B O 1
ATOM 6093 N N . PRO B 1 233 ? 7.416 24.879 78.455 1.00 24.74 2233 PRO B N 1
ATOM 6094 C CA . PRO B 1 233 ? 8.856 24.758 78.703 1.00 23.04 2233 PRO B CA 1
ATOM 6095 C C . PRO B 1 233 ? 9.603 26.084 78.528 1.00 22.15 2233 PRO B C 1
ATOM 6096 O O . PRO B 1 233 ? 9.066 27.036 77.960 1.00 19.00 2233 PRO B O 1
ATOM 6100 N N . LEU B 1 234 ? 10.839 26.134 79.024 1.00 21.01 2234 LEU B N 1
ATOM 6101 C CA . LEU B 1 234 ? 11.681 27.324 78.910 1.00 20.26 2234 LEU B CA 1
ATOM 6102 C C . LEU B 1 234 ? 12.094 27.527 77.448 1.00 21.29 2234 LEU B C 1
ATOM 6103 O O . LEU B 1 234 ? 12.141 28.657 76.951 1.00 19.21 2234 LEU B O 1
ATOM 6108 N N . VAL B 1 235 ? 12.413 26.433 76.764 1.00 21.20 2235 VAL B N 1
ATOM 6109 C CA . VAL B 1 235 ? 12.786 26.510 75.353 1.00 22.46 2235 VAL B CA 1
ATOM 6110 C C . VAL B 1 235 ? 12.352 25.241 74.633 1.00 20.21 2235 VAL B C 1
ATOM 6111 O O . VAL B 1 235 ? 12.345 24.160 75.220 1.00 20.62 2235 VAL B O 1
ATOM 6115 N N . THR B 1 236 ? 11.987 25.382 73.363 1.00 19.64 2236 THR B N 1
ATOM 6116 C CA . THR B 1 236 ? 11.556 24.252 72.535 1.00 20.19 2236 THR B CA 1
ATOM 6117 C C . THR B 1 236 ? 11.314 24.735 71.106 1.00 20.42 2236 THR B C 1
ATOM 6118 O O . THR B 1 236 ? 11.129 25.928 70.879 1.00 20.46 2236 THR B O 1
ATOM 6122 N N . SER B 1 237 ? 11.321 23.808 70.151 1.00 21.62 2237 SER B N 1
ATOM 6123 C CA . SER B 1 237 ? 11.085 24.143 68.745 1.00 23.94 2237 SER B CA 1
ATOM 6124 C C . SER B 1 237 ? 9.915 23.310 68.208 1.00 26.34 2237 SER B C 1
ATOM 6125 O O . SER B 1 237 ? 9.498 23.478 67.061 1.00 23.86 2237 SER B O 1
ATOM 6128 N N . THR B 1 238 ? 9.402 22.423 69.055 1.00 28.92 2238 THR B N 1
ATOM 6129 C CA . THR B 1 238 ? 8.326 21.491 68.716 1.00 35.81 2238 THR B CA 1
ATOM 6130 C C . THR B 1 238 ? 7.511 21.674 67.435 1.00 37.02 2238 THR B C 1
ATOM 6131 O O . THR B 1 238 ? 7.904 21.178 66.377 1.00 42.50 2238 THR B O 1
ATOM 6135 N N . GLY B 1 239 ? 6.376 22.360 67.517 1.00 36.83 2239 GLY B N 1
ATOM 6136 C CA . GLY B 1 239 ? 5.549 22.526 66.329 1.00 32.76 2239 GLY B CA 1
ATOM 6137 C C . GLY B 1 239 ? 5.836 23.759 65.495 1.00 30.63 2239 GLY B C 1
ATOM 6138 O O . GLY B 1 239 ? 4.912 24.411 65.011 1.00 29.00 2239 GLY B O 1
ATOM 6139 N N . GLN B 1 240 ? 7.113 24.067 65.300 1.00 29.68 2240 GLN B N 1
ATOM 6140 C CA . GLN B 1 240 ? 7.498 25.249 64.541 1.00 29.33 2240 GLN B CA 1
ATOM 6141 C C . GLN B 1 240 ? 8.577 24.966 63.504 1.00 26.98 2240 GLN B C 1
ATOM 6142 O O . GLN B 1 240 ? 9.758 25.253 63.726 1.00 24.34 2240 GLN B O 1
ATOM 6148 N N . PRO B 1 241 ? 8.180 24.415 62.348 1.00 26.08 2241 PRO B N 1
ATOM 6149 C CA . PRO B 1 241 ? 9.115 24.089 61.265 1.00 25.01 2241 PRO B CA 1
ATOM 6150 C C . PRO B 1 241 ? 9.875 25.303 60.740 1.00 22.83 2241 PRO B C 1
ATOM 6151 O O . PRO B 1 241 ? 10.964 25.160 60.183 1.00 20.47 2241 PRO B O 1
ATOM 6155 N N . GLU B 1 242 ? 9.306 26.493 60.918 1.00 23.16 2242 GLU B N 1
ATOM 6156 C CA . GLU B 1 242 ? 9.943 27.717 60.429 1.00 25.52 2242 GLU B CA 1
ATOM 6157 C C . GLU B 1 242 ? 11.226 28.076 61.169 1.00 24.33 2242 GLU B C 1
ATOM 6158 O O . GLU B 1 242 ? 12.073 28.789 60.634 1.00 23.63 2242 GLU B O 1
ATOM 6164 N N . LEU B 1 243 ? 11.374 27.590 62.395 1.00 22.58 2243 LEU B N 1
ATOM 6165 C CA . LEU B 1 243 ? 12.570 27.902 63.174 1.00 22.71 2243 LEU B CA 1
ATOM 6166 C C . LEU B 1 243 ? 13.850 27.363 62.551 1.00 21.16 2243 LEU B C 1
ATOM 6167 O O . LEU B 1 243 ? 13.922 26.200 62.155 1.00 21.45 2243 LEU B O 1
ATOM 6172 N N . ALA B 1 244 ? 14.864 28.216 62.467 1.00 20.26 2244 ALA B N 1
ATOM 6173 C CA . ALA B 1 244 ? 16.148 27.806 61.913 1.00 21.15 2244 ALA B CA 1
ATOM 6174 C C . ALA B 1 244 ? 16.748 26.745 62.835 1.00 21.11 2244 ALA B C 1
ATOM 6175 O O . ALA B 1 244 ? 17.383 25.794 62.383 1.00 21.40 2244 ALA B O 1
ATOM 6177 N N . LEU B 1 245 ? 16.533 26.911 64.135 1.00 21.02 2245 LEU B N 1
ATOM 6178 C CA . LEU B 1 245 ? 17.063 25.968 65.117 1.00 21.09 2245 LEU B CA 1
ATOM 6179 C C . LEU B 1 245 ? 15.965 25.053 65.654 1.00 20.26 2245 LEU B C 1
ATOM 6180 O O . LEU B 1 245 ? 15.072 25.488 66.383 1.00 19.62 2245 LEU B O 1
ATOM 6185 N N . GLN B 1 246 ? 16.041 23.781 65.280 1.00 19.88 2246 GLN B N 1
ATOM 6186 C CA . GLN B 1 246 ? 15.068 22.784 65.708 1.00 19.14 2246 GLN B CA 1
ATOM 6187 C C . GLN B 1 246 ? 15.631 21.993 66.881 1.00 18.52 2246 GLN B C 1
ATOM 6188 O O . GLN B 1 246 ? 16.799 22.152 67.238 1.00 18.18 2246 GLN B O 1
ATOM 6194 N N . LYS B 1 247 ? 14.797 21.144 67.478 1.00 16.90 2247 LYS B N 1
ATOM 6195 C CA . LYS B 1 247 ? 15.224 20.279 68.580 1.00 18.46 2247 LYS B CA 1
ATOM 6196 C C . LYS B 1 247 ? 15.820 20.995 69.795 1.00 17.92 2247 LYS B C 1
ATOM 6197 O O . LYS B 1 247 ? 16.636 20.409 70.511 1.00 19.24 2247 LYS B O 1
ATOM 6203 N N . ALA B 1 248 ? 15.427 22.243 70.037 1.00 18.59 2248 ALA B N 1
ATOM 6204 C CA . ALA B 1 248 ? 15.970 22.988 71.172 1.00 18.60 2248 ALA B CA 1
ATOM 6205 C C . ALA B 1 248 ? 15.674 22.288 72.502 1.00 18.68 2248 ALA B C 1
ATOM 6206 O O . ALA B 1 248 ? 14.512 22.060 72.855 1.00 20.22 2248 ALA B O 1
ATOM 6208 N N . GLY B 1 249 ? 16.734 21.942 73.231 1.00 17.52 2249 GLY B N 1
ATOM 6209 C CA . GLY B 1 249 ? 16.579 21.273 74.508 1.00 17.86 2249 GLY B CA 1
ATOM 6210 C C . GLY B 1 249 ? 17.909 20.875 75.122 1.00 17.54 2249 GLY B C 1
ATOM 6211 O O . GLY B 1 249 ? 18.963 21.156 74.558 1.00 19.14 2249 GLY B O 1
ATOM 6212 N N . HIS B 1 250 ? 17.849 20.199 76.266 1.00 16.39 2250 HIS B N 1
ATOM 6213 C CA . HIS B 1 250 ? 19.030 19.750 77.005 1.00 17.80 2250 HIS B CA 1
ATOM 6214 C C . HIS B 1 250 ? 20.042 20.878 77.173 1.00 18.15 2250 HIS B C 1
ATOM 6215 O O . HIS B 1 250 ? 21.139 20.838 76.616 1.00 19.49 2250 HIS B O 1
ATOM 6222 N N . GLY B 1 251 ? 19.671 21.889 77.944 1.00 17.82 2251 GLY B N 1
ATOM 6223 C CA . GLY B 1 251 ? 20.582 22.993 78.150 1.00 17.87 2251 GLY B CA 1
ATOM 6224 C C . GLY B 1 251 ? 21.173 23.020 79.542 1.00 17.82 2251 GLY B C 1
ATOM 6225 O O . GLY B 1 251 ? 20.896 22.145 80.367 1.00 16.14 2251 GLY B O 1
ATOM 6226 N N . SER B 1 252 ? 22.021 24.015 79.782 1.00 16.63 2252 SER B N 1
ATOM 6227 C CA . SER B 1 252 ? 22.640 24.230 81.083 1.00 17.77 2252 SER B CA 1
ATOM 6228 C C . SER B 1 252 ? 22.736 25.748 81.204 1.00 17.99 2252 SER B C 1
ATOM 6229 O O . SER B 1 252 ? 22.832 26.448 80.196 1.00 16.12 2252 SER B O 1
ATOM 6232 N N . LEU B 1 253 ? 22.689 26.253 82.432 1.00 18.65 2253 LEU B N 1
ATOM 6233 C CA . LEU B 1 253 ? 22.700 27.693 82.674 1.00 18.00 2253 LEU B CA 1
ATOM 6234 C C . LEU B 1 253 ? 24.000 28.246 83.217 1.00 18.55 2253 LEU B C 1
ATOM 6235 O O . LEU B 1 253 ? 24.717 27.564 83.937 1.00 19.35 2253 LEU B O 1
ATOM 6240 N N . VAL B 1 254 ? 24.293 29.494 82.863 1.00 18.74 2254 VAL B N 1
ATOM 6241 C CA . VAL B 1 254 ? 25.490 30.167 83.349 1.00 20.56 2254 VAL B CA 1
ATOM 6242 C C . VAL B 1 254 ? 25.161 31.638 83.589 1.00 20.67 2254 VAL B C 1
ATOM 6243 O O . VAL B 1 254 ? 24.348 32.230 82.871 1.00 19.68 2254 VAL B O 1
ATOM 6247 N N . GLU B 1 255 ? 25.776 32.211 84.617 1.00 21.46 2255 GLU B N 1
ATOM 6248 C CA . GLU B 1 255 ? 25.575 33.616 84.954 1.00 22.37 2255 GLU B CA 1
ATOM 6249 C C . GLU B 1 255 ? 26.906 34.317 84.725 1.00 22.13 2255 GLU B C 1
ATOM 6250 O O . GLU B 1 255 ? 27.945 33.834 85.174 1.00 20.40 2255 GLU B O 1
ATOM 6256 N N . THR B 1 256 ? 26.876 35.441 84.014 1.00 22.79 2256 THR B N 1
ATOM 6257 C CA . THR B 1 256 ? 28.098 36.183 83.732 1.00 24.95 2256 THR B CA 1
ATOM 6258 C C . THR B 1 256 ? 28.513 37.024 84.922 1.00 25.66 2256 THR B C 1
ATOM 6259 O O . THR B 1 256 ? 27.815 37.082 85.936 1.00 26.11 2256 THR B O 1
ATOM 6263 N N . GLN B 1 257 ? 29.655 37.685 84.782 1.00 26.85 2257 GLN B N 1
ATOM 6264 C CA . GLN B 1 257 ? 30.184 38.541 85.830 1.00 28.16 2257 GLN B CA 1
ATOM 6265 C C . GLN B 1 257 ? 29.237 39.715 86.099 1.00 28.93 2257 GLN B C 1
ATOM 6266 O O . GLN B 1 257 ? 29.259 40.300 87.178 1.00 28.41 2257 GLN B O 1
ATOM 6272 N N . ASN B 1 258 ? 28.411 40.054 85.113 1.00 29.91 2258 ASN B N 1
ATOM 6273 C CA . ASN B 1 258 ? 27.475 41.169 85.240 1.00 30.60 2258 ASN B CA 1
ATOM 6274 C C . ASN B 1 258 ? 26.112 40.765 85.779 1.00 30.74 2258 ASN B C 1
ATOM 6275 O O . ASN B 1 258 ? 25.264 41.621 86.031 1.00 30.60 2258 ASN B O 1
ATOM 6280 N N . GLY B 1 259 ? 25.891 39.468 85.945 1.00 30.17 2259 GLY B N 1
ATOM 6281 C CA . GLY B 1 259 ? 24.605 39.017 86.433 1.00 28.82 2259 GLY B CA 1
ATOM 6282 C C . GLY B 1 259 ? 23.676 38.678 85.284 1.00 28.10 2259 GLY B C 1
ATOM 6283 O O . GLY B 1 259 ? 22.466 38.541 85.468 1.00 28.27 2259 GLY B O 1
ATOM 6284 N N . GLU B 1 260 ? 24.237 38.556 84.086 1.00 27.48 2260 GLU B N 1
ATOM 6285 C CA . GLU B 1 260 ? 23.447 38.200 82.910 1.00 27.50 2260 GLU B CA 1
ATOM 6286 C C . GLU B 1 260 ? 23.359 36.676 82.884 1.00 26.72 2260 GLU B C 1
ATOM 6287 O O . GLU B 1 260 ? 24.289 35.994 83.314 1.00 27.45 2260 GLU B O 1
ATOM 6293 N N . TRP B 1 261 ? 22.247 36.143 82.393 1.00 25.13 2261 TRP B N 1
ATOM 6294 C CA . TRP B 1 261 ? 22.082 34.696 82.324 1.00 24.15 2261 TRP B CA 1
ATOM 6295 C C . TRP B 1 261 ? 21.929 34.190 80.895 1.00 22.66 2261 TRP B C 1
ATOM 6296 O O . TRP B 1 261 ? 21.245 34.801 80.072 1.00 21.96 2261 TRP B O 1
ATOM 6307 N N . TYR B 1 262 ? 22.571 33.061 80.619 1.00 20.41 2262 TYR B N 1
ATOM 6308 C CA . TYR B 1 262 ? 22.531 32.445 79.303 1.00 19.26 2262 TYR B CA 1
ATOM 6309 C C . TYR B 1 262 ? 22.255 30.952 79.395 1.00 18.95 2262 TYR B C 1
ATOM 6310 O O . TYR B 1 262 ? 22.679 30.281 80.340 1.00 17.24 2262 TYR B O 1
ATOM 6319 N N . LEU B 1 263 ? 21.542 30.443 78.398 1.00 18.02 2263 LEU B N 1
ATOM 6320 C CA . LEU B 1 263 ? 21.195 29.032 78.331 1.00 16.86 2263 LEU B CA 1
ATOM 6321 C C . LEU B 1 263 ? 21.838 28.388 77.114 1.00 18.67 2263 LEU B C 1
ATOM 6322 O O . LEU B 1 263 ? 21.466 28.689 75.977 1.00 18.95 2263 LEU B O 1
ATOM 6327 N N . ALA B 1 264 ? 22.812 27.517 77.349 1.00 17.60 2264 ALA B N 1
ATOM 6328 C CA . ALA B 1 264 ? 23.457 26.800 76.261 1.00 17.78 2264 ALA B CA 1
ATOM 6329 C C . ALA B 1 264 ? 22.566 25.582 76.069 1.00 18.46 2264 ALA B C 1
ATOM 6330 O O . ALA B 1 264 ? 22.143 24.966 77.045 1.00 17.66 2264 ALA B O 1
ATOM 6332 N N . HIS B 1 265 ? 22.261 25.241 74.823 1.00 17.77 2265 HIS B N 1
ATOM 6333 C CA . HIS B 1 265 ? 21.396 24.097 74.554 1.00 17.99 2265 HIS B CA 1
ATOM 6334 C C . HIS B 1 265 ? 21.722 23.500 73.188 1.00 17.83 2265 HIS B C 1
ATOM 6335 O O . HIS B 1 265 ? 22.363 24.142 72.359 1.00 16.85 2265 HIS B O 1
ATOM 6342 N N . LEU B 1 266 ? 21.288 22.269 72.953 1.00 16.51 2266 LEU B N 1
ATOM 6343 C CA . LEU B 1 266 ? 21.553 21.645 71.664 1.00 16.72 2266 LEU B CA 1
ATOM 6344 C C . LEU B 1 266 ? 20.422 21.977 70.701 1.00 16.54 2266 LEU B C 1
ATOM 6345 O O . LEU B 1 266 ? 19.354 22.439 71.110 1.00 17.19 2266 LEU B O 1
ATOM 6350 N N . CYS B 1 267 ? 20.671 21.762 69.417 1.00 16.63 2267 CYS B N 1
ATOM 6351 C CA . CYS B 1 267 ? 19.674 22.032 68.397 1.00 16.92 2267 CYS B CA 1
ATOM 6352 C C . CYS B 1 267 ? 20.066 21.274 67.140 1.00 17.68 2267 CYS B C 1
ATOM 6353 O O . CYS B 1 267 ? 21.134 20.659 67.086 1.00 17.61 2267 CYS B O 1
ATOM 6356 N N . GLY B 1 268 ? 19.191 21.314 66.141 1.00 18.24 2268 GLY B N 1
ATOM 6357 C CA . GLY B 1 268 ? 19.451 20.646 64.879 1.00 17.73 2268 GLY B CA 1
ATOM 6358 C C . GLY B 1 268 ? 19.011 21.535 63.727 1.00 18.88 2268 GLY B C 1
ATOM 6359 O O . GLY B 1 268 ? 18.077 22.324 63.867 1.00 18.71 2268 GLY B O 1
ATOM 6360 N N . ARG B 1 269 ? 19.699 21.419 62.595 1.00 19.43 2269 ARG B N 1
ATOM 6361 C CA . ARG B 1 269 ? 19.386 22.192 61.397 1.00 19.16 2269 ARG B CA 1
ATOM 6362 C C . ARG B 1 269 ? 19.187 21.162 60.295 1.00 20.06 2269 ARG B C 1
ATOM 6363 O O . ARG B 1 269 ? 20.126 20.798 59.589 1.00 20.48 2269 ARG B O 1
ATOM 6371 N N . PRO B 1 270 ? 17.949 20.674 60.143 1.00 19.81 2270 PRO B N 1
ATOM 6372 C CA . PRO B 1 270 ? 17.569 19.668 59.149 1.00 19.29 2270 PRO B CA 1
ATOM 6373 C C . PRO B 1 270 ? 17.571 20.078 57.687 1.00 19.85 2270 PRO B C 1
ATOM 6374 O O . PRO B 1 270 ? 17.225 21.207 57.337 1.00 17.22 2270 PRO B O 1
ATOM 6378 N N . LEU B 1 271 ? 17.960 19.128 56.842 1.00 18.15 2271 LEU B N 1
ATOM 6379 C CA . LEU B 1 271 ? 17.976 19.328 55.401 1.00 19.64 2271 LEU B CA 1
ATOM 6380 C C . LEU B 1 271 ? 16.810 18.497 54.889 1.00 21.22 2271 LEU B C 1
ATOM 6381 O O . LEU B 1 271 ? 16.440 17.493 55.506 1.00 21.57 2271 LEU B O 1
ATOM 6386 N N . LYS B 1 272 ? 16.224 18.917 53.777 1.00 23.20 2272 LYS B N 1
ATOM 6387 C CA . LYS B 1 272 ? 15.098 18.205 53.188 1.00 25.60 2272 LYS B CA 1
ATOM 6388 C C . LYS B 1 272 ? 14.017 17.921 54.216 1.00 27.19 2272 LYS B C 1
ATOM 6389 O O . LYS B 1 272 ? 13.416 16.847 54.221 1.00 30.10 2272 LYS B O 1
ATOM 6395 N N . GLY B 1 273 ? 13.786 18.883 55.101 1.00 28.16 2273 GLY B N 1
ATOM 6396 C CA . GLY B 1 273 ? 12.757 18.722 56.107 1.00 27.47 2273 GLY B CA 1
ATOM 6397 C C . GLY B 1 273 ? 13.128 18.103 57.444 1.00 26.10 2273 GLY B C 1
ATOM 6398 O O . GLY B 1 273 ? 12.674 18.585 58.478 1.00 25.12 2273 GLY B O 1
ATOM 6399 N N . LYS B 1 274 ? 13.940 17.049 57.456 1.00 25.94 2274 LYS B N 1
ATOM 6400 C CA . LYS B 1 274 ? 14.269 16.423 58.738 1.00 25.20 2274 LYS B CA 1
ATOM 6401 C C . LYS B 1 274 ? 15.621 15.732 58.887 1.00 22.41 2274 LYS B C 1
ATOM 6402 O O . LYS B 1 274 ? 15.836 15.037 59.881 1.00 22.09 2274 LYS B O 1
ATOM 6408 N N . TYR B 1 275 ? 16.530 15.916 57.937 1.00 21.10 2275 TYR B N 1
ATOM 6409 C CA . TYR B 1 275 ? 17.832 15.249 58.010 1.00 19.44 2275 TYR B CA 1
ATOM 6410 C C . TYR B 1 275 ? 18.981 16.127 58.469 1.00 18.62 2275 TYR B C 1
ATOM 6411 O O . TYR B 1 275 ? 19.485 16.969 57.721 1.00 17.26 2275 TYR B O 1
ATOM 6420 N N . CYS B 1 276 ? 19.406 15.904 59.705 1.00 17.49 2276 CYS B N 1
ATOM 6421 C CA . CYS B 1 276 ? 20.498 16.673 60.277 1.00 17.34 2276 CYS B CA 1
ATOM 6422 C C . CYS B 1 276 ? 21.840 15.995 60.031 1.00 16.30 2276 CYS B C 1
ATOM 6423 O O . CYS B 1 276 ? 22.324 15.208 60.849 1.00 15.44 2276 CYS B O 1
ATOM 6426 N N . THR B 1 277 ? 22.431 16.310 58.888 1.00 16.03 2277 THR B N 1
ATOM 6427 C CA . THR B 1 277 ? 23.720 15.754 58.506 1.00 16.75 2277 THR B CA 1
ATOM 6428 C C . THR B 1 277 ? 24.825 16.220 59.457 1.00 16.71 2277 THR B C 1
ATOM 6429 O O . THR B 1 277 ? 25.818 15.519 59.658 1.00 17.24 2277 THR B O 1
ATOM 6433 N N . LEU B 1 278 ? 24.646 17.398 60.048 1.00 16.77 2278 LEU B N 1
ATOM 6434 C CA . LEU B 1 278 ? 25.642 17.937 60.971 1.00 16.80 2278 LEU B CA 1
ATOM 6435 C C . LEU B 1 278 ? 25.395 17.497 62.419 1.00 17.60 2278 LEU B C 1
ATOM 6436 O O . LEU B 1 278 ? 26.093 17.934 63.339 1.00 17.66 2278 LEU B O 1
ATOM 6441 N N . GLY B 1 279 ? 24.400 16.634 62.612 1.00 17.05 2279 GLY B N 1
ATOM 6442 C CA . GLY B 1 279 ? 24.084 16.145 63.946 1.00 17.45 2279 GLY B CA 1
ATOM 6443 C C . GLY B 1 279 ? 23.487 17.231 64.819 1.00 18.60 2279 GLY B C 1
ATOM 6444 O O . GLY B 1 279 ? 22.872 18.164 64.310 1.00 19.32 2279 GLY B O 1
ATOM 6445 N N . ARG B 1 280 ? 23.653 17.113 66.134 1.00 17.76 2280 ARG B N 1
ATOM 6446 C CA . ARG B 1 280 ? 23.134 18.120 67.055 1.00 16.00 2280 ARG B CA 1
ATOM 6447 C C . ARG B 1 280 ? 24.262 19.083 67.383 1.00 17.68 2280 ARG B C 1
ATOM 6448 O O . ARG B 1 280 ? 25.376 18.671 67.713 1.00 17.23 2280 ARG B O 1
ATOM 6456 N N . GLU B 1 281 ? 23.957 20.370 67.283 1.00 18.54 2281 GLU B N 1
ATOM 6457 C CA . GLU B 1 281 ? 24.924 21.430 67.507 1.00 18.04 2281 GLU B CA 1
ATOM 6458 C C . GLU B 1 281 ? 24.593 22.241 68.754 1.00 18.28 2281 GLU B C 1
ATOM 6459 O O . GLU B 1 281 ? 23.490 22.149 69.290 1.00 18.53 2281 GLU B O 1
ATOM 6465 N N . THR B 1 282 ? 25.554 23.031 69.215 1.00 17.97 2282 THR B N 1
ATOM 6466 C CA . THR B 1 282 ? 25.353 23.853 70.403 1.00 18.22 2282 THR B CA 1
ATOM 6467 C C . THR B 1 282 ? 25.001 25.292 70.066 1.00 17.68 2282 THR B C 1
ATOM 6468 O O . THR B 1 282 ? 25.677 25.938 69.264 1.00 17.82 2282 THR B O 1
ATOM 6472 N N . ALA B 1 283 ? 23.939 25.780 70.697 1.00 18.71 2283 ALA B N 1
ATOM 6473 C CA . ALA B 1 283 ? 23.480 27.152 70.526 1.00 18.77 2283 ALA B CA 1
ATOM 6474 C C . ALA B 1 283 ? 23.380 27.752 71.927 1.00 18.95 2283 ALA B C 1
ATOM 6475 O O . ALA B 1 283 ? 23.470 27.034 72.928 1.00 19.07 2283 ALA B O 1
ATOM 6477 N N . ILE B 1 284 ? 23.199 29.063 72.006 1.00 19.34 2284 ILE B N 1
ATOM 6478 C CA . ILE B 1 284 ? 23.081 29.704 73.304 1.00 20.19 2284 ILE B CA 1
ATOM 6479 C C . ILE B 1 284 ? 22.038 30.803 73.220 1.00 20.04 2284 ILE B C 1
ATOM 6480 O O . ILE B 1 284 ? 21.919 31.478 72.198 1.00 21.60 2284 ILE B O 1
ATOM 6485 N N . GLN B 1 285 ? 21.268 30.958 74.293 1.00 19.53 2285 GLN B N 1
ATOM 6486 C CA . GLN B 1 285 ? 20.222 31.969 74.345 1.00 21.61 2285 GLN B CA 1
ATOM 6487 C C . GLN B 1 285 ? 20.431 32.840 75.565 1.00 21.27 2285 GLN B C 1
ATOM 6488 O O . GLN B 1 285 ? 20.997 32.392 76.563 1.00 20.89 2285 GLN B O 1
ATOM 6494 N N . LYS B 1 286 ? 19.974 34.084 75.485 1.00 21.81 2286 LYS B N 1
ATOM 6495 C CA . LYS B 1 286 ? 20.062 34.978 76.627 1.00 21.42 2286 LYS B CA 1
ATOM 6496 C C . LYS B 1 286 ? 18.729 34.787 77.326 1.00 21.44 2286 LYS B C 1
ATOM 6497 O O . LYS B 1 286 ? 17.674 34.801 76.685 1.00 21.25 2286 LYS B O 1
ATOM 6503 N N . VAL B 1 287 ? 18.766 34.586 78.635 1.00 20.07 2287 VAL B N 1
ATOM 6504 C CA . VAL B 1 287 ? 17.532 34.390 79.374 1.00 20.87 2287 VAL B CA 1
ATOM 6505 C C . VAL B 1 287 ? 17.453 35.385 80.527 1.00 21.72 2287 VAL B C 1
ATOM 6506 O O . VAL B 1 287 ? 18.466 35.701 81.152 1.00 21.33 2287 VAL B O 1
ATOM 6510 N N . ASN B 1 288 ? 16.252 35.893 80.786 1.00 22.45 2288 ASN B N 1
ATOM 6511 C CA . ASN B 1 288 ? 16.047 36.857 81.859 1.00 23.59 2288 ASN B CA 1
ATOM 6512 C C . ASN B 1 288 ? 15.162 36.276 82.952 1.00 23.41 2288 ASN B C 1
ATOM 6513 O O . ASN B 1 288 ? 14.242 35.505 82.671 1.00 22.17 2288 ASN B O 1
ATOM 6518 N N . TRP B 1 289 ? 15.440 36.651 84.196 1.00 23.81 2289 TRP B N 1
ATOM 6519 C CA . TRP B 1 289 ? 14.627 36.192 85.310 1.00 24.12 2289 TRP B CA 1
ATOM 6520 C C . TRP B 1 289 ? 13.368 37.054 85.359 1.00 24.30 2289 TRP B C 1
ATOM 6521 O O . TRP B 1 289 ? 13.422 38.263 85.143 1.00 22.74 2289 TRP B O 1
ATOM 6532 N N . THR B 1 290 ? 12.232 36.420 85.624 1.00 24.56 2290 THR B N 1
ATOM 6533 C CA . THR B 1 290 ? 10.958 37.119 85.689 1.00 24.93 2290 THR B CA 1
ATOM 6534 C C . THR B 1 290 ? 10.663 37.630 87.095 1.00 24.98 2290 THR B C 1
ATOM 6535 O O . THR B 1 290 ? 11.300 37.218 88.067 1.00 22.69 2290 THR B O 1
ATOM 6539 N N . GLU B 1 291 ? 9.681 38.518 87.188 1.00 24.90 2291 GLU B N 1
ATOM 6540 C CA . GLU B 1 291 ? 9.283 39.087 88.465 1.00 26.04 2291 GLU B CA 1
ATOM 6541 C C . GLU B 1 291 ? 8.876 37.995 89.448 1.00 25.92 2291 GLU B C 1
ATOM 6542 O O . GLU B 1 291 ? 9.028 38.164 90.656 1.00 25.20 2291 GLU B O 1
ATOM 6548 N N . ASP B 1 292 ? 8.366 36.878 88.933 1.00 25.23 2292 ASP B N 1
ATOM 6549 C CA . ASP B 1 292 ? 7.941 35.790 89.803 1.00 25.52 2292 ASP B CA 1
ATOM 6550 C C . ASP B 1 292 ? 8.930 34.627 89.936 1.00 23.76 2292 ASP B C 1
ATOM 6551 O O . ASP B 1 292 ? 8.550 33.513 90.292 1.00 23.26 2292 ASP B O 1
ATOM 6556 N N . GLY B 1 293 ? 10.200 34.892 89.647 1.00 23.27 2293 GLY B N 1
ATOM 6557 C CA . GLY B 1 293 ? 11.228 33.875 89.811 1.00 23.02 2293 GLY B CA 1
ATOM 6558 C C . GLY B 1 293 ? 11.413 32.745 88.812 1.00 23.92 2293 GLY B C 1
ATOM 6559 O O . GLY B 1 293 ? 11.787 31.634 89.196 1.00 24.59 2293 GLY B O 1
ATOM 6560 N N . TRP B 1 294 ? 11.160 33.008 87.538 1.00 23.38 2294 TRP B N 1
ATOM 6561 C CA . TRP B 1 294 ? 11.350 31.992 86.512 1.00 22.58 2294 TRP B CA 1
ATOM 6562 C C . TRP B 1 294 ? 12.236 32.578 85.423 1.00 23.01 2294 TRP B C 1
ATOM 6563 O O . TRP B 1 294 ? 12.600 33.754 85.475 1.00 21.16 2294 TRP B O 1
ATOM 6574 N N . LEU B 1 295 ? 12.600 31.757 84.446 1.00 22.62 2295 LEU B N 1
ATOM 6575 C CA . LEU B 1 295 ? 13.444 32.225 83.353 1.00 22.94 2295 LEU B CA 1
ATOM 6576 C C . LEU B 1 295 ? 12.654 32.265 82.052 1.00 24.84 2295 LEU B C 1
ATOM 6577 O O . LEU B 1 295 ? 11.691 31.519 81.867 1.00 20.91 2295 LEU B O 1
ATOM 6582 N N . ARG B 1 296 ? 13.076 33.140 81.148 1.00 26.59 2296 ARG B N 1
ATOM 6583 C CA . ARG B 1 296 ? 12.416 33.272 79.865 1.00 29.74 2296 ARG B CA 1
ATOM 6584 C C . ARG B 1 296 ? 13.408 33.768 78.821 1.00 27.16 2296 ARG B C 1
ATOM 6585 O O . ARG B 1 296 ? 14.311 34.540 79.135 1.00 25.67 2296 ARG B O 1
ATOM 6593 N N . ILE B 1 297 ? 13.246 33.310 77.584 1.00 25.63 2297 ILE B N 1
ATOM 6594 C CA . ILE B 1 297 ? 14.123 33.744 76.506 1.00 24.42 2297 ILE B CA 1
ATOM 6595 C C . ILE B 1 297 ? 14.019 35.269 76.449 1.00 24.96 2297 ILE B C 1
ATOM 6596 O O . ILE B 1 297 ? 12.973 35.842 76.769 1.00 21.52 2297 ILE B O 1
ATOM 6601 N N . GLU B 1 298 ? 15.102 35.919 76.037 1.00 25.61 2298 GLU B N 1
ATOM 6602 C CA . GLU B 1 298 ? 15.161 37.377 75.979 1.00 26.57 2298 GLU B CA 1
ATOM 6603 C C . GLU B 1 298 ? 14.054 38.127 75.233 1.00 28.03 2298 GLU B C 1
ATOM 6604 O O . GLU B 1 298 ? 13.782 39.282 75.558 1.00 28.20 2298 GLU B O 1
ATOM 6610 N N . ASP B 1 299 ? 13.421 37.501 74.242 1.00 28.33 2299 ASP B N 1
ATOM 6611 C CA . ASP B 1 299 ? 12.362 38.188 73.508 1.00 28.06 2299 ASP B CA 1
ATOM 6612 C C . ASP B 1 299 ? 10.976 37.903 74.081 1.00 29.06 2299 ASP B C 1
ATOM 6613 O O . ASP B 1 299 ? 9.959 38.262 73.489 1.00 28.20 2299 ASP B O 1
ATOM 6618 N N . GLY B 1 300 ? 10.943 37.265 75.246 1.00 30.27 2300 GLY B N 1
ATOM 6619 C CA . GLY B 1 300 ? 9.676 36.952 75.885 1.00 31.81 2300 GLY B CA 1
ATOM 6620 C C . GLY B 1 300 ? 9.055 35.671 75.369 1.00 32.53 2300 GLY B C 1
ATOM 6621 O O . GLY B 1 300 ? 8.034 35.211 75.886 1.00 33.42 2300 GLY B O 1
ATOM 6622 N N . GLY B 1 301 ? 9.680 35.086 74.352 1.00 31.97 2301 GLY B N 1
ATOM 6623 C CA . GLY B 1 301 ? 9.166 33.860 73.771 1.00 29.69 2301 GLY B CA 1
ATOM 6624 C C . GLY B 1 301 ? 9.619 32.567 74.431 1.00 29.67 2301 GLY B C 1
ATOM 6625 O O . GLY B 1 301 ? 10.227 32.565 75.504 1.00 26.73 2301 GLY B O 1
ATOM 6626 N N . ASN B 1 302 ? 9.335 31.464 73.744 1.00 28.71 2302 ASN B N 1
ATOM 6627 C CA . ASN B 1 302 ? 9.640 30.119 74.207 1.00 29.42 2302 ASN B CA 1
ATOM 6628 C C . ASN B 1 302 ? 10.516 29.369 73.194 1.00 28.21 2302 ASN B C 1
ATOM 6629 O O . ASN B 1 302 ? 10.797 28.175 73.354 1.00 24.24 2302 ASN B O 1
ATOM 6634 N N . HIS B 1 303 ? 10.944 30.074 72.153 1.00 25.90 2303 HIS B N 1
ATOM 6635 C CA . HIS B 1 303 ? 11.747 29.466 71.095 1.00 26.08 2303 HIS B CA 1
ATOM 6636 C C . HIS B 1 303 ? 13.193 29.938 71.047 1.00 24.44 2303 HIS B C 1
ATOM 6637 O O . HIS B 1 303 ? 13.533 31.006 71.557 1.00 24.02 2303 HIS B O 1
ATOM 6644 N N . PRO B 1 304 ? 14.066 29.145 70.412 1.00 23.35 2304 PRO B N 1
ATOM 6645 C CA . PRO B 1 304 ? 15.474 29.524 70.309 1.00 23.89 2304 PRO B CA 1
ATOM 6646 C C . PRO B 1 304 ? 15.639 30.576 69.217 1.00 23.08 2304 PRO B C 1
ATOM 6647 O O . PRO B 1 304 ? 14.976 30.512 68.179 1.00 23.15 2304 PRO B O 1
ATOM 6651 N N . LEU B 1 305 ? 16.509 31.547 69.457 1.00 22.47 2305 LEU B N 1
ATOM 6652 C CA . LEU B 1 305 ? 16.770 32.589 68.471 1.00 23.87 2305 LEU B CA 1
ATOM 6653 C C . LEU B 1 305 ? 18.086 32.254 67.776 1.00 24.03 2305 LEU B C 1
ATOM 6654 O O . LEU B 1 305 ? 19.007 31.727 68.407 1.00 23.54 2305 LEU B O 1
ATOM 6659 N N . ARG B 1 306 ? 18.177 32.555 66.486 1.00 25.65 2306 ARG B N 1
ATOM 6660 C CA . ARG B 1 306 ? 19.396 32.275 65.736 1.00 28.23 2306 ARG B CA 1
ATOM 6661 C C . ARG B 1 306 ? 20.467 33.308 66.059 1.00 26.79 2306 ARG B C 1
ATOM 6662 O O . ARG B 1 306 ? 21.657 32.998 66.080 1.00 26.21 2306 ARG B O 1
ATOM 6670 N N . GLU B 1 307 ? 20.032 34.542 66.288 1.00 26.44 2307 GLU B N 1
ATOM 6671 C CA . GLU B 1 307 ? 20.936 35.626 66.642 1.00 27.29 2307 GLU B CA 1
ATOM 6672 C C . GLU B 1 307 ? 20.539 36.073 68.041 1.00 24.67 2307 GLU B C 1
ATOM 6673 O O . GLU B 1 307 ? 19.371 36.359 68.297 1.00 23.15 2307 GLU B O 1
ATOM 6679 N N . VAL B 1 308 ? 21.522 36.129 68.933 1.00 23.05 2308 VAL B N 1
ATOM 6680 C CA . VAL B 1 308 ? 21.299 36.474 70.329 1.00 22.50 2308 VAL B CA 1
ATOM 6681 C C . VAL B 1 308 ? 22.146 37.646 70.824 1.00 23.49 2308 VAL B C 1
ATOM 6682 O O . VAL B 1 308 ? 23.300 37.809 70.428 1.00 21.50 2308 VAL B O 1
ATOM 6686 N N . THR B 1 309 ? 21.565 38.462 71.699 1.00 24.02 2309 THR B N 1
ATOM 6687 C CA . THR B 1 309 ? 22.278 39.610 72.235 1.00 26.62 2309 THR B CA 1
ATOM 6688 C C . THR B 1 309 ? 23.458 39.115 73.070 1.00 25.79 2309 THR B C 1
ATOM 6689 O O . THR B 1 309 ? 23.298 38.277 73.956 1.00 24.32 2309 THR B O 1
ATOM 6693 N N . ALA B 1 310 ? 24.644 39.633 72.770 1.00 24.94 2310 ALA B N 1
ATOM 6694 C CA . ALA B 1 310 ? 25.861 39.240 73.467 1.00 25.85 2310 ALA B CA 1
ATOM 6695 C C . ALA B 1 310 ? 25.994 39.903 74.826 1.00 27.29 2310 ALA B C 1
ATOM 6696 O O . ALA B 1 310 ? 25.434 40.972 75.066 1.00 27.60 2310 ALA B O 1
ATOM 6698 N N . PRO B 1 311 ? 26.749 39.275 75.739 1.00 28.47 2311 PRO B N 1
ATOM 6699 C CA . PRO B 1 311 ? 26.937 39.844 77.075 1.00 28.90 2311 PRO B CA 1
ATOM 6700 C C . PRO B 1 311 ? 27.842 41.071 77.011 1.00 29.94 2311 PRO B C 1
ATOM 6701 O O . PRO B 1 311 ? 28.616 41.235 76.068 1.00 30.70 2311 PRO B O 1
ATOM 6705 N N . ASP B 1 312 ? 27.743 41.931 78.016 1.00 31.39 2312 ASP B N 1
ATOM 6706 C CA . ASP B 1 312 ? 28.553 43.137 78.062 1.00 30.74 2312 ASP B CA 1
ATOM 6707 C C . ASP B 1 312 ? 29.970 42.815 78.524 1.00 29.32 2312 ASP B C 1
ATOM 6708 O O . ASP B 1 312 ? 30.345 43.098 79.663 1.00 28.03 2312 ASP B O 1
ATOM 6713 N N . LEU B 1 313 ? 30.748 42.217 77.625 1.00 27.70 2313 LEU B N 1
ATOM 6714 C CA . LEU B 1 313 ? 32.128 41.834 77.905 1.00 26.98 2313 LEU B CA 1
ATOM 6715 C C . LEU B 1 313 ? 33.005 42.238 76.728 1.00 27.34 2313 LEU B C 1
ATOM 6716 O O . LEU B 1 313 ? 32.529 42.334 75.598 1.00 25.89 2313 LEU B O 1
ATOM 6721 N N . PRO B 1 314 ? 34.300 42.475 76.974 1.00 28.74 2314 PRO B N 1
ATOM 6722 C CA . PRO B 1 314 ? 35.173 42.861 75.861 1.00 30.68 2314 PRO B CA 1
ATOM 6723 C C . PRO B 1 314 ? 35.256 41.736 74.829 1.00 31.40 2314 PRO B C 1
ATOM 6724 O O . PRO B 1 314 ? 35.359 40.561 75.185 1.00 30.57 2314 PRO B O 1
ATOM 6728 N N . GLU B 1 315 ? 35.194 42.094 73.552 1.00 32.08 2315 GLU B N 1
ATOM 6729 C CA . GLU B 1 315 ? 35.255 41.088 72.503 1.00 33.71 2315 GLU B CA 1
ATOM 6730 C C . GLU B 1 315 ? 36.603 40.389 72.553 1.00 31.48 2315 GLU B C 1
ATOM 6731 O O . GLU B 1 315 ? 37.636 41.029 72.734 1.00 28.71 2315 GLU B O 1
ATOM 6737 N N . HIS B 1 316 ? 36.591 39.069 72.407 1.00 29.22 2316 HIS B N 1
ATOM 6738 C CA . HIS B 1 316 ? 37.821 38.296 72.466 1.00 29.36 2316 HIS B CA 1
ATOM 6739 C C . HIS B 1 316 ? 37.860 37.208 71.398 1.00 29.60 2316 HIS B C 1
ATOM 6740 O O . HIS B 1 316 ? 37.672 36.024 71.695 1.00 29.50 2316 HIS B O 1
ATOM 6747 N N . PRO B 1 317 ? 38.090 37.593 70.135 1.00 28.38 2317 PRO B N 1
ATOM 6748 C CA . PRO B 1 317 ? 38.147 36.600 69.058 1.00 27.23 2317 PRO B CA 1
ATOM 6749 C C . PRO B 1 317 ? 39.416 35.754 69.151 1.00 26.23 2317 PRO B C 1
ATOM 6750 O O . PRO B 1 317 ? 40.367 36.129 69.833 1.00 26.82 2317 PRO B O 1
ATOM 6754 N N . PHE B 1 318 ? 39.417 34.611 68.472 1.00 26.12 2318 PHE B N 1
ATOM 6755 C CA . PHE B 1 318 ? 40.566 33.709 68.467 1.00 27.24 2318 PHE B CA 1
ATOM 6756 C C . PHE B 1 318 ? 41.132 33.562 67.057 1.00 29.02 2318 PHE B C 1
ATOM 6757 O O . PHE B 1 318 ? 40.453 33.843 66.070 1.00 28.65 2318 PHE B O 1
ATOM 6765 N N . GLU B 1 319 ? 42.378 33.116 66.970 1.00 31.84 2319 GLU B N 1
ATOM 6766 C CA . GLU B 1 319 ? 43.024 32.915 65.681 1.00 35.77 2319 GLU B CA 1
ATOM 6767 C C . GLU B 1 319 ? 42.305 31.779 64.953 1.00 36.24 2319 GLU B C 1
ATOM 6768 O O . GLU B 1 319 ? 42.015 30.741 65.548 1.00 34.46 2319 GLU B O 1
ATOM 6774 N N . LYS B 1 320 ? 42.009 31.973 63.671 1.00 37.57 2320 LYS B N 1
ATOM 6775 C CA . LYS B 1 320 ? 41.318 30.944 62.903 1.00 37.89 2320 LYS B CA 1
ATOM 6776 C C . LYS B 1 320 ? 42.194 29.717 62.686 1.00 36.93 2320 LYS B C 1
ATOM 6777 O O . LYS B 1 320 ? 43.400 29.826 62.470 1.00 35.39 2320 LYS B O 1
ATOM 6783 N N . GLU B 1 321 ? 41.573 28.546 62.760 1.00 37.19 2321 GLU B N 1
ATOM 6784 C CA . GLU B 1 321 ? 42.278 27.286 62.580 1.00 37.14 2321 GLU B CA 1
ATOM 6785 C C . GLU B 1 321 ? 42.714 27.153 61.128 1.00 33.45 2321 GLU B C 1
ATOM 6786 O O . GLU B 1 321 ? 42.009 27.591 60.219 1.00 31.02 2321 GLU B O 1
ATOM 6792 N N . PRO B 1 322 ? 43.894 26.561 60.890 1.00 30.61 2322 PRO B N 1
ATOM 6793 C CA . PRO B 1 322 ? 44.392 26.387 59.523 1.00 29.21 2322 PRO B CA 1
ATOM 6794 C C . PRO B 1 322 ? 43.485 25.490 58.681 1.00 26.68 2322 PRO B C 1
ATOM 6795 O O . PRO B 1 322 ? 42.837 24.578 59.188 1.00 23.74 2322 PRO B O 1
ATOM 6799 N N . GLU B 1 323 ? 43.464 25.763 57.387 1.00 25.96 2323 GLU B N 1
ATOM 6800 C CA . GLU B 1 323 ? 42.654 25.021 56.437 1.00 27.50 2323 GLU B CA 1
ATOM 6801 C C . GLU B 1 323 ? 43.332 23.699 56.063 1.00 26.93 2323 GLU B C 1
ATOM 6802 O O . GLU B 1 323 ? 42.674 22.701 55.758 1.00 26.47 2323 GLU B O 1
ATOM 6808 N N . LEU B 1 324 ? 44.657 23.695 56.125 1.00 25.47 2324 LEU B N 1
ATOM 6809 C CA . LEU B 1 324 ? 45.439 22.526 55.752 1.00 25.90 2324 LEU B CA 1
ATOM 6810 C C . LEU B 1 324 ? 46.257 21.920 56.890 1.00 24.07 2324 LEU B C 1
ATOM 6811 O O . LEU B 1 324 ? 46.807 22.636 57.720 1.00 23.32 2324 LEU B O 1
ATOM 6816 N N . ASP B 1 325 ? 46.318 20.592 56.927 1.00 22.55 2325 ASP B N 1
ATOM 6817 C CA . ASP B 1 325 ? 47.129 19.893 57.916 1.00 21.07 2325 ASP B CA 1
ATOM 6818 C C . ASP B 1 325 ? 48.178 19.165 57.077 1.00 21.74 2325 ASP B C 1
ATOM 6819 O O . ASP B 1 325 ? 47.855 18.249 56.315 1.00 20.05 2325 ASP B O 1
ATOM 6824 N N . ASP B 1 326 ? 49.431 19.580 57.202 1.00 21.46 2326 ASP B N 1
ATOM 6825 C CA . ASP B 1 326 ? 50.506 18.982 56.424 1.00 22.72 2326 ASP B CA 1
ATOM 6826 C C . ASP B 1 326 ? 51.165 17.828 57.171 1.00 22.21 2326 ASP B C 1
ATOM 6827 O O . ASP B 1 326 ? 52.111 17.220 56.677 1.00 21.07 2326 ASP B O 1
ATOM 6832 N N . PHE B 1 327 ? 50.648 17.528 58.361 1.00 20.42 2327 PHE B N 1
ATOM 6833 C CA . PHE B 1 327 ? 51.148 16.437 59.198 1.00 21.68 2327 PHE B CA 1
ATOM 6834 C C . PHE B 1 327 ? 52.637 16.524 59.532 1.00 25.17 2327 PHE B C 1
ATOM 6835 O O . PHE B 1 327 ? 53.341 15.508 59.544 1.00 25.08 2327 PHE B O 1
ATOM 6843 N N . ASP B 1 328 ? 53.110 17.730 59.822 1.00 28.03 2328 ASP B N 1
ATOM 6844 C CA . ASP B 1 328 ? 54.513 17.928 60.157 1.00 33.76 2328 ASP B CA 1
ATOM 6845 C C . ASP B 1 328 ? 54.763 17.818 61.657 1.00 33.83 2328 ASP B C 1
ATOM 6846 O O . ASP B 1 328 ? 55.881 17.536 62.085 1.00 36.06 2328 ASP B O 1
ATOM 6851 N N . ALA B 1 329 ? 53.721 18.035 62.453 1.00 32.29 2329 ALA B N 1
ATOM 6852 C CA . ALA B 1 329 ? 53.842 17.946 63.904 1.00 30.71 2329 ALA B CA 1
ATOM 6853 C C . ALA B 1 329 ? 53.800 16.479 64.348 1.00 29.95 2329 ALA B C 1
ATOM 6854 O O . ALA B 1 329 ? 53.115 15.657 63.742 1.00 28.70 2329 ALA B O 1
ATOM 6856 N N . PRO B 1 330 ? 54.543 16.135 65.412 1.00 28.82 2330 PRO B N 1
ATOM 6857 C CA . PRO B 1 330 ? 54.586 14.764 65.931 1.00 28.78 2330 PRO B CA 1
ATOM 6858 C C . PRO B 1 330 ? 53.268 14.295 66.562 1.00 28.17 2330 PRO B C 1
ATOM 6859 O O . PRO B 1 330 ? 53.042 13.098 66.718 1.00 27.01 2330 PRO B O 1
ATOM 6863 N N . GLN B 1 331 ? 52.409 15.238 66.935 1.00 28.66 2331 GLN B N 1
ATOM 6864 C CA . GLN B 1 331 ? 51.113 14.904 67.519 1.00 31.06 2331 GLN B CA 1
ATOM 6865 C C . GLN B 1 331 ? 49.982 15.288 66.568 1.00 28.36 2331 GLN B C 1
ATOM 6866 O O . GLN B 1 331 ? 50.059 16.302 65.883 1.00 27.02 2331 GLN B O 1
ATOM 6872 N N . LEU B 1 332 ? 48.933 14.473 66.534 1.00 25.63 2332 LEU B N 1
ATOM 6873 C CA . LEU B 1 332 ? 47.780 14.751 65.683 1.00 22.97 2332 LEU B CA 1
ATOM 6874 C C . LEU B 1 332 ? 47.100 16.043 66.106 1.00 21.65 2332 LEU B C 1
ATOM 6875 O O . LEU B 1 332 ? 46.951 16.302 67.295 1.00 20.72 2332 LEU B O 1
ATOM 6880 N N . HIS B 1 333 ? 46.682 16.841 65.130 1.00 21.87 2333 HIS B N 1
ATOM 6881 C CA . HIS B 1 333 ? 45.973 18.087 65.407 1.00 22.38 2333 HIS B CA 1
ATOM 6882 C C . HIS B 1 333 ? 44.740 17.716 66.234 1.00 20.77 2333 HIS B C 1
ATOM 6883 O O . HIS B 1 333 ? 44.179 16.637 66.061 1.00 19.24 2333 HIS B O 1
ATOM 6890 N N . HIS B 1 334 ? 44.317 18.614 67.115 1.00 19.87 2334 HIS B N 1
ATOM 6891 C CA . HIS B 1 334 ? 43.185 18.359 67.996 1.00 21.57 2334 HIS B CA 1
ATOM 6892 C C . HIS B 1 334 ? 41.840 18.105 67.316 1.00 20.98 2334 HIS B C 1
ATOM 6893 O O . HIS B 1 334 ? 40.947 17.539 67.928 1.00 19.91 2334 HIS B O 1
ATOM 6900 N N . GLN B 1 335 ? 41.689 18.503 66.057 1.00 21.47 2335 GLN B N 1
ATOM 6901 C CA . GLN B 1 335 ? 40.418 18.285 65.367 1.00 23.28 2335 GLN B CA 1
ATOM 6902 C C . GLN B 1 335 ? 40.228 16.826 64.949 1.00 20.14 2335 GLN B C 1
ATOM 6903 O O . GLN B 1 335 ? 39.113 16.408 64.650 1.00 16.52 2335 GLN B O 1
ATOM 6909 N N . TRP B 1 336 ? 41.314 16.056 64.934 1.00 16.90 2336 TRP B N 1
ATOM 6910 C CA . TRP B 1 336 ? 41.234 14.654 64.539 1.00 16.51 2336 TRP B CA 1
ATOM 6911 C C . TRP B 1 336 ? 40.733 13.747 65.659 1.00 17.78 2336 TRP B C 1
ATOM 6912 O O . TRP B 1 336 ? 41.089 13.927 66.827 1.00 15.82 2336 TRP B O 1
ATOM 6923 N N . ASN B 1 337 ? 39.893 12.782 65.288 1.00 15.98 2337 ASN B N 1
ATOM 6924 C CA . ASN B 1 337 ? 39.345 11.807 66.227 1.00 16.09 2337 ASN B CA 1
ATOM 6925 C C . ASN B 1 337 ? 39.473 10.420 65.598 1.00 16.04 2337 ASN B C 1
ATOM 6926 O O . ASN B 1 337 ? 39.624 10.278 64.382 1.00 15.27 2337 ASN B O 1
ATOM 6931 N N . THR B 1 338 ? 39.417 9.398 66.434 1.00 15.08 2338 THR B N 1
ATOM 6932 C CA . THR B 1 338 ? 39.471 8.028 65.949 1.00 14.75 2338 THR B CA 1
ATOM 6933 C C . THR B 1 338 ? 38.204 7.368 66.468 1.00 14.05 2338 THR B C 1
ATOM 6934 O O . THR B 1 338 ? 37.502 7.938 67.311 1.00 14.18 2338 THR B O 1
ATOM 6938 N N . LEU B 1 339 ? 37.897 6.184 65.957 1.00 14.98 2339 LEU B N 1
ATOM 6939 C CA . LEU B 1 339 ? 36.706 5.476 66.390 1.00 14.06 2339 LEU B CA 1
ATOM 6940 C C . LEU B 1 339 ? 36.957 4.537 67.557 1.00 13.79 2339 LEU B C 1
ATOM 6941 O O . LEU B 1 339 ? 37.705 3.574 67.432 1.00 15.11 2339 LEU B O 1
ATOM 6946 N N . ARG B 1 340 ? 36.329 4.845 68.688 1.00 14.38 2340 ARG B N 1
ATOM 6947 C CA . ARG B 1 340 ? 36.382 4.033 69.898 1.00 14.42 2340 ARG B CA 1
ATOM 6948 C C . ARG B 1 340 ? 37.715 3.876 70.621 1.00 16.41 2340 ARG B C 1
ATOM 6949 O O . ARG B 1 340 ? 37.784 4.023 71.843 1.00 15.18 2340 ARG B O 1
ATOM 6957 N N . ILE B 1 341 ? 38.771 3.575 69.878 1.00 17.42 2341 ILE B N 1
ATOM 6958 C CA . ILE B 1 341 ? 40.072 3.366 70.492 1.00 19.13 2341 ILE B CA 1
ATOM 6959 C C . ILE B 1 341 ? 41.054 4.496 70.216 1.00 20.27 2341 ILE B C 1
ATOM 6960 O O . ILE B 1 341 ? 40.923 5.223 69.232 1.00 19.18 2341 ILE B O 1
ATOM 6965 N N . PRO B 1 342 ? 42.052 4.665 71.095 1.00 20.63 2342 PRO B N 1
ATOM 6966 C CA . PRO B 1 342 ? 43.039 5.725 70.887 1.00 20.02 2342 PRO B CA 1
ATOM 6967 C C . PRO B 1 342 ? 43.966 5.359 69.731 1.00 20.42 2342 PRO B C 1
ATOM 6968 O O . PRO B 1 342 ? 44.205 4.181 69.462 1.00 21.09 2342 PRO B O 1
ATOM 6972 N N . ALA B 1 343 ? 44.471 6.366 69.030 1.00 19.57 2343 ALA B N 1
ATOM 6973 C CA . ALA B 1 343 ? 45.389 6.108 67.936 1.00 19.48 2343 ALA B CA 1
ATOM 6974 C C . ALA B 1 343 ? 46.617 5.489 68.590 1.00 20.93 2343 ALA B C 1
ATOM 6975 O O . ALA B 1 343 ? 47.009 5.887 69.685 1.00 21.44 2343 ALA B O 1
ATOM 6977 N N . ASP B 1 344 ? 47.214 4.510 67.927 1.00 23.24 2344 ASP B N 1
ATOM 6978 C CA . ASP B 1 344 ? 48.401 3.844 68.453 1.00 25.67 2344 ASP B CA 1
ATOM 6979 C C . ASP B 1 344 ? 49.452 3.790 67.349 1.00 26.37 2344 ASP B C 1
ATOM 6980 O O . ASP B 1 344 ? 49.119 3.576 66.184 1.00 25.35 2344 ASP B O 1
ATOM 6985 N N . PRO B 1 345 ? 50.735 3.981 67.701 1.00 26.38 2345 PRO B N 1
ATOM 6986 C CA . PRO B 1 345 ? 51.834 3.954 66.726 1.00 26.37 2345 PRO B CA 1
ATOM 6987 C C . PRO B 1 345 ? 51.812 2.741 65.797 1.00 25.86 2345 PRO B C 1
ATOM 6988 O O . PRO B 1 345 ? 52.257 2.819 64.653 1.00 26.80 2345 PRO B O 1
ATOM 6992 N N . SER B 1 346 ? 51.285 1.623 66.283 1.00 24.20 2346 SER B N 1
ATOM 6993 C CA . SER B 1 346 ? 51.226 0.409 65.478 1.00 23.46 2346 SER B CA 1
ATOM 6994 C C . SER B 1 346 ? 50.383 0.547 64.212 1.00 22.79 2346 SER B C 1
ATOM 6995 O O . SER B 1 346 ? 50.592 -0.190 63.247 1.00 21.83 2346 SER B O 1
ATOM 6998 N N . TRP B 1 347 ? 49.427 1.474 64.208 1.00 21.63 2347 TRP B N 1
ATOM 6999 C CA . TRP B 1 347 ? 48.585 1.653 63.025 1.00 21.81 2347 TRP B CA 1
ATOM 7000 C C . TRP B 1 347 ? 48.372 3.101 62.613 1.00 20.86 2347 TRP B C 1
ATOM 7001 O O . TRP B 1 347 ? 47.813 3.367 61.555 1.00 20.97 2347 TRP B O 1
ATOM 7012 N N . CYS B 1 348 ? 48.818 4.031 63.450 1.00 20.56 2348 CYS B N 1
ATOM 7013 C CA . CYS B 1 348 ? 48.676 5.453 63.170 1.00 19.28 2348 CYS B CA 1
ATOM 7014 C C . CYS B 1 348 ? 49.965 6.139 63.619 1.00 21.66 2348 CYS B C 1
ATOM 7015 O O . CYS B 1 348 ? 50.201 6.313 64.820 1.00 20.86 2348 CYS B O 1
ATOM 7018 N N . SER B 1 349 ? 50.799 6.528 62.657 1.00 21.26 2349 SER B N 1
ATOM 7019 C CA . SER B 1 349 ? 52.078 7.154 62.986 1.00 21.27 2349 SER B CA 1
ATOM 7020 C C . SER B 1 349 ? 52.445 8.404 62.193 1.00 19.31 2349 SER B C 1
ATOM 7021 O O . SER B 1 349 ? 52.260 8.467 60.980 1.00 17.48 2349 SER B O 1
ATOM 7024 N N . LEU B 1 350 ? 52.993 9.383 62.905 1.00 19.98 2350 LEU B N 1
ATOM 7025 C CA . LEU B 1 350 ? 53.433 10.641 62.322 1.00 21.55 2350 LEU B CA 1
ATOM 7026 C C . LEU B 1 350 ? 54.957 10.712 62.369 1.00 25.00 2350 LEU B C 1
ATOM 7027 O O . LEU B 1 350 ? 55.557 11.649 61.845 1.00 22.95 2350 LEU B O 1
ATOM 7032 N N . GLU B 1 351 ? 55.581 9.717 62.997 1.00 27.96 2351 GLU B N 1
ATOM 7033 C CA . GLU B 1 351 ? 57.036 9.698 63.108 1.00 32.09 2351 GLU B CA 1
ATOM 7034 C C . GLU B 1 351 ? 57.742 8.668 62.229 1.00 31.94 2351 GLU B C 1
ATOM 7035 O O . GLU B 1 351 ? 58.951 8.761 62.012 1.00 32.60 2351 GLU B O 1
ATOM 7041 N N . GLU B 1 352 ? 57.000 7.696 61.713 1.00 30.21 2352 GLU B N 1
ATOM 7042 C CA . GLU B 1 352 ? 57.598 6.675 60.858 1.00 30.40 2352 GLU B CA 1
ATOM 7043 C C . GLU B 1 352 ? 58.059 7.315 59.550 1.00 30.04 2352 GLU B C 1
ATOM 7044 O O . GLU B 1 352 ? 59.084 6.938 58.982 1.00 29.20 2352 GLU B O 1
ATOM 7050 N N . ARG B 1 353 ? 57.281 8.282 59.077 1.00 27.21 2353 ARG B N 1
ATOM 7051 C CA . ARG B 1 353 ? 57.600 9.013 57.860 1.00 25.76 2353 ARG B CA 1
ATOM 7052 C C . ARG B 1 353 ? 57.166 10.449 58.101 1.00 24.57 2353 ARG B C 1
ATOM 7053 O O . ARG B 1 353 ? 56.035 10.827 57.778 1.00 22.92 2353 ARG B O 1
ATOM 7061 N N . PRO B 1 354 ? 58.056 11.264 58.694 1.00 24.79 2354 PRO B N 1
ATOM 7062 C CA . PRO B 1 354 ? 57.779 12.670 58.993 1.00 24.66 2354 PRO B CA 1
ATOM 7063 C C . PRO B 1 354 ? 57.118 13.406 57.833 1.00 23.89 2354 PRO B C 1
ATOM 7064 O O . PRO B 1 354 ? 57.435 13.156 56.668 1.00 25.18 2354 PRO B O 1
ATOM 7068 N N . GLY B 1 355 ? 56.198 14.307 58.167 1.00 22.58 2355 GLY B N 1
ATOM 7069 C CA . GLY B 1 355 ? 55.493 15.073 57.156 1.00 22.85 2355 GLY B CA 1
ATOM 7070 C C . GLY B 1 355 ? 54.345 14.300 56.535 1.00 22.07 2355 GLY B C 1
ATOM 7071 O O . GLY B 1 355 ? 53.669 14.800 55.636 1.00 23.89 2355 GLY B O 1
ATOM 7072 N N . HIS B 1 356 ? 54.120 13.079 57.016 1.00 20.28 2356 HIS B N 1
ATOM 7073 C CA . HIS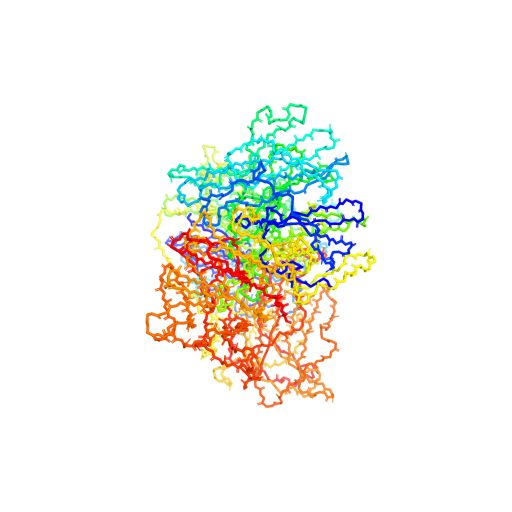 B 1 356 ? 53.051 12.237 56.494 1.00 18.69 2356 HIS B CA 1
ATOM 7074 C C . HIS B 1 356 ? 52.337 11.475 57.602 1.00 19.67 2356 HIS B C 1
ATOM 7075 O O . HIS B 1 356 ? 52.962 11.064 58.584 1.00 18.27 2356 HIS B O 1
ATOM 7082 N N . LEU B 1 357 ? 51.029 11.284 57.446 1.00 17.21 2357 LEU B N 1
ATOM 7083 C CA . LEU B 1 357 ? 50.281 10.501 58.420 1.00 19.69 2357 LEU B CA 1
ATOM 7084 C C . LEU B 1 357 ? 50.247 9.087 57.859 1.00 19.71 2357 LEU B C 1
ATOM 7085 O O . LEU B 1 357 ? 49.591 8.830 56.848 1.00 19.94 2357 LEU B O 1
ATOM 7090 N N . ARG B 1 358 ? 50.971 8.173 58.495 1.00 19.79 2358 ARG B N 1
ATOM 7091 C CA . ARG B 1 358 ? 50.982 6.794 58.036 1.00 19.54 2358 ARG B CA 1
ATOM 7092 C C . ARG B 1 358 ? 49.977 5.952 58.820 1.00 19.62 2358 ARG B C 1
ATOM 7093 O O . ARG B 1 358 ? 50.075 5.828 60.038 1.00 19.09 2358 ARG B O 1
ATOM 7101 N N . LEU B 1 359 ? 49.004 5.392 58.109 1.00 19.05 2359 LEU B N 1
ATOM 7102 C CA . LEU B 1 359 ? 47.994 4.543 58.729 1.00 19.92 2359 LEU B CA 1
ATOM 7103 C C . LEU B 1 359 ? 48.172 3.132 58.179 1.00 19.59 2359 LEU B C 1
ATOM 7104 O O . LEU B 1 359 ? 48.350 2.949 56.974 1.00 18.74 2359 LEU B O 1
ATOM 7109 N N . ARG B 1 360 ? 48.140 2.138 59.060 1.00 18.40 2360 ARG B N 1
ATOM 7110 C CA . ARG B 1 360 ? 48.279 0.753 58.633 1.00 19.24 2360 ARG B CA 1
ATOM 7111 C C . ARG B 1 360 ? 46.899 0.105 58.676 1.00 18.68 2360 ARG B C 1
ATOM 7112 O O . ARG B 1 360 ? 46.201 0.161 59.690 1.00 16.62 2360 ARG B O 1
ATOM 7120 N N . GLY B 1 361 ? 46.517 -0.501 57.561 1.00 15.79 2361 GLY B N 1
ATOM 7121 C CA . GLY B 1 361 ? 45.209 -1.112 57.444 1.00 17.74 2361 GLY B CA 1
ATOM 7122 C C . GLY B 1 361 ? 44.792 -2.140 58.476 1.00 16.44 2361 GLY B C 1
ATOM 7123 O O . GLY B 1 361 ? 45.550 -3.047 58.812 1.00 14.39 2361 GLY B O 1
ATOM 7124 N N . MET B 1 362 ? 43.579 -1.972 58.995 1.00 16.70 2362 MET B N 1
ATOM 7125 C CA . MET B 1 362 ? 43.021 -2.920 59.948 1.00 17.07 2362 MET B CA 1
ATOM 7126 C C . MET B 1 362 ? 41.628 -3.345 59.452 1.00 17.44 2362 MET B C 1
ATOM 7127 O O . MET B 1 362 ? 41.465 -3.659 58.270 1.00 17.95 2362 MET B O 1
ATOM 7132 N N . GLU B 1 363 ? 40.627 -3.318 60.324 1.00 16.94 2363 GLU B N 1
ATOM 7133 C CA . GLU B 1 363 ? 39.276 -3.772 59.973 1.00 15.85 2363 GLU B CA 1
ATOM 7134 C C . GLU B 1 363 ? 38.427 -2.906 59.033 1.00 15.21 2363 GLU B C 1
ATOM 7135 O O . GLU B 1 363 ? 38.735 -1.739 58.782 1.00 14.70 2363 GLU B O 1
ATOM 7141 N N . SER B 1 364 ? 37.354 -3.501 58.511 1.00 14.35 2364 SER B N 1
ATOM 7142 C CA . SER B 1 364 ? 36.452 -2.818 57.582 1.00 13.37 2364 SER B CA 1
ATOM 7143 C C . SER B 1 364 ? 35.721 -1.630 58.204 1.00 13.13 2364 SER B C 1
ATOM 7144 O O . SER B 1 364 ? 35.737 -1.440 59.415 1.00 13.33 2364 SER B O 1
ATOM 7147 N N . LEU B 1 365 ? 35.062 -0.850 57.351 1.00 13.65 2365 LEU B N 1
ATOM 7148 C CA . LEU B 1 365 ? 34.301 0.312 57.782 1.00 13.85 2365 LEU B CA 1
ATOM 7149 C C . LEU B 1 365 ? 33.035 -0.097 58.527 1.00 13.88 2365 LEU B C 1
ATOM 7150 O O . LEU B 1 365 ? 32.312 0.756 59.040 1.00 15.62 2365 LEU B O 1
ATOM 7155 N N . THR B 1 366 ? 32.768 -1.397 58.596 1.00 15.25 2366 THR B N 1
ATOM 7156 C CA . THR B 1 366 ? 31.575 -1.890 59.284 1.00 15.46 2366 THR B CA 1
ATOM 7157 C C . THR B 1 366 ? 31.893 -2.465 60.657 1.00 16.29 2366 THR B C 1
ATOM 7158 O O . THR B 1 366 ? 31.008 -2.986 61.343 1.00 15.08 2366 THR B O 1
ATOM 7162 N N . SER B 1 367 ? 33.154 -2.367 61.063 1.00 15.37 2367 SER B N 1
ATOM 7163 C CA . SER B 1 367 ? 33.566 -2.905 62.349 1.00 14.83 2367 SER B CA 1
ATOM 7164 C C . SER B 1 367 ? 33.472 -1.903 63.492 1.00 15.64 2367 SER B C 1
ATOM 7165 O O . SER B 1 367 ? 33.827 -0.734 63.353 1.00 13.94 2367 SER B O 1
ATOM 7168 N N . VAL B 1 368 ? 33.008 -2.397 64.630 1.00 14.03 2368 VAL B N 1
ATOM 7169 C CA . VAL B 1 368 ? 32.855 -1.597 65.830 1.00 15.78 2368 VAL B CA 1
ATOM 7170 C C . VAL B 1 368 ? 34.029 -1.868 66.789 1.00 15.69 2368 VAL B C 1
ATOM 7171 O O . VAL B 1 368 ? 33.986 -1.532 67.972 1.00 13.75 2368 VAL B O 1
ATOM 7175 N N . HIS B 1 369 ? 35.095 -2.464 66.264 1.00 14.03 2369 HIS B N 1
ATOM 7176 C CA . HIS B 1 369 ? 36.252 -2.745 67.099 1.00 15.13 2369 HIS B CA 1
ATOM 7177 C C . HIS B 1 369 ? 37.483 -1.912 66.760 1.00 13.55 2369 HIS B C 1
ATOM 7178 O O . HIS B 1 369 ? 37.692 -0.863 67.365 1.00 16.05 2369 HIS B O 1
ATOM 7185 N N . SER B 1 370 ? 38.268 -2.347 65.779 1.00 14.42 2370 SER B N 1
ATOM 7186 C CA . SER B 1 370 ? 39.495 -1.633 65.423 1.00 13.76 2370 SER B CA 1
ATOM 7187 C C . SER B 1 370 ? 39.616 -1.204 63.966 1.00 12.91 2370 SER B C 1
ATOM 7188 O O . SER B 1 370 ? 40.055 -1.983 63.119 1.00 12.68 2370 SER B O 1
ATOM 7191 N N . GLN B 1 371 ? 39.239 0.040 63.687 1.00 11.94 2371 GLN B N 1
ATOM 7192 C CA . GLN B 1 371 ? 39.320 0.602 62.341 1.00 12.01 2371 GLN B CA 1
ATOM 7193 C C . GLN B 1 371 ? 40.447 1.631 62.261 1.00 13.11 2371 GLN B C 1
ATOM 7194 O O . GLN B 1 371 ? 40.583 2.481 63.144 1.00 13.86 2371 GLN B O 1
ATOM 7200 N N . SER B 1 372 ? 41.245 1.567 61.202 1.00 14.10 2372 SER B N 1
ATOM 7201 C CA . SER B 1 372 ? 42.312 2.548 61.016 1.00 15.72 2372 SER B CA 1
ATOM 7202 C C . SER B 1 372 ? 41.656 3.716 60.284 1.00 15.42 2372 SER B C 1
ATOM 7203 O O . SER B 1 372 ? 41.769 3.845 59.063 1.00 14.71 2372 SER B O 1
ATOM 7206 N N . LEU B 1 373 ? 40.952 4.545 61.047 1.00 13.77 2373 LEU B N 1
ATOM 7207 C CA . LEU B 1 373 ? 40.243 5.695 60.511 1.00 13.81 2373 LEU B CA 1
ATOM 7208 C C . LEU B 1 373 ? 40.491 6.925 61.380 1.00 15.25 2373 LEU B C 1
ATOM 7209 O O . LEU B 1 373 ? 40.394 6.869 62.607 1.00 15.45 2373 LEU B O 1
ATOM 7214 N N . VAL B 1 374 ? 40.825 8.034 60.729 1.00 14.79 2374 VAL B N 1
ATOM 7215 C CA . VAL B 1 374 ? 41.094 9.290 61.420 1.00 15.13 2374 VAL B CA 1
ATOM 7216 C C . VAL B 1 374 ? 40.268 10.362 60.726 1.00 14.97 2374 VAL B C 1
ATOM 7217 O O . VAL B 1 374 ? 40.464 10.634 59.536 1.00 15.68 2374 VAL B O 1
ATOM 7221 N N . ALA B 1 375 ? 39.348 10.974 61.464 1.00 14.27 2375 ALA B N 1
ATOM 7222 C CA . ALA B 1 375 ? 38.473 11.978 60.868 1.00 13.64 2375 ALA B CA 1
ATOM 7223 C C . ALA B 1 375 ? 38.119 13.137 61.787 1.00 14.29 2375 ALA B C 1
ATOM 7224 O O . ALA B 1 375 ? 38.355 13.092 62.996 1.00 14.50 2375 ALA B O 1
ATOM 7226 N N . ARG B 1 376 ? 37.534 14.175 61.196 1.00 13.57 2376 ARG B N 1
ATOM 7227 C CA . ARG B 1 376 ? 37.131 15.358 61.936 1.00 15.05 2376 ARG B CA 1
ATOM 7228 C C . ARG B 1 376 ? 35.677 15.688 61.610 1.00 15.09 2376 ARG B C 1
ATOM 7229 O O . ARG B 1 376 ? 35.136 15.235 60.600 1.00 15.27 2376 ARG B O 1
ATOM 7237 N N . ARG B 1 377 ? 35.047 16.474 62.475 1.00 16.34 2377 ARG B N 1
ATOM 7238 C CA . ARG B 1 377 ? 33.648 16.853 62.303 1.00 15.14 2377 ARG B CA 1
ATOM 7239 C C . ARG B 1 377 ? 33.394 17.784 61.122 1.00 15.94 2377 ARG B C 1
ATOM 7240 O O . ARG B 1 377 ? 34.170 18.703 60.873 1.00 15.57 2377 ARG B O 1
ATOM 7248 N N . GLN B 1 378 ? 32.313 17.533 60.386 1.00 15.85 2378 GLN B N 1
ATOM 7249 C CA . GLN B 1 378 ? 31.934 18.428 59.299 1.00 14.84 2378 GLN B CA 1
ATOM 7250 C C . GLN B 1 378 ? 31.220 19.528 60.091 1.00 15.71 2378 GLN B C 1
ATOM 7251 O O . GLN B 1 378 ? 30.320 19.234 60.883 1.00 13.28 2378 GLN B O 1
ATOM 7257 N N . GLN B 1 379 ? 31.608 20.785 59.903 1.00 15.84 2379 GLN B N 1
ATOM 7258 C CA . GLN B 1 379 ? 30.977 21.849 60.680 1.00 17.42 2379 GLN B CA 1
ATOM 7259 C C . GLN B 1 379 ? 30.294 22.954 59.884 1.00 18.07 2379 GLN B C 1
ATOM 7260 O O . GLN B 1 379 ? 30.042 24.049 60.404 1.00 19.13 2379 GLN B O 1
ATOM 7266 N N . SER B 1 380 ? 29.986 22.649 58.628 1.00 17.89 2380 SER B N 1
ATOM 7267 C CA . SER B 1 380 ? 29.287 23.574 57.734 1.00 18.52 2380 SER B CA 1
ATOM 7268 C C . SER B 1 380 ? 28.616 22.748 56.652 1.00 18.00 2380 SER B C 1
ATOM 7269 O O . SER B 1 380 ? 29.096 21.670 56.318 1.00 19.46 2380 SER B O 1
ATOM 7272 N N . PHE B 1 381 ? 27.504 23.243 56.117 1.00 17.12 2381 PHE B N 1
ATOM 7273 C CA . PHE B 1 381 ? 26.800 22.540 55.046 1.00 18.29 2381 PHE B CA 1
ATOM 7274 C C . PHE B 1 381 ? 27.548 22.703 53.727 1.00 17.70 2381 PHE B C 1
ATOM 7275 O O . PHE B 1 381 ? 27.309 21.965 52.769 1.00 18.12 2381 PHE B O 1
ATOM 7283 N N . HIS B 1 382 ? 28.447 23.677 53.674 1.00 17.57 2382 HIS B N 1
ATOM 7284 C CA . HIS B 1 382 ? 29.211 23.921 52.452 1.00 18.53 2382 HIS B CA 1
ATOM 7285 C C . HIS B 1 382 ? 30.691 23.797 52.741 1.00 18.28 2382 HIS B C 1
ATOM 7286 O O . HIS B 1 382 ? 31.285 24.671 53.371 1.00 19.19 2382 HIS B O 1
ATOM 7293 N N . CYS B 1 383 ? 31.292 22.708 52.281 1.00 18.70 2383 CYS B N 1
ATOM 7294 C CA . CYS B 1 383 ? 32.707 22.504 52.533 1.00 18.37 2383 CYS B CA 1
ATOM 7295 C C . CYS B 1 383 ? 33.399 21.672 51.472 1.00 19.47 2383 CYS B C 1
ATOM 7296 O O . CYS B 1 383 ? 32.761 21.014 50.646 1.00 17.92 2383 CYS B O 1
ATOM 7299 N N . GLU B 1 384 ? 34.724 21.716 51.517 1.00 20.21 2384 GLU B N 1
ATOM 7300 C CA . GLU B 1 384 ? 35.560 20.993 50.581 1.00 22.27 2384 GLU B CA 1
ATOM 7301 C C . GLU B 1 384 ? 36.596 20.219 51.379 1.00 21.20 2384 GLU B C 1
ATOM 7302 O O . GLU B 1 384 ? 37.171 20.736 52.339 1.00 17.43 2384 GLU B O 1
ATOM 7308 N N . VAL B 1 385 ? 36.827 18.979 50.966 1.00 20.68 2385 VAL B N 1
ATOM 7309 C CA . VAL B 1 385 ? 37.781 18.111 51.620 1.00 20.62 2385 VAL B CA 1
ATOM 7310 C C . VAL B 1 385 ? 38.721 17.523 50.568 1.00 20.61 2385 VAL B C 1
ATOM 7311 O O . VAL B 1 385 ? 38.293 17.145 49.484 1.00 21.29 2385 VAL B O 1
ATOM 7315 N N . GLU B 1 386 ? 40.006 17.452 50.895 1.00 18.98 2386 GLU B N 1
ATOM 7316 C CA . GLU B 1 386 ? 40.993 16.938 49.962 1.00 19.00 2386 GLU B CA 1
ATOM 7317 C C . GLU B 1 386 ? 42.195 16.326 50.659 1.00 18.61 2386 GLU B C 1
ATOM 7318 O O . GLU B 1 386 ? 42.621 16.802 51.707 1.00 18.23 2386 GLU B O 1
ATOM 7324 N N . THR B 1 387 ? 42.738 15.268 50.071 1.00 19.28 2387 THR B N 1
ATOM 7325 C CA . THR B 1 387 ? 43.913 14.619 50.626 1.00 19.35 2387 THR B CA 1
ATOM 7326 C C . THR B 1 387 ? 44.751 14.053 49.484 1.00 20.22 2387 THR B C 1
ATOM 7327 O O . THR B 1 387 ? 44.253 13.859 48.370 1.00 19.33 2387 THR B O 1
ATOM 7331 N N . LYS B 1 388 ? 46.031 13.824 49.760 1.00 19.60 2388 LYS B N 1
ATOM 7332 C CA . LYS B 1 388 ? 46.955 13.270 48.776 1.00 19.04 2388 LYS B CA 1
ATOM 7333 C C . LYS B 1 388 ? 47.430 11.955 49.378 1.00 19.10 2388 LYS B C 1
ATOM 7334 O O . LYS B 1 388 ? 47.973 11.939 50.486 1.00 18.53 2388 LYS B O 1
ATOM 7340 N N . LEU B 1 389 ? 47.236 10.864 48.640 1.00 17.92 2389 LEU B N 1
ATOM 7341 C CA . LEU B 1 389 ? 47.579 9.530 49.120 1.00 18.27 2389 LEU B CA 1
ATOM 7342 C C . LEU B 1 389 ? 48.588 8.729 48.314 1.00 17.85 2389 LEU B C 1
ATOM 7343 O O . LEU B 1 389 ? 48.567 8.735 47.089 1.00 17.76 2389 LEU B O 1
ATOM 7348 N N . GLU B 1 390 ? 49.461 8.025 49.031 1.00 18.61 2390 GLU B N 1
ATOM 7349 C CA . GLU B 1 390 ? 50.453 7.147 48.422 1.00 21.00 2390 GLU B CA 1
ATOM 7350 C C . GLU B 1 390 ? 50.137 5.771 49.013 1.00 19.60 2390 GLU B C 1
ATOM 7351 O O . GLU B 1 390 ? 50.263 5.552 50.219 1.00 16.70 2390 GLU B O 1
ATOM 7357 N N . TYR B 1 391 ? 49.698 4.859 48.155 1.00 18.25 2391 TYR B N 1
ATOM 7358 C CA . TYR B 1 391 ? 49.306 3.517 48.577 1.00 18.10 2391 TYR B CA 1
ATOM 7359 C C . TYR B 1 391 ? 49.683 2.544 47.468 1.00 19.16 2391 TYR B C 1
ATOM 7360 O O . TYR B 1 391 ? 49.564 2.874 46.287 1.00 16.07 2391 TYR B O 1
ATOM 7369 N N . GLN B 1 392 ? 50.126 1.348 47.847 1.00 20.32 2392 GLN B N 1
ATOM 7370 C CA . GLN B 1 392 ? 50.510 0.328 46.871 1.00 21.67 2392 GLN B CA 1
ATOM 7371 C C . GLN B 1 392 ? 49.752 -0.968 47.152 1.00 20.53 2392 GLN B C 1
ATOM 7372 O O . GLN B 1 392 ? 50.318 -1.939 47.657 1.00 20.03 2392 GLN B O 1
ATOM 7378 N N . PRO B 1 393 ? 48.451 -0.998 46.825 1.00 19.20 2393 PRO B N 1
ATOM 7379 C CA . PRO B 1 393 ? 47.618 -2.180 47.049 1.00 18.82 2393 PRO B CA 1
ATOM 7380 C C . PRO B 1 393 ? 48.071 -3.363 46.201 1.00 20.58 2393 PRO B C 1
ATOM 7381 O O . PRO B 1 393 ? 48.524 -3.190 45.066 1.00 20.50 2393 PRO B O 1
ATOM 7385 N N . GLU B 1 394 ? 47.950 -4.564 46.756 1.00 21.46 2394 GLU B N 1
ATOM 7386 C CA . GLU B 1 394 ? 48.355 -5.774 46.049 1.00 24.15 2394 GLU B CA 1
ATOM 7387 C C . GLU B 1 394 ? 47.196 -6.756 45.945 1.00 23.24 2394 GLU B C 1
ATOM 7388 O O . GLU B 1 394 ? 47.289 -7.775 45.259 1.00 22.75 2394 GLU B O 1
ATOM 7394 N N . SER B 1 395 ? 46.101 -6.436 46.624 1.00 21.23 2395 SER B N 1
ATOM 7395 C CA . SER B 1 395 ? 44.926 -7.296 46.641 1.00 20.56 2395 SER B CA 1
ATOM 7396 C C . SER B 1 395 ? 43.657 -6.458 46.760 1.00 20.08 2395 SER B C 1
ATOM 7397 O O . SER B 1 395 ? 43.715 -5.284 47.137 1.00 18.13 2395 SER B O 1
ATOM 7400 N N . PHE B 1 396 ? 42.509 -7.053 46.441 1.00 18.38 2396 PHE B N 1
ATOM 7401 C CA . PHE B 1 396 ? 41.251 -6.328 46.555 1.00 19.15 2396 PHE B CA 1
ATOM 7402 C C . PHE B 1 396 ? 40.969 -6.117 48.043 1.00 18.68 2396 PHE B C 1
ATOM 7403 O O . PHE B 1 396 ? 40.118 -5.305 48.417 1.00 18.66 2396 PHE B O 1
ATOM 7411 N N . GLN B 1 397 ? 41.691 -6.851 48.887 1.00 17.80 2397 GLN B N 1
ATOM 7412 C CA . GLN B 1 397 ? 41.531 -6.730 50.335 1.00 17.90 2397 GLN B CA 1
ATOM 7413 C C . GLN B 1 397 ? 42.278 -5.511 50.871 1.00 16.52 2397 GLN B C 1
ATOM 7414 O O . GLN B 1 397 ? 42.295 -5.265 52.074 1.00 17.13 2397 GLN B O 1
ATOM 7420 N N . HIS B 1 398 ? 42.887 -4.752 49.968 1.00 17.05 2398 HIS B N 1
ATOM 7421 C CA . HIS B 1 398 ? 43.632 -3.548 50.334 1.00 17.48 2398 HIS B CA 1
ATOM 7422 C C . HIS B 1 398 ? 42.908 -2.309 49.811 1.00 17.55 2398 HIS B C 1
ATOM 7423 O O . HIS B 1 398 ? 42.697 -2.184 48.607 1.00 16.64 2398 HIS B O 1
ATOM 7430 N N . MET B 1 399 ? 42.533 -1.404 50.715 1.00 15.35 2399 MET B N 1
ATOM 7431 C CA . MET B 1 399 ? 41.845 -0.163 50.348 1.00 15.16 2399 MET B CA 1
ATOM 7432 C C . MET B 1 399 ? 42.349 0.989 51.212 1.00 14.80 2399 MET B C 1
ATOM 7433 O O . MET B 1 399 ? 42.636 0.803 52.397 1.00 14.16 2399 MET B O 1
ATOM 7438 N N . ALA B 1 400 ? 42.446 2.178 50.621 1.00 14.71 2400 ALA B N 1
ATOM 7439 C CA . ALA B 1 400 ? 42.877 3.370 51.347 1.00 14.82 2400 ALA B CA 1
ATOM 7440 C C . ALA B 1 400 ? 42.286 4.583 50.645 1.00 15.18 2400 ALA B C 1
ATOM 7441 O O . ALA B 1 400 ? 42.262 4.636 49.418 1.00 14.03 2400 ALA B O 1
ATOM 7443 N N . GLY B 1 401 ? 41.804 5.557 51.411 1.00 13.86 2401 GLY B N 1
ATOM 7444 C CA . GLY B 1 401 ? 41.231 6.721 50.768 1.00 14.79 2401 GLY B CA 1
ATOM 7445 C C . GLY B 1 401 ? 40.525 7.738 51.638 1.00 15.36 2401 GLY B C 1
ATOM 7446 O O . GLY B 1 401 ? 40.725 7.806 52.856 1.00 14.85 2401 GLY B O 1
ATOM 7447 N N . LEU B 1 402 ? 39.690 8.528 50.970 1.00 15.25 2402 LEU B N 1
ATOM 7448 C CA . LEU B 1 402 ? 38.907 9.606 51.564 1.00 15.18 2402 LEU B CA 1
ATOM 7449 C C . LEU B 1 402 ? 37.534 9.108 52.006 1.00 15.38 2402 LEU B C 1
ATOM 7450 O O . LEU B 1 402 ? 36.785 8.540 51.209 1.00 13.79 2402 LEU B O 1
ATOM 7455 N N . VAL B 1 403 ? 37.198 9.337 53.274 1.00 17.40 2403 VAL B N 1
ATOM 7456 C CA . VAL B 1 403 ? 35.922 8.882 53.803 1.00 18.08 2403 VAL B CA 1
ATOM 7457 C C . VAL B 1 403 ? 35.028 9.986 54.354 1.00 16.77 2403 VAL B C 1
ATOM 7458 O O . VAL B 1 403 ? 35.500 10.924 54.994 1.00 17.39 2403 VAL B O 1
ATOM 7462 N N . ILE B 1 404 ? 33.732 9.849 54.086 1.00 17.48 2404 ILE B N 1
ATOM 7463 C CA . ILE B 1 404 ? 32.692 10.747 54.593 1.00 15.00 2404 ILE B CA 1
ATOM 7464 C C . ILE B 1 404 ? 31.969 9.695 55.424 1.00 16.40 2404 ILE B C 1
ATOM 7465 O O . ILE B 1 404 ? 31.374 8.766 54.874 1.00 14.90 2404 ILE B O 1
ATOM 7470 N N . TYR B 1 405 ? 32.018 9.843 56.741 1.00 14.93 2405 TYR B N 1
ATOM 7471 C CA . TYR B 1 405 ? 31.500 8.810 57.625 1.00 15.33 2405 TYR B CA 1
ATOM 7472 C C . TYR B 1 405 ? 30.523 9.215 58.722 1.00 15.57 2405 TYR B C 1
ATOM 7473 O O . TYR B 1 405 ? 30.760 10.179 59.448 1.00 16.29 2405 TYR B O 1
ATOM 7482 N N . TYR B 1 406 ? 29.420 8.479 58.841 1.00 14.51 2406 TYR B N 1
ATOM 7483 C CA . TYR B 1 406 ? 28.489 8.733 59.933 1.00 16.04 2406 TYR B CA 1
ATOM 7484 C C . TYR B 1 406 ? 28.707 7.554 60.897 1.00 14.91 2406 TYR B C 1
ATOM 7485 O O . TYR B 1 406 ? 29.094 7.742 62.047 1.00 16.66 2406 TYR B O 1
ATOM 7494 N N . ASP B 1 407 ? 28.455 6.339 60.420 1.00 14.51 2407 ASP B N 1
ATOM 7495 C CA . ASP B 1 407 ? 28.696 5.137 61.224 1.00 15.35 2407 ASP B CA 1
ATOM 7496 C C . ASP B 1 407 ? 28.884 3.938 60.302 1.00 14.13 2407 ASP B C 1
ATOM 7497 O O . ASP B 1 407 ? 29.029 4.105 59.090 1.00 14.83 2407 ASP B O 1
ATOM 7502 N N . THR B 1 408 ? 28.891 2.737 60.870 1.00 14.71 2408 THR B N 1
ATOM 7503 C CA . THR B 1 408 ? 29.076 1.517 60.088 1.00 14.25 2408 THR B CA 1
ATOM 7504 C C . THR B 1 408 ? 27.960 1.255 59.071 1.00 15.34 2408 THR B C 1
ATOM 7505 O O . THR B 1 408 ? 28.152 0.500 58.118 1.00 14.99 2408 THR B O 1
ATOM 7509 N N . GLU B 1 409 ? 26.805 1.883 59.270 1.00 16.46 2409 GLU B N 1
ATOM 7510 C CA . GLU B 1 409 ? 25.657 1.695 58.380 1.00 17.07 2409 GLU B CA 1
ATOM 7511 C C . GLU B 1 409 ? 25.544 2.748 57.276 1.00 15.71 2409 GLU B C 1
ATOM 7512 O O . GLU B 1 409 ? 24.862 2.539 56.268 1.00 16.76 2409 GLU B O 1
ATOM 7518 N N . ASP B 1 410 ? 26.206 3.882 57.463 1.00 15.30 2410 ASP B N 1
ATOM 7519 C CA . ASP B 1 410 ? 26.128 4.955 56.483 1.00 16.09 2410 ASP B CA 1
ATOM 7520 C C . ASP B 1 410 ? 27.439 5.697 56.310 1.00 15.66 2410 ASP B C 1
ATOM 7521 O O . ASP B 1 410 ? 27.893 6.398 57.208 1.00 14.89 2410 ASP B O 1
ATOM 7526 N N . HIS B 1 411 ? 28.039 5.533 55.137 1.00 15.17 2411 HIS B N 1
ATOM 7527 C CA . HIS B 1 411 ? 29.301 6.178 54.821 1.00 14.67 2411 HIS B CA 1
ATOM 7528 C C . HIS B 1 411 ? 29.599 6.116 53.326 1.00 14.28 2411 HIS B C 1
ATOM 7529 O O . HIS B 1 411 ? 29.035 5.294 52.600 1.00 14.40 2411 HIS B O 1
ATOM 7536 N N . VAL B 1 412 ? 30.470 7.014 52.882 1.00 13.20 2412 VAL B N 1
ATOM 7537 C CA . VAL B 1 412 ? 30.897 7.102 51.489 1.00 14.79 2412 VAL B CA 1
ATOM 7538 C C . VAL B 1 412 ? 32.419 7.021 51.517 1.00 16.40 2412 VAL B C 1
ATOM 7539 O O . VAL B 1 412 ? 33.066 7.702 52.316 1.00 16.63 2412 VAL B O 1
ATOM 7543 N N . TYR B 1 413 ? 32.991 6.209 50.633 1.00 16.05 2413 TYR B N 1
ATOM 7544 C CA . TYR B 1 413 ? 34.435 5.992 50.636 1.00 16.01 2413 TYR B CA 1
ATOM 7545 C C . TYR B 1 413 ? 35.095 5.985 49.253 1.00 16.19 2413 TYR B C 1
ATOM 7546 O O . TYR B 1 413 ? 34.959 5.018 48.504 1.00 16.27 2413 TYR B O 1
ATOM 7555 N N . LEU B 1 414 ? 35.802 7.067 48.922 1.00 17.04 2414 LEU B N 1
ATOM 7556 C CA . LEU B 1 414 ? 36.524 7.167 47.648 1.00 17.17 2414 LEU B CA 1
ATOM 7557 C C . LEU B 1 414 ? 37.898 6.573 47.955 1.00 17.37 2414 LEU B C 1
ATOM 7558 O O . LEU B 1 414 ? 38.693 7.174 48.689 1.00 17.04 2414 LEU B O 1
ATOM 7563 N N . HIS B 1 415 ? 38.191 5.405 47.391 1.00 17.68 2415 HIS B N 1
ATOM 7564 C CA . HIS B 1 415 ? 39.452 4.738 47.707 1.00 17.45 2415 HIS B CA 1
ATOM 7565 C C . HIS B 1 415 ? 40.255 4.108 46.570 1.00 18.34 2415 HIS B C 1
ATOM 7566 O O . HIS B 1 415 ? 39.747 3.838 45.483 1.00 17.05 2415 HIS B O 1
ATOM 7573 N N . VAL B 1 416 ? 41.522 3.851 46.880 1.00 17.60 2416 VAL B N 1
ATOM 7574 C CA . VAL B 1 416 ? 42.460 3.219 45.974 1.00 18.78 2416 VAL B CA 1
ATOM 7575 C C . VAL B 1 416 ? 42.547 1.754 46.397 1.00 19.55 2416 VAL B C 1
ATOM 7576 O O . VAL B 1 416 ? 42.662 1.443 47.584 1.00 19.58 2416 VAL B O 1
ATOM 7580 N N . THR B 1 417 ? 42.476 0.853 45.428 1.00 18.52 2417 THR B N 1
ATOM 7581 C CA . THR B 1 417 ? 42.556 -0.566 45.726 1.00 18.79 2417 THR B CA 1
ATOM 7582 C C . THR B 1 417 ? 43.225 -1.283 44.558 1.00 19.00 2417 THR B C 1
ATOM 7583 O O . THR B 1 417 ? 43.820 -0.647 43.695 1.00 17.26 2417 THR B O 1
ATOM 7587 N N . TRP B 1 418 ? 43.129 -2.605 44.535 1.00 20.24 2418 TRP B N 1
ATOM 7588 C CA . TRP B 1 418 ? 43.742 -3.389 43.472 1.00 20.87 2418 TRP B CA 1
ATOM 7589 C C . TRP B 1 418 ? 42.685 -4.273 42.823 1.00 22.59 2418 TRP B C 1
ATOM 7590 O O . TRP B 1 418 ? 41.807 -4.808 43.505 1.00 20.52 2418 TRP B O 1
ATOM 7601 N N . HIS B 1 419 ? 42.783 -4.423 41.505 1.00 23.65 2419 HIS B N 1
ATOM 7602 C CA . HIS B 1 419 ? 41.850 -5.238 40.733 1.00 26.61 2419 HIS B CA 1
ATOM 7603 C C . HIS B 1 419 ? 42.664 -6.246 39.914 1.00 27.02 2419 HIS B C 1
ATOM 7604 O O . HIS B 1 419 ? 43.690 -5.892 39.334 1.00 25.61 2419 HIS B O 1
ATOM 7611 N N . GLU B 1 420 ? 42.199 -7.490 39.857 1.00 27.95 2420 GLU B N 1
ATOM 7612 C CA . GLU B 1 420 ? 42.913 -8.538 39.136 1.00 30.36 2420 GLU B CA 1
ATOM 7613 C C . GLU B 1 420 ? 43.229 -8.200 37.687 1.00 32.74 2420 GLU B C 1
ATOM 7614 O O . GLU B 1 420 ? 44.220 -8.677 37.137 1.00 33.45 2420 GLU B O 1
ATOM 7620 N N . GLU B 1 421 ? 42.397 -7.374 37.068 1.00 35.81 2421 GLU B N 1
ATOM 7621 C CA . GLU B 1 421 ? 42.612 -7.004 35.678 1.00 40.05 2421 GLU B CA 1
ATOM 7622 C C . GLU B 1 421 ? 43.250 -5.626 35.521 1.00 38.53 2421 GLU B C 1
ATOM 7623 O O . GLU B 1 421 ? 44.186 -5.450 34.743 1.00 37.30 2421 GLU B O 1
ATOM 7629 N N . LYS B 1 422 ? 42.749 -4.656 36.275 1.00 37.13 2422 LYS B N 1
ATOM 7630 C CA . LYS B 1 422 ? 43.237 -3.286 36.184 1.00 35.16 2422 LYS B CA 1
ATOM 7631 C C . LYS B 1 422 ? 44.408 -2.902 37.084 1.00 32.51 2422 LYS B C 1
ATOM 7632 O O . LYS B 1 422 ? 44.953 -1.808 36.953 1.00 33.17 2422 LYS B O 1
ATOM 7638 N N . GLY B 1 423 ? 44.816 -3.794 37.978 1.00 29.88 2423 GLY B N 1
ATOM 7639 C CA . GLY B 1 423 ? 45.906 -3.458 38.872 1.00 25.52 2423 GLY B CA 1
ATOM 7640 C C . GLY B 1 423 ? 45.425 -2.349 39.796 1.00 24.99 2423 GLY B C 1
ATOM 7641 O O . GLY B 1 423 ? 44.272 -2.360 40.223 1.00 24.36 2423 GLY B O 1
ATOM 7642 N N . LYS B 1 424 ? 46.296 -1.393 40.102 1.00 23.52 2424 LYS B N 1
ATOM 7643 C CA . LYS B 1 424 ? 45.934 -0.281 40.976 1.00 24.04 2424 LYS B CA 1
ATOM 7644 C C . LYS B 1 424 ? 44.741 0.458 40.370 1.00 22.50 2424 LYS B C 1
ATOM 7645 O O . LYS B 1 424 ? 44.752 0.809 39.191 1.00 23.85 2424 LYS B O 1
ATOM 7651 N N . CYS B 1 425 ? 43.710 0.697 41.173 1.00 21.46 2425 CYS B N 1
ATOM 7652 C CA . CYS B 1 425 ? 42.528 1.375 40.661 1.00 19.87 2425 CYS B CA 1
ATOM 7653 C C . CYS B 1 425 ? 41.762 2.160 41.715 1.00 18.75 2425 CYS B C 1
ATOM 7654 O O . CYS B 1 425 ? 42.053 2.082 42.911 1.00 18.44 2425 CYS B O 1
ATOM 7657 N N . LEU B 1 426 ? 40.766 2.907 41.248 1.00 18.75 2426 LEU B N 1
ATOM 7658 C CA . LEU B 1 426 ? 39.944 3.756 42.099 1.00 18.95 2426 LEU B CA 1
ATOM 7659 C C . LEU B 1 426 ? 38.494 3.294 42.102 1.00 19.86 2426 LEU B C 1
ATOM 7660 O O . LEU B 1 426 ? 37.940 2.961 41.053 1.00 19.72 2426 LEU B O 1
ATOM 7665 N N . GLN B 1 427 ? 37.877 3.291 43.281 1.00 19.28 2427 GLN B N 1
ATOM 7666 C CA . GLN B 1 427 ? 36.490 2.872 43.413 1.00 21.24 2427 GLN B CA 1
ATOM 7667 C C . GLN B 1 427 ? 35.785 3.673 44.509 1.00 21.97 2427 GLN B C 1
ATOM 7668 O O . GLN B 1 427 ? 36.430 4.294 45.359 1.00 19.87 2427 GLN B O 1
ATOM 7674 N N . ILE B 1 428 ? 34.458 3.674 44.467 1.00 20.62 2428 ILE B N 1
ATOM 7675 C CA . ILE B 1 428 ? 33.675 4.378 45.469 1.00 21.04 2428 ILE B CA 1
ATOM 7676 C C . ILE B 1 428 ? 32.736 3.405 46.141 1.00 21.40 2428 ILE B C 1
ATOM 7677 O O . ILE B 1 428 ? 31.892 2.788 45.489 1.00 21.56 2428 ILE B O 1
ATOM 7682 N N . ILE B 1 429 ? 32.890 3.255 47.446 1.00 19.98 2429 ILE B N 1
ATOM 7683 C CA . ILE B 1 429 ? 32.001 2.389 48.192 1.00 19.07 2429 ILE B CA 1
ATOM 7684 C C . ILE B 1 429 ? 31.005 3.283 48.917 1.00 18.13 2429 ILE B C 1
ATOM 7685 O O . ILE B 1 429 ? 31.370 4.345 49.433 1.00 17.13 2429 ILE B O 1
ATOM 7690 N N . GLN B 1 430 ? 29.743 2.879 48.914 1.00 18.08 2430 GLN B N 1
ATOM 7691 C CA . GLN B 1 430 ? 28.728 3.612 49.652 1.00 17.09 2430 GLN B CA 1
ATOM 7692 C C . GLN B 1 430 ? 27.883 2.597 50.389 1.00 17.02 2430 GLN B C 1
ATOM 7693 O O . GLN B 1 430 ? 27.364 1.658 49.784 1.00 16.69 2430 GLN B O 1
ATOM 7699 N N . THR B 1 431 ? 27.779 2.771 51.702 1.00 14.45 2431 THR B N 1
ATOM 7700 C CA . THR B 1 431 ? 26.965 1.892 52.517 1.00 15.30 2431 THR B CA 1
ATOM 7701 C C . THR B 1 431 ? 25.821 2.781 52.966 1.00 16.42 2431 THR B C 1
ATOM 7702 O O . THR B 1 431 ? 26.034 3.837 53.564 1.00 17.12 2431 THR B O 1
ATOM 7706 N N . LYS B 1 432 ? 24.607 2.360 52.648 1.00 17.03 2432 LYS B N 1
ATOM 7707 C CA . LYS B 1 432 ? 23.422 3.133 52.972 1.00 18.73 2432 LYS B CA 1
ATOM 7708 C C . LYS B 1 432 ? 22.424 2.220 53.675 1.00 19.20 2432 LYS B C 1
ATOM 7709 O O . LYS B 1 432 ? 22.020 1.191 53.129 1.00 18.73 2432 LYS B O 1
ATOM 7715 N N . GLY B 1 433 ? 22.040 2.590 54.892 1.00 18.63 2433 GLY B N 1
ATOM 7716 C CA . GLY B 1 433 ? 21.107 1.769 55.640 1.00 19.20 2433 GLY B CA 1
ATOM 7717 C C . GLY B 1 433 ? 21.681 0.389 55.903 1.00 18.89 2433 GLY B C 1
ATOM 7718 O O . GLY B 1 433 ? 20.942 -0.574 56.069 1.00 20.24 2433 GLY B O 1
ATOM 7719 N N . GLY B 1 434 ? 23.007 0.295 55.940 1.00 18.40 2434 GLY B N 1
ATOM 7720 C CA . GLY B 1 434 ? 23.647 -0.987 56.183 1.00 19.16 2434 GLY B CA 1
ATOM 7721 C C . GLY B 1 434 ? 23.813 -1.818 54.921 1.00 18.58 2434 GLY B C 1
ATOM 7722 O O . GLY B 1 434 ? 24.301 -2.945 54.969 1.00 16.68 2434 GLY B O 1
ATOM 7723 N N . ASN B 1 435 ? 23.404 -1.265 53.785 1.00 19.30 2435 ASN B N 1
ATOM 7724 C CA . ASN B 1 435 ? 23.520 -1.977 52.517 1.00 19.52 2435 ASN B CA 1
ATOM 7725 C C . ASN B 1 435 ? 24.748 -1.528 51.739 1.00 18.55 2435 ASN B C 1
ATOM 7726 O O . ASN B 1 435 ? 24.878 -0.355 51.377 1.00 18.13 2435 ASN B O 1
ATOM 7731 N N . TYR B 1 436 ? 25.640 -2.478 51.488 1.00 18.45 2436 TYR B N 1
ATOM 7732 C CA . TYR B 1 436 ? 26.873 -2.233 50.755 1.00 17.52 2436 TYR B CA 1
ATOM 7733 C C . TYR B 1 436 ? 26.627 -2.031 49.267 1.00 18.85 2436 TYR B C 1
ATOM 7734 O O . TYR B 1 436 ? 25.798 -2.710 48.658 1.00 16.01 2436 TYR B O 1
ATOM 7743 N N . ASP B 1 437 ? 27.364 -1.097 48.681 1.00 19.74 2437 ASP B N 1
ATOM 7744 C CA . ASP B 1 437 ? 27.233 -0.826 47.263 1.00 22.51 2437 ASP B CA 1
ATOM 7745 C C . ASP B 1 437 ? 28.506 -0.183 46.728 1.00 22.29 2437 ASP B C 1
ATOM 7746 O O . ASP B 1 437 ? 29.314 0.363 47.489 1.00 20.06 2437 ASP B O 1
ATOM 7751 N N . GLU B 1 438 ? 28.693 -0.293 45.418 1.00 22.20 2438 GLU B N 1
ATOM 7752 C CA . GLU B 1 438 ? 29.841 0.286 44.728 1.00 23.12 2438 GLU B CA 1
ATOM 7753 C C . GLU B 1 438 ? 29.221 1.230 43.700 1.00 22.63 2438 GLU B C 1
ATOM 7754 O O . GLU B 1 438 ? 28.360 0.820 42.927 1.00 23.79 2438 GLU B O 1
ATOM 7760 N N . LEU B 1 439 ? 29.642 2.490 43.700 1.00 22.63 2439 LEU B N 1
ATOM 7761 C CA . LEU B 1 439 ? 29.070 3.465 42.783 1.00 23.26 2439 LEU B CA 1
ATOM 7762 C C . LEU B 1 439 ? 29.639 3.488 41.365 1.00 24.48 2439 LEU B C 1
ATOM 7763 O O . LEU B 1 439 ? 29.091 4.161 40.494 1.00 26.00 2439 LEU B O 1
ATOM 7768 N N . LEU B 1 440 ? 30.730 2.765 41.129 1.00 23.71 2440 LEU B N 1
ATOM 7769 C CA . LEU B 1 440 ? 31.317 2.703 39.794 1.00 24.63 2440 LEU B CA 1
ATOM 7770 C C . LEU B 1 440 ? 31.160 1.281 39.271 1.00 26.24 2440 LEU B C 1
ATOM 7771 O O . LEU B 1 440 ? 31.509 0.322 39.961 1.00 26.29 2440 LEU B O 1
ATOM 7776 N N . ALA B 1 441 ? 30.628 1.146 38.059 1.00 27.01 2441 ALA B N 1
ATOM 7777 C CA . ALA B 1 441 ? 30.426 -0.167 37.453 1.00 29.20 2441 ALA B CA 1
ATOM 7778 C C . ALA B 1 441 ? 31.746 -0.930 37.439 1.00 30.08 2441 ALA B C 1
ATOM 7779 O O . ALA B 1 441 ? 31.787 -2.138 37.688 1.00 30.29 2441 ALA B O 1
ATOM 7781 N N . SER B 1 442 ? 32.823 -0.209 37.149 1.00 30.93 2442 SER B N 1
ATOM 7782 C CA . SER B 1 442 ? 34.160 -0.786 37.112 1.00 31.56 2442 SER B CA 1
ATOM 7783 C C . SER B 1 442 ? 35.138 0.229 37.675 1.00 29.38 2442 SER B C 1
ATOM 7784 O O . SER B 1 442 ? 35.014 1.426 37.422 1.00 27.90 2442 SER B O 1
ATOM 7787 N N . PRO B 1 443 ? 36.123 -0.233 38.454 1.00 28.27 2443 PRO B N 1
ATOM 7788 C CA . PRO B 1 443 ? 37.085 0.716 39.007 1.00 27.46 2443 PRO B CA 1
ATOM 7789 C C . PRO B 1 443 ? 37.916 1.364 37.912 1.00 27.41 2443 PRO B C 1
ATOM 7790 O O . PRO B 1 443 ? 38.128 0.780 36.844 1.00 25.64 2443 PRO B O 1
ATOM 7794 N N . ILE B 1 444 ? 38.379 2.579 38.186 1.00 26.94 2444 ILE B N 1
ATOM 7795 C CA . ILE B 1 444 ? 39.194 3.333 37.246 1.00 26.64 2444 ILE B CA 1
ATOM 7796 C C . ILE B 1 444 ? 40.671 3.028 37.482 1.00 26.11 2444 ILE B C 1
ATOM 7797 O O . ILE B 1 444 ? 41.192 3.236 38.577 1.00 24.28 2444 ILE B O 1
ATOM 7802 N N . PRO B 1 445 ? 41.365 2.522 36.454 1.00 26.41 2445 PRO B N 1
ATOM 7803 C CA . PRO B 1 445 ? 42.787 2.202 36.605 1.00 26.57 2445 PRO B CA 1
ATOM 7804 C C . PRO B 1 445 ? 43.643 3.415 36.960 1.00 26.75 2445 PRO B C 1
ATOM 7805 O O . PRO B 1 445 ? 43.427 4.512 36.452 1.00 25.74 2445 PRO B O 1
ATOM 7809 N N . LEU B 1 446 ? 44.612 3.207 37.844 1.00 26.12 2446 LEU B N 1
ATOM 7810 C CA . LEU B 1 446 ? 45.506 4.278 38.262 1.00 26.63 2446 LEU B CA 1
ATOM 7811 C C . LEU B 1 446 ? 46.950 3.908 37.947 1.00 27.87 2446 LEU B C 1
ATOM 7812 O O . LEU B 1 446 ? 47.292 2.725 37.875 1.00 28.96 2446 LEU B O 1
ATOM 7817 N N . ALA B 1 447 ? 47.791 4.921 37.756 1.00 28.95 2447 ALA B N 1
ATOM 7818 C CA . ALA B 1 447 ? 49.203 4.698 37.467 1.00 30.76 2447 ALA B CA 1
ATOM 7819 C C . ALA B 1 447 ? 49.853 4.156 38.729 1.00 33.43 2447 ALA B C 1
ATOM 7820 O O . ALA B 1 447 ? 49.743 4.749 39.808 1.00 33.07 2447 ALA B O 1
ATOM 7822 N N . GLU B 1 448 ? 50.538 3.031 38.580 1.00 36.34 2448 GLU B N 1
ATOM 7823 C CA . GLU B 1 448 ? 51.191 2.359 39.693 1.00 40.17 2448 GLU B CA 1
ATOM 7824 C C . GLU B 1 448 ? 52.161 3.215 40.501 1.00 39.46 2448 GLU B C 1
ATOM 7825 O O . GLU B 1 448 ? 52.197 3.123 41.725 1.00 40.41 2448 GLU B O 1
ATOM 7831 N N . GLU B 1 449 ? 52.940 4.051 39.828 1.00 39.55 2449 GLU B N 1
ATOM 7832 C CA . GLU B 1 449 ? 53.925 4.870 40.524 1.00 39.59 2449 GLU B CA 1
ATOM 7833 C C . GLU B 1 449 ? 53.574 6.330 40.782 1.00 37.09 2449 GLU B C 1
ATOM 7834 O O . GLU B 1 449 ? 54.469 7.162 40.953 1.00 34.55 2449 GLU B O 1
ATOM 7840 N N . LYS B 1 450 ? 52.285 6.651 40.828 1.00 33.38 2450 LYS B N 1
ATOM 7841 C CA . LYS B 1 450 ? 51.889 8.029 41.077 1.00 30.68 2450 LYS B CA 1
ATOM 7842 C C . LYS B 1 450 ? 51.016 8.186 42.319 1.00 27.90 2450 LYS B C 1
ATOM 7843 O O . LYS B 1 450 ? 50.216 7.311 42.644 1.00 26.85 2450 LYS B O 1
ATOM 7849 N N . ALA B 1 451 ? 51.190 9.301 43.020 1.00 24.87 2451 ALA B N 1
ATOM 7850 C CA . ALA B 1 451 ? 50.385 9.580 44.196 1.00 22.93 2451 ALA B CA 1
ATOM 7851 C C . ALA B 1 451 ? 48.990 9.916 43.672 1.00 23.66 2451 ALA B C 1
ATOM 7852 O O . ALA B 1 451 ? 48.832 10.290 42.506 1.00 22.13 2451 ALA B O 1
ATOM 7854 N N . VAL B 1 452 ? 47.978 9.779 44.522 1.00 23.38 2452 VAL B N 1
ATOM 7855 C CA . VAL B 1 452 ? 46.617 10.069 44.096 1.00 24.05 2452 VAL B CA 1
ATOM 7856 C C . VAL B 1 452 ? 45.985 11.176 44.928 1.00 23.00 2452 VAL B C 1
ATOM 7857 O O . VAL B 1 452 ? 46.094 11.186 46.157 1.00 22.82 2452 VAL B O 1
ATOM 7861 N N . TYR B 1 453 ? 45.325 12.108 44.251 1.00 21.49 2453 TYR B N 1
ATOM 7862 C CA . TYR B 1 453 ? 44.656 13.214 44.919 1.00 20.73 2453 TYR B CA 1
ATOM 7863 C C . TYR B 1 453 ? 43.164 12.888 44.963 1.00 20.71 2453 TYR B C 1
ATOM 7864 O O . TYR B 1 453 ? 42.569 12.554 43.941 1.00 19.78 2453 TYR B O 1
ATOM 7873 N N . LEU B 1 454 ? 42.576 12.976 46.152 1.00 18.66 2454 LEU B N 1
ATOM 7874 C CA . LEU B 1 454 ? 41.160 12.682 46.345 1.00 18.63 2454 LEU B CA 1
ATOM 7875 C C . LEU B 1 454 ? 40.486 13.931 46.901 1.00 19.40 2454 LEU B C 1
ATOM 7876 O O . LEU B 1 454 ? 41.015 14.582 47.799 1.00 18.64 2454 LEU B O 1
ATOM 7881 N N . LYS B 1 455 ? 39.307 14.253 46.385 1.00 18.91 2455 LYS B N 1
ATOM 7882 C CA . LYS B 1 455 ? 38.621 15.459 46.815 1.00 19.37 2455 LYS B CA 1
ATOM 7883 C C . LYS B 1 455 ? 37.108 15.287 46.867 1.00 19.27 2455 LYS B C 1
ATOM 7884 O O . LYS B 1 455 ? 36.527 14.540 46.083 1.00 18.94 2455 LYS B O 1
ATOM 7890 N N . GLY B 1 456 ? 36.480 15.989 47.803 1.00 19.04 2456 GLY B N 1
ATOM 7891 C CA . GLY B 1 456 ? 35.040 15.931 47.938 1.00 18.61 2456 GLY B CA 1
ATOM 7892 C C . GLY B 1 456 ? 34.518 17.328 48.206 1.00 20.20 2456 GLY B C 1
ATOM 7893 O O . GLY B 1 456 ? 35.144 18.101 48.934 1.00 19.77 2456 GLY B O 1
ATOM 7894 N N . ARG B 1 457 ? 33.386 17.667 47.599 1.00 20.55 2457 ARG B N 1
ATOM 7895 C CA . ARG B 1 457 ? 32.779 18.979 47.796 1.00 22.04 2457 ARG B CA 1
ATOM 7896 C C . ARG B 1 457 ? 31.328 18.756 48.179 1.00 20.72 2457 ARG B C 1
ATOM 7897 O O . ARG B 1 457 ? 30.572 18.155 47.416 1.00 19.29 2457 ARG B O 1
ATOM 7905 N N . ILE B 1 458 ? 30.951 19.241 49.359 1.00 19.40 2458 ILE B N 1
ATOM 7906 C CA . ILE B 1 458 ? 29.595 19.085 49.874 1.00 18.22 2458 ILE B CA 1
ATOM 7907 C C . ILE B 1 458 ? 28.832 20.405 49.918 1.00 18.51 2458 ILE B C 1
ATOM 7908 O O . ILE B 1 458 ? 29.373 21.430 50.332 1.00 16.44 2458 ILE B O 1
ATOM 7913 N N . HIS B 1 459 ? 27.573 20.362 49.486 1.00 18.40 2459 HIS B N 1
ATOM 7914 C CA . HIS B 1 459 ? 26.697 21.527 49.492 1.00 19.31 2459 HIS B CA 1
ATOM 7915 C C . HIS B 1 459 ? 25.327 21.073 49.967 1.00 19.66 2459 HIS B C 1
ATOM 7916 O O . HIS B 1 459 ? 24.501 20.615 49.177 1.00 19.38 2459 HIS B O 1
ATOM 7923 N N . ARG B 1 460 ? 25.099 21.196 51.269 1.00 20.55 2460 ARG B N 1
ATOM 7924 C CA . ARG B 1 460 ? 23.840 20.789 51.870 1.00 23.11 2460 ARG B CA 1
ATOM 7925 C C . ARG B 1 460 ? 23.510 19.318 51.614 1.00 21.95 2460 ARG B C 1
ATOM 7926 O O . ARG B 1 460 ? 24.247 18.431 52.037 1.00 21.57 2460 ARG B O 1
ATOM 7934 N N . GLU B 1 461 ? 22.412 19.062 50.911 1.00 19.75 2461 GLU B N 1
ATOM 7935 C CA . GLU B 1 461 ? 21.966 17.694 50.643 1.00 20.34 2461 GLU B CA 1
ATOM 7936 C C . GLU B 1 461 ? 22.796 16.837 49.686 1.00 19.39 2461 GLU B C 1
ATOM 7937 O O . GLU B 1 461 ? 22.671 15.614 49.700 1.00 19.43 2461 GLU B O 1
ATOM 7943 N N . THR B 1 462 ? 23.635 17.452 48.858 1.00 18.94 2462 THR B N 1
ATOM 7944 C CA . THR B 1 462 ? 24.416 16.678 47.889 1.00 18.80 2462 THR B CA 1
ATOM 7945 C C . THR B 1 462 ? 25.923 16.953 47.865 1.00 18.92 2462 THR B C 1
ATOM 7946 O O . THR B 1 462 ? 26.386 18.007 48.300 1.00 19.15 2462 THR B O 1
ATOM 7950 N N . MET B 1 463 ? 26.680 15.993 47.338 1.00 17.13 2463 MET B N 1
ATOM 7951 C CA . MET B 1 463 ? 28.124 16.139 47.228 1.00 17.71 2463 MET B CA 1
ATOM 7952 C C . MET B 1 463 ? 28.615 15.456 45.957 1.00 18.26 2463 MET B C 1
ATOM 7953 O O . MET B 1 463 ? 27.909 14.643 45.358 1.00 20.08 2463 MET B O 1
ATOM 7958 N N . HIS B 1 464 ? 29.819 15.810 45.534 1.00 18.30 2464 HIS B N 1
ATOM 7959 C CA . HIS B 1 464 ? 30.419 15.178 44.370 1.00 18.56 2464 HIS B CA 1
ATOM 7960 C C . HIS B 1 464 ? 31.892 14.943 44.671 1.00 16.54 2464 HIS B C 1
ATOM 7961 O O . HIS B 1 464 ? 32.527 15.740 45.365 1.00 15.96 2464 HIS B O 1
ATOM 7968 N N . LEU B 1 465 ? 32.423 13.844 44.147 1.00 16.38 2465 LEU B N 1
ATOM 7969 C CA . LEU B 1 465 ? 33.816 13.474 44.356 1.00 16.92 2465 LEU B CA 1
ATOM 7970 C C . LEU B 1 465 ? 34.665 13.779 43.125 1.00 19.06 2465 LEU B C 1
ATOM 7971 O O . LEU B 1 465 ? 34.158 13.822 42.003 1.00 17.91 2465 LEU B O 1
ATOM 7976 N N . TYR B 1 466 ? 35.960 13.989 43.346 1.00 19.84 2466 TYR B N 1
ATOM 7977 C CA . TYR B 1 466 ? 36.898 14.289 42.271 1.00 21.59 2466 TYR B CA 1
ATOM 7978 C C . TYR B 1 466 ? 38.237 13.651 42.592 1.00 22.56 2466 TYR B C 1
ATOM 7979 O O . TYR B 1 466 ? 38.501 13.295 43.740 1.00 22.05 2466 TYR B O 1
ATOM 7988 N N . PHE B 1 467 ? 39.081 13.519 41.573 1.00 20.98 2467 PHE B N 1
ATOM 7989 C CA . PHE B 1 467 ? 40.407 12.950 41.754 1.00 21.55 2467 PHE B CA 1
ATOM 7990 C C . PHE B 1 467 ? 41.319 13.340 40.594 1.00 22.58 2467 PHE B C 1
ATOM 7991 O O . PHE B 1 467 ? 40.871 13.869 39.577 1.00 21.78 2467 PHE B O 1
ATOM 7999 N N . LYS B 1 468 ? 42.606 13.070 40.771 1.00 22.04 2468 LYS B N 1
ATOM 8000 C CA . LYS B 1 468 ? 43.610 13.309 39.751 1.00 21.90 2468 LYS B CA 1
ATOM 8001 C C . LYS B 1 468 ? 44.891 12.678 40.263 1.00 23.09 2468 LYS B C 1
ATOM 8002 O O . LYS B 1 468 ? 45.028 12.421 41.462 1.00 22.80 2468 LYS B O 1
ATOM 8008 N N . GLN B 1 469 ? 45.819 12.407 39.356 1.00 23.99 2469 GLN B N 1
ATOM 8009 C CA . GLN B 1 469 ? 47.084 11.806 39.735 1.00 26.13 2469 GLN B CA 1
ATOM 8010 C C . GLN B 1 469 ? 48.186 12.841 39.581 1.00 28.65 2469 GLN B C 1
ATOM 8011 O O . GLN B 1 469 ? 48.038 13.804 38.834 1.00 28.68 2469 GLN B O 1
ATOM 8017 N N . GLU B 1 470 ? 49.285 12.637 40.299 1.00 31.88 2470 GLU B N 1
ATOM 8018 C CA . GLU B 1 470 ? 50.422 13.555 40.305 1.00 37.01 2470 GLU B CA 1
ATOM 8019 C C . GLU B 1 470 ? 50.674 14.511 39.133 1.00 39.42 2470 GLU B C 1
ATOM 8020 O O . GLU B 1 470 ? 50.426 15.714 39.248 1.00 42.43 2470 GLU B O 1
ATOM 8026 N N . GLY B 1 471 ? 51.177 13.997 38.018 1.00 40.64 2471 GLY B N 1
ATOM 8027 C CA . GLY B 1 471 ? 51.472 14.869 36.891 1.00 40.53 2471 GLY B CA 1
ATOM 8028 C C . GLY B 1 471 ? 50.299 15.524 36.181 1.00 40.60 2471 GLY B C 1
ATOM 8029 O O . GLY B 1 471 ? 50.493 16.248 35.200 1.00 40.71 2471 GLY B O 1
ATOM 8030 N N . GLU B 1 472 ? 49.085 15.295 36.671 1.00 39.52 2472 GLU B N 1
ATOM 8031 C CA . GLU B 1 472 ? 47.901 15.859 36.037 1.00 38.57 2472 GLU B CA 1
ATOM 8032 C C . GLU B 1 472 ? 47.567 17.276 36.486 1.00 38.40 2472 GLU B C 1
ATOM 8033 O O . GLU B 1 472 ? 47.629 17.605 37.673 1.00 37.53 2472 GLU B O 1
ATOM 8039 N N . ALA B 1 473 ? 47.209 18.112 35.517 1.00 37.92 2473 ALA B N 1
ATOM 8040 C CA . ALA B 1 473 ? 46.891 19.511 35.781 1.00 38.13 2473 ALA B CA 1
ATOM 8041 C C . ALA B 1 473 ? 45.450 19.788 36.204 1.00 38.11 2473 ALA B C 1
ATOM 8042 O O . ALA B 1 473 ? 45.199 20.713 36.974 1.00 40.24 2473 ALA B O 1
ATOM 8044 N N . GLU B 1 474 ? 44.508 18.993 35.707 1.00 38.33 2474 GLU B N 1
ATOM 8045 C CA . GLU B 1 474 ? 43.093 19.191 36.025 1.00 37.12 2474 GLU B CA 1
ATOM 8046 C C . GLU B 1 474 ? 42.471 18.090 36.876 1.00 33.86 2474 GLU B C 1
ATOM 8047 O O . GLU B 1 474 ? 42.854 16.924 36.788 1.00 31.06 2474 GLU B O 1
ATOM 8053 N N . TRP B 1 475 ? 41.507 18.477 37.705 1.00 31.31 2475 TRP B N 1
ATOM 8054 C CA . TRP B 1 475 ? 40.798 17.528 38.546 1.00 29.89 2475 TRP B CA 1
ATOM 8055 C C . TRP B 1 475 ? 39.750 16.859 37.669 1.00 30.64 2475 TRP B C 1
ATOM 8056 O O . TRP B 1 475 ? 39.224 17.475 36.743 1.00 31.14 2475 TRP B O 1
ATOM 8067 N N . GLN B 1 476 ? 39.449 15.601 37.964 1.00 30.52 2476 GLN B N 1
ATOM 8068 C CA . GLN B 1 476 ? 38.450 14.857 37.211 1.00 30.62 2476 GLN B CA 1
ATOM 8069 C C . GLN B 1 476 ? 37.318 14.438 38.133 1.00 29.32 2476 GLN B C 1
ATOM 8070 O O . GLN B 1 476 ? 37.558 13.936 39.231 1.00 27.07 2476 GLN B O 1
ATOM 8076 N N . PRO B 1 477 ? 36.067 14.646 37.707 1.00 28.98 2477 PRO B N 1
ATOM 8077 C CA . PRO B 1 477 ? 34.948 14.244 38.560 1.00 28.60 2477 PRO B CA 1
ATOM 8078 C C . PRO B 1 477 ? 34.850 12.715 38.536 1.00 27.65 2477 PRO B C 1
ATOM 8079 O O . PRO B 1 477 ? 35.194 12.082 37.537 1.00 27.05 2477 PRO B O 1
ATOM 8083 N N . VAL B 1 478 ? 34.401 12.118 39.633 1.00 24.67 2478 VAL B N 1
ATOM 8084 C CA . VAL B 1 478 ? 34.269 10.667 39.675 1.00 21.84 2478 VAL B CA 1
ATOM 8085 C C . VAL B 1 478 ? 32.992 10.264 40.407 1.00 21.72 2478 VAL B C 1
ATOM 8086 O O . VAL B 1 478 ? 32.668 10.810 41.466 1.00 20.05 2478 VAL B O 1
ATOM 8090 N N . GLY B 1 479 ? 32.260 9.320 39.823 1.00 20.06 2479 GLY B N 1
ATOM 8091 C CA . GLY B 1 479 ? 31.021 8.870 40.426 1.00 21.27 2479 GLY B CA 1
ATOM 8092 C C . GLY B 1 479 ? 29.904 9.864 40.172 1.00 21.79 2479 GLY B C 1
ATOM 8093 O O . GLY B 1 479 ? 30.134 10.908 39.562 1.00 21.13 2479 GLY B O 1
ATOM 8094 N N . PRO B 1 480 ? 28.677 9.569 40.624 1.00 22.34 2480 PRO B N 1
ATOM 8095 C CA . PRO B 1 480 ? 27.536 10.466 40.425 1.00 22.05 2480 PRO B CA 1
ATOM 8096 C C . PRO B 1 480 ? 27.443 11.483 41.558 1.00 23.02 2480 PRO B C 1
ATOM 8097 O O . PRO B 1 480 ? 28.246 11.464 42.491 1.00 21.21 2480 PRO B O 1
ATOM 8101 N N . THR B 1 481 ? 26.477 12.388 41.470 1.00 22.37 2481 THR B N 1
ATOM 8102 C CA . THR B 1 481 ? 26.291 13.343 42.547 1.00 22.40 2481 THR B CA 1
ATOM 8103 C C . THR B 1 481 ? 25.671 12.461 43.622 1.00 21.07 2481 THR B C 1
ATOM 8104 O O . THR B 1 481 ? 24.854 11.587 43.321 1.00 20.76 2481 THR B O 1
ATOM 8108 N N . ILE B 1 482 ? 26.068 12.670 44.870 1.00 19.63 2482 ILE B N 1
ATOM 8109 C CA . ILE B 1 482 ? 25.573 11.839 45.955 1.00 17.22 2482 ILE B CA 1
ATOM 8110 C C . ILE B 1 482 ? 24.749 12.593 46.985 1.00 17.31 2482 ILE B C 1
ATOM 8111 O O . ILE B 1 482 ? 25.153 13.651 47.463 1.00 17.01 2482 ILE B O 1
ATOM 8116 N N . ASP B 1 483 ? 23.584 12.043 47.309 1.00 17.64 2483 ASP B N 1
ATOM 8117 C CA . ASP B 1 483 ? 22.707 12.633 48.311 1.00 19.66 2483 ASP B CA 1
ATOM 8118 C C . ASP B 1 483 ? 23.240 12.117 49.645 1.00 19.68 2483 ASP B C 1
ATOM 8119 O O . ASP B 1 483 ? 23.187 10.923 49.925 1.00 19.40 2483 ASP B O 1
ATOM 8124 N N . VAL B 1 484 ? 23.752 13.033 50.456 1.00 21.00 2484 VAL B N 1
ATOM 8125 C CA . VAL B 1 484 ? 24.361 12.702 51.739 1.00 21.77 2484 VAL B CA 1
ATOM 8126 C C . VAL B 1 484 ? 23.422 12.683 52.945 1.00 20.81 2484 VAL B C 1
ATOM 8127 O O . VAL B 1 484 ? 23.866 12.445 54.072 1.00 18.61 2484 VAL B O 1
ATOM 8131 N N . THR B 1 485 ? 22.127 12.903 52.728 1.00 17.74 2485 THR B N 1
ATOM 8132 C CA . THR B 1 485 ? 21.209 12.919 53.861 1.00 16.77 2485 THR B CA 1
ATOM 8133 C C . THR B 1 485 ? 21.063 11.575 54.568 1.00 16.22 2485 THR B C 1
ATOM 8134 O O . THR B 1 485 ? 20.522 11.525 55.675 1.00 14.91 2485 THR B O 1
ATOM 8138 N N . HIS B 1 486 ? 21.537 10.491 53.951 1.00 16.04 2486 HIS B N 1
ATOM 8139 C CA . HIS B 1 486 ? 21.454 9.187 54.609 1.00 16.00 2486 HIS B CA 1
ATOM 8140 C C . HIS B 1 486 ? 22.454 9.143 55.771 1.00 15.89 2486 HIS B C 1
ATOM 8141 O O . HIS B 1 486 ? 22.354 8.296 56.658 1.00 16.04 2486 HIS B O 1
ATOM 8148 N N . MET B 1 487 ? 23.421 10.055 55.750 1.00 15.06 2487 MET B N 1
ATOM 8149 C CA . MET B 1 487 ? 24.399 10.164 56.828 1.00 15.96 2487 MET B CA 1
ATOM 8150 C C . MET B 1 487 ? 23.885 11.296 57.714 1.00 16.19 2487 MET B C 1
ATOM 8151 O O . MET B 1 487 ? 24.279 12.449 57.551 1.00 16.29 2487 MET B O 1
ATOM 8156 N N . SER B 1 488 ? 22.973 10.967 58.626 1.00 15.82 2488 SER B N 1
ATOM 8157 C CA . SER B 1 488 ? 22.401 11.965 59.525 1.00 17.44 2488 SER B CA 1
ATOM 8158 C C . SER B 1 488 ? 21.765 11.296 60.737 1.00 17.28 2488 SER B C 1
ATOM 8159 O O . SER B 1 488 ? 21.613 10.075 60.767 1.00 18.01 2488 SER B O 1
ATOM 8162 N N . ASP B 1 489 ? 21.386 12.104 61.725 1.00 16.51 2489 ASP B N 1
ATOM 8163 C CA . ASP B 1 489 ? 20.759 11.607 62.957 1.00 16.98 2489 ASP B CA 1
ATOM 8164 C C . ASP B 1 489 ? 19.360 11.039 62.734 1.00 16.60 2489 ASP B C 1
ATOM 8165 O O . ASP B 1 489 ? 18.887 10.215 63.515 1.00 17.75 2489 ASP B O 1
ATOM 8170 N N . ASP B 1 490 ? 18.710 11.476 61.663 1.00 16.86 2490 ASP B N 1
ATOM 8171 C CA . ASP B 1 490 ? 17.318 11.121 61.410 1.00 18.43 2490 ASP B CA 1
ATOM 8172 C C . ASP B 1 490 ? 16.942 10.094 60.340 1.00 19.09 2490 ASP B C 1
ATOM 8173 O O . ASP B 1 490 ? 15.764 9.762 60.200 1.00 19.62 2490 ASP B O 1
ATOM 8178 N N . SER B 1 491 ? 17.914 9.580 59.601 1.00 18.41 2491 SER B N 1
ATOM 8179 C CA . SER B 1 491 ? 17.615 8.641 58.521 1.00 19.90 2491 SER B CA 1
ATOM 8180 C C . SER B 1 491 ? 17.541 7.149 58.841 1.00 22.52 2491 SER B C 1
ATOM 8181 O O . SER B 1 491 ? 17.195 6.354 57.964 1.00 23.89 2491 SER B O 1
ATOM 8184 N N . ALA B 1 492 ? 17.853 6.755 60.072 1.00 22.84 2492 ALA B N 1
ATOM 8185 C CA . ALA B 1 492 ? 17.810 5.339 60.425 1.00 24.00 2492 ALA B CA 1
ATOM 8186 C C . ALA B 1 492 ? 16.509 4.947 61.121 1.00 26.31 2492 ALA B C 1
ATOM 8187 O O . ALA B 1 492 ? 15.665 5.795 61.412 1.00 25.35 2492 ALA B O 1
ATOM 8189 N N . LYS B 1 493 ? 16.357 3.651 61.389 1.00 27.89 2493 LYS B N 1
ATOM 8190 C CA . LYS B 1 493 ? 15.155 3.143 62.043 1.00 31.32 2493 LYS B CA 1
ATOM 8191 C C . LYS B 1 493 ? 14.960 3.827 63.385 1.00 29.43 2493 LYS B C 1
ATOM 8192 O O . LYS B 1 493 ? 13.844 4.170 63.765 1.00 30.65 2493 LYS B O 1
ATOM 8198 N N . GLN B 1 494 ? 16.061 4.013 64.099 1.00 28.85 2494 GLN B N 1
ATOM 8199 C CA . GLN B 1 494 ? 16.037 4.674 65.394 1.00 27.82 2494 GLN B CA 1
ATOM 8200 C C . GLN B 1 494 ? 16.938 5.906 65.332 1.00 24.47 2494 GLN B C 1
ATOM 8201 O O . GLN B 1 494 ? 17.801 6.010 64.467 1.00 22.09 2494 GLN B O 1
ATOM 8207 N N . VAL B 1 495 ? 16.721 6.836 66.252 1.00 22.00 2495 VAL B N 1
ATOM 8208 C CA . VAL B 1 495 ? 17.514 8.058 66.328 1.00 21.11 2495 VAL B CA 1
ATOM 8209 C C . VAL B 1 495 ? 18.983 7.697 66.466 1.00 17.91 2495 VAL B C 1
ATOM 8210 O O . VAL B 1 495 ? 19.307 6.635 66.989 1.00 16.72 2495 VAL B O 1
ATOM 8214 N N . ARG B 1 496 ? 19.855 8.593 66.010 1.00 15.83 2496 ARG B N 1
ATOM 8215 C CA . ARG B 1 496 ? 21.303 8.413 66.111 1.00 17.96 2496 ARG B CA 1
ATOM 8216 C C . ARG B 1 496 ? 21.809 9.699 66.748 1.00 16.02 2496 ARG B C 1
ATOM 8217 O O . ARG B 1 496 ? 21.223 10.763 66.544 1.00 15.00 2496 ARG B O 1
ATOM 8225 N N . PHE B 1 497 ? 22.914 9.612 67.478 1.00 16.7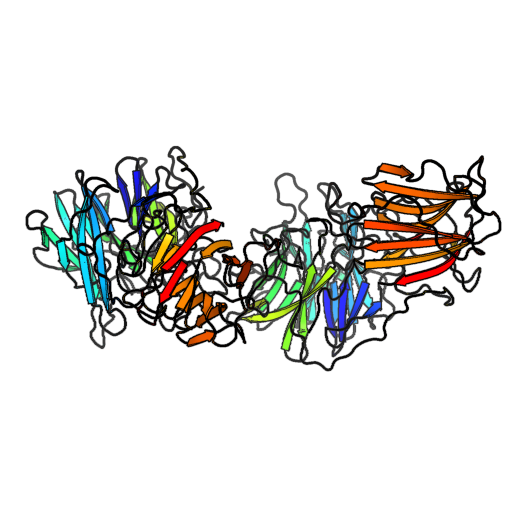4 2497 PHE B N 1
ATOM 8226 C CA . PHE B 1 497 ? 23.407 10.762 68.220 1.00 14.89 2497 PHE B CA 1
ATOM 8227 C C . PHE B 1 497 ? 24.702 11.454 67.839 1.00 14.83 2497 PHE B C 1
ATOM 8228 O O . PHE B 1 497 ? 25.181 12.288 68.604 1.00 14.69 2497 PHE B O 1
ATOM 8236 N N . THR B 1 498 ? 25.274 11.151 66.680 1.00 14.96 2498 THR B N 1
ATOM 8237 C CA . THR B 1 498 ? 26.533 11.796 66.342 1.00 14.98 2498 THR B CA 1
ATOM 8238 C C . THR B 1 498 ? 26.484 12.905 65.300 1.00 15.37 2498 THR B C 1
ATOM 8239 O O . THR B 1 498 ? 26.033 14.015 65.590 1.00 15.84 2498 THR B O 1
ATOM 8243 N N . GLY B 1 499 ? 26.972 12.608 64.100 1.00 14.58 2499 GLY B N 1
ATOM 8244 C CA . GLY B 1 499 ? 27.003 13.594 63.033 1.00 15.06 2499 GLY B CA 1
ATOM 8245 C C . GLY B 1 499 ? 27.994 13.147 61.972 1.00 14.29 2499 GLY B C 1
ATOM 8246 O O . GLY B 1 499 ? 28.749 12.197 62.185 1.00 13.71 2499 GLY B O 1
ATOM 8247 N N . THR B 1 500 ? 28.009 13.827 60.832 1.00 13.89 2500 THR B N 1
ATOM 8248 C CA . THR B 1 500 ? 28.913 13.449 59.755 1.00 13.82 2500 THR B CA 1
ATOM 8249 C C . THR B 1 500 ? 30.355 13.894 59.997 1.00 13.92 2500 THR B C 1
ATOM 8250 O O . THR B 1 500 ? 30.611 15.029 60.383 1.00 14.40 2500 THR B O 1
ATOM 8254 N N . PHE B 1 501 ? 31.283 12.967 59.787 1.00 14.41 2501 PHE B N 1
ATOM 8255 C CA . PHE B 1 501 ? 32.714 13.222 59.945 1.00 14.01 2501 PHE B CA 1
ATOM 8256 C C . PHE B 1 501 ? 33.357 13.072 58.572 1.00 14.79 2501 PHE B C 1
ATOM 8257 O O . PHE B 1 501 ? 32.828 12.379 57.701 1.00 14.78 2501 PHE B O 1
ATOM 8265 N N . VAL B 1 502 ? 34.495 13.723 58.380 1.00 15.05 2502 VAL B N 1
ATOM 8266 C CA . VAL B 1 502 ? 35.212 13.620 57.116 1.00 17.27 2502 VAL B CA 1
ATOM 8267 C C . VAL B 1 502 ? 36.671 13.305 57.438 1.00 15.94 2502 VAL B C 1
ATOM 8268 O O . VAL B 1 502 ? 37.240 13.881 58.361 1.00 14.59 2502 VAL B O 1
ATOM 8272 N N . GLY B 1 503 ? 37.278 12.380 56.698 1.00 15.98 2503 GLY B N 1
ATOM 8273 C CA . GLY B 1 503 ? 38.657 12.053 56.999 1.00 13.16 2503 GLY B CA 1
ATOM 8274 C C . GLY B 1 503 ? 39.354 11.047 56.112 1.00 14.98 2503 GLY B C 1
ATOM 8275 O O . GLY B 1 503 ? 39.066 10.926 54.913 1.00 13.62 2503 GLY B O 1
ATOM 8276 N N . MET B 1 504 ? 40.279 10.315 56.727 1.00 14.20 2504 MET B N 1
ATOM 8277 C CA . MET B 1 504 ? 41.090 9.326 56.035 1.00 15.18 2504 MET B CA 1
ATOM 8278 C C . MET B 1 504 ? 40.897 7.943 56.650 1.00 15.71 2504 MET B C 1
ATOM 8279 O O . MET B 1 504 ? 40.598 7.811 57.838 1.00 15.72 2504 MET B O 1
ATOM 8284 N N . ALA B 1 505 ? 41.067 6.907 55.839 1.00 16.98 2505 ALA B N 1
ATOM 8285 C CA . ALA B 1 505 ? 40.933 5.551 56.340 1.00 15.51 2505 ALA B CA 1
ATOM 8286 C C . ALA B 1 505 ? 41.611 4.564 55.412 1.00 15.89 2505 ALA B C 1
ATOM 8287 O O . ALA B 1 505 ? 41.883 4.863 54.247 1.00 15.59 2505 ALA B O 1
ATOM 8289 N N . THR B 1 506 ? 41.901 3.388 55.944 1.00 12.80 2506 THR B N 1
ATOM 8290 C CA . THR B 1 506 ? 42.506 2.343 55.151 1.00 14.52 2506 THR B CA 1
ATOM 8291 C C . THR B 1 506 ? 42.271 1.042 55.863 1.00 15.54 2506 THR B C 1
ATOM 8292 O O . THR B 1 506 ? 42.241 0.992 57.089 1.00 15.41 2506 THR B O 1
ATOM 8296 N N . GLN B 1 507 ? 42.051 -0.009 55.093 1.00 15.73 2507 GLN B N 1
ATOM 8297 C CA . GLN B 1 507 ? 41.875 -1.298 55.698 1.00 17.26 2507 GLN B CA 1
ATOM 8298 C C . GLN B 1 507 ? 42.661 -2.321 54.922 1.00 16.55 2507 GLN B C 1
ATOM 8299 O O . GLN B 1 507 ? 42.857 -2.195 53.712 1.00 15.34 2507 GLN B O 1
ATOM 8305 N N . ASP B 1 508 ? 43.174 -3.299 55.652 1.00 15.33 2508 ASP B N 1
ATOM 8306 C CA . ASP B 1 508 ? 43.945 -4.375 55.053 1.00 15.23 2508 ASP B CA 1
ATOM 8307 C C . ASP B 1 508 ? 43.243 -5.605 55.578 1.00 14.98 2508 ASP B C 1
ATOM 8308 O O . ASP B 1 508 ? 43.562 -6.103 56.655 1.00 15.35 2508 ASP B O 1
ATOM 8313 N N . LEU B 1 509 ? 42.260 -6.065 54.813 1.00 14.87 2509 LEU B N 1
ATOM 8314 C CA . LEU B 1 509 ? 41.462 -7.218 55.184 1.00 15.32 2509 LEU B CA 1
ATOM 8315 C C . LEU B 1 509 ? 42.211 -8.537 55.014 1.00 17.59 2509 LEU B C 1
ATOM 8316 O O . LEU B 1 509 ? 41.642 -9.612 55.219 1.00 17.87 2509 LEU B O 1
ATOM 8321 N N . SER B 1 510 ? 43.488 -8.459 54.645 1.00 18.41 2510 SER B N 1
ATOM 8322 C CA . SER B 1 510 ? 44.289 -9.670 54.492 1.00 20.01 2510 SER B CA 1
ATOM 8323 C C . SER B 1 510 ? 45.081 -9.854 55.782 1.00 20.58 2510 SER B C 1
ATOM 8324 O O . SER B 1 510 ? 45.601 -10.937 56.057 1.00 18.69 2510 SER B O 1
ATOM 8327 N N . GLY B 1 511 ? 45.162 -8.773 56.560 1.00 19.72 2511 GLY B N 1
ATOM 8328 C CA . GLY B 1 511 ? 45.862 -8.785 57.831 1.00 20.14 2511 GLY B CA 1
ATOM 8329 C C . GLY B 1 511 ? 47.331 -8.395 57.817 1.00 21.33 2511 GLY B C 1
ATOM 8330 O O . GLY B 1 511 ? 47.993 -8.472 58.851 1.00 20.16 2511 GLY B O 1
ATOM 8331 N N . THR B 1 512 ? 47.845 -7.959 56.669 1.00 20.97 2512 THR B N 1
ATOM 8332 C CA . THR B 1 512 ? 49.258 -7.602 56.566 1.00 21.32 2512 THR B CA 1
ATOM 8333 C C . THR B 1 512 ? 49.647 -6.190 57.004 1.00 22.40 2512 THR B C 1
ATOM 8334 O O . THR B 1 512 ? 50.799 -5.783 56.832 1.00 21.31 2512 THR B O 1
ATOM 8338 N N . LYS B 1 513 ? 48.695 -5.444 57.558 1.00 21.60 2513 LYS B N 1
ATOM 8339 C CA . LYS B 1 513 ? 48.975 -4.095 58.045 1.00 22.45 2513 LYS B CA 1
ATOM 8340 C C . LYS B 1 513 ? 49.622 -3.196 56.990 1.00 21.44 2513 LYS B C 1
ATOM 8341 O O . LYS B 1 513 ? 50.514 -2.406 57.303 1.00 18.09 2513 LYS B O 1
ATOM 8347 N N . LYS B 1 514 ? 49.173 -3.318 55.746 1.00 20.53 2514 LYS B N 1
ATOM 8348 C CA . LYS B 1 514 ? 49.704 -2.504 54.655 1.00 21.30 2514 LYS B CA 1
ATOM 8349 C C . LYS B 1 514 ? 49.584 -1.011 54.994 1.00 20.25 2514 LYS B C 1
ATOM 8350 O O . LYS B 1 514 ? 48.511 -0.530 55.358 1.00 18.06 2514 LYS B O 1
ATOM 8356 N N . PRO B 1 515 ? 50.691 -0.257 54.879 1.00 19.99 2515 PRO B N 1
ATOM 8357 C CA . PRO B 1 515 ? 50.648 1.175 55.190 1.00 19.13 2515 PRO B CA 1
ATOM 8358 C C . PRO B 1 515 ? 50.098 2.051 54.066 1.00 18.85 2515 PRO B C 1
ATOM 8359 O O . PRO B 1 515 ? 50.252 1.750 52.881 1.00 16.29 2515 PRO B O 1
ATOM 8363 N N . ALA B 1 516 ? 49.447 3.135 54.462 1.00 17.59 2516 ALA B N 1
ATOM 8364 C CA . ALA B 1 516 ? 48.899 4.107 53.530 1.00 19.09 2516 ALA B CA 1
ATOM 8365 C C . ALA B 1 516 ? 49.410 5.454 54.028 1.00 19.55 2516 ALA B C 1
ATOM 8366 O O . ALA B 1 516 ? 49.184 5.813 55.186 1.00 19.29 2516 ALA B O 1
ATOM 8368 N N . ASP B 1 517 ? 50.110 6.189 53.169 1.00 20.38 2517 ASP B N 1
ATOM 8369 C CA . ASP B 1 517 ? 50.645 7.484 53.568 1.00 21.10 2517 ASP B CA 1
ATOM 8370 C C . ASP B 1 517 ? 49.854 8.661 53.017 1.00 19.66 2517 ASP B C 1
ATOM 8371 O O . ASP B 1 517 ? 49.774 8.857 51.806 1.00 18.35 2517 ASP B O 1
ATOM 8376 N N . PHE B 1 518 ? 49.272 9.440 53.921 1.00 18.51 2518 PHE B N 1
ATOM 8377 C CA . PHE B 1 518 ? 48.519 10.625 53.538 1.00 19.25 2518 PHE B CA 1
ATOM 8378 C C . PHE B 1 518 ? 49.457 11.812 53.736 1.00 19.52 2518 PHE B C 1
ATOM 8379 O O . PHE B 1 518 ? 49.895 12.095 54.853 1.00 16.83 2518 PHE B O 1
ATOM 8387 N N . ASP B 1 519 ? 49.772 12.493 52.640 1.00 20.79 2519 ASP B N 1
ATOM 8388 C CA . ASP B 1 519 ? 50.690 13.622 52.686 1.00 23.02 2519 ASP B CA 1
ATOM 8389 C C . ASP B 1 519 ? 50.101 14.854 53.364 1.00 21.72 2519 ASP B C 1
ATOM 8390 O O . ASP B 1 519 ? 50.820 15.628 53.990 1.00 21.48 2519 ASP B O 1
ATOM 8395 N N . TYR B 1 520 ? 48.792 15.035 53.245 1.00 19.47 2520 TYR B N 1
ATOM 8396 C CA . TYR B 1 520 ? 48.129 16.170 53.872 1.00 18.63 2520 TYR B CA 1
ATOM 8397 C C . TYR B 1 520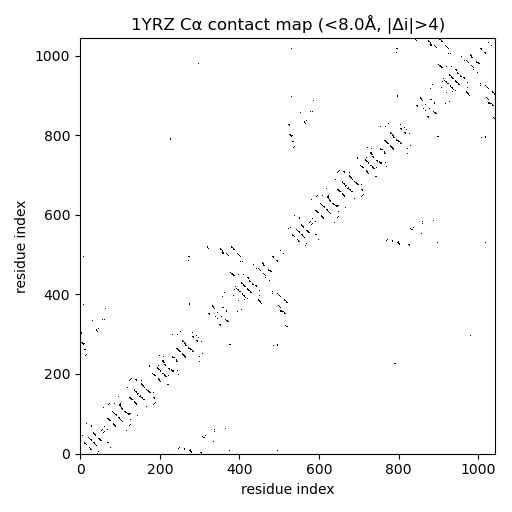 ? 46.628 15.995 53.765 1.00 16.84 2520 TYR B C 1
ATOM 8398 O O . TYR B 1 520 ? 46.145 15.120 53.049 1.00 17.08 2520 TYR B O 1
ATOM 8407 N N . PHE B 1 521 ? 45.900 16.821 54.502 1.00 17.03 2521 PHE B N 1
ATOM 8408 C CA . PHE B 1 521 ? 44.449 16.798 54.462 1.00 18.04 2521 PHE B CA 1
ATOM 8409 C C . PHE B 1 521 ? 43.968 18.231 54.589 1.00 18.55 2521 PHE B C 1
ATOM 8410 O O . PHE B 1 521 ? 44.407 18.961 55.476 1.00 18.69 2521 PHE B O 1
ATOM 8418 N N . ARG B 1 522 ? 43.063 18.634 53.707 1.00 19.81 2522 ARG B N 1
ATOM 8419 C CA . ARG B 1 522 ? 42.539 19.990 53.748 1.00 20.92 2522 ARG B CA 1
ATOM 8420 C C . ARG B 1 522 ? 41.034 19.978 53.993 1.00 18.99 2522 ARG B C 1
ATOM 8421 O O . ARG B 1 522 ? 40.309 19.163 53.424 1.00 18.50 2522 ARG B O 1
ATOM 8429 N N . TYR B 1 523 ? 40.584 20.869 54.869 1.00 18.47 2523 TYR B N 1
ATOM 8430 C CA . TYR B 1 523 ? 39.168 21.018 55.181 1.00 18.85 2523 TYR B CA 1
ATOM 8431 C C . TYR B 1 523 ? 38.886 22.510 55.069 1.00 18.63 2523 TYR B C 1
ATOM 8432 O O . TYR B 1 523 ? 39.426 23.313 55.833 1.00 20.34 2523 TYR B O 1
ATOM 8441 N N . LYS B 1 524 ? 38.058 22.882 54.101 1.00 20.03 2524 LYS B N 1
ATOM 8442 C CA . LYS B 1 524 ? 37.732 24.281 53.874 1.00 20.46 2524 LYS B CA 1
ATOM 8443 C C . LYS B 1 524 ? 36.232 24.486 53.772 1.00 19.70 2524 LYS B C 1
ATOM 8444 O O . LYS B 1 524 ? 35.558 23.801 53.008 1.00 19.24 2524 LYS B O 1
ATOM 8450 N N . GLU B 1 525 ? 35.708 25.433 54.539 1.00 18.57 2525 GLU B N 1
ATOM 8451 C CA . GLU B 1 525 ? 34.282 25.704 54.484 1.00 19.78 2525 GLU B CA 1
ATOM 8452 C C . GLU B 1 525 ? 34.061 26.824 53.475 1.00 20.11 2525 GLU B C 1
ATOM 8453 O O . GLU B 1 525 ? 34.982 27.661 53.331 1.00 18.24 2525 GLU B O 1
#

Organism: Halalkalibacterium halodurans (strain ATCC BAA-125 / DSM 18197 / FERM 7344 / JCM 9153 / C-125) (NCBI:txid272558)

InterPro domains:
  IPR006710 Glycoside hydrolase, family 43 [PF04616] (5-295)
  IPR013320 Concanavalin A-like lectin/glucanase domain superfamily [SSF49899] (322-525)
  IPR023296 Glycosyl hydrolase, five-bladed beta-propeller domain superfamily [G3DSA:2.115.10.20] (1-320)
  IPR023296 Glycosyl hydrolase, five-bladed beta-propeller domain superfamily [SSF75005] (5-303)
  IPR041542 Beta-xylosidase, C-terminal Concanavalin A-like domain [PF17851] (325-524)
  IPR051795 Glycosyl Hydrolase Family 43 [PTHR42812] (4-525)

Secondary structure (DSSP, 8-state):
-EES-SB-SS--S-EEEEETTEEEEEE--BTEESB-EEEEESSSSS-EEEE-SB-STTT---TTPPTT-EE-S-EEEEETTEEEEEEEEEEE-SSS--EEEEEEEEESSSSSPPPPPEE---S-S--EEEE-TTS-EEEEEEEE---TTS-SEEEEEEEEEETTTTEEEEEEEEEE---TT---EEEEEEEETTEEEEEEEES-SSTT-EEEEEEESSTT-PPEEPTT--SEE-TT-TT-SSEEEEEEEEEE-TTS-EEEEEEEE--BTTTB-TT-SEEEEEEEEE-TTS-EEETTSSSS--SEEPPPSS-----PPPPSEE---SSS--TT-EEESS---TTTEESSSSTTSEEEE-BS-TT-SS--EEEEEE--SSEEEEEEEEE----STTEEEEEEEEEETTEEEEEEEEEETTTEEEEEEEEEETTEEEESSSSPEE--TTS-EEEEEEEETTEEEEEEEETT-SS-EEEEEEEEGGGSSSSSSSS------EEEEEEEETTSS--EEEEEEEEEE-/-EES-SB-SS--S-EEEEETTEEEEEE--BTEESB-EEEEESSSSS-EEEE-SB-STTT---TTPPTT-EE-S-EEEEETTEEEEEEEEEEE-SSS--EEEEEEEEESSSSSPPPPPEE---S-S--EEEE-TTS-EEEEEEEE---TTS-SEEEEEEEEEETTTTEEEEEEEEEE---TT---EEEEEEEETTEEEEEEEES-SSTT-EEEEEEESSTT-PPEEPTT--SEE-TT-TT-SSEEEEEEEEEE-TTS-EEEEEEEE--BTTTB-TT--EEEEEEEEE-TTS-EEETTSSSS--SEEPPPSS-----PPPPSEE---SSS--TT-EEESS---TTTEESSSSTTSEEEE-BS-TT-SS--EEEEEE--SSEEEEEEEEE----STTEEEEEEEEEETTEEEEEEEEEETTTEEEEEEEEEETTEEEESSSSPEE--TTS-EEEEEEEETTEEEEEEEETT-SS-EEEEEEEEGGGSSTTSSSS------EEEEEEEETTSS--EEEEEEEEEE-

CATH classification: 2.115.10.20 (+1 more: 2.60.120.200)

Nearest PDB structures (foldseek):
  1yrz-assembly2_B  TM=1.002E+00  e=8.812E-103  Halalkalibacterium halodurans C-125
  1yif-assembly1_D  TM=9.849E-01  e=9.675E-71  Bacillus subtilis
  5zqs-assembly1_A  TM=9.856E-01  e=1.900E-69  Bacillus pumilus
  5zqx-assembly2_C  TM=9.856E-01  e=6.193E-69  Bacillus pumilus
  8uws-assembly1_C  TM=9.663E-01  e=7.830E-62  Enterobacter hormaechei